Protein 3PNX (pdb70)

B-factor: mean 51.77, std 10.05, range [32.14, 90.23]

Radius of gyration: 28.46 Å; Cα contacts (8 Å, |Δi|>4): 1707; chains: 6; bounding box: 60×74×82 Å

Solvent-accessible surface area: 33252 Å² total

Foldseek 3Di:
DQAAEEEEEADLAQVVLLVVLVVLLVCLCRYAAEYEYAANSCQQFFDLVQDDPPPDPPVLNCCCVPDNRHSQRHAHPVAVVNVVVCCPPCVVVSDGSVVSVVSSVVSPRAYEYEPRCVVPDDCRRGPPRYYYDVVVNVVRQVVGDDYYYD/DAEEEEEADQAQVVLLVVLVVLLVCLCPYAAEYEYAANSVQQFFDLVQDDDPPDDPVRNVVQVPDRRHSQPGAHPVAVVPVVVCCVPCPVVDDGSVVSVVSSVVSPRQYEYEPRCVVPPDCSRGDVRYYYDPVVNVVRQVVHPDYYYD/DAEEEEEADLAQVVLVVVLVVLLVCLCPYAAEYEYAANSVQQFFDLVFDDQPPFDPVLSVCCVPDRRHSQRGAHPVAVVNVVVCCPPCPVVDDGSVVSSVSSVVSPHQYEYEPRCVVPPDCRRGDVRYHYDVVVNVVRQVPHPDYYYD/DQAAEEEEEADLAQVVLVVVLVVLLVCLCRYAAEYEYAANSCQQFFDLVQDDQPPDDPVRSVVCVPDRRHSQRGAHPVAVVPVVVCCVPCVVVDDGSVVSVVSSVVSPRQYEYEPRCVVDPDCRRGDVRYYYDVVVNVVRQVVHDDYYYD/DAEEEEEADQAQVVLLVVLVVLLVCLCPYAAEYEYAANRCQQFFDLVFDDCPPDDPVLSVVCVPDRRHSQRGAHPVQVVHVVVCCPPCVVVPDGSVVSVVSSVVSPRAYEYEPRCVVPPDQRRGDVRYYYDVVVNVVRQVPHPDYYYD/DAEEEEEADLAQVVLVVVLVVLLVCLVPYAAEYEYAANSCQQFFDLVQDDQPPDDPVRSCCCVPDRRHSQRHAHPVHPVPPVVVVVPCPVVDDGSVVSVVSSVVSPRAAEYEVNCVVPPDCSRGPVRYYYDVVVNVVRQVPGDDYYYD

InterPro domains:
  IPR027396 DsrEFH-like [G3DSA:3.40.1260.10] (1-159)
  IPR027396 DsrEFH-like [SSF75169] (4-158)
  IPR032836 DsrE2-like family [PF13686] (2-158)

Organism: Syntrophomonas wolfei subsp. wolfei (strain DSM 2245B / Goettingen) (NCBI:txid335541)

CATH classification: 3.40.1260.10

Sequence (892 aa):
GENKKNLLLFSGDYDKALLASLIIANAAREEIEEVTIFCAFWGLLLLRDPEKASQEDKSLYEQAFSSSLTPREAEELPLSKNLGGIGKKLLEKEEKAPKLSDLLSGARKKEVKFYAQLSVEIGFKKEELFFPEVQIDVKEEYLKNALESSDLQLFINKKNLLLFSGDYDKALLASSLIIANAAREEIEEVTIFCAFWGLLLLRDPEKASQEDKSLYEQAFSSSLTPRREAEELPLSKNNLGGIGKKLLEKEEKAPKLSDLLSGARKKEVKFYAQLSVEIGFKKEELFPEVQIDVKEYLKNALESDLQLFINKKNLLLFSGDYDKALLASSLIIANAAREEIEEVTIFCAFWGLLLLRDPEEKASQEDKSLYEQAFSSLTPREAEELPLSKNLGGIGKKLLEKEEKAPKLSSDLLSGARKKKEVKFYAQLSVEIGFKKEELFPEVQIDVKEEYLKKNALESDLQLFIGENKKNLLLFSGDYDKALASSLIIANAAREEIEVTIFCAFWGLLLLRDPEKASQEDKSLYEQAFSSLTPREAEELPLSKNLGGIGKKLLEKEEEKAPKLSDLLSGARKKEVKFYAQLSVEIGFKKEELFPEVQIDDVKEEYLKNALESSDLQLFINKKNLLLFSGDYDKALASSLIIANAAREEIEEVTIFCAFWGLLLLRDPEKASQEDKSLYEQAFSSLTPREAEELPLSKNNLGGIGKKLLEEKEEKAPKLSDLLSGARKKEVKFYAQLSVEIGFKKKEELFPEVQIDDVKEYLKNALESDLQLFINKKNLLLFSGDYDKALASLIIANAAREEIEVTIFCAFWGLLLLRDPEKASQEDKSLYEQAFSSLTPRREAEELPLSKNLGGIGKKLLEKEEKAPKLSDLLSGARKKEVKFYAQLSVEIGFKKEELFFPEVQIDVKEEYLKNALESDLQLFI

Nearest PDB structures (foldseek):
  3pnx-assembly2_E  TM=9.936E-01  e=6.613E-26  Syntrophomonas wolfei subsp. wolfei str. Goettingen G311
  4rhf-assembly1_A  TM=5.522E-01  e=1.723E-01  Colwellia psychrerythraea 34H
  4lu6-assembly1_B  TM=5.503E-01  e=1.963E-01  Lentzea aerocolonigenes
  3pnx-assembly2_E  TM=9.858E-01  e=3.154E-25  Syntrophomonas wolfei subsp. wolfei str. Goettingen G311
  4z44-assembly1_A-2  TM=5.152E-01  e=1.142E-01  Pseudomonas fluorescens

Secondary structure (DSSP, 8-state):
------EEE----HHHHHHHHHHHHHHH-----EEEE-GGGGGGGB-GGG---TT--HHHHHHHHHS-SSGGGPPP---GGGTTT-----TT-PPPHHHHHHHHHHTT-EEE--HHHH----GGGB-TT-B--HHHHHHHHHH-S--EE-/----EEE----HHHHHHHHHHHHHHH-----EEEE-GGGGGGGB-GGG---TT--HHHHHHHHTS-SSGGGPPP---GGGTTT-----TT-PPPHHHHHHHHHHTTPEEE--HHHH----GGGB-TT-B--HHHHHHHHHT-S--EE-/----EEE----HHHHHHHHHHHHHHH-----EEEE-GGGGGGGB-TTT---TT--HHHHHHHHHS-SSGGGPPP---GGGTTT-----TT-PPPHHHHHHHHHHTT-EEE--HHHH----GGGB-TT-B--HHHHHHHHHT-S--EE-/------EEE----HHHHHHHHHHHHHHH-----EEEE-GGGGGGGB-GGG---TT--HHHHHHHHHS-SSGGGPPP---GGGTTT-----TT-PPPHHHHHHHHHHTT-EEE--HHHH----GGGB-TT-B--HHHHHHHHHH-S--EE-/----EEE----HHHHHHHHHHHHHHH-----EEEE-GGGGGGGB-TTS---TT--HHHHHHHHHS-SSGGGPPP---GGGTTT-----TT-PPPHHHHHHHHHHTT-EEE--HHHH----GGGB-TT-B--HHHHHHHHHT-S--EE-/----EEE----HHHHHHHHHHHHHHH-----EEEE-GGGGGGGB-GGG---SS--HHHHHHHHHS-SSGGGPPP---GGGTTT-----TT-PPPHHHHHHHHHHTT-EEE--HHHH----GGGB-TT-B--HHHHHHHHHH-S--EE-

Structure (mmCIF, N/CA/C/O backbone):
data_3PNX
#
_entry.id   3PNX
#
_cell.length_a   100.416
_cell.length_b   76.504
_cell.length_c   127.652
_cell.angle_alpha   90.000
_cell.angle_beta   93.080
_cell.angle_gamma   90.000
#
_symmetry.space_group_name_H-M   'C 1 2 1'
#
loop_
_entity.id
_entity.type
_entity.pdbx_description
1 polymer 'Putative sulfurtransferase dsrE'
2 non-polymer 'CHLORIDE ION'
3 non-polymer 'SODIUM ION'
4 non-polymer GLYCEROL
5 water water
#
loop_
_atom_site.group_PDB
_atom_site.id
_atom_site.type_symbol
_atom_site.label_atom_id
_atom_site.label_alt_id
_atom_site.label_comp_id
_atom_site.label_asym_id
_atom_site.label_entity_id
_atom_site.label_seq_id
_atom_site.pdbx_PDB_ins_code
_atom_site.Cartn_x
_atom_site.Cartn_y
_atom_site.Cartn_z
_atom_site.occupancy
_atom_site.B_iso_or_equiv
_atom_site.auth_seq_id
_atom_site.auth_comp_id
_atom_site.auth_asym_id
_atom_site.auth_atom_id
_atom_site.pdbx_PDB_model_num
ATOM 1 N N . GLY A 1 1 ? 32.003 -11.615 6.035 1.00 64.22 0 GLY A N 1
ATOM 2 C CA . GLY A 1 1 ? 32.617 -10.695 7.043 1.00 62.61 0 GLY A CA 1
ATOM 3 C C . GLY A 1 1 ? 32.419 -9.237 6.675 1.00 61.01 0 GLY A C 1
ATOM 4 O O . GLY A 1 1 ? 31.832 -8.918 5.640 1.00 61.20 0 GLY A O 1
ATOM 13 N N . GLU A 1 3 ? 34.866 -6.904 6.284 1.00 56.30 2 GLU A N 1
ATOM 14 C CA . GLU A 1 3 ? 36.077 -6.261 5.748 1.00 56.00 2 GLU A CA 1
ATOM 15 C C . GLU A 1 3 ? 35.934 -5.414 4.469 1.00 55.31 2 GLU A C 1
ATOM 16 O O . GLU A 1 3 ? 36.843 -4.640 4.150 1.00 56.40 2 GLU A O 1
ATOM 22 N N . ASN A 1 4 ? 34.862 -5.587 3.701 1.00 53.93 3 ASN A N 1
ATOM 23 C CA . ASN A 1 4 ? 34.629 -4.721 2.536 1.00 53.41 3 ASN A CA 1
ATOM 24 C C . ASN A 1 4 ? 33.551 -3.662 2.759 1.00 51.63 3 ASN A C 1
ATOM 25 O O . ASN A 1 4 ? 33.181 -2.983 1.816 1.00 50.50 3 ASN A O 1
ATOM 27 N N . LYS A 1 5 ? 33.043 -3.546 3.989 1.00 50.25 4 LYS A N 1
ATOM 28 C CA . LYS A 1 5 ? 31.973 -2.607 4.283 1.00 48.98 4 LYS A CA 1
ATOM 29 C C . LYS A 1 5 ? 32.494 -1.190 4.427 1.00 47.60 4 LYS A C 1
ATOM 30 O O . LYS A 1 5 ? 33.683 -0.963 4.652 1.00 47.45 4 LYS A O 1
ATOM 36 N N . LYS A 1 6 ? 31.571 -0.245 4.317 1.00 46.44 5 LYS A N 1
ATOM 37 C CA . LYS A 1 6 ? 31.867 1.165 4.408 1.00 45.74 5 LYS A CA 1
ATOM 38 C C . LYS A 1 6 ? 30.898 1.791 5.404 1.00 44.47 5 LYS A C 1
ATOM 39 O O . LYS A 1 6 ? 29.701 1.474 5.397 1.00 43.73 5 LYS A O 1
ATOM 53 N N . ASN A 1 8 ? 29.680 5.644 7.179 1.00 39.62 7 ASN A N 1
ATOM 54 C CA . ASN A 1 8 ? 29.720 7.091 7.076 1.00 38.57 7 ASN A CA 1
ATOM 55 C C . ASN A 1 8 ? 29.048 7.684 8.322 1.00 37.65 7 ASN A C 1
ATOM 56 O O . ASN A 1 8 ? 27.889 7.394 8.590 1.00 35.85 7 ASN A O 1
ATOM 61 N N . LEU A 1 9 ? 29.784 8.506 9.061 1.00 37.30 8 LEU A N 1
ATOM 62 C CA . LEU A 1 9 ? 29.235 9.238 10.197 1.00 36.87 8 LEU A CA 1
ATOM 63 C C . LEU A 1 9 ? 29.197 10.708 9.862 1.00 36.45 8 LEU A C 1
ATOM 64 O O . LEU A 1 9 ? 30.193 11.263 9.415 1.00 37.04 8 LEU A O 1
ATOM 69 N N . LEU A 1 10 ? 28.048 11.343 10.075 1.00 36.00 9 LEU A N 1
ATOM 70 C CA . LEU A 1 10 ? 27.984 12.810 10.002 1.00 35.84 9 LEU A CA 1
ATOM 71 C C . LEU A 1 10 ? 28.043 13.273 11.445 1.00 34.72 9 LEU A C 1
ATOM 72 O O . LEU A 1 10 ? 27.109 13.073 12.201 1.00 33.89 9 LEU A O 1
ATOM 77 N N . LEU A 1 11 ? 29.173 13.834 11.839 1.00 35.17 10 LEU A N 1
ATOM 78 C CA . LEU A 1 11 ? 29.316 14.363 13.175 1.00 35.38 10 LEU A CA 1
ATOM 79 C C . LEU A 1 11 ? 28.920 15.829 13.156 1.00 35.50 10 LEU A C 1
ATOM 80 O O . LEU A 1 11 ? 29.692 16.674 12.728 1.00 35.89 10 LEU A O 1
ATOM 85 N N . PHE A 1 12 ? 27.713 16.105 13.636 1.00 36.41 11 PHE A N 1
ATOM 86 C CA . PHE A 1 12 ? 27.183 17.457 13.754 1.00 36.36 11 PHE A CA 1
ATOM 87 C C . PHE A 1 12 ? 27.474 18.020 15.137 1.00 37.59 11 PHE A C 1
ATOM 88 O O . PHE A 1 12 ? 27.730 19.218 15.296 1.00 36.51 11 PHE A O 1
ATOM 96 N N . SER A 1 13 ? 27.392 17.151 16.147 1.00 38.31 12 SER A N 1
ATOM 97 C CA . SER A 1 13 ? 27.530 17.571 17.529 1.00 39.58 12 SER A CA 1
ATOM 98 C C . SER A 1 13 ? 28.986 17.904 17.864 1.00 39.56 12 SER A C 1
ATOM 99 O O . SER A 1 13 ? 29.912 17.292 17.333 1.00 39.74 12 SER A O 1
ATOM 102 N N . GLY A 1 14 ? 29.178 18.877 18.730 1.00 39.88 13 GLY A N 1
ATOM 103 C CA . GLY A 1 14 ? 30.513 19.224 19.220 1.00 40.90 13 GLY A CA 1
ATOM 104 C C . GLY A 1 14 ? 30.602 18.905 20.690 1.00 40.69 13 GLY A C 1
ATOM 105 O O . GLY A 1 14 ? 31.247 19.613 21.433 1.00 43.25 13 GLY A O 1
ATOM 106 N N . ASP A 1 15 ? 29.924 17.849 21.114 1.00 39.74 14 ASP A N 1
ATOM 107 C CA . ASP A 1 15 ? 29.923 17.425 22.506 1.00 39.38 14 ASP A CA 1
ATOM 108 C C . ASP A 1 15 ? 30.966 16.334 22.723 1.00 37.49 14 ASP A C 1
ATOM 109 O O . ASP A 1 15 ? 31.089 15.411 21.923 1.00 35.59 14 ASP A O 1
ATOM 114 N N . TYR A 1 16 ? 31.704 16.438 23.824 1.00 37.22 15 TYR A N 1
ATOM 115 C CA . TYR A 1 16 ? 32.777 15.494 24.133 1.00 37.13 15 TYR A CA 1
ATOM 116 C C . TYR A 1 16 ? 32.293 14.052 24.095 1.00 36.23 15 TYR A C 1
ATOM 117 O O . TYR A 1 16 ? 32.935 13.215 23.499 1.00 35.88 15 TYR A O 1
ATOM 126 N N . ASP A 1 17 ? 31.156 13.778 24.736 1.00 35.97 16 ASP A N 1
ATOM 127 C CA . ASP A 1 17 ? 30.633 12.409 24.839 1.00 36.69 16 ASP A CA 1
ATOM 128 C C . ASP A 1 17 ? 30.126 11.837 23.485 1.00 36.37 16 ASP A C 1
ATOM 129 O O . ASP A 1 17 ? 30.311 10.670 23.207 1.00 36.10 16 ASP A O 1
ATOM 134 N N . LYS A 1 18 ? 29.522 12.670 22.647 1.00 36.34 17 LYS A N 1
ATOM 135 C CA . LYS A 1 18 ? 29.096 12.225 21.309 1.00 36.35 17 LYS A CA 1
ATOM 136 C C . LYS A 1 18 ? 30.288 11.996 20.398 1.00 36.12 17 LYS A C 1
ATOM 137 O O . LYS A 1 18 ? 30.314 11.036 19.612 1.00 35.98 17 LYS A O 1
ATOM 143 N N . ALA A 1 19 ? 31.270 12.888 20.489 1.00 35.99 18 ALA A N 1
ATOM 144 C CA . ALA A 1 19 ? 32.522 12.722 19.775 1.00 35.72 18 ALA A CA 1
ATOM 145 C C . ALA A 1 19 ? 33.203 11.437 20.226 1.00 36.33 18 ALA A C 1
ATOM 146 O O . ALA A 1 19 ? 33.693 10.667 19.382 1.00 36.75 18 ALA A O 1
ATOM 148 N N . LEU A 1 20 ? 33.197 11.160 21.534 1.00 36.60 19 LEU A N 1
ATOM 149 C CA A LEU A 1 20 ? 33.795 9.927 22.038 0.50 37.16 19 LEU A CA 1
ATOM 150 C CA B LEU A 1 20 ? 33.762 9.912 22.073 0.50 37.35 19 LEU A CA 1
ATOM 151 C C . LEU A 1 20 ? 33.122 8.682 21.435 1.00 37.20 19 LEU A C 1
ATOM 152 O O . LEU A 1 20 ? 33.804 7.769 20.980 1.00 36.52 19 LEU A O 1
ATOM 161 N N . ALA A 1 21 ? 31.798 8.653 21.444 1.00 37.34 20 ALA A N 1
ATOM 162 C CA . ALA A 1 21 ? 31.054 7.537 20.868 1.00 37.67 20 ALA A CA 1
ATOM 163 C C . ALA A 1 21 ? 31.422 7.356 19.385 1.00 38.12 20 ALA A C 1
ATOM 164 O O . ALA A 1 21 ? 31.684 6.236 18.919 1.00 38.89 20 ALA A O 1
ATOM 166 N N . SER A 1 22 ? 31.482 8.460 18.658 1.00 37.91 21 SER A N 1
ATOM 167 C CA . SER A 1 22 ? 31.758 8.422 17.231 1.00 38.72 21 SER A CA 1
ATOM 168 C C . SER A 1 22 ? 33.164 7.818 16.975 1.00 38.71 21 SER A C 1
ATOM 169 O O . SER A 1 22 ? 33.343 6.995 16.060 1.00 38.09 21 SER A O 1
ATOM 172 N N . LEU A 1 23 ? 34.138 8.168 17.813 1.00 38.11 22 LEU A N 1
ATOM 173 C CA . LEU A 1 23 ? 35.489 7.627 17.636 1.00 38.49 22 LEU A CA 1
ATOM 174 C C . LEU A 1 23 ? 35.675 6.223 18.212 1.00 39.31 22 LEU A C 1
ATOM 175 O O . LEU A 1 23 ? 36.529 5.480 17.720 1.00 39.52 22 LEU A O 1
ATOM 180 N N . ILE A 1 24 ? 34.896 5.852 19.236 1.00 38.99 23 ILE A N 1
ATOM 181 C CA . ILE A 1 24 ? 34.886 4.458 19.698 1.00 39.73 23 ILE A CA 1
ATOM 182 C C . ILE A 1 24 ? 34.395 3.544 18.570 1.00 39.95 23 ILE A C 1
ATOM 183 O O . ILE A 1 24 ? 35.005 2.517 18.274 1.00 39.36 23 ILE A O 1
ATOM 188 N N . ILE A 1 25 ? 33.273 3.928 17.961 1.00 39.47 24 ILE A N 1
ATOM 189 C CA . ILE A 1 25 ? 32.706 3.210 16.823 1.00 39.79 24 ILE A CA 1
ATOM 190 C C . ILE A 1 25 ? 33.680 3.225 15.624 1.00 39.86 24 ILE A C 1
ATOM 191 O O . ILE A 1 25 ? 33.938 2.173 15.036 1.00 40.66 24 ILE A O 1
ATOM 196 N N . ALA A 1 26 ? 34.254 4.373 15.287 1.00 39.41 25 ALA A N 1
ATOM 197 C CA . ALA A 1 26 ? 35.127 4.461 14.098 1.00 40.67 25 ALA A CA 1
ATOM 198 C C . ALA A 1 26 ? 36.411 3.625 14.286 1.00 41.54 25 ALA A C 1
ATOM 199 O O . ALA A 1 26 ? 36.863 2.945 13.358 1.00 42.29 25 ALA A O 1
ATOM 201 N N . ASN A 1 27 ? 36.993 3.672 15.477 1.00 41.38 26 ASN A N 1
ATOM 202 C CA . ASN A 1 27 ? 38.213 2.900 15.733 1.00 43.54 26 ASN A CA 1
ATOM 203 C C . ASN A 1 27 ? 37.936 1.396 15.671 1.00 43.40 26 ASN A C 1
ATOM 204 O O . ASN A 1 27 ? 38.700 0.650 15.055 1.00 44.93 26 ASN A O 1
ATOM 209 N N . ALA A 1 28 ? 36.840 0.959 16.279 1.00 42.82 27 ALA A N 1
ATOM 210 C CA . ALA A 1 28 ? 36.453 -0.448 16.226 1.00 43.20 27 ALA A CA 1
ATOM 211 C C . ALA A 1 28 ? 36.204 -0.889 14.778 1.00 43.44 27 ALA A C 1
ATOM 212 O O . ALA A 1 28 ? 36.675 -1.952 14.362 1.00 44.67 27 ALA A O 1
ATOM 214 N N . ALA A 1 29 ? 35.526 -0.050 14.007 1.00 42.52 28 ALA A N 1
ATOM 215 C CA . ALA A 1 29 ? 35.285 -0.305 12.586 1.00 42.98 28 ALA A CA 1
ATOM 216 C C . ALA A 1 29 ? 36.587 -0.513 11.824 1.00 43.91 28 ALA A C 1
ATOM 217 O O . ALA A 1 29 ? 36.746 -1.515 11.111 1.00 43.79 28 ALA A O 1
ATOM 219 N N . ARG A 1 30 ? 37.525 0.421 11.983 1.00 44.17 29 ARG A N 1
ATOM 220 C CA . ARG A 1 30 ? 38.834 0.317 11.337 1.00 45.29 29 ARG A CA 1
ATOM 221 C C . ARG A 1 30 ? 39.584 -0.981 11.688 1.00 46.68 29 ARG A C 1
ATOM 222 O O . ARG A 1 30 ? 40.184 -1.598 10.814 1.00 46.80 29 ARG A O 1
ATOM 230 N N . GLU A 1 31 ? 39.531 -1.404 12.948 1.00 46.74 30 GLU A N 1
ATOM 231 C CA . GLU A 1 31 ? 40.115 -2.691 13.339 1.00 48.63 30 GLU A CA 1
ATOM 232 C C . GLU A 1 31 ? 39.436 -3.884 12.635 1.00 48.84 30 GLU A C 1
ATOM 233 O O . GLU A 1 31 ? 40.071 -4.899 12.429 1.00 48.91 30 GLU A O 1
ATOM 247 N N . GLU A 1 33 ? 38.476 -3.592 9.539 1.00 49.30 32 GLU A N 1
ATOM 248 C CA . GLU A 1 33 ? 38.822 -3.280 8.147 1.00 49.76 32 GLU A CA 1
ATOM 249 C C . GLU A 1 33 ? 37.697 -2.591 7.388 1.00 48.96 32 GLU A C 1
ATOM 250 O O . GLU A 1 33 ? 37.721 -2.520 6.158 1.00 50.04 32 GLU A O 1
ATOM 256 N N . ILE A 1 34 ? 36.730 -2.033 8.121 1.00 46.96 33 ILE A N 1
ATOM 257 C CA . ILE A 1 34 ? 35.676 -1.222 7.515 1.00 45.63 33 ILE A CA 1
ATOM 258 C C . ILE A 1 34 ? 36.269 0.126 7.149 1.00 45.21 33 ILE A C 1
ATOM 259 O O . ILE A 1 34 ? 37.007 0.709 7.941 1.00 45.56 33 ILE A O 1
ATOM 264 N N . GLU A 1 35 ? 36.004 0.598 5.936 1.00 45.20 34 GLU A N 1
ATOM 265 C CA A GLU A 1 35 ? 36.379 1.951 5.550 0.50 45.26 34 GLU A CA 1
ATOM 266 C CA B GLU A 1 35 ? 36.379 1.956 5.553 0.50 45.05 34 GLU A CA 1
ATOM 267 C C . GLU A 1 35 ? 35.445 2.923 6.284 1.00 43.82 34 GLU A C 1
ATOM 268 O O . GLU A 1 35 ? 34.220 2.748 6.268 1.00 43.21 34 GLU A O 1
ATOM 279 N N . VAL A 1 36 ? 36.015 3.929 6.944 1.00 43.07 35 VAL A N 1
ATOM 280 C CA . VAL A 1 36 ? 35.209 4.872 7.725 1.00 41.86 35 VAL A CA 1
ATOM 281 C C . VAL A 1 36 ? 35.425 6.296 7.236 1.00 41.90 35 VAL A C 1
ATOM 282 O O . VAL A 1 36 ? 36.563 6.756 7.101 1.00 42.11 35 VAL A O 1
ATOM 286 N N . THR A 1 37 ? 34.313 6.990 6.980 1.00 41.18 36 THR A N 1
ATOM 287 C CA . THR A 1 37 ? 34.333 8.397 6.645 1.00 41.48 36 THR A CA 1
ATOM 288 C C . THR A 1 37 ? 33.597 9.134 7.744 1.00 40.55 36 THR A C 1
ATOM 289 O O . THR A 1 37 ? 32.457 8.783 8.091 1.00 38.67 36 THR A O 1
ATOM 293 N N . ILE A 1 38 ? 34.246 10.156 8.304 1.00 39.96 37 ILE A N 1
ATOM 294 C CA . ILE A 1 38 ? 33.568 11.046 9.227 1.00 39.04 37 ILE A CA 1
ATOM 295 C C . ILE A 1 38 ? 33.498 12.436 8.605 1.00 39.39 37 ILE A C 1
ATOM 296 O O . ILE A 1 38 ? 34.533 13.080 8.402 1.00 40.46 37 ILE A O 1
ATOM 301 N N . PHE A 1 39 ? 32.279 12.867 8.296 1.00 38.99 38 PHE A N 1
ATOM 302 C CA . PHE A 1 39 ? 31.987 14.196 7.747 1.00 39.99 38 PHE A CA 1
ATOM 303 C C . PHE A 1 39 ? 31.605 15.125 8.890 1.00 39.21 38 PHE A C 1
ATOM 304 O O . PHE A 1 39 ? 30.547 14.980 9.472 1.00 38.16 38 PHE A O 1
ATOM 312 N N . CYS A 1 40 ? 32.480 16.061 9.225 1.00 39.81 39 CYS A N 1
ATOM 313 C CA . CYS A 1 40 ? 32.203 16.990 10.328 1.00 39.91 39 CYS A CA 1
ATOM 314 C C . CYS A 1 40 ? 31.536 18.255 9.828 1.00 39.97 39 CYS A C 1
ATOM 315 O O . CYS A 1 40 ? 31.981 18.864 8.856 1.00 40.84 39 CYS A O 1
ATOM 318 N N . ALA A 1 41 ? 30.450 18.628 10.491 1.00 39.42 40 ALA A N 1
ATOM 319 C CA . ALA A 1 41 ? 29.634 19.768 10.101 1.00 39.63 40 ALA A CA 1
ATOM 320 C C . ALA A 1 41 ? 29.264 20.558 11.329 1.00 39.91 40 ALA A C 1
ATOM 321 O O . ALA A 1 41 ? 29.123 19.996 12.428 1.00 39.01 40 ALA A O 1
ATOM 323 N N . PHE A 1 42 ? 29.103 21.865 11.145 1.00 40.11 41 PHE A N 1
ATOM 324 C CA . PHE A 1 42 ? 28.792 22.760 12.240 1.00 41.19 41 PHE A CA 1
ATOM 325 C C . PHE A 1 42 ? 29.715 22.521 13.458 1.00 40.58 41 PHE A C 1
ATOM 326 O O . PHE A 1 42 ? 30.941 22.609 13.312 1.00 39.51 41 PHE A O 1
ATOM 334 N N . TRP A 1 43 ? 29.156 22.146 14.616 1.00 39.21 42 TRP A N 1
ATOM 335 C CA . TRP A 1 43 ? 29.939 22.065 15.855 1.00 39.38 42 TRP A CA 1
ATOM 336 C C . TRP A 1 43 ? 30.957 20.927 15.793 1.00 38.15 42 TRP A C 1
ATOM 337 O O . TRP A 1 43 ? 31.968 20.955 16.482 1.00 36.67 42 TRP A O 1
ATOM 348 N N . GLY A 1 44 ? 30.670 19.916 14.978 1.00 37.43 43 GLY A N 1
ATOM 349 C CA . GLY A 1 44 ? 31.568 18.791 14.815 1.00 37.23 43 GLY A CA 1
ATOM 350 C C . GLY A 1 44 ? 32.925 19.193 14.242 1.00 38.18 43 GLY A C 1
ATOM 351 O O . GLY A 1 44 ? 33.901 18.490 14.444 1.00 37.64 43 GLY A O 1
ATOM 352 N N . LEU A 1 45 ? 32.979 20.323 13.528 1.00 39.34 44 LEU A N 1
ATOM 353 C CA . LEU A 1 45 ? 34.247 20.879 13.027 1.00 40.84 44 LEU A CA 1
ATOM 354 C C . LEU A 1 45 ? 35.285 21.130 14.115 1.00 40.88 44 LEU A C 1
ATOM 355 O O . LEU A 1 45 ? 36.497 21.089 13.825 1.00 41.82 44 LEU A O 1
ATOM 360 N N . LEU A 1 46 ? 34.817 21.402 15.341 1.00 40.29 45 LEU A N 1
ATOM 361 C CA . LEU A 1 46 ? 35.695 21.676 16.480 1.00 41.23 45 LEU A CA 1
ATOM 362 C C . LEU A 1 46 ? 36.598 20.476 16.784 1.00 41.40 45 LEU A C 1
ATOM 363 O O . LEU A 1 46 ? 37.706 20.649 17.281 1.00 42.07 45 LEU A O 1
ATOM 368 N N . LEU A 1 47 ? 36.124 19.268 16.461 1.00 40.49 46 LEU A N 1
ATOM 369 C CA . LEU A 1 47 ? 36.920 18.054 16.618 1.00 41.09 46 LEU A CA 1
ATOM 370 C C . LEU A 1 47 ? 38.246 18.133 15.834 1.00 41.93 46 LEU A C 1
ATOM 371 O O . LEU A 1 47 ? 39.263 17.572 16.260 1.00 42.24 46 LEU A O 1
ATOM 376 N N . LEU A 1 48 ? 38.211 18.830 14.700 1.00 42.73 47 LEU A N 1
ATOM 377 C CA . LEU A 1 48 ? 39.297 18.820 13.738 1.00 44.37 47 LEU A CA 1
ATOM 378 C C . LEU A 1 48 ? 40.331 19.922 13.913 1.00 46.65 47 LEU A C 1
ATOM 379 O O . LEU A 1 48 ? 41.273 20.000 13.112 1.00 46.58 47 LEU A O 1
ATOM 384 N N . ARG A 1 49 ? 40.167 20.776 14.917 1.00 47.84 48 ARG A N 1
ATOM 385 C CA . ARG A 1 49 ? 41.096 21.887 15.085 1.00 50.93 48 ARG A CA 1
ATOM 386 C C . ARG A 1 49 ? 42.433 21.372 15.610 1.00 52.99 48 ARG A C 1
ATOM 387 O O . ARG A 1 49 ? 42.470 20.557 16.512 1.00 52.09 48 ARG A O 1
ATOM 395 N N . ASP A 1 50 ? 43.519 21.851 15.013 1.00 56.44 49 ASP A N 1
ATOM 396 C CA . ASP A 1 50 ? 44.867 21.548 15.481 1.00 59.53 49 ASP A CA 1
ATOM 397 C C . ASP A 1 50 ? 45.343 22.752 16.285 1.00 62.50 49 ASP A C 1
ATOM 398 O O . ASP A 1 50 ? 45.572 23.814 15.715 1.00 63.71 49 ASP A O 1
ATOM 403 N N . PRO A 1 51 ? 45.490 22.594 17.610 1.00 65.07 50 PRO A N 1
ATOM 404 C CA . PRO A 1 51 ? 45.789 23.746 18.462 1.00 67.63 50 PRO A CA 1
ATOM 405 C C . PRO A 1 51 ? 47.133 24.393 18.142 1.00 71.02 50 PRO A C 1
ATOM 406 O O . PRO A 1 51 ? 47.226 25.619 18.157 1.00 72.63 50 PRO A O 1
ATOM 410 N N . GLU A 1 52 ? 48.137 23.585 17.800 1.00 73.14 51 GLU A N 1
ATOM 411 C CA . GLU A 1 52 ? 49.481 24.098 17.451 1.00 76.33 51 GLU A CA 1
ATOM 412 C C . GLU A 1 52 ? 49.552 24.979 16.197 1.00 77.75 51 GLU A C 1
ATOM 413 O O . GLU A 1 52 ? 50.534 25.703 16.006 1.00 79.47 51 GLU A O 1
ATOM 419 N N . LYS A 1 53 ? 48.533 24.915 15.342 1.00 77.40 52 LYS A N 1
ATOM 420 C CA . LYS A 1 53 ? 48.537 25.680 14.097 1.00 78.56 52 LYS A CA 1
ATOM 421 C C . LYS A 1 53 ? 47.284 26.547 13.944 1.00 78.28 52 LYS A C 1
ATOM 422 O O . LYS A 1 53 ? 46.723 26.667 12.852 1.00 77.99 52 LYS A O 1
ATOM 425 N N . ALA A 1 54 ? 46.858 27.162 15.045 1.00 78.80 53 ALA A N 1
ATOM 426 C CA . ALA A 1 54 ? 45.733 28.097 15.015 1.00 78.68 53 ALA A CA 1
ATOM 427 C C . ALA A 1 54 ? 46.197 29.440 14.461 1.00 80.67 53 ALA A C 1
ATOM 428 O O . ALA A 1 54 ? 47.394 29.737 14.460 1.00 82.47 53 ALA A O 1
ATOM 430 N N . SER A 1 55 ? 45.245 30.242 13.986 1.00 80.66 54 SER A N 1
ATOM 431 C CA . SER A 1 55 ? 45.546 31.539 13.379 1.00 82.29 54 SER A CA 1
ATOM 432 C C . SER A 1 55 ? 44.356 32.490 13.501 1.00 81.93 54 SER A C 1
ATOM 433 O O . SER A 1 55 ? 43.208 32.051 13.666 1.00 80.53 54 SER A O 1
ATOM 436 N N . GLN A 1 56 ? 44.642 33.789 13.437 1.00 83.28 55 GLN A N 1
ATOM 437 C CA . GLN A 1 56 ? 43.607 34.827 13.368 1.00 83.12 55 GLN A CA 1
ATOM 438 C C . GLN A 1 56 ? 43.773 35.664 12.098 1.00 83.89 55 GLN A C 1
ATOM 439 O O . GLN A 1 56 ? 43.118 36.706 11.940 1.00 84.58 55 GLN A O 1
ATOM 445 N N . GLU A 1 57 ? 44.635 35.198 11.190 1.00 83.40 56 GLU A N 1
ATOM 446 C CA . GLU A 1 57 ? 45.070 35.990 10.037 1.00 84.16 56 GLU A CA 1
ATOM 447 C C . GLU A 1 57 ? 43.975 36.103 8.978 1.00 82.44 56 GLU A C 1
ATOM 448 O O . GLU A 1 57 ? 43.529 35.103 8.416 1.00 81.01 56 GLU A O 1
ATOM 450 N N . ASP A 1 58 ? 43.561 37.341 8.724 1.00 82.39 57 ASP A N 1
ATOM 451 C CA . ASP A 1 58 ? 42.544 37.666 7.732 1.00 81.05 57 ASP A CA 1
ATOM 452 C C . ASP A 1 58 ? 41.289 36.820 7.925 1.00 77.22 57 ASP A C 1
ATOM 453 O O . ASP A 1 58 ? 40.970 35.924 7.134 1.00 75.83 57 ASP A O 1
ATOM 458 N N . LYS A 1 59 ? 40.624 37.112 9.040 1.00 74.52 58 LYS A N 1
ATOM 459 C CA . LYS A 1 59 ? 39.279 36.648 9.331 1.00 71.30 58 LYS A CA 1
ATOM 460 C C . LYS A 1 59 ? 38.482 37.876 9.699 1.00 70.69 58 LYS A C 1
ATOM 461 O O . LYS A 1 59 ? 39.046 38.855 10.173 1.00 71.90 58 LYS A O 1
ATOM 467 N N . SER A 1 60 ? 37.171 37.823 9.495 1.00 68.38 59 SER A N 1
ATOM 468 C CA . SER A 1 60 ? 36.295 38.887 9.965 1.00 68.11 59 SER A CA 1
ATOM 469 C C . SER A 1 60 ? 36.352 38.889 11.472 1.00 67.20 59 SER A C 1
ATOM 470 O O . SER A 1 60 ? 36.874 37.947 12.068 1.00 66.15 59 SER A O 1
ATOM 473 N N . LEU A 1 61 ? 35.797 39.928 12.090 1.00 67.43 60 LEU A N 1
ATOM 474 C CA . LEU A 1 61 ? 35.803 40.041 13.543 1.00 67.10 60 LEU A CA 1
ATOM 475 C C . LEU A 1 61 ? 34.959 38.929 14.195 1.00 64.79 60 LEU A C 1
ATOM 476 O O . LEU A 1 61 ? 35.398 38.302 15.158 1.00 63.56 60 LEU A O 1
ATOM 481 N N . TYR A 1 62 ? 33.762 38.677 13.665 1.00 63.57 61 TYR A N 1
ATOM 482 C CA . TYR A 1 62 ? 32.928 37.549 14.139 1.00 61.53 61 TYR A CA 1
ATOM 483 C C . TYR A 1 62 ? 33.675 36.218 14.092 1.00 58.92 61 TYR A C 1
ATOM 484 O O . TYR A 1 62 ? 33.607 35.427 15.033 1.00 57.38 61 TYR A O 1
ATOM 493 N N . GLU A 1 63 ? 34.376 35.977 12.989 1.00 57.86 62 GLU A N 1
ATOM 494 C CA . GLU A 1 63 ? 35.167 34.759 12.831 1.00 56.34 62 GLU A CA 1
ATOM 495 C C . GLU A 1 63 ? 36.293 34.672 13.873 1.00 56.12 62 GLU A C 1
ATOM 496 O O . GLU A 1 63 ? 36.499 33.618 14.471 1.00 54.62 62 GLU A O 1
ATOM 502 N N . GLN A 1 64 ? 36.993 35.785 14.094 1.00 57.05 63 GLN A N 1
ATOM 503 C CA . GLN A 1 64 ? 38.037 35.857 15.123 1.00 57.45 63 GLN A CA 1
ATOM 504 C C . GLN A 1 64 ? 37.483 35.547 16.506 1.00 56.43 63 GLN A C 1
ATOM 505 O O . GLN A 1 64 ? 38.062 34.748 17.241 1.00 56.09 63 GLN A O 1
ATOM 511 N N . ALA A 1 65 ? 36.359 36.167 16.850 1.00 56.13 64 ALA A N 1
ATOM 512 C CA . ALA A 1 65 ? 35.735 35.961 18.162 1.00 55.46 64 ALA A CA 1
ATOM 513 C C . ALA A 1 65 ? 35.334 34.506 18.357 1.00 53.99 64 ALA A C 1
ATOM 514 O O . ALA A 1 65 ? 35.599 33.915 19.404 1.00 52.49 64 ALA A O 1
ATOM 516 N N . PHE A 1 66 ? 34.681 33.945 17.344 1.00 53.26 65 PHE A N 1
ATOM 517 C CA . PHE A 1 66 ? 34.258 32.554 17.371 1.00 52.36 65 PHE A CA 1
ATOM 518 C C . PHE A 1 66 ? 35.454 31.620 17.561 1.00 52.13 65 PHE A C 1
ATOM 519 O O . PHE A 1 66 ? 35.411 30.731 18.380 1.00 52.25 65 PHE A O 1
ATOM 527 N N . SER A 1 67 ? 36.513 31.831 16.794 1.00 53.76 66 SER A N 1
ATOM 528 C CA . SER A 1 67 ? 37.707 30.985 16.852 1.00 54.15 66 SER A CA 1
ATOM 529 C C . SER A 1 67 ? 38.421 31.046 18.196 1.00 54.79 66 SER A C 1
ATOM 530 O O . SER A 1 67 ? 38.862 30.015 18.702 1.00 53.41 66 SER A O 1
ATOM 533 N N . SER A 1 68 ? 38.554 32.246 18.767 1.00 56.56 67 SER A N 1
ATOM 534 C CA A SER A 1 68 ? 39.226 32.425 20.058 0.50 57.75 67 SER A CA 1
ATOM 535 C CA B SER A 1 68 ? 39.242 32.386 20.052 0.50 57.76 67 SER A CA 1
ATOM 536 C C . SER A 1 68 ? 38.383 31.890 21.215 1.00 57.13 67 SER A C 1
ATOM 537 O O . SER A 1 68 ? 38.919 31.409 22.201 1.00 57.28 67 SER A O 1
ATOM 542 N N . LEU A 1 69 ? 37.056 31.992 21.087 1.00 57.22 68 LEU A N 1
ATOM 543 C CA . LEU A 1 69 ? 36.130 31.656 22.192 1.00 57.31 68 LEU A CA 1
ATOM 544 C C . LEU A 1 69 ? 35.595 30.232 22.264 1.00 55.83 68 LEU A C 1
ATOM 545 O O . LEU A 1 69 ? 35.031 29.849 23.290 1.00 57.14 68 LEU A O 1
ATOM 550 N N . THR A 1 70 ? 35.743 29.448 21.202 1.00 53.35 69 THR A N 1
ATOM 551 C CA . THR A 1 70 ? 35.199 28.101 21.191 1.00 50.52 69 THR A CA 1
ATOM 552 C C . THR A 1 70 ? 36.288 27.130 21.605 1.00 49.74 69 THR A C 1
ATOM 553 O O . THR A 1 70 ? 37.463 27.495 21.627 1.00 50.05 69 THR A O 1
ATOM 557 N N . PRO A 1 71 ? 35.915 25.883 21.946 1.00 48.17 70 PRO A N 1
ATOM 558 C CA . PRO A 1 71 ? 36.947 24.891 22.241 1.00 47.79 70 PRO A CA 1
ATOM 559 C C . PRO A 1 71 ? 38.016 24.834 21.148 1.00 47.89 70 PRO A C 1
ATOM 560 O O . PRO A 1 71 ? 37.682 24.782 19.966 1.00 47.70 70 PRO A O 1
ATOM 564 N N . ARG A 1 72 ? 39.285 24.857 21.541 1.00 48.88 71 ARG A N 1
ATOM 565 C CA . ARG A 1 72 ? 40.403 24.996 20.599 1.00 50.05 71 ARG A CA 1
ATOM 566 C C . ARG A 1 72 ? 40.935 23.647 20.106 1.00 48.82 71 ARG A C 1
ATOM 567 O O . ARG A 1 72 ? 41.781 23.578 19.228 1.00 49.14 71 ARG A O 1
ATOM 575 N N . GLU A 1 73 ? 40.443 22.573 20.696 1.00 47.46 72 GLU A N 1
ATOM 576 C CA . GLU A 1 73 ? 40.816 21.226 20.294 1.00 46.54 72 GLU A CA 1
ATOM 577 C C . GLU A 1 73 ? 39.804 20.276 20.897 1.00 44.79 72 GLU A C 1
ATOM 578 O O . GLU A 1 73 ? 39.048 20.643 21.798 1.00 44.22 72 GLU A O 1
ATOM 584 N N . ALA A 1 74 ? 39.829 19.052 20.398 1.00 43.82 73 ALA A N 1
ATOM 585 C CA . ALA A 1 74 ? 38.877 18.017 20.767 1.00 43.31 73 ALA A CA 1
ATOM 586 C C . ALA A 1 74 ? 38.763 17.845 22.286 1.00 43.54 73 ALA A C 1
ATOM 587 O O . ALA A 1 74 ? 37.660 17.729 22.831 1.00 42.37 73 ALA A O 1
ATOM 589 N N . GLU A 1 75 ? 39.893 17.869 22.989 1.00 44.78 74 GLU A N 1
ATOM 590 C CA . GLU A 1 75 ? 39.868 17.607 24.437 1.00 45.22 74 GLU A CA 1
ATOM 591 C C . GLU A 1 75 ? 39.091 18.669 25.246 1.00 45.09 74 GLU A C 1
ATOM 592 O O . GLU A 1 75 ? 38.662 18.399 26.365 1.00 44.87 74 GLU A O 1
ATOM 598 N N . GLU A 1 76 ? 38.917 19.864 24.682 1.00 44.68 75 GLU A N 1
ATOM 599 C CA . GLU A 1 76 ? 38.220 20.962 25.345 1.00 45.18 75 GLU A CA 1
ATOM 600 C C . GLU A 1 76 ? 36.705 20.945 25.092 1.00 43.52 75 GLU A C 1
ATOM 601 O O . GLU A 1 76 ? 35.994 21.795 25.604 1.00 43.29 75 GLU A O 1
ATOM 607 N N . LEU A 1 77 ? 36.210 19.998 24.305 1.00 41.84 76 LEU A N 1
ATOM 608 C CA . LEU A 1 77 ? 34.772 19.951 24.015 1.00 41.27 76 LEU A CA 1
ATOM 609 C C . LEU A 1 77 ? 33.949 19.738 25.302 1.00 41.26 76 LEU A C 1
ATOM 610 O O . LEU A 1 77 ? 34.349 18.947 26.158 1.00 40.63 76 LEU A O 1
ATOM 615 N N . PRO A 1 78 ? 32.801 20.442 25.440 1.00 41.39 77 PRO A N 1
ATOM 616 C CA . PRO A 1 78 ? 31.933 20.279 26.609 1.00 42.30 77 PRO A CA 1
ATOM 617 C C . PRO A 1 78 ? 31.122 18.971 26.552 1.00 41.89 77 PRO A C 1
ATOM 618 O O . PRO A 1 78 ? 30.944 18.401 25.478 1.00 39.64 77 PRO A O 1
ATOM 622 N N . LEU A 1 79 ? 30.670 18.485 27.702 1.00 43.80 78 LEU A N 1
ATOM 623 C CA . LEU A 1 79 ? 29.731 17.346 27.736 1.00 45.19 78 LEU A CA 1
ATOM 624 C C . LEU A 1 79 ? 28.373 17.766 27.180 1.00 45.81 78 LEU A C 1
ATOM 625 O O . LEU A 1 79 ? 27.999 18.933 27.278 1.00 46.11 78 LEU A O 1
ATOM 630 N N . SER A 1 80 ? 27.653 16.826 26.574 1.00 46.40 79 SER A N 1
ATOM 631 C CA . SER A 1 80 ? 26.299 17.097 26.079 1.00 48.41 79 SER A CA 1
ATOM 632 C C . SER A 1 80 ? 25.331 17.409 27.224 1.00 52.28 79 SER A C 1
ATOM 633 O O . SER A 1 80 ? 24.349 18.114 27.018 1.00 53.58 79 SER A O 1
ATOM 636 N N . LYS A 1 81 ? 25.607 16.873 28.413 1.00 56.01 80 LYS A N 1
ATOM 637 C CA . LYS A 1 81 ? 24.816 17.152 29.616 1.00 60.13 80 LYS A CA 1
ATOM 638 C C . LYS A 1 81 ? 25.646 16.949 30.886 1.00 62.40 80 LYS A C 1
ATOM 639 O O . LYS A 1 81 ? 26.670 16.260 30.863 1.00 62.83 80 LYS A O 1
ATOM 653 N N . ASN A 1 83 ? 27.679 18.824 32.281 1.00 68.02 82 ASN A N 1
ATOM 654 C CA . ASN A 1 83 ? 29.021 19.429 32.167 1.00 68.19 82 ASN A CA 1
ATOM 655 C C . ASN A 1 83 ? 29.316 20.161 33.478 1.00 70.59 82 ASN A C 1
ATOM 656 O O . ASN A 1 83 ? 30.440 20.107 33.980 1.00 71.44 82 ASN A O 1
ATOM 661 N N . LEU A 1 84 ? 28.283 20.825 34.013 1.00 72.00 83 LEU A N 1
ATOM 662 C CA . LEU A 1 84 ? 28.284 21.466 35.348 1.00 74.14 83 LEU A CA 1
ATOM 663 C C . LEU A 1 84 ? 29.466 22.404 35.563 1.00 74.99 83 LEU A C 1
ATOM 664 O O . LEU A 1 84 ? 30.179 22.303 36.559 1.00 75.91 83 LEU A O 1
ATOM 666 N N . GLY A 1 85 ? 29.674 23.305 34.607 1.00 74.73 84 GLY A N 1
ATOM 667 C CA . GLY A 1 85 ? 30.815 24.220 34.640 1.00 75.40 84 GLY A CA 1
ATOM 668 C C . GLY A 1 85 ? 32.122 23.595 34.168 1.00 74.43 84 GLY A C 1
ATOM 669 O O . GLY A 1 85 ? 33.157 24.272 34.118 1.00 74.89 84 GLY A O 1
ATOM 670 N N . GLY A 1 86 ? 32.068 22.315 33.788 1.00 72.70 85 GLY A N 1
ATOM 671 C CA . GLY A 1 86 ? 33.259 21.535 33.450 1.00 71.62 85 GLY A CA 1
ATOM 672 C C . GLY A 1 86 ? 33.566 20.463 34.487 1.00 71.66 85 GLY A C 1
ATOM 673 O O . GLY A 1 86 ? 34.513 19.684 34.315 1.00 71.03 85 GLY A O 1
ATOM 674 N N . ILE A 1 87 ? 32.761 20.422 35.552 1.00 71.96 86 ILE A N 1
ATOM 675 C CA . ILE A 1 87 ? 32.976 19.507 36.680 1.00 72.08 86 ILE A CA 1
ATOM 676 C C . ILE A 1 87 ? 32.442 18.101 36.384 1.00 69.89 86 ILE A C 1
ATOM 677 O O . ILE A 1 87 ? 33.105 17.111 36.712 1.00 70.05 86 ILE A O 1
ATOM 682 N N . GLY A 1 88 ? 31.263 18.011 35.769 1.00 67.52 87 GLY A N 1
ATOM 683 C CA . GLY A 1 88 ? 30.703 16.709 35.358 1.00 65.19 87 GLY A CA 1
ATOM 684 C C . GLY A 1 88 ? 31.472 16.038 34.218 1.00 62.26 87 GLY A C 1
ATOM 685 O O . GLY A 1 88 ? 31.468 14.804 34.071 1.00 61.39 87 GLY A O 1
ATOM 686 N N . LYS A 1 89 ? 32.130 16.850 33.402 1.00 59.69 88 LYS A N 1
ATOM 687 C CA . LYS A 1 89 ? 33.119 16.340 32.480 1.00 56.74 88 LYS A CA 1
ATOM 688 C C . LYS A 1 89 ? 34.283 15.806 33.301 1.00 56.49 88 LYS A C 1
ATOM 689 O O . LYS A 1 89 ? 34.799 14.728 33.022 1.00 54.41 88 LYS A O 1
ATOM 695 N N . LYS A 1 90 ? 34.691 16.571 34.318 1.00 56.94 89 LYS A N 1
ATOM 696 C CA . LYS A 1 90 ? 35.760 16.140 35.211 1.00 57.60 89 LYS A CA 1
ATOM 697 C C . LYS A 1 90 ? 35.395 14.778 35.818 1.00 57.17 89 LYS A C 1
ATOM 698 O O . LYS A 1 90 ? 36.250 13.919 35.960 1.00 56.99 89 LYS A O 1
ATOM 708 N N . LEU A 1 92 ? 33.218 12.338 34.450 1.00 53.13 91 LEU A N 1
ATOM 709 C CA . LEU A 1 92 ? 33.309 11.328 33.402 1.00 51.53 91 LEU A CA 1
ATOM 710 C C . LEU A 1 92 ? 34.769 10.950 33.138 1.00 50.95 91 LEU A C 1
ATOM 711 O O . LEU A 1 92 ? 35.091 9.768 33.009 1.00 50.84 91 LEU A O 1
ATOM 716 N N . LEU A 1 93 ? 35.643 11.950 33.080 1.00 50.68 92 LEU A N 1
ATOM 717 C CA . LEU A 1 93 ? 37.059 11.731 32.790 1.00 50.64 92 LEU A CA 1
ATOM 718 C C . LEU A 1 93 ? 37.726 10.852 33.833 1.00 51.33 92 LEU A C 1
ATOM 719 O O . LEU A 1 93 ? 38.606 10.047 33.523 1.00 50.58 92 LEU A O 1
ATOM 724 N N . GLU A 1 94 ? 37.297 11.018 35.078 1.00 51.68 93 GLU A N 1
ATOM 725 C CA . GLU A 1 94 ? 37.863 10.281 36.187 1.00 52.63 93 GLU A CA 1
ATOM 726 C C . GLU A 1 94 ? 37.416 8.818 36.121 1.00 50.97 93 GLU A C 1
ATOM 727 O O . GLU A 1 94 ? 38.210 7.895 36.307 1.00 50.40 93 GLU A O 1
ATOM 749 N N . LYS A 1 97 ? 39.260 7.128 33.430 1.00 50.20 96 LYS A N 1
ATOM 750 C CA . LYS A 1 97 ? 40.620 6.834 33.878 1.00 52.21 96 LYS A CA 1
ATOM 751 C C . LYS A 1 97 ? 40.676 5.527 34.681 1.00 53.27 96 LYS A C 1
ATOM 752 O O . LYS A 1 97 ? 41.565 4.705 34.463 1.00 53.23 96 LYS A O 1
ATOM 757 N N . GLU A 1 98 ? 39.699 5.328 35.573 1.00 53.54 97 GLU A N 1
ATOM 758 C CA . GLU A 1 98 ? 39.567 4.090 36.344 1.00 54.86 97 GLU A CA 1
ATOM 759 C C . GLU A 1 98 ? 39.479 2.839 35.471 1.00 53.32 97 GLU A C 1
ATOM 760 O O . GLU A 1 98 ? 39.954 1.786 35.876 1.00 53.58 97 GLU A O 1
ATOM 766 N N . GLU A 1 99 ? 38.837 2.945 34.307 1.00 51.34 98 GLU A N 1
ATOM 767 C CA . GLU A 1 99 ? 38.679 1.809 33.395 1.00 50.65 98 GLU A CA 1
ATOM 768 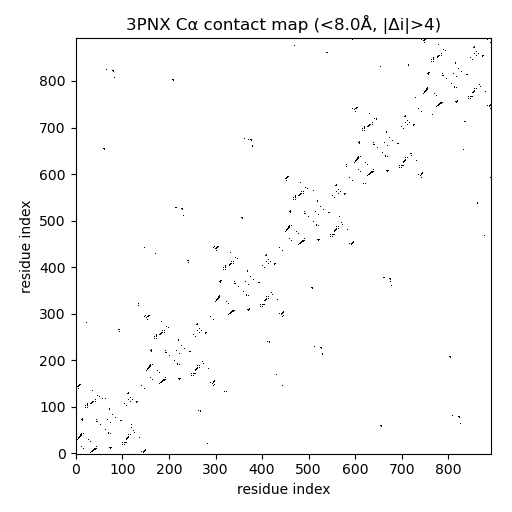C C . GLU A 1 99 ? 39.749 1.767 32.324 1.00 49.73 98 GLU A C 1
ATOM 769 O O . GLU A 1 99 ? 39.746 0.864 31.489 1.00 48.05 98 GLU A O 1
ATOM 775 N N . LYS A 1 100 ? 40.638 2.756 32.326 1.00 50.02 99 LYS A N 1
ATOM 776 C CA . LYS A 1 100 ? 41.621 2.919 31.260 1.00 50.06 99 LYS A CA 1
ATOM 777 C C . LYS A 1 100 ? 40.939 3.058 29.893 1.00 48.98 99 LYS A C 1
ATOM 778 O O . LYS A 1 100 ? 41.411 2.529 28.890 1.00 48.61 99 LYS A O 1
ATOM 784 N N . ALA A 1 101 ? 39.810 3.769 29.878 1.00 47.57 100 ALA A N 1
ATOM 785 C CA . ALA A 1 101 ? 39.112 4.084 28.648 1.00 46.75 100 ALA A CA 1
ATOM 786 C C . ALA A 1 101 ? 39.821 5.332 28.110 1.00 47.22 100 ALA A C 1
ATOM 787 O O . ALA A 1 101 ? 39.967 6.311 28.827 1.00 48.04 100 ALA A O 1
ATOM 789 N N . PRO A 1 102 ? 40.320 5.287 26.870 1.00 47.15 101 PRO A N 1
ATOM 790 C CA . PRO A 1 102 ? 41.124 6.425 26.440 1.00 47.69 101 PRO A CA 1
ATOM 791 C C . PRO A 1 102 ? 40.331 7.714 26.236 1.00 46.36 101 PRO A C 1
ATOM 792 O O . PRO A 1 102 ? 39.157 7.673 25.858 1.00 45.37 101 PRO A O 1
ATOM 796 N N . LYS A 1 103 ? 40.987 8.835 26.529 1.00 46.95 102 LYS A N 1
ATOM 797 C CA . LYS A 1 103 ? 40.433 10.168 26.334 1.00 46.77 102 LYS A CA 1
ATOM 798 C C . LYS A 1 103 ? 40.125 10.424 24.869 1.00 44.83 102 LYS A C 1
ATOM 799 O O . LYS A 1 103 ? 40.683 9.790 23.986 1.00 44.89 102 LYS A O 1
ATOM 805 N N . LEU A 1 104 ? 39.228 11.369 24.619 1.00 43.18 103 LEU A N 1
ATOM 806 C CA . LEU A 1 104 ? 38.888 11.746 23.249 1.00 42.34 103 LEU A CA 1
ATOM 807 C C . LEU A 1 104 ? 40.126 12.057 22.380 1.00 42.69 103 LEU A C 1
ATOM 808 O O . LEU A 1 104 ? 40.201 11.627 21.243 1.00 42.12 103 LEU A O 1
ATOM 813 N N . SER A 1 105 ? 41.093 12.794 22.910 1.00 44.63 104 SER A N 1
ATOM 814 C CA . SER A 1 105 ? 42.258 13.186 22.108 1.00 46.80 104 SER A CA 1
ATOM 815 C C . SER A 1 105 ? 43.109 11.968 21.694 1.00 47.17 104 SER A C 1
ATOM 816 O O . SER A 1 105 ? 43.667 11.947 20.592 1.00 47.62 104 SER A O 1
ATOM 819 N N . ASP A 1 106 ? 43.163 10.955 22.554 1.00 47.55 105 ASP A N 1
ATOM 820 C CA . ASP A 1 106 ? 43.817 9.685 22.227 1.00 48.75 105 ASP A CA 1
ATOM 821 C C . ASP A 1 106 ? 43.011 8.843 21.237 1.00 47.25 105 ASP A C 1
ATOM 822 O O . ASP A 1 106 ? 43.581 8.244 20.345 1.00 46.65 105 ASP A O 1
ATOM 827 N N . LEU A 1 107 ? 41.681 8.832 21.352 1.00 46.37 106 LEU A N 1
ATOM 828 C CA . LEU A 1 107 ? 40.865 8.169 20.336 1.00 45.13 106 LEU A CA 1
ATOM 829 C C . LEU A 1 107 ? 41.017 8.836 18.971 1.00 44.64 106 LEU A C 1
ATOM 830 O O . LEU A 1 107 ? 40.976 8.164 17.938 1.00 44.05 106 LEU A O 1
ATOM 835 N N . LEU A 1 108 ? 41.178 10.157 18.961 1.00 44.27 107 LEU A N 1
ATOM 836 C CA . LEU A 1 108 ? 41.339 10.889 17.715 1.00 43.99 107 LEU A CA 1
ATOM 837 C C . LEU A 1 108 ? 42.730 10.614 17.081 1.00 45.54 107 LEU A C 1
ATOM 838 O O . LEU A 1 108 ? 42.828 10.456 15.872 1.00 44.12 107 LEU A O 1
ATOM 843 N N . SER A 1 109 ? 43.788 10.574 17.893 1.00 46.81 108 SER A N 1
ATOM 844 C CA . SER A 1 109 ? 45.097 10.167 17.385 1.00 48.86 108 SER A CA 1
ATOM 845 C C . SER A 1 109 ? 45.015 8.780 16.784 1.00 48.21 108 SER A C 1
ATOM 846 O O . SER A 1 109 ? 45.519 8.551 15.699 1.00 49.74 108 SER A O 1
ATOM 849 N N . GLY A 1 110 ? 44.379 7.863 17.504 1.00 47.77 109 GLY A N 1
ATOM 850 C CA . GLY A 1 110 ? 44.147 6.513 17.032 1.00 47.01 109 GLY A CA 1
ATOM 851 C C . GLY A 1 110 ? 43.431 6.466 15.701 1.00 46.45 109 GLY A C 1
ATOM 852 O O . GLY A 1 110 ? 43.855 5.758 14.803 1.00 47.48 109 GLY A O 1
ATOM 853 N N . ALA A 1 111 ? 42.340 7.221 15.568 1.00 44.71 110 ALA A N 1
ATOM 854 C CA . ALA A 1 111 ? 41.575 7.271 14.328 1.00 44.32 110 ALA A CA 1
ATOM 855 C C . ALA A 1 111 ? 42.376 7.823 13.155 1.00 45.04 110 ALA A C 1
ATOM 856 O O . ALA A 1 111 ? 42.224 7.350 12.025 1.00 45.01 110 ALA A O 1
ATOM 858 N N . ARG A 1 112 ? 43.229 8.817 13.404 1.00 46.04 111 ARG A N 1
ATOM 859 C CA . ARG A 1 112 ? 44.070 9.363 12.341 1.00 47.63 111 ARG A CA 1
ATOM 860 C C . ARG A 1 112 ? 45.103 8.339 11.876 1.00 49.58 111 ARG A C 1
ATOM 861 O O . ARG A 1 112 ? 45.375 8.205 10.661 1.00 50.44 111 ARG A O 1
ATOM 869 N N . LYS A 1 113 ? 45.683 7.635 12.843 1.00 50.43 112 LYS A N 1
ATOM 870 C CA . LYS A 1 113 ? 46.689 6.608 12.569 1.00 52.42 112 LYS A CA 1
ATOM 871 C C . LYS A 1 113 ? 46.087 5.422 11.817 1.00 52.08 112 LYS A C 1
ATOM 872 O O . LYS A 1 113 ? 46.733 4.846 10.959 1.00 52.61 112 LYS A O 1
ATOM 878 N N . LYS A 1 114 ? 44.833 5.086 12.123 1.00 50.91 113 LYS A N 1
ATOM 879 C CA . LYS A 1 114 ? 44.138 3.994 11.448 1.00 50.84 113 LYS A CA 1
ATOM 880 C C . LYS A 1 114 ? 43.519 4.446 10.125 1.00 50.41 113 LYS A C 1
ATOM 881 O O . LYS A 1 114 ? 42.852 3.662 9.452 1.00 49.75 113 LYS A O 1
ATOM 887 N N . GLU A 1 115 ? 43.754 5.702 9.753 1.00 50.75 114 GLU A N 1
ATOM 888 C CA . GLU A 1 115 ? 43.288 6.265 8.485 1.00 51.11 114 GLU A CA 1
ATOM 889 C C . GLU A 1 115 ? 41.758 6.253 8.303 1.00 49.85 114 GLU A C 1
ATOM 890 O O . GLU A 1 115 ? 41.221 5.965 7.219 1.00 49.86 114 GLU A O 1
ATOM 896 N N . VAL A 1 116 ? 41.074 6.602 9.389 1.00 48.21 115 VAL A N 1
ATOM 897 C CA . VAL A 1 116 ? 39.729 7.131 9.299 1.00 46.34 115 VAL A CA 1
ATOM 898 C C . VAL A 1 116 ? 39.841 8.381 8.427 1.00 46.75 115 VAL A C 1
ATOM 899 O O . VAL A 1 116 ? 40.755 9.186 8.599 1.00 46.82 115 VAL A O 1
ATOM 903 N N . LYS A 1 117 ? 38.936 8.518 7.469 1.00 46.27 116 LYS A N 1
ATOM 904 C CA . LYS A 1 117 ? 38.945 9.646 6.564 1.00 46.77 116 LYS A CA 1
ATOM 905 C C . LYS A 1 117 ? 38.094 10.758 7.155 1.00 46.01 116 LYS A C 1
ATOM 906 O O . LYS A 1 117 ? 36.895 10.568 7.372 1.00 44.29 116 LYS A O 1
ATOM 911 N N . PHE A 1 118 ? 38.714 11.905 7.430 1.00 46.18 117 PHE A N 1
ATOM 912 C CA . PHE A 1 118 ? 38.016 13.036 8.057 1.00 45.08 117 PHE A CA 1
ATOM 913 C C . PHE A 1 118 ? 37.771 14.128 7.030 1.00 45.77 117 PHE A C 1
ATOM 914 O O . PHE A 1 118 ? 38.702 14.552 6.339 1.00 46.28 117 PHE A O 1
ATOM 922 N N . TYR A 1 119 ? 36.518 14.585 6.933 1.00 44.90 118 TYR A N 1
ATOM 923 C CA . TYR A 1 119 ? 36.130 15.647 6.018 1.00 46.09 118 TYR A CA 1
ATOM 924 C C . TYR A 1 119 ? 35.449 16.770 6.780 1.00 45.50 118 TYR A C 1
ATOM 925 O O . TYR A 1 119 ? 34.751 16.518 7.764 1.00 44.34 118 TYR A O 1
ATOM 934 N N . ALA A 1 120 ? 35.694 18.000 6.342 1.00 45.98 119 ALA A N 1
ATOM 935 C CA . ALA A 1 120 ? 35.112 19.181 6.954 1.00 45.65 119 ALA A CA 1
ATOM 936 C C . ALA A 1 120 ? 34.113 19.752 5.961 1.00 46.16 119 ALA A C 1
ATOM 937 O O . ALA A 1 120 ? 34.458 20.013 4.801 1.00 46.04 119 ALA A O 1
ATOM 948 N N . GLN A 1 122 ? 32.227 22.084 3.791 1.00 47.08 121 GLN A N 1
ATOM 949 C CA . GLN A 1 122 ? 32.686 23.343 3.214 1.00 48.40 121 GLN A CA 1
ATOM 950 C C . GLN A 1 122 ? 31.896 24.562 3.675 1.00 47.98 121 GLN A C 1
ATOM 951 O O . GLN A 1 122 ? 32.487 25.579 3.991 1.00 48.90 121 GLN A O 1
ATOM 957 N N . LEU A 1 123 ? 30.572 24.471 3.670 1.00 47.27 122 LEU A N 1
ATOM 958 C CA . LEU A 1 123 ? 29.727 25.588 4.100 1.00 48.32 122 LEU A CA 1
ATOM 959 C C . LEU A 1 123 ? 29.961 25.964 5.578 1.00 48.15 122 LEU A C 1
ATOM 960 O O . LEU A 1 123 ? 29.995 27.161 5.918 1.00 48.95 122 LEU A O 1
ATOM 965 N N . SER A 1 124 ? 30.126 24.953 6.433 1.00 47.00 123 SER A N 1
ATOM 966 C CA . SER A 1 124 ? 30.400 25.160 7.870 1.00 47.57 123 SER A CA 1
ATOM 967 C C . SER A 1 124 ? 31.743 25.820 8.077 1.00 48.29 123 SER A C 1
ATOM 968 O O . SER A 1 124 ? 31.874 26.701 8.906 1.00 49.38 123 SER A O 1
ATOM 971 N N . VAL A 1 125 ? 32.749 25.346 7.345 1.00 48.94 124 VAL A N 1
ATOM 972 C CA . VAL A 1 125 ? 34.068 25.975 7.313 1.00 49.99 124 VAL A CA 1
ATOM 973 C C . VAL A 1 125 ? 33.995 27.453 6.903 1.00 51.04 124 VAL A C 1
ATOM 974 O O . VAL A 1 125 ? 34.602 28.311 7.543 1.00 51.67 124 VAL A O 1
ATOM 978 N N . GLU A 1 126 ? 33.242 27.744 5.846 1.00 50.79 125 GLU A N 1
ATOM 979 C CA . GLU A 1 126 ? 33.100 29.106 5.361 1.00 52.14 125 GLU A CA 1
ATOM 980 C C . GLU A 1 126 ? 32.378 29.995 6.384 1.00 51.50 125 GLU A C 1
ATOM 981 O O . GLU A 1 126 ? 32.838 31.104 6.679 1.00 52.00 125 GLU A O 1
ATOM 987 N N . ILE A 1 127 ? 31.261 29.510 6.927 1.00 49.77 126 ILE A N 1
ATOM 988 C CA . ILE A 1 127 ? 30.494 30.262 7.918 1.00 49.53 126 ILE A CA 1
ATOM 989 C C . ILE A 1 127 ? 31.333 30.523 9.180 1.00 49.90 126 ILE A C 1
ATOM 990 O O . ILE A 1 127 ? 31.434 31.658 9.651 1.00 50.61 126 ILE A O 1
ATOM 1003 N N . GLY A 1 129 ? 34.572 30.358 9.579 1.00 54.08 128 GLY A N 1
ATOM 1004 C CA . GLY A 1 129 ? 35.799 31.086 9.275 1.00 56.27 128 GLY A CA 1
ATOM 1005 C C . GLY A 1 129 ? 37.106 30.324 9.439 1.00 57.02 128 GLY A C 1
ATOM 1006 O O . GLY A 1 129 ? 38.176 30.934 9.358 1.00 58.41 128 GLY A O 1
ATOM 1007 N N . PHE A 1 130 ? 37.053 29.009 9.650 1.00 56.44 129 PHE A N 1
ATOM 1008 C CA . PHE A 1 130 ? 38.287 28.243 9.814 1.00 57.53 129 PHE A CA 1
ATOM 1009 C C . PHE A 1 130 ? 39.035 28.108 8.480 1.00 59.02 129 PHE A C 1
ATOM 1010 O O . PHE A 1 130 ? 38.420 27.890 7.433 1.00 59.39 129 PHE A O 1
ATOM 1018 N N . LYS A 1 131 ? 40.355 28.265 8.530 1.00 60.17 130 LYS A N 1
ATOM 1019 C CA . LYS A 1 131 ? 41.221 27.981 7.398 1.00 61.08 130 LYS A CA 1
ATOM 1020 C C . LYS A 1 131 ? 41.665 26.516 7.431 1.00 60.48 130 LYS A C 1
ATOM 1021 O O . LYS A 1 131 ? 41.716 25.892 8.493 1.00 59.07 130 LYS A O 1
ATOM 1024 N N . LYS A 1 132 ? 41.979 25.992 6.249 1.00 61.24 131 LYS A N 1
ATOM 1025 C CA . LYS A 1 132 ? 42.558 24.654 6.051 1.00 61.25 131 LYS A CA 1
ATOM 1026 C C . LYS A 1 132 ? 43.706 24.368 7.038 1.00 60.95 131 LYS A C 1
ATOM 1027 O O . LYS A 1 132 ? 43.706 23.355 7.734 1.00 59.79 131 LYS A O 1
ATOM 1033 N N . GLU A 1 133 ? 44.650 25.300 7.119 1.00 61.81 132 GLU A N 1
ATOM 1034 C CA . GLU A 1 133 ? 45.811 25.190 8.001 1.00 62.35 132 GLU A CA 1
ATOM 1035 C C . GLU A 1 133 ? 45.502 25.106 9.507 1.00 61.05 132 GLU A C 1
ATOM 1036 O O . GLU A 1 133 ? 46.364 24.682 10.275 1.00 61.42 132 GLU A O 1
ATOM 1038 N N . GLU A 1 134 ? 44.305 25.522 9.924 1.00 59.47 133 GLU A N 1
ATOM 1039 C CA . GLU A 1 134 ? 43.872 25.414 11.327 1.00 58.41 133 GLU A CA 1
ATOM 1040 C C . GLU A 1 134 ? 43.365 24.029 11.727 1.00 56.06 133 GLU A C 1
ATOM 1041 O O . GLU A 1 134 ? 43.139 23.783 12.905 1.00 54.82 133 GLU A O 1
ATOM 1047 N N . LEU A 1 135 ? 43.133 23.162 10.748 1.00 55.04 134 LEU A N 1
ATOM 1048 C CA . LEU A 1 135 ? 42.664 21.801 11.003 1.00 53.50 134 LEU A CA 1
ATOM 1049 C C . LEU A 1 135 ? 43.833 20.858 10.777 1.00 54.25 134 LEU A C 1
ATOM 1050 O O . LEU A 1 135 ? 44.841 21.268 10.215 1.00 55.79 134 LEU A O 1
ATOM 1055 N N A PHE A 1 136 ? 43.674 19.600 11.172 0.50 53.21 135 PHE A N 1
ATOM 1056 N N B PHE A 1 136 ? 43.743 19.614 11.243 0.50 53.56 135 PHE A N 1
ATOM 1057 C CA A PHE A 1 136 ? 44.696 18.590 10.937 0.50 53.55 135 PHE A CA 1
ATOM 1058 C CA B PHE A 1 136 ? 44.885 18.710 11.090 0.50 54.30 135 PHE A CA 1
ATOM 1059 C C A PHE A 1 136 ? 45.022 18.490 9.446 0.50 54.53 135 PHE A C 1
ATOM 1060 C C B PHE A 1 136 ? 45.040 18.281 9.611 0.50 54.80 135 PHE A C 1
ATOM 1061 O O A PHE A 1 136 ? 44.144 18.671 8.601 0.50 53.59 135 PHE A O 1
ATOM 1062 O O B PHE A 1 136 ? 44.049 18.043 8.929 0.50 53.84 135 PHE A O 1
ATOM 1077 N N . PRO A 1 137 ? 46.297 18.221 9.116 1.00 55.87 136 PRO A N 1
ATOM 1078 C CA . PRO A 1 137 ? 46.659 18.292 7.688 1.00 57.14 136 PRO A CA 1
ATOM 1079 C C . PRO A 1 137 ? 45.976 17.314 6.734 1.00 56.54 136 PRO A C 1
ATOM 1080 O O . PRO A 1 137 ? 45.743 17.671 5.583 1.00 57.12 136 PRO A O 1
ATOM 1084 N N . GLU A 1 138 ? 45.623 16.122 7.206 1.00 56.07 137 GLU A N 1
ATOM 1085 C CA . GLU A 1 138 ? 44.943 15.138 6.353 1.00 55.76 137 GLU A CA 1
ATOM 1086 C C . GLU A 1 138 ? 43.433 15.350 6.176 1.00 54.63 137 GLU A C 1
ATOM 1087 O O . GLU A 1 138 ? 42.799 14.585 5.454 1.00 53.70 137 GLU A O 1
ATOM 1093 N N . VAL A 1 139 ? 42.852 16.363 6.827 1.00 54.41 138 VAL A N 1
ATOM 1094 C CA . VAL A 1 139 ? 41.452 16.711 6.592 1.00 53.56 138 VAL A CA 1
ATOM 1095 C C . VAL A 1 139 ? 41.251 17.271 5.176 1.00 54.50 138 VAL A C 1
ATOM 1096 O O . VAL A 1 139 ? 42.047 18.074 4.708 1.00 55.73 138 VAL A O 1
ATOM 1100 N N . GLN A 1 140 ? 40.162 16.869 4.528 1.00 54.23 139 GLN A N 1
ATOM 1101 C CA . GLN A 1 140 ? 39.792 17.398 3.218 1.00 55.37 139 GLN A CA 1
ATOM 1102 C C . GLN A 1 140 ? 38.463 18.123 3.315 1.00 54.24 139 GLN A C 1
ATOM 1103 O O . GLN A 1 140 ? 37.526 17.641 3.951 1.00 52.71 139 GLN A O 1
ATOM 1109 N N . ILE A 1 141 ? 38.388 19.288 2.685 1.00 54.70 140 ILE A N 1
ATOM 1110 C CA . ILE A 1 141 ? 37.170 20.085 2.701 1.00 54.48 140 ILE A CA 1
ATOM 1111 C C . ILE A 1 141 ? 36.225 19.497 1.639 1.00 54.27 140 ILE A C 1
ATOM 1112 O O . ILE A 1 141 ? 36.614 19.362 0.486 1.00 56.28 140 ILE A O 1
ATOM 1130 N N . ASP A 1 143 ? 32.009 19.288 0.182 1.00 50.95 142 ASP A N 1
ATOM 1131 C CA . ASP A 1 143 ? 30.683 19.894 0.220 1.00 49.85 142 ASP A CA 1
ATOM 1132 C C . ASP A 1 143 ? 29.614 18.835 0.466 1.00 47.63 142 ASP A C 1
ATOM 1133 O O . ASP A 1 143 ? 29.893 17.647 0.480 1.00 46.09 142 ASP A O 1
ATOM 1138 N N . VAL A 1 144 ? 28.387 19.273 0.686 1.00 47.01 143 VAL A N 1
ATOM 1139 C CA . VAL A 1 144 ? 27.333 18.348 1.097 1.00 46.16 143 VAL A CA 1
ATOM 1140 C C . VAL A 1 144 ? 26.985 17.328 0.008 1.00 46.48 143 VAL A C 1
ATOM 1141 O O . VAL A 1 144 ? 26.549 16.221 0.314 1.00 46.32 143 VAL A O 1
ATOM 1145 N N . LYS A 1 145 ? 27.195 17.673 -1.257 1.00 46.88 144 LYS A N 1
ATOM 1146 C CA . LYS A 1 145 ? 26.946 16.709 -2.324 1.00 47.78 144 LYS A CA 1
ATOM 1147 C C . LYS A 1 145 ? 27.961 15.558 -2.293 1.00 47.33 144 LYS A C 1
ATOM 1148 O O . LYS A 1 145 ? 27.610 14.418 -2.600 1.00 46.20 144 LYS A O 1
ATOM 1154 N N . GLU A 1 146 ? 29.201 15.867 -1.899 1.00 47.53 145 GLU A N 1
ATOM 1155 C CA A GLU A 1 146 ? 30.204 14.835 -1.709 0.50 47.57 145 GLU A CA 1
ATOM 1156 C CA B GLU A 1 146 ? 30.227 14.842 -1.664 0.50 47.57 145 GLU A CA 1
ATOM 1157 C C . GLU A 1 146 ? 29.852 13.971 -0.481 1.00 46.32 145 GLU A C 1
ATOM 1158 O O . GLU A 1 146 ? 30.009 12.758 -0.524 1.00 46.75 145 GLU A O 1
ATOM 1169 N N . TYR A 1 147 ? 29.352 14.592 0.596 1.00 45.29 146 TYR A N 1
ATOM 1170 C CA . TYR A 1 147 ? 28.781 13.826 1.719 1.00 43.40 146 TYR A CA 1
ATOM 1171 C C . TYR A 1 147 ? 27.718 12.841 1.229 1.00 42.83 146 TYR A C 1
ATOM 1172 O O . TYR A 1 147 ? 27.750 11.646 1.585 1.00 42.13 146 TYR A O 1
ATOM 1181 N N . LEU A 1 148 ? 26.779 13.331 0.419 1.00 43.32 147 LEU A N 1
ATOM 1182 C CA . LEU A 1 148 ? 25.646 12.486 -0.033 1.00 43.94 147 LEU A CA 1
ATOM 1183 C C . LEU A 1 148 ? 26.083 11.324 -0.924 1.00 44.91 147 LEU A C 1
ATOM 1184 O O . LEU A 1 148 ? 25.575 10.210 -0.784 1.00 45.02 147 LEU A O 1
ATOM 1189 N N . LYS A 1 149 ? 27.020 11.588 -1.829 1.00 46.04 148 LYS A N 1
ATOM 1190 C CA . LYS A 1 149 ? 27.576 10.530 -2.701 1.00 47.30 148 LYS A CA 1
ATOM 1191 C C . LYS A 1 149 ? 28.240 9.469 -1.822 1.00 46.39 148 LYS A C 1
ATOM 1192 O O . LYS A 1 149 ? 28.008 8.274 -1.993 1.00 45.95 148 LYS A O 1
ATOM 1198 N N . ASN A 1 150 ? 29.045 9.910 -0.861 1.00 45.19 149 ASN A N 1
ATOM 1199 C CA . ASN A 1 150 ? 29.711 8.974 0.031 1.00 44.94 149 ASN A CA 1
ATOM 1200 C C . ASN A 1 150 ? 28.698 8.188 0.898 1.00 43.81 149 ASN A C 1
ATOM 1201 O O . ASN A 1 150 ? 28.770 6.962 0.997 1.00 43.37 149 ASN A O 1
ATOM 1206 N N . ALA A 1 151 ? 27.738 8.896 1.488 1.00 43.18 150 ALA A N 1
ATOM 1207 C CA . ALA A 1 151 ? 26.733 8.279 2.347 1.00 43.18 150 ALA A CA 1
ATOM 1208 C C . ALA A 1 151 ? 25.896 7.261 1.586 1.00 44.30 150 ALA A C 1
ATOM 1209 O O . ALA A 1 151 ? 25.655 6.171 2.083 1.00 44.71 150 ALA A O 1
ATOM 1211 N N . LEU A 1 152 ? 25.482 7.601 0.371 1.00 46.08 151 LEU A N 1
ATOM 1212 C CA . LEU A 1 152 ? 24.736 6.662 -0.476 1.00 47.71 151 LEU A CA 1
ATOM 1213 C C . LEU A 1 152 ? 25.545 5.442 -0.898 1.00 48.85 151 LEU A C 1
ATOM 1214 O O . LEU A 1 152 ? 24.976 4.382 -1.096 1.00 50.35 151 LEU A O 1
ATOM 1219 N N . GLU A 1 153 ? 26.865 5.578 -1.008 1.00 49.75 152 GLU A N 1
ATOM 1220 C CA . GLU A 1 153 ? 27.731 4.430 -1.294 1.00 50.89 152 GLU A CA 1
ATOM 1221 C C . GLU A 1 153 ? 28.042 3.577 -0.056 1.00 49.71 152 GLU A C 1
ATOM 1222 O O . GLU A 1 153 ? 28.632 2.503 -0.189 1.00 50.66 152 GLU A O 1
ATOM 1228 N N . SER A 1 154 ? 27.647 4.046 1.134 1.00 47.55 153 SER A N 1
ATOM 1229 C CA A SER A 1 154 ? 28.027 3.394 2.381 0.50 46.38 153 SER A CA 1
ATOM 1230 C CA B SER A 1 154 ? 28.016 3.405 2.389 0.50 46.51 153 SER A CA 1
ATOM 1231 C C . SER A 1 154 ? 26.999 2.356 2.810 1.00 46.37 153 SER A C 1
ATOM 1232 O O . SER A 1 154 ? 25.869 2.376 2.352 1.00 48.07 153 SER A O 1
ATOM 1237 N N . ASP A 1 155 ? 27.416 1.460 3.702 1.00 45.72 154 ASP A N 1
ATOM 1238 C CA . ASP A 1 155 ? 26.574 0.389 4.231 1.00 45.37 154 ASP A CA 1
ATOM 1239 C C . ASP A 1 155 ? 25.897 0.776 5.560 1.00 44.40 154 ASP A C 1
ATOM 1240 O O . ASP A 1 155 ? 24.840 0.251 5.905 1.00 44.26 154 ASP A O 1
ATOM 1245 N N . LEU A 1 156 ? 26.533 1.677 6.302 1.00 42.33 155 LEU A N 1
ATOM 1246 C CA . LEU A 1 156 ? 26.011 2.150 7.573 1.00 41.33 155 LEU A CA 1
ATOM 1247 C C . LEU A 1 156 ? 26.181 3.663 7.593 1.00 39.87 155 LEU A C 1
ATOM 1248 O O . LEU A 1 156 ? 27.290 4.169 7.334 1.00 40.13 155 LEU A O 1
ATOM 1253 N N . GLN A 1 157 ? 25.075 4.374 7.853 1.00 38.57 156 GLN A N 1
ATOM 1254 C CA . GLN A 1 157 ? 25.071 5.834 7.878 1.00 37.94 156 GLN A CA 1
ATOM 1255 C C . GLN A 1 157 ? 24.360 6.341 9.134 1.00 36.75 156 GLN A C 1
ATOM 1256 O O . GLN A 1 157 ? 23.239 5.954 9.411 1.00 36.75 156 GLN A O 1
ATOM 1262 N N . LEU A 1 158 ? 25.023 7.216 9.880 1.00 36.20 157 LEU A N 1
ATOM 1263 C CA . LEU A 1 158 ? 24.476 7.737 11.134 1.00 34.80 157 LEU A CA 1
ATOM 1264 C C . LEU A 1 158 ? 24.733 9.241 11.199 1.00 34.48 157 LEU A C 1
ATOM 1265 O O . LEU A 1 158 ? 25.667 9.749 10.566 1.00 35.09 157 LEU A O 1
ATOM 1270 N N . PHE A 1 159 ? 23.860 9.928 11.933 1.00 34.29 158 PHE A N 1
ATOM 1271 C CA . PHE A 1 159 ? 23.972 11.347 12.187 1.00 34.47 158 PHE A CA 1
ATOM 1272 C C . PHE A 1 159 ? 24.124 11.465 13.700 1.00 34.93 158 PHE A C 1
ATOM 1273 O O . PHE A 1 159 ? 23.255 10.996 14.461 1.00 33.68 158 PHE A O 1
ATOM 1281 N N . ILE A 1 160 ? 25.221 12.082 14.123 1.00 35.50 159 ILE A N 1
ATOM 1282 C CA . ILE A 1 160 ? 25.584 12.169 15.541 1.00 35.95 159 ILE A CA 1
ATOM 1283 C C . ILE A 1 160 ? 25.664 13.629 15.978 1.00 36.23 159 ILE A C 1
ATOM 1284 O O . ILE A 1 160 ? 26.402 14.408 15.410 1.00 35.37 159 ILE A O 1
ATOM 1290 N N . ASN B 1 4 ? 11.063 -10.142 6.825 1.00 59.08 3 ASN B N 1
ATOM 1291 C CA . ASN B 1 4 ? 12.413 -10.597 7.298 1.00 58.81 3 ASN B CA 1
ATOM 1292 C C . ASN B 1 4 ? 13.316 -9.403 7.645 1.00 56.39 3 ASN B C 1
ATOM 1293 O O . ASN B 1 4 ? 14.527 -9.551 7.796 1.00 56.83 3 ASN B O 1
ATOM 1295 N N . LYS B 1 5 ? 12.725 -8.221 7.750 1.00 54.63 4 LYS B N 1
ATOM 1296 C CA . LYS B 1 5 ? 13.498 -7.000 7.907 1.00 52.77 4 LYS B CA 1
ATOM 1297 C C . LYS B 1 5 ? 14.030 -6.846 9.325 1.00 50.96 4 LYS B C 1
ATOM 1298 O O . LYS B 1 5 ? 13.521 -7.456 10.248 1.00 50.48 4 LYS B O 1
ATOM 1304 N N . LYS B 1 6 ? 15.051 -6.001 9.472 1.00 49.31 5 LYS B N 1
ATOM 1305 C CA . LYS B 1 6 ? 15.755 -5.794 10.738 1.00 47.84 5 LYS B CA 1
ATOM 1306 C C . LYS B 1 6 ? 16.089 -4.316 10.931 1.00 45.39 5 LYS B C 1
ATOM 1307 O O . LYS B 1 6 ? 16.530 -3.646 9.992 1.00 44.61 5 LYS B O 1
ATOM 1320 N N . ASN B 1 8 ? 18.090 -1.573 13.758 1.00 39.73 7 ASN B N 1
ATOM 1321 C CA . ASN B 1 8 ? 19.077 -1.393 14.820 1.00 39.00 7 ASN B CA 1
ATOM 1322 C C . ASN B 1 8 ? 19.006 0.077 15.221 1.00 37.82 7 ASN B C 1
ATOM 1323 O O . ASN B 1 8 ? 19.218 0.964 14.391 1.00 37.06 7 ASN B O 1
ATOM 1328 N N . LEU B 1 9 ? 18.713 0.322 16.490 1.00 37.23 8 LEU B N 1
ATOM 1329 C CA . LEU B 1 9 ? 18.778 1.669 17.052 1.00 36.61 8 LEU B CA 1
ATOM 1330 C C . LEU B 1 9 ? 19.895 1.711 18.064 1.00 36.18 8 LEU B C 1
ATOM 1331 O O . LEU B 1 9 ? 19.964 0.838 18.942 1.00 38.24 8 LEU B O 1
ATOM 1336 N N . LEU B 1 10 ? 20.807 2.664 17.913 1.00 35.98 9 LEU B N 1
ATOM 1337 C CA . LEU B 1 10 ? 21.771 2.973 18.958 1.00 35.47 9 LEU B CA 1
ATOM 1338 C C . LEU B 1 10 ? 21.206 4.131 19.804 1.00 35.05 9 LEU B C 1
ATOM 1339 O O . LEU B 1 10 ? 21.164 5.278 19.357 1.00 34.46 9 LEU B O 1
ATOM 1344 N N . LEU B 1 11 ? 20.772 3.797 21.023 1.00 34.56 10 LEU B N 1
ATOM 1345 C CA . LEU B 1 11 ? 20.249 4.772 21.950 1.00 33.96 10 LEU B CA 1
ATOM 1346 C C . LEU B 1 11 ? 21.387 5.283 22.826 1.00 33.70 10 LEU B C 1
ATOM 1347 O O . LEU B 1 11 ? 21.787 4.653 23.806 1.00 33.94 10 LEU B O 1
ATOM 1352 N N . PHE B 1 12 ? 21.903 6.430 22.436 1.00 33.54 11 PHE B N 1
ATOM 1353 C CA . PHE B 1 12 ? 22.941 7.131 23.159 1.00 34.26 11 PHE B CA 1
ATOM 1354 C C . PHE B 1 12 ? 22.315 8.066 24.164 1.00 35.62 11 PHE B C 1
ATOM 1355 O O . PHE B 1 12 ? 22.820 8.229 25.270 1.00 35.48 11 PHE B O 1
ATOM 1363 N N . SER B 1 13 ? 21.240 8.734 23.751 1.00 36.38 12 SER B N 1
ATOM 1364 C CA . SER B 1 13 ? 20.563 9.717 24.608 1.00 37.95 12 SER B CA 1
ATOM 1365 C C . SER B 1 13 ? 19.829 9.102 25.792 1.00 38.16 12 SER B C 1
ATOM 1366 O O . SER B 1 13 ? 19.215 8.041 25.673 1.00 39.51 12 SER B O 1
ATOM 1369 N N . GLY B 1 14 ? 19.882 9.786 26.927 1.00 38.65 13 GLY B N 1
ATOM 1370 C CA . GLY B 1 14 ? 19.115 9.407 28.117 1.00 38.99 13 GLY B CA 1
ATOM 1371 C C . GLY B 1 14 ? 17.991 10.375 28.392 1.00 39.10 13 GLY B C 1
ATOM 1372 O O . GLY B 1 14 ? 17.715 10.710 29.543 1.00 41.36 13 GLY B O 1
ATOM 1373 N N . ASP B 1 15 ? 17.360 10.875 27.333 1.00 37.45 14 ASP B N 1
ATOM 1374 C CA . ASP B 1 15 ? 16.288 11.819 27.472 1.00 37.30 14 ASP B CA 1
ATOM 1375 C C . ASP B 1 15 ? 14.956 11.098 27.342 1.00 35.69 14 ASP B C 1
ATOM 1376 O O . ASP B 1 15 ? 14.789 10.220 26.500 1.00 34.91 14 ASP B O 1
ATOM 1381 N N . TYR B 1 16 ? 14.007 11.484 28.173 1.00 35.48 15 TYR B N 1
ATOM 1382 C CA . TYR B 1 16 ? 12.690 10.861 28.185 1.00 35.40 15 TYR B CA 1
ATOM 1383 C C . TYR B 1 16 ? 12.031 10.852 26.793 1.00 34.86 15 TYR B C 1
ATOM 1384 O O . TYR B 1 16 ? 11.493 9.851 26.351 1.00 34.61 15 TYR B O 1
ATOM 1393 N N . ASP B 1 17 ? 12.053 12.005 26.136 1.00 35.94 16 ASP B N 1
ATOM 1394 C CA . ASP B 1 17 ? 11.390 12.163 24.841 1.00 36.33 16 ASP B CA 1
ATOM 1395 C C . ASP B 1 17 ? 12.079 11.384 23.711 1.00 36.12 16 ASP B C 1
ATOM 1396 O O . ASP B 1 17 ? 11.416 10.830 22.855 1.00 36.43 16 ASP B O 1
ATOM 1401 N N . LYS B 1 18 ? 13.400 11.306 23.736 1.00 35.68 17 LYS B N 1
ATOM 1402 C CA . LYS B 1 18 ? 14.106 10.491 22.748 1.00 36.14 17 LYS B CA 1
ATOM 1403 C C . LYS B 1 18 ? 13.904 9.020 22.969 1.00 35.70 17 LYS B C 1
ATOM 1404 O O . LYS B 1 18 ? 13.755 8.268 22.010 1.00 35.82 17 LYS B O 1
ATOM 1410 N N . ALA B 1 19 ? 13.871 8.605 24.229 1.00 35.02 18 ALA B N 1
ATOM 1411 C CA . ALA B 1 19 ? 13.546 7.230 24.550 1.00 35.44 18 ALA B CA 1
ATOM 1412 C C . ALA B 1 19 ? 12.118 6.902 24.111 1.00 35.73 18 ALA B C 1
ATOM 1413 O O . ALA B 1 19 ? 11.862 5.799 23.604 1.00 36.08 18 ALA B O 1
ATOM 1415 N N . LEU B 1 20 ? 11.188 7.849 24.302 1.00 36.55 19 LEU B N 1
ATOM 1416 C CA A LEU B 1 20 ? 9.813 7.644 23.879 0.50 36.69 19 LEU B CA 1
ATOM 1417 C CA B LEU B 1 20 ? 9.798 7.669 23.860 0.50 36.70 19 LEU B CA 1
ATOM 1418 C C . LEU B 1 20 ? 9.765 7.378 22.366 1.00 36.85 19 LEU B C 1
ATOM 1419 O O . LEU B 1 20 ? 9.149 6.402 21.922 1.00 36.45 19 LEU B O 1
ATOM 1428 N N . ALA B 1 21 ? 10.429 8.237 21.589 1.00 36.99 20 ALA B N 1
ATOM 1429 C CA . ALA B 1 21 ? 10.518 8.074 20.141 1.00 37.46 20 ALA B CA 1
ATOM 1430 C C . ALA B 1 21 ? 11.079 6.705 19.756 1.00 37.79 20 ALA B C 1
ATOM 1431 O O . ALA B 1 21 ? 10.521 6.016 18.882 1.00 39.17 20 ALA B O 1
ATOM 1433 N N . SER B 1 22 ? 12.145 6.289 20.421 1.00 37.77 21 SER B N 1
ATOM 1434 C CA A SER B 1 22 ? 12.779 5.011 20.103 0.50 37.81 21 SER B CA 1
ATOM 1435 C CA B SER B 1 22 ? 12.785 5.007 20.143 0.50 38.07 21 SER B CA 1
ATOM 1436 C C . SER B 1 22 ? 11.835 3.834 20.368 1.00 38.80 21 SER B C 1
ATOM 1437 O O . SER B 1 22 ? 11.834 2.864 19.611 1.00 38.68 21 SER B O 1
ATOM 1442 N N . LEU B 1 23 ? 11.038 3.914 21.427 1.00 39.11 22 LEU B N 1
ATOM 1443 C CA . LEU B 1 23 ? 10.167 2.789 21.766 1.00 40.47 22 LEU B CA 1
ATOM 1444 C C . LEU B 1 23 ? 8.851 2.821 20.993 1.00 41.21 22 LEU B C 1
ATOM 1445 O O . LEU B 1 23 ? 8.258 1.780 20.741 1.00 42.41 22 LEU B O 1
ATOM 1450 N N . ILE B 1 24 ? 8.392 4.008 20.627 1.00 41.59 23 ILE B N 1
ATOM 1451 C CA . ILE B 1 24 ? 7.270 4.139 19.715 1.00 41.68 23 ILE B CA 1
ATOM 1452 C C . ILE B 1 24 ? 7.617 3.441 18.399 1.00 41.47 23 ILE B C 1
ATOM 1453 O O . ILE B 1 24 ? 6.849 2.595 17.927 1.00 41.54 23 ILE B O 1
ATOM 1458 N N . ILE B 1 25 ? 8.791 3.763 17.849 1.00 40.18 24 ILE B N 1
ATOM 1459 C CA . ILE B 1 25 ? 9.297 3.149 16.630 1.00 41.44 24 ILE B CA 1
ATOM 1460 C C . ILE B 1 25 ? 9.556 1.638 16.775 1.00 41.89 24 ILE B C 1
ATOM 1461 O O . ILE B 1 25 ? 9.161 0.851 15.902 1.00 42.06 24 ILE B O 1
ATOM 1466 N N . ALA B 1 26 ? 10.198 1.232 17.870 1.00 41.40 25 ALA B N 1
ATOM 1467 C CA . ALA B 1 26 ? 10.492 -0.185 18.112 1.00 42.02 25 ALA B CA 1
ATOM 1468 C C . ALA B 1 26 ? 9.230 -1.026 18.268 1.00 43.22 25 ALA B C 1
ATOM 1469 O O . ALA B 1 26 ? 9.146 -2.123 17.713 1.00 43.82 25 ALA B O 1
ATOM 1471 N N . ASN B 1 27 ? 8.253 -0.521 19.020 1.00 43.61 26 ASN B N 1
ATOM 1472 C CA . ASN B 1 27 ? 7.007 -1.269 19.238 1.00 44.74 26 ASN B CA 1
ATOM 1473 C C . ASN B 1 27 ? 6.235 -1.468 17.923 1.00 45.01 26 ASN B C 1
ATOM 1474 O O . ASN B 1 27 ? 5.774 -2.588 17.620 1.00 46.11 26 ASN B O 1
ATOM 1479 N N . ALA B 1 28 ? 6.105 -0.387 17.151 1.00 43.32 27 ALA B N 1
ATOM 1480 C CA . ALA B 1 28 ? 5.460 -0.437 15.846 1.00 43.70 27 ALA B CA 1
ATOM 1481 C C . ALA B 1 28 ? 6.185 -1.390 14.893 1.00 44.05 27 ALA B C 1
ATOM 1482 O O . ALA B 1 28 ? 5.534 -2.137 14.167 1.00 45.08 27 ALA B O 1
ATOM 1484 N N . ALA B 1 29 ? 7.518 -1.378 14.906 1.00 43.38 28 ALA B N 1
ATOM 1485 C CA . ALA B 1 29 ? 8.308 -2.263 14.051 1.00 44.38 28 ALA B CA 1
ATOM 1486 C C . ALA B 1 29 ? 8.080 -3.731 14.405 1.00 45.56 28 ALA B C 1
ATOM 1487 O O . ALA B 1 29 ? 7.979 -4.577 13.505 1.00 46.50 28 ALA B O 1
ATOM 1489 N N . ARG B 1 30 ? 7.971 -4.032 15.703 1.00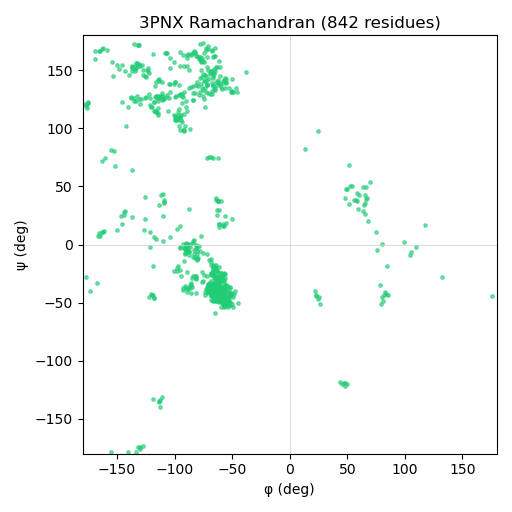 46.19 29 ARG B N 1
ATOM 1490 C CA . ARG B 1 30 ? 7.658 -5.398 16.143 1.00 47.53 29 ARG B CA 1
ATOM 1491 C C . ARG B 1 30 ? 6.268 -5.823 15.688 1.00 48.97 29 ARG B C 1
ATOM 1492 O O . ARG B 1 30 ? 6.089 -6.954 15.305 1.00 49.48 29 ARG B O 1
ATOM 1500 N N . GLU B 1 31 ? 5.299 -4.914 15.708 1.00 49.24 30 GLU B N 1
ATOM 1501 C CA . GLU B 1 31 ? 3.972 -5.204 15.167 1.00 51.12 30 GLU B CA 1
ATOM 1502 C C . GLU B 1 31 ? 3.981 -5.518 13.657 1.00 51.72 30 GLU B C 1
ATOM 1503 O O . GLU B 1 31 ? 3.134 -6.250 13.171 1.00 52.13 30 GLU B O 1
ATOM 1517 N N . GLU B 1 33 ? 6.427 -7.221 12.362 1.00 51.96 32 GLU B N 1
ATOM 1518 C CA . GLU B 1 33 ? 7.337 -8.390 12.310 1.00 53.13 32 GLU B CA 1
ATOM 1519 C C . GLU B 1 33 ? 8.778 -8.062 11.867 1.00 51.60 32 GLU B C 1
ATOM 1520 O O . GLU B 1 33 ? 9.494 -8.919 11.359 1.00 52.12 32 GLU B O 1
ATOM 1526 N N . ILE B 1 34 ? 9.204 -6.821 12.082 1.00 49.80 33 ILE B N 1
ATOM 1527 C CA . ILE B 1 34 ? 10.605 -6.437 11.921 1.00 48.56 33 ILE B CA 1
ATOM 1528 C C . ILE B 1 34 ? 11.326 -6.853 13.193 1.00 48.00 33 ILE B C 1
ATOM 1529 O O . ILE B 1 34 ? 10.789 -6.672 14.290 1.00 48.07 33 ILE B O 1
ATOM 1534 N N . GLU B 1 35 ? 12.523 -7.420 13.058 1.00 47.36 34 GLU B N 1
ATOM 1535 C CA A GLU B 1 35 ? 13.336 -7.738 14.225 0.50 47.18 34 GLU B CA 1
ATOM 1536 C CA B GLU B 1 35 ? 13.366 -7.735 14.218 0.50 46.95 34 GLU B CA 1
ATOM 1537 C C . GLU B 1 35 ? 14.030 -6.461 14.708 1.00 45.37 34 GLU B C 1
ATOM 1538 O O . GLU B 1 35 ? 14.693 -5.771 13.925 1.00 45.17 34 GLU B O 1
ATOM 1549 N N . VAL B 1 36 ? 13.875 -6.149 15.997 1.00 43.97 35 VAL B N 1
ATOM 1550 C CA . VAL B 1 36 ? 14.423 -4.896 16.560 1.00 41.68 35 VAL B CA 1
ATOM 1551 C C . VAL B 1 36 ? 15.524 -5.123 17.588 1.00 41.51 35 VAL B C 1
ATOM 1552 O O . VAL B 1 36 ? 15.335 -5.830 18.583 1.00 42.15 35 VAL B O 1
ATOM 1556 N N . THR B 1 37 ? 16.685 -4.526 17.316 1.00 41.35 36 THR B N 1
ATOM 1557 C CA . THR B 1 37 ? 17.804 -4.454 18.256 1.00 41.02 36 THR B CA 1
ATOM 1558 C C . THR B 1 37 ? 18.021 -3.027 18.752 1.00 39.57 36 THR B C 1
ATOM 1559 O O . THR B 1 37 ? 18.226 -2.092 17.953 1.00 39.09 36 THR B O 1
ATOM 1563 N N . ILE B 1 38 ? 17.993 -2.859 20.070 1.00 38.67 37 ILE B N 1
ATOM 1564 C CA . ILE B 1 38 ? 18.339 -1.577 20.685 1.00 36.93 37 ILE B CA 1
ATOM 1565 C C . ILE B 1 38 ? 19.622 -1.735 21.507 1.00 37.23 37 ILE B C 1
ATOM 1566 O O . ILE B 1 38 ? 19.641 -2.418 22.547 1.00 37.70 37 ILE B O 1
ATOM 1571 N N . PHE B 1 39 ? 20.684 -1.104 21.011 1.00 36.99 38 PHE B N 1
ATOM 1572 C CA . PHE B 1 39 ? 21.984 -1.052 21.645 1.00 37.99 38 PHE B CA 1
ATOM 1573 C C . PHE B 1 39 ? 22.041 0.230 22.446 1.00 37.43 38 PHE B C 1
ATOM 1574 O O . PHE B 1 39 ? 22.104 1.295 21.865 1.00 38.02 38 PHE B O 1
ATOM 1582 N N . CYS B 1 40 ? 22.051 0.115 23.768 1.00 37.90 39 CYS B N 1
ATOM 1583 C CA . CYS B 1 40 ? 22.079 1.267 24.655 1.00 38.08 39 CYS B CA 1
ATOM 1584 C C . CYS B 1 40 ? 23.507 1.565 25.068 1.00 38.41 39 CYS B C 1
ATOM 1585 O O . CYS B 1 40 ? 24.253 0.672 25.489 1.00 38.61 39 CYS B O 1
ATOM 1588 N N . ALA B 1 41 ? 23.896 2.822 24.915 1.00 37.73 40 ALA B N 1
ATOM 1589 C CA . ALA B 1 41 ? 25.250 3.243 25.204 1.00 38.12 40 ALA B CA 1
ATOM 1590 C C . ALA B 1 41 ? 25.188 4.565 25.951 1.00 38.35 40 ALA B C 1
ATOM 1591 O O . ALA B 1 41 ? 24.246 5.350 25.778 1.00 37.90 40 ALA B O 1
ATOM 1593 N N . PHE B 1 42 ? 26.219 4.814 26.741 1.00 38.74 41 PHE B N 1
ATOM 1594 C CA . PHE B 1 42 ? 26.325 6.002 27.567 1.00 39.58 41 PHE B CA 1
ATOM 1595 C C . PHE B 1 42 ? 25.017 6.289 28.317 1.00 38.94 41 PHE B C 1
ATOM 1596 O O . PHE B 1 42 ? 24.577 5.451 29.107 1.00 37.46 41 PHE B O 1
ATOM 1604 N N . TRP B 1 43 ? 24.407 7.450 28.090 1.00 38.10 42 TRP B N 1
ATOM 1605 C CA . TRP B 1 43 ? 23.216 7.851 28.856 1.00 38.41 42 TRP B CA 1
ATOM 1606 C C . TRP B 1 43 ? 22.036 6.908 28.587 1.00 37.77 42 TRP B C 1
ATOM 1607 O O . TRP B 1 43 ? 21.173 6.728 29.445 1.00 38.17 42 TRP B O 1
ATOM 1618 N N . GLY B 1 44 ? 22.009 6.300 27.402 1.00 36.94 43 GLY B N 1
ATOM 1619 C CA . GLY B 1 44 ? 20.966 5.341 27.039 1.00 37.14 43 GLY B CA 1
ATOM 1620 C C . GLY B 1 44 ? 20.837 4.148 27.968 1.00 37.45 43 GLY B C 1
ATOM 1621 O O . GLY B 1 44 ? 19.784 3.526 28.043 1.00 36.97 43 GLY B O 1
ATOM 1622 N N . LEU B 1 45 ? 21.921 3.827 28.666 1.00 38.29 44 LEU B N 1
ATOM 1623 C CA . LEU B 1 45 ? 21.929 2.714 29.616 1.00 39.46 44 LEU B CA 1
ATOM 1624 C C . LEU B 1 45 ? 20.910 2.901 30.717 1.00 39.94 44 LEU B C 1
ATOM 1625 O O . LEU B 1 45 ? 20.430 1.925 31.278 1.00 40.34 44 LEU B O 1
ATOM 1630 N N . LEU B 1 46 ? 20.605 4.156 31.042 1.00 39.59 45 LEU B N 1
ATOM 1631 C CA . LEU B 1 46 ? 19.675 4.475 32.113 1.00 40.79 45 LEU B CA 1
ATOM 1632 C C . LEU B 1 46 ? 18.266 3.926 31.827 1.00 40.79 45 LEU B C 1
ATOM 1633 O O . LEU B 1 46 ? 17.515 3.636 32.756 1.00 41.80 45 LEU B O 1
ATOM 1638 N N . LEU B 1 47 ? 17.913 3.789 30.554 1.00 39.65 46 LEU B N 1
ATOM 1639 C CA . LEU B 1 47 ? 16.662 3.156 30.166 1.00 39.71 46 LEU B CA 1
ATOM 1640 C C . LEU B 1 47 ? 16.493 1.739 30.764 1.00 40.90 46 LEU B C 1
ATOM 1641 O O . LEU B 1 47 ? 15.384 1.351 31.123 1.00 40.92 46 LEU B O 1
ATOM 1646 N N . LEU B 1 48 ? 17.601 1.007 30.873 1.00 40.86 47 LEU B N 1
ATOM 1647 C CA . LEU B 1 48 ? 17.610 -0.417 31.235 1.00 42.79 47 LEU B CA 1
ATOM 1648 C C . LEU B 1 48 ? 17.700 -0.704 32.730 1.00 44.62 47 LEU B C 1
ATOM 1649 O O . LEU B 1 48 ? 17.732 -1.881 33.134 1.00 46.12 47 LEU B O 1
ATOM 1654 N N . ARG B 1 49 ? 17.749 0.339 33.551 1.00 45.88 48 ARG B N 1
ATOM 1655 C CA . ARG B 1 49 ? 17.874 0.157 35.000 1.00 48.24 48 ARG B CA 1
ATOM 1656 C C . ARG B 1 49 ? 16.591 -0.386 35.591 1.00 49.88 48 ARG B C 1
ATOM 1657 O O . ARG B 1 49 ? 15.506 0.125 35.318 1.00 48.52 48 ARG B O 1
ATOM 1665 N N . ASP B 1 50 ? 16.736 -1.443 36.385 1.00 52.80 49 ASP B N 1
ATOM 1666 C CA . ASP B 1 50 ? 15.644 -1.987 37.168 1.00 55.80 49 ASP B CA 1
ATOM 1667 C C . ASP B 1 50 ? 15.751 -1.397 38.577 1.00 58.03 49 ASP B C 1
ATOM 1668 O O . ASP B 1 50 ? 16.651 -1.748 39.328 1.00 58.55 49 ASP B O 1
ATOM 1673 N N . PRO B 1 51 ? 14.828 -0.502 38.945 1.00 60.41 50 PRO B N 1
ATOM 1674 C CA . PRO B 1 51 ? 14.983 0.214 40.215 1.00 63.01 50 PRO B CA 1
ATOM 1675 C C . PRO B 1 51 ? 14.915 -0.700 41.437 1.00 66.48 50 PRO B C 1
ATOM 1676 O O . PRO B 1 51 ? 15.605 -0.455 42.427 1.00 68.10 50 PRO B O 1
ATOM 1680 N N . GLU B 1 52 ? 14.132 -1.772 41.348 1.00 68.66 51 GLU B N 1
ATOM 1681 C CA . GLU B 1 52 ? 14.033 -2.743 42.447 1.00 71.69 51 GLU B CA 1
ATOM 1682 C C . GLU B 1 52 ? 15.230 -3.700 42.535 1.00 72.93 51 GLU B C 1
ATOM 1683 O O . GLU B 1 52 ? 15.199 -4.636 43.326 1.00 74.81 51 GLU B O 1
ATOM 1685 N N . LYS B 1 53 ? 16.273 -3.476 41.732 1.00 72.55 52 LYS B N 1
ATOM 1686 C CA . LYS B 1 53 ? 17.482 -4.303 41.773 1.00 73.69 52 LYS B CA 1
ATOM 1687 C C . LYS B 1 53 ? 18.782 -3.494 41.948 1.00 73.84 52 LYS B C 1
ATOM 1688 O O . LYS B 1 53 ? 19.885 -4.042 41.799 1.00 74.11 52 LYS B O 1
ATOM 1694 N N . ALA B 1 54 ? 18.668 -2.210 42.288 1.00 73.94 53 ALA B N 1
ATOM 1695 C CA . ALA B 1 54 ? 19.851 -1.349 42.402 1.00 74.00 53 ALA B CA 1
ATOM 1696 C C . ALA B 1 54 ? 20.830 -1.845 43.471 1.00 75.70 53 ALA B C 1
ATOM 1697 O O . ALA B 1 54 ? 20.435 -2.509 44.436 1.00 76.94 53 ALA B O 1
ATOM 1699 N N . SER B 1 55 ? 22.107 -1.521 43.272 1.00 75.65 54 SER B N 1
ATOM 1700 C CA . SER B 1 55 ? 23.186 -2.002 44.134 1.00 77.27 54 SER B CA 1
ATOM 1701 C C . SER B 1 55 ? 24.321 -0.986 44.234 1.00 77.05 54 SER B C 1
ATOM 1702 O O . SER B 1 55 ? 24.565 -0.212 43.301 1.00 76.19 54 SER B O 1
ATOM 1705 N N . GLN B 1 56 ? 25.010 -1.008 45.371 1.00 78.39 55 GLN B N 1
ATOM 1706 C CA . GLN B 1 56 ? 26.173 -0.157 45.610 1.00 78.34 55 GLN B CA 1
ATOM 1707 C C . GLN B 1 56 ? 27.450 -0.948 45.923 1.00 78.56 55 GLN B C 1
ATOM 1708 O O . GLN B 1 56 ? 28.523 -0.359 46.084 1.00 79.00 55 GLN B O 1
ATOM 1714 N N . GLU B 1 57 ? 27.347 -2.276 45.982 1.00 78.23 56 GLU B N 1
ATOM 1715 C CA . GLU B 1 57 ? 28.469 -3.116 46.410 1.00 78.63 56 GLU B CA 1
ATOM 1716 C C . GLU B 1 57 ? 29.572 -3.173 45.352 1.00 76.54 56 GLU B C 1
ATOM 1717 O O . GLU B 1 57 ? 29.292 -3.285 44.166 1.00 74.80 56 GLU B O 1
ATOM 1719 N N . ASP B 1 58 ? 30.821 -3.083 45.801 1.00 76.07 57 ASP B N 1
ATOM 1720 C CA . ASP B 1 58 ? 31.986 -3.148 44.920 1.00 74.55 57 ASP B CA 1
ATOM 1721 C C . ASP B 1 58 ? 31.932 -2.120 43.777 1.00 70.89 57 ASP B C 1
ATOM 1722 O O . ASP B 1 58 ? 32.117 -2.463 42.607 1.00 69.89 57 ASP B O 1
ATOM 1727 N N . LYS B 1 59 ? 31.668 -0.865 44.135 1.00 68.35 58 LYS B N 1
ATOM 1728 C CA . LYS B 1 59 ? 31.776 0.253 43.213 1.00 65.27 58 LYS B CA 1
ATOM 1729 C C . LYS B 1 59 ? 32.714 1.296 43.794 1.00 64.45 58 LYS B C 1
ATOM 1730 O O . LYS B 1 59 ? 32.815 1.435 45.005 1.00 65.64 58 LYS B O 1
ATOM 1736 N N . SER B 1 60 ? 33.395 2.037 42.926 1.00 61.71 59 SER B N 1
ATOM 1737 C CA . SER B 1 60 ? 34.216 3.159 43.366 1.00 60.64 59 SER B CA 1
ATOM 1738 C C . SER B 1 60 ? 33.317 4.306 43.837 1.00 59.55 59 SER B C 1
ATOM 1739 O O . SER B 1 60 ? 32.100 4.267 43.645 1.00 57.73 59 SER B O 1
ATOM 1742 N N . LEU B 1 61 ? 33.924 5.326 44.436 1.00 59.50 60 LEU B N 1
ATOM 1743 C CA . LEU B 1 61 ? 33.200 6.510 44.897 1.00 59.33 60 LEU B CA 1
ATOM 1744 C C . LEU B 1 61 ? 32.357 7.156 43.783 1.00 57.46 60 LEU B C 1
ATOM 1745 O O . LEU B 1 61 ? 31.163 7.406 43.975 1.00 55.98 60 LEU B O 1
ATOM 1750 N N . TYR B 1 62 ? 32.988 7.437 42.639 1.00 56.19 61 TYR B N 1
ATOM 1751 C CA . TYR B 1 62 ? 32.311 8.167 41.550 1.00 54.77 61 TYR B CA 1
ATOM 1752 C C . TYR B 1 62 ? 31.228 7.300 40.924 1.00 52.67 61 TYR B C 1
ATOM 1753 O O . TYR B 1 62 ? 30.186 7.806 40.521 1.00 52.01 61 TYR B O 1
ATOM 1762 N N . GLU B 1 63 ? 31.470 5.998 40.857 1.00 52.16 62 GLU B N 1
ATOM 1763 C CA . GLU B 1 63 ? 30.456 5.042 40.418 1.00 51.45 62 GLU B CA 1
ATOM 1764 C C . GLU B 1 63 ? 29.245 5.003 41.330 1.00 51.76 62 GLU B C 1
ATOM 1765 O O . GLU B 1 63 ? 28.126 4.934 40.851 1.00 50.47 62 GLU B O 1
ATOM 1771 N N . GLN B 1 64 ? 29.482 5.003 42.638 1.00 53.73 63 GLN B N 1
ATOM 1772 C CA . GLN B 1 64 ? 28.391 5.036 43.623 1.00 55.16 63 GLN B CA 1
ATOM 1773 C C . GLN B 1 64 ? 27.623 6.339 43.500 1.00 54.85 63 GLN B C 1
ATOM 1774 O O . GLN B 1 64 ? 26.398 6.339 43.500 1.00 55.39 63 GLN B O 1
ATOM 1780 N N . ALA B 1 65 ? 28.349 7.446 43.411 1.00 55.46 64 ALA B N 1
ATOM 1781 C CA . ALA B 1 65 ? 27.738 8.759 43.251 1.00 55.96 64 ALA B CA 1
ATOM 1782 C C . ALA B 1 65 ? 26.984 8.864 41.927 1.00 54.68 64 ALA B C 1
ATOM 1783 O O . ALA B 1 65 ? 25.874 9.389 41.889 1.00 54.98 64 ALA B O 1
ATOM 1785 N N . PHE B 1 66 ? 27.579 8.369 40.840 1.00 54.61 65 PHE B N 1
ATOM 1786 C CA . PHE B 1 66 ? 26.912 8.413 39.526 1.00 53.51 65 PHE B CA 1
ATOM 1787 C C . PHE B 1 66 ? 25.601 7.623 39.587 1.00 54.13 65 PHE B C 1
ATOM 1788 O O . PHE B 1 66 ? 24.566 8.119 39.171 1.00 54.73 65 PHE B O 1
ATOM 1796 N N . SER B 1 67 ? 25.652 6.406 40.111 1.00 55.66 66 SER B N 1
ATOM 1797 C CA . SER B 1 67 ? 24.466 5.561 40.296 1.00 56.52 66 SER B CA 1
ATOM 1798 C C . SER B 1 67 ? 23.367 6.208 41.148 1.00 58.01 66 SER B C 1
ATOM 1799 O O . SER B 1 67 ? 22.193 6.302 40.741 1.00 57.07 66 SER B O 1
ATOM 1802 N N . SER B 1 68 ? 23.763 6.653 42.339 1.00 59.70 67 SER B N 1
ATOM 1803 C CA A SER B 1 68 ? 22.814 7.217 43.295 0.50 60.93 67 SER B CA 1
ATOM 1804 C CA B SER B 1 68 ? 22.828 7.213 43.307 0.50 60.92 67 SER B CA 1
ATOM 1805 C C . SER B 1 68 ? 22.132 8.465 42.761 1.00 60.22 67 SER B C 1
ATOM 1806 O O . SER B 1 68 ? 20.968 8.693 43.051 1.00 60.95 67 SER B O 1
ATOM 1811 N N . LEU B 1 69 ? 22.858 9.248 41.964 1.00 59.89 68 LEU B N 1
ATOM 1812 C CA . LEU B 1 69 ? 22.404 10.555 41.465 1.00 59.53 68 LEU B CA 1
ATOM 1813 C C . LEU B 1 69 ? 22.080 10.664 39.954 1.00 58.06 68 LEU B C 1
ATOM 1814 O O . LEU B 1 69 ? 22.163 11.758 39.364 1.00 59.15 68 LEU B O 1
ATOM 1819 N N . THR B 1 70 ? 21.750 9.552 39.306 1.00 55.37 69 THR B N 1
ATOM 1820 C CA . THR B 1 70 ? 21.203 9.607 37.958 1.00 51.91 69 THR B CA 1
ATOM 1821 C C . THR B 1 70 ? 19.821 9.007 38.028 1.00 50.49 69 THR B C 1
ATOM 1822 O O . THR B 1 70 ? 19.491 8.365 39.013 1.00 50.28 69 THR B O 1
ATOM 1826 N N . PRO B 1 71 ? 18.985 9.233 36.999 1.00 48.67 70 PRO B N 1
ATOM 1827 C CA . PRO B 1 71 ? 17.671 8.567 36.972 1.00 48.47 70 PRO B CA 1
ATOM 1828 C C . PRO B 1 71 ? 17.765 7.075 37.290 1.00 48.29 70 PRO B C 1
ATOM 1829 O O . PRO B 1 71 ? 18.629 6.395 36.755 1.00 48.09 70 PRO B O 1
ATOM 1833 N N . ARG B 1 72 ? 16.872 6.592 38.152 1.00 49.19 71 ARG B N 1
ATOM 1834 C CA A ARG B 1 72 ? 16.939 5.228 38.686 0.50 49.43 71 ARG B CA 1
ATOM 1835 C CA B ARG B 1 72 ? 16.956 5.221 38.658 0.50 49.62 71 ARG B CA 1
ATOM 1836 C C . ARG B 1 72 ? 16.184 4.246 37.794 1.00 48.31 71 ARG B C 1
ATOM 1837 O O . ARG B 1 72 ? 16.326 3.036 37.928 1.00 47.93 71 ARG B O 1
ATOM 1852 N N . GLU B 1 73 ? 15.355 4.787 36.911 1.00 46.92 72 GLU B N 1
ATOM 1853 C CA . GLU B 1 73 ? 14.567 3.997 35.992 1.00 45.89 72 GLU B CA 1
ATOM 1854 C C . GLU B 1 73 ? 14.094 4.919 34.858 1.00 44.22 72 GLU B C 1
ATOM 1855 O O . GLU B 1 73 ? 14.198 6.148 34.946 1.00 43.25 72 GLU B O 1
ATOM 1861 N N . ALA B 1 74 ? 13.549 4.309 33.820 1.00 43.29 73 ALA B N 1
ATOM 1862 C CA . ALA B 1 74 ? 13.138 5.031 32.628 1.00 42.38 73 ALA B CA 1
ATOM 1863 C C . ALA B 1 74 ? 12.166 6.180 32.896 1.00 42.67 73 ALA B C 1
ATOM 1864 O O . ALA B 1 74 ? 12.297 7.243 32.288 1.00 42.39 73 ALA B O 1
ATOM 1866 N N . GLU B 1 75 ? 11.192 5.994 33.797 1.00 43.15 74 GLU B N 1
ATOM 1867 C CA . GLU B 1 75 ? 10.197 7.033 34.016 1.00 43.68 74 GLU B CA 1
ATOM 1868 C C . GLU B 1 75 ? 10.803 8.327 34.590 1.00 44.07 74 GLU B C 1
ATOM 1869 O O . GLU B 1 75 ? 10.211 9.404 34.475 1.00 43.96 74 GLU B O 1
ATOM 1875 N N . GLU B 1 76 ? 11.975 8.225 35.207 1.00 43.84 75 GLU B N 1
ATOM 1876 C CA . GLU B 1 76 ? 12.663 9.387 35.776 1.00 44.62 75 GLU B CA 1
ATOM 1877 C C . GLU B 1 76 ? 13.602 10.125 34.799 1.00 42.80 75 GLU B C 1
ATOM 1878 O O . GLU B 1 76 ? 14.249 11.085 35.195 1.00 43.18 75 GLU B O 1
ATOM 1884 N N . LEU B 1 77 ? 13.720 9.678 33.552 1.00 41.22 76 LEU B N 1
ATOM 1885 C CA . LEU B 1 77 ? 14.596 10.395 32.607 1.00 40.55 76 LEU B CA 1
ATOM 1886 C C . LEU B 1 77 ? 14.099 11.834 32.383 1.00 40.62 76 LEU B C 1
ATOM 1887 O O . LEU B 1 77 ? 12.897 12.073 32.340 1.00 39.50 76 LEU B O 1
ATOM 1892 N N . PRO B 1 78 ? 15.024 12.791 32.263 1.00 41.35 77 PRO B N 1
ATOM 1893 C CA . PRO B 1 78 ? 14.640 14.178 32.010 1.00 42.41 77 PRO B CA 1
ATOM 1894 C C . PRO B 1 78 ? 14.234 14.432 30.560 1.00 42.03 77 PRO B C 1
ATOM 1895 O O . PRO B 1 78 ? 14.618 13.673 29.682 1.00 39.93 77 PRO B O 1
ATOM 1899 N N . LEU B 1 79 ? 13.452 15.477 30.304 1.00 43.93 78 LEU B N 1
ATOM 1900 C CA . LEU B 1 79 ? 13.205 15.871 28.909 1.00 45.19 78 LEU B CA 1
ATOM 1901 C C . LEU B 1 79 ? 14.487 16.436 28.298 1.00 45.93 78 LEU B C 1
ATOM 1902 O O . LEU B 1 79 ? 15.295 17.070 29.003 1.00 46.09 78 LEU B O 1
ATOM 1907 N N . SER B 1 80 ? 14.660 16.232 26.990 1.00 46.25 79 SER B N 1
ATOM 1908 C CA . SER B 1 80 ? 15.746 16.870 26.265 1.00 48.22 79 SER B CA 1
ATOM 1909 C C . SER B 1 80 ? 15.596 18.410 26.274 1.00 51.86 79 SER B C 1
ATOM 1910 O O . SER B 1 80 ? 16.563 19.101 26.097 1.00 53.26 79 SER B O 1
ATOM 1913 N N . LYS B 1 81 ? 14.378 18.918 26.475 1.00 55.94 80 LYS B N 1
ATOM 1914 C CA . LYS B 1 81 ? 14.062 20.359 26.422 1.00 59.69 80 LYS B CA 1
ATOM 1915 C C . LYS B 1 81 ? 12.876 20.725 27.320 1.00 62.25 80 LYS B C 1
ATOM 1916 O O . LYS B 1 81 ? 11.935 19.930 27.464 1.00 62.26 80 LYS B O 1
ATOM 1928 N N . ASN B 1 83 ? 12.424 20.779 30.449 1.00 66.55 82 ASN B N 1
ATOM 1929 C CA A ASN B 1 83 ? 12.225 19.854 31.566 0.50 66.27 82 ASN B CA 1
ATOM 1930 C CA B ASN B 1 83 ? 12.235 19.855 31.568 0.50 66.23 82 ASN B CA 1
ATOM 1931 C C . ASN B 1 83 ? 11.783 20.643 32.795 1.00 68.12 82 ASN B C 1
ATOM 1932 O O . ASN B 1 83 ? 10.948 20.175 33.569 1.00 68.64 82 ASN B O 1
ATOM 1941 N N . LEU B 1 84 ? 12.348 21.845 32.960 1.00 69.91 83 LEU B N 1
ATOM 1942 C CA . LEU B 1 84 ? 12.039 22.760 34.083 1.00 72.18 83 LEU B CA 1
ATOM 1943 C C . LEU B 1 84 ? 12.090 22.067 35.448 1.00 72.95 83 LEU B C 1
ATOM 1944 O O . LEU B 1 84 ? 11.166 22.189 36.255 1.00 73.97 83 LEU B O 1
ATOM 1949 N N . GLY B 1 85 ? 13.161 21.316 35.689 1.00 72.58 84 GLY B N 1
ATOM 1950 C CA . GLY B 1 85 ? 13.314 20.597 36.955 1.00 73.14 84 GLY B CA 1
ATOM 1951 C C . GLY B 1 85 ? 12.261 19.515 37.147 1.00 72.42 84 GLY B C 1
ATOM 1952 O O . GLY B 1 85 ? 11.938 19.152 38.285 1.00 73.05 84 GLY B O 1
ATOM 1953 N N . GLY B 1 86 ? 11.734 19.002 36.028 1.00 70.53 85 GLY B N 1
ATOM 1954 C CA . GLY B 1 86 ? 10.701 17.976 36.040 1.00 69.51 85 GLY B CA 1
ATOM 1955 C C . GLY B 1 86 ? 9.322 18.501 35.690 1.00 69.81 85 GLY B C 1
ATOM 1956 O O . GLY B 1 86 ? 8.389 17.712 35.539 1.00 68.56 85 GLY B O 1
ATOM 1957 N N . ILE B 1 87 ? 9.195 19.825 35.547 1.00 70.64 86 ILE B N 1
ATOM 1958 C CA . ILE B 1 87 ? 7.879 20.467 35.436 1.00 71.36 86 ILE B CA 1
ATOM 1959 C C . ILE B 1 87 ? 7.358 20.485 33.995 1.00 70.03 86 ILE B C 1
ATOM 1960 O O . ILE B 1 87 ? 6.169 20.225 33.771 1.00 70.15 86 ILE B O 1
ATOM 1962 N N . GLY B 1 88 ? 8.236 20.778 33.033 1.00 68.14 87 GLY B N 1
ATOM 1963 C CA . GLY B 1 88 ? 7.879 20.753 31.610 1.00 66.17 87 GLY B CA 1
ATOM 1964 C C . GLY B 1 88 ? 7.929 19.340 31.023 1.00 63.62 87 GLY B C 1
ATOM 1965 O O . GLY B 1 88 ? 7.476 19.090 29.897 1.00 62.76 87 GLY B O 1
ATOM 1966 N N . LYS B 1 89 ? 8.505 18.419 31.786 1.00 61.50 88 LYS B N 1
ATOM 1967 C CA . LYS B 1 89 ? 8.218 17.011 31.623 1.00 58.99 88 LYS B CA 1
ATOM 1968 C C . LYS B 1 89 ? 6.816 16.775 32.139 1.00 59.19 88 LYS B C 1
ATOM 1969 O O . LYS B 1 89 ? 6.059 15.996 31.578 1.00 57.42 88 LYS B O 1
ATOM 1975 N N . LYS B 1 90 ? 6.480 17.449 33.232 1.00 60.20 89 LYS B N 1
ATOM 1976 C CA . LYS B 1 90 ? 5.147 17.331 33.804 1.00 61.14 89 LYS B CA 1
ATOM 1977 C C . LYS B 1 90 ? 4.090 17.851 32.817 1.00 60.52 89 LYS B C 1
ATOM 1978 O O . LYS B 1 90 ? 2.995 17.311 32.769 1.00 60.83 89 LYS B O 1
ATOM 1989 N N . LEU B 1 92 ? 4.461 17.736 29.333 1.00 54.70 91 LEU B N 1
ATOM 1990 C CA . LEU B 1 92 ? 4.373 16.674 28.347 1.00 52.79 91 LEU B CA 1
ATOM 1991 C C . LEU B 1 92 ? 3.502 15.524 28.847 1.00 52.00 91 LEU B C 1
ATOM 1992 O O . LEU B 1 92 ? 2.649 15.024 28.109 1.00 50.39 91 LEU B O 1
ATOM 1997 N N . LEU B 1 93 ? 3.715 15.088 30.086 1.00 51.72 92 LEU B N 1
ATOM 1998 C CA . LEU B 1 93 ? 2.982 13.926 30.603 1.00 51.88 92 LEU B CA 1
ATOM 1999 C C . LEU B 1 93 ? 1.481 14.207 30.669 1.00 52.30 92 LEU B C 1
ATOM 2000 O O . LEU B 1 93 ? 0.655 13.337 30.400 1.00 51.70 92 LEU B O 1
ATOM 2005 N N . GLU B 1 94 ? 1.123 15.438 30.989 1.00 52.82 93 GLU B N 1
ATOM 2006 C CA . GLU B 1 94 ? -0.289 15.792 31.078 1.00 53.98 93 GLU B CA 1
ATOM 2007 C C . GLU B 1 94 ? -0.914 15.803 29.684 1.00 51.97 93 GLU B C 1
ATOM 2008 O O . GLU B 1 94 ? -2.018 15.330 29.490 1.00 50.99 93 GLU B O 1
ATOM 2030 N N . LYS B 1 97 ? -1.331 12.260 28.723 1.00 49.41 96 LYS B N 1
ATOM 2031 C CA . LYS B 1 97 ? -2.501 11.730 29.419 1.00 52.06 96 LYS B CA 1
ATOM 2032 C C . LYS B 1 97 ? -3.814 12.104 28.721 1.00 53.36 96 LYS B C 1
ATOM 2033 O O . LYS B 1 97 ? -4.649 11.237 28.486 1.00 54.29 96 LYS B O 1
ATOM 2039 N N . GLU B 1 98 ? -3.992 13.380 28.368 1.00 53.93 97 GLU B N 1
ATOM 2040 C CA . GLU B 1 98 ? -5.184 13.817 27.631 1.00 55.54 97 GLU B CA 1
ATOM 2041 C C . GLU B 1 98 ? -5.415 13.046 26.338 1.00 54.11 97 GLU B C 1
ATOM 2042 O O . GLU B 1 98 ? -6.548 12.806 25.951 1.00 53.92 97 GLU B O 1
ATOM 2048 N N . GLU B 1 99 ? -4.330 12.695 25.666 1.00 52.35 98 GLU B N 1
ATOM 2049 C CA . GLU B 1 99 ? -4.380 11.995 24.390 1.00 51.91 98 GLU B CA 1
ATOM 2050 C C . GLU B 1 99 ? -4.363 10.466 24.564 1.00 51.25 98 GLU B C 1
ATOM 2051 O O . GLU B 1 99 ? -4.473 9.711 23.589 1.00 50.15 98 GLU B O 1
ATOM 2057 N N . LYS B 1 100 ? -4.224 10.017 25.813 1.00 51.30 99 LYS B N 1
ATOM 2058 C CA . LYS B 1 100 ? -4.086 8.597 26.141 1.00 51.29 99 LYS B CA 1
ATOM 2059 C C . LYS B 1 100 ? -2.869 7.957 25.446 1.00 49.93 99 LYS B C 1
ATOM 2060 O O . LYS B 1 100 ? -2.917 6.798 25.015 1.00 50.09 99 LYS B O 1
ATOM 2066 N N . ALA B 1 101 ? -1.787 8.725 25.345 1.00 48.27 100 ALA B N 1
ATOM 2067 C CA . ALA B 1 101 ? -0.508 8.232 24.833 1.00 47.47 100 ALA B CA 1
ATOM 2068 C C . ALA B 1 101 ? 0.214 7.569 25.993 1.00 47.54 100 ALA B C 1
ATOM 2069 O O . ALA B 1 101 ? 0.381 8.194 27.022 1.00 47.57 100 ALA B O 1
ATOM 2071 N N . PRO B 1 102 ? 0.610 6.290 25.854 1.00 48.40 101 PRO B N 1
ATOM 2072 C CA . PRO B 1 102 ? 1.289 5.599 26.953 1.00 48.97 101 PRO B CA 1
ATOM 2073 C C . PRO B 1 102 ? 2.621 6.246 27.380 1.00 47.51 101 PRO B C 1
ATOM 2074 O O . PRO B 1 102 ? 3.340 6.780 26.552 1.00 46.15 101 PRO B O 1
ATOM 2078 N N . LYS B 1 103 ? 2.899 6.188 28.680 1.00 48.11 102 LYS B N 1
ATOM 2079 C CA . LYS B 1 103 ? 4.138 6.692 29.280 1.00 47.42 102 LYS B CA 1
ATOM 2080 C C . LYS B 1 103 ? 5.308 5.835 28.815 1.00 45.51 102 LYS B C 1
ATOM 2081 O O . LYS B 1 103 ? 5.126 4.725 28.313 1.00 44.56 102 LYS B O 1
ATOM 2085 N N . LEU B 1 104 ? 6.512 6.336 29.052 1.00 44.08 103 LEU B N 1
ATOM 2086 C CA . LEU B 1 104 ? 7.720 5.625 28.668 1.00 42.25 103 LEU B CA 1
ATOM 2087 C C . LEU B 1 104 ? 7.804 4.222 29.274 1.00 43.33 103 LEU B C 1
ATOM 2088 O O . LEU B 1 104 ? 8.099 3.251 28.570 1.00 41.66 103 LEU B O 1
ATOM 2093 N N . SER B 1 105 ? 7.534 4.112 30.571 1.00 44.82 104 SER B N 1
ATOM 2094 C CA . SER B 1 105 ? 7.633 2.818 31.242 1.00 46.70 104 SER B CA 1
ATOM 2095 C C . SER B 1 105 ? 6.657 1.796 30.661 1.00 46.96 104 SER B C 1
ATOM 2096 O O . SER B 1 105 ? 6.988 0.612 30.576 1.00 47.15 104 SER B O 1
ATOM 2099 N N . ASP B 1 106 ? 5.485 2.249 30.226 1.00 47.79 105 ASP B N 1
ATOM 2100 C CA . ASP B 1 106 ? 4.523 1.361 29.548 1.00 48.67 105 ASP B CA 1
ATOM 2101 C C . ASP B 1 106 ? 4.972 0.968 28.133 1.00 47.28 105 ASP B C 1
ATOM 2102 O O . ASP B 1 106 ? 4.784 -0.192 27.714 1.00 46.95 105 ASP B O 1
ATOM 2107 N N . LEU B 1 107 ? 5.609 1.890 27.407 1.00 45.21 106 LEU B N 1
ATOM 2108 C CA . LEU B 1 107 ? 6.187 1.529 26.114 1.00 44.82 106 LEU B CA 1
ATOM 2109 C C . LEU B 1 107 ? 7.314 0.506 26.301 1.00 44.34 106 LEU B C 1
ATOM 2110 O O . LEU B 1 107 ? 7.477 -0.407 25.483 1.00 44.65 106 LEU B O 1
ATOM 2115 N N . LEU B 1 108 ? 8.080 0.664 27.380 1.00 44.04 107 LEU B N 1
ATOM 2116 C CA . LEU B 1 108 ? 9.214 -0.218 27.671 1.00 43.85 107 LEU B CA 1
ATOM 2117 C C . LEU B 1 108 ? 8.728 -1.626 28.040 1.00 45.05 107 LEU B C 1
ATOM 2118 O O . LEU B 1 108 ? 9.284 -2.614 27.574 1.00 45.05 107 LEU B O 1
ATOM 2123 N N . SER B 1 109 ? 7.695 -1.713 28.878 1.00 46.98 108 SER B N 1
ATOM 2124 C CA . SER B 1 109 ? 7.052 -2.986 29.163 1.00 48.68 108 SER B CA 1
ATOM 2125 C C . SER B 1 109 ? 6.558 -3.646 27.894 1.00 48.30 108 SER B C 1
ATOM 2126 O O . SER B 1 109 ? 6.762 -4.832 27.706 1.00 48.47 108 SER B O 1
ATOM 2129 N N . GLY B 1 110 ? 5.916 -2.870 27.026 1.00 47.47 109 GLY B N 1
ATOM 2130 C CA . GLY B 1 110 ? 5.469 -3.372 25.728 1.00 47.34 109 GLY B CA 1
ATOM 2131 C C . GLY B 1 110 ? 6.615 -3.876 24.860 1.00 46.69 109 GLY B C 1
ATOM 2132 O O . GLY B 1 110 ? 6.527 -4.960 24.274 1.00 47.18 109 GLY B O 1
ATOM 2133 N N . ALA B 1 111 ? 7.696 -3.104 24.779 1.00 45.42 110 ALA B N 1
ATOM 2134 C CA . ALA B 1 111 ? 8.889 -3.528 24.040 1.00 44.80 110 ALA B CA 1
ATOM 2135 C C . ALA B 1 111 ? 9.451 -4.850 24.560 1.00 45.86 110 ALA B C 1
ATOM 2136 O O . ALA B 1 111 ? 9.823 -5.714 23.765 1.00 45.68 110 ALA B O 1
ATOM 2138 N N . ARG B 1 112 ? 9.523 -4.991 25.882 1.00 46.16 111 ARG B N 1
ATOM 2139 C CA . ARG B 1 112 ? 10.049 -6.212 26.489 1.00 47.73 111 ARG B CA 1
ATOM 2140 C C . ARG B 1 112 ? 9.135 -7.397 26.195 1.00 49.33 111 ARG B C 1
ATOM 2141 O O . ARG B 1 112 ? 9.614 -8.473 25.846 1.00 49.98 111 ARG B O 1
ATOM 2149 N N . LYS B 1 113 ? 7.826 -7.191 26.322 1.00 50.52 112 LYS B N 1
ATOM 2150 C CA . LYS B 1 113 ? 6.862 -8.226 25.980 1.00 52.82 112 LYS B CA 1
ATOM 2151 C C . LYS B 1 113 ? 6.954 -8.654 24.518 1.00 52.28 112 LYS B C 1
ATOM 2152 O O . LYS B 1 113 ? 6.857 -9.842 24.215 1.00 52.77 112 LYS B O 1
ATOM 2158 N N . LYS B 1 114 ? 7.163 -7.698 23.619 1.00 50.66 113 LYS B N 1
ATOM 2159 C CA . LYS B 1 114 ? 7.226 -7.988 22.179 1.00 50.88 113 LYS B CA 1
ATOM 2160 C C . LYS B 1 114 ? 8.592 -8.514 21.732 1.00 50.17 113 LYS B C 1
ATOM 2161 O O . LYS B 1 114 ? 8.795 -8.802 20.544 1.00 49.86 113 LYS B O 1
ATOM 2167 N N . GLU B 1 115 ? 9.520 -8.618 22.682 1.00 49.41 114 GLU B N 1
ATOM 2168 C CA . GLU B 1 115 ? 10.840 -9.178 22.438 1.00 49.52 114 GLU B CA 1
ATOM 2169 C C . GLU B 1 115 ? 11.688 -8.335 21.487 1.00 47.41 114 GLU B C 1
ATOM 2170 O O . GLU B 1 115 ? 12.438 -8.850 20.668 1.00 46.81 114 GLU B O 1
ATOM 2176 N N . VAL B 1 116 ? 11.594 -7.014 21.640 1.00 45.65 115 VAL B N 1
ATOM 2177 C CA . VAL B 1 116 ? 12.688 -6.145 21.225 1.00 43.90 115 VAL B CA 1
ATOM 2178 C C . VAL B 1 116 ? 13.917 -6.671 21.960 1.00 44.27 115 VAL B C 1
ATOM 2179 O O . VAL B 1 116 ? 13.816 -7.079 23.121 1.00 45.14 115 VAL B O 1
ATOM 2183 N N . LYS B 1 117 ? 15.056 -6.698 21.288 1.00 43.80 116 LYS B N 1
ATOM 2184 C CA . LYS B 1 117 ? 16.278 -7.207 21.879 1.00 44.71 116 LYS B CA 1
ATOM 2185 C C . LYS B 1 117 ? 17.060 -6.020 22.424 1.00 43.38 116 LYS B C 1
ATOM 2186 O O . LYS B 1 117 ? 17.461 -5.147 21.653 1.00 42.16 116 LYS B O 1
ATOM 2191 N N . PHE B 1 118 ? 17.257 -5.981 23.741 1.00 43.31 117 PHE B N 1
ATOM 2192 C CA . PHE B 1 118 ? 17.981 -4.880 24.377 1.00 42.21 117 PHE B CA 1
ATOM 2193 C C . PHE B 1 118 ? 19.380 -5.321 24.746 1.00 42.56 117 PHE B C 1
ATOM 2194 O O . PHE B 1 118 ? 19.573 -6.383 25.360 1.00 43.32 117 PHE B O 1
ATOM 2202 N N . TYR B 1 119 ? 20.355 -4.504 24.370 1.00 41.49 118 TYR B N 1
ATOM 2203 C CA . TYR B 1 119 ? 21.755 -4.740 24.647 1.00 42.36 118 TYR B CA 1
ATOM 2204 C C . TYR B 1 119 ? 22.371 -3.509 25.325 1.00 41.59 118 TYR B C 1
ATOM 2205 O O . TYR B 1 119 ? 21.975 -2.378 25.038 1.00 41.12 118 TYR B O 1
ATOM 2214 N N . ALA B 1 120 ? 23.319 -3.746 26.228 1.00 42.15 119 ALA B N 1
ATOM 2215 C CA . ALA B 1 120 ? 24.045 -2.691 26.920 1.00 41.78 119 ALA B CA 1
ATOM 2216 C C . ALA B 1 120 ? 25.502 -2.723 26.449 1.00 42.55 119 ALA B C 1
ATOM 2217 O O . ALA B 1 120 ? 26.167 -3.774 26.503 1.00 42.92 119 ALA B O 1
ATOM 2228 N N . GLN B 1 122 ? 29.223 -2.607 26.406 1.00 43.03 121 GLN B N 1
ATOM 2229 C CA . GLN B 1 122 ? 30.113 -3.077 27.443 1.00 43.50 121 GLN B CA 1
ATOM 2230 C C . GLN B 1 122 ? 30.995 -1.980 28.008 1.00 43.27 121 GLN B C 1
ATOM 2231 O O . GLN B 1 122 ? 31.191 -1.910 29.227 1.00 44.58 121 GLN B O 1
ATOM 2237 N N . LEU B 1 123 ? 31.555 -1.146 27.144 1.00 42.60 122 LEU B N 1
ATOM 2238 C CA . LEU B 1 123 ? 32.452 -0.100 27.606 1.00 43.61 122 LEU B CA 1
ATOM 2239 C C . LEU B 1 123 ? 31.711 0.892 28.527 1.00 43.22 122 LEU B C 1
ATOM 2240 O O . LEU B 1 123 ? 32.196 1.183 29.613 1.00 42.92 122 LEU B O 1
ATOM 2245 N N . SER B 1 124 ? 30.531 1.359 28.104 1.00 43.11 123 SER B N 1
ATOM 2246 C CA . SER B 1 124 ? 29.658 2.213 28.954 1.00 43.46 123 SER B CA 1
ATOM 2247 C C . SER B 1 124 ? 29.323 1.606 30.270 1.00 44.24 123 SER B C 1
ATOM 2248 O O . SER B 1 124 ? 29.358 2.290 31.282 1.00 45.56 123 SER B O 1
ATOM 2251 N N . VAL B 1 125 ? 28.935 0.335 30.255 1.00 44.64 124 VAL B N 1
ATOM 2252 C CA . VAL B 1 125 ? 28.580 -0.377 31.484 1.00 45.71 124 VAL B CA 1
ATOM 2253 C C . VAL B 1 125 ? 29.758 -0.340 32.482 1.00 47.30 124 VAL B C 1
ATOM 2254 O O . VAL B 1 125 ? 29.573 -0.051 33.673 1.00 48.78 124 VAL B O 1
ATOM 2258 N N . GLU B 1 126 ? 30.957 -0.603 31.971 1.00 46.95 125 GLU B N 1
ATOM 2259 C CA . GLU B 1 126 ? 32.173 -0.615 32.773 1.00 47.56 125 GLU B CA 1
ATOM 2260 C C . GLU B 1 126 ? 32.531 0.783 33.294 1.00 46.74 125 GLU B C 1
ATOM 2261 O O . GLU B 1 126 ? 32.821 0.941 34.478 1.00 46.78 125 GLU B O 1
ATOM 2267 N N . ILE B 1 127 ? 32.532 1.782 32.415 1.00 45.35 126 ILE B N 1
ATOM 2268 C CA . ILE B 1 127 ? 32.818 3.162 32.798 1.00 45.91 126 ILE B CA 1
ATOM 2269 C C . ILE B 1 127 ? 31.831 3.626 33.874 1.00 46.86 126 ILE B C 1
ATOM 2270 O O . ILE B 1 127 ? 32.233 4.120 34.937 1.00 46.91 126 ILE B O 1
ATOM 2283 N N . GLY B 1 129 ? 29.932 1.854 35.774 1.00 52.12 128 GLY B N 1
ATOM 2284 C CA . GLY B 1 129 ? 29.927 0.991 36.947 1.00 54.17 128 GLY B CA 1
ATOM 2285 C C . GLY B 1 129 ? 28.665 0.173 37.184 1.00 54.79 128 GLY B C 1
ATOM 2286 O O . GLY B 1 129 ? 28.559 -0.501 38.215 1.00 55.51 128 GLY B O 1
ATOM 2287 N N . PHE B 1 130 ? 27.726 0.184 36.242 1.00 54.47 129 PHE B N 1
ATOM 2288 C CA . PHE B 1 130 ? 26.521 -0.649 36.380 1.00 55.56 129 PHE B CA 1
ATOM 2289 C C . PHE B 1 130 ? 26.845 -2.147 36.319 1.00 57.24 129 PHE B C 1
ATOM 2290 O O . PHE B 1 130 ? 27.655 -2.592 35.510 1.00 56.95 129 PHE B O 1
ATOM 2298 N N . LYS B 1 131 ? 26.216 -2.922 37.194 1.00 59.16 130 LYS B N 1
ATOM 2299 C CA . LYS B 1 131 ? 26.304 -4.370 37.121 1.00 60.55 130 LYS B CA 1
ATOM 2300 C C . LYS B 1 131 ? 25.093 -4.908 36.354 1.00 60.34 130 LYS B C 1
ATOM 2301 O O . LYS B 1 131 ? 24.033 -4.277 36.323 1.00 59.90 130 LYS B O 1
ATOM 2304 N N . LYS B 1 132 ? 25.270 -6.078 35.745 1.00 60.71 131 LYS B N 1
ATOM 2305 C CA . LYS B 1 132 ? 24.229 -6.766 34.970 1.00 60.68 131 LYS B CA 1
ATOM 2306 C C . LYS B 1 132 ? 22.957 -6.989 35.779 1.00 60.80 131 LYS B C 1
ATOM 2307 O O . LYS B 1 132 ? 21.847 -6.857 35.262 1.00 60.09 131 LYS B O 1
ATOM 2313 N N . GLU B 1 133 ? 23.125 -7.322 37.052 1.00 61.63 132 GLU B N 1
ATOM 2314 C CA . GLU B 1 133 ? 21.993 -7.555 37.944 1.00 62.27 132 GLU B CA 1
ATOM 2315 C C . GLU B 1 133 ? 21.180 -6.284 38.208 1.00 61.15 132 GLU B C 1
ATOM 2316 O O . GLU B 1 133 ? 20.018 -6.362 38.630 1.00 61.75 132 GLU B O 1
ATOM 2318 N N . GLU B 1 134 ? 21.779 -5.117 37.968 1.00 59.26 133 GLU B N 1
ATOM 2319 C CA . GLU B 1 134 ? 21.058 -3.851 38.126 1.00 58.41 133 GLU B CA 1
ATOM 2320 C C . GLU B 1 134 ? 20.158 -3.518 36.930 1.00 55.51 133 GLU B C 1
ATOM 2321 O O . GLU B 1 134 ? 19.333 -2.610 37.016 1.00 55.53 133 GLU B O 1
ATOM 2327 N N . LEU B 1 135 ? 20.319 -4.247 35.834 1.00 53.47 134 LEU B N 1
ATOM 2328 C CA . LEU B 1 135 ? 19.552 -4.027 34.613 1.00 51.64 134 LEU B CA 1
ATOM 2329 C C . LEU B 1 135 ? 18.535 -5.145 34.450 1.00 52.18 134 LEU B C 1
ATOM 2330 O O . LEU B 1 135 ? 18.647 -6.192 35.098 1.00 52.48 134 LEU B O 1
ATOM 2335 N N . PHE B 1 136 ? 17.561 -4.936 33.572 1.00 51.17 135 PHE B N 1
ATOM 2336 C CA . PHE B 1 136 ? 16.527 -5.931 33.336 1.00 52.37 135 PHE B CA 1
ATOM 2337 C C . PHE B 1 136 ? 17.138 -7.258 32.936 1.00 52.82 135 PHE B C 1
ATOM 2338 O O . PHE B 1 136 ? 18.137 -7.285 32.229 1.00 52.05 135 PHE B O 1
ATOM 2346 N N . PRO B 1 137 ? 16.540 -8.368 33.394 1.00 54.34 136 PRO B N 1
ATOM 2347 C CA . PRO B 1 137 ? 17.199 -9.673 33.264 1.00 55.24 136 PRO B CA 1
ATOM 2348 C C . PRO B 1 137 ? 17.570 -10.072 31.835 1.00 54.62 136 PRO B C 1
ATOM 2349 O O . PRO B 1 137 ? 18.627 -10.663 31.635 1.00 55.06 136 PRO B O 1
ATOM 2353 N N . GLU B 1 138 ? 16.715 -9.754 30.864 1.00 53.39 137 GLU B N 1
ATOM 2354 C CA . GLU B 1 138 ? 16.934 -10.168 29.466 1.00 52.95 137 GLU B CA 1
ATOM 2355 C C . GLU B 1 138 ? 17.902 -9.292 28.679 1.00 51.25 137 GLU B C 1
ATOM 2356 O O . GLU B 1 138 ? 18.168 -9.567 27.504 1.00 51.15 137 GLU B O 1
ATOM 2362 N N . VAL B 1 139 ? 18.394 -8.221 29.297 1.00 49.75 138 VAL B N 1
ATOM 2363 C CA . VAL B 1 139 ? 19.453 -7.414 28.702 1.00 47.92 138 VAL B CA 1
ATOM 2364 C C . VAL B 1 139 ? 20.721 -8.261 28.589 1.00 48.81 138 VAL B C 1
ATOM 2365 O O . VAL B 1 139 ? 21.083 -8.957 29.532 1.00 49.73 138 VAL B O 1
ATOM 2369 N N . GLN B 1 140 ? 21.384 -8.194 27.439 1.00 48.68 139 GLN B N 1
ATOM 2370 C CA . GLN B 1 140 ? 22.705 -8.791 27.257 1.00 50.05 139 GLN B CA 1
ATOM 2371 C C . GLN B 1 140 ? 23.748 -7.703 27.021 1.00 49.10 139 GLN B C 1
ATOM 2372 O O . GLN B 1 140 ? 23.473 -6.706 26.344 1.00 47.44 139 GLN B O 1
ATOM 2378 N N . ILE B 1 141 ? 24.931 -7.895 27.585 1.00 49.17 140 ILE B N 1
ATOM 2379 C CA . ILE B 1 141 ? 26.034 -6.983 27.368 1.00 49.34 140 ILE B CA 1
ATOM 2380 C C . ILE B 1 141 ? 26.620 -7.289 25.984 1.00 49.15 140 ILE B C 1
ATOM 2381 O O . ILE B 1 141 ? 26.774 -8.454 25.639 1.00 48.96 140 ILE B O 1
ATOM 2399 N N . ASP B 1 143 ? 29.629 -5.722 23.049 1.00 46.48 142 ASP B N 1
ATOM 2400 C CA . ASP B 1 143 ? 30.697 -4.745 22.778 1.00 46.29 142 ASP B CA 1
ATOM 2401 C C . ASP B 1 143 ? 30.465 -4.031 21.435 1.00 44.42 142 ASP B C 1
ATOM 2402 O O . ASP B 1 143 ? 29.572 -4.403 20.674 1.00 43.26 142 ASP B O 1
ATOM 2407 N N . VAL B 1 144 ? 31.265 -3.001 21.163 1.00 44.10 143 VAL B N 1
ATOM 2408 C CA . VAL B 1 144 ? 31.057 -2.159 19.979 1.00 43.28 143 VAL B CA 1
ATOM 2409 C C . VAL B 1 144 ? 31.199 -2.925 18.655 1.00 43.02 143 VAL B C 1
ATOM 2410 O O . VAL B 1 144 ? 30.531 -2.600 17.674 1.00 41.62 143 VAL B O 1
ATOM 2414 N N . LYS B 1 145 ? 32.035 -3.954 18.643 1.00 43.31 144 LYS B N 1
ATOM 2415 C CA . LYS B 1 145 ? 32.224 -4.741 17.434 1.00 43.99 144 LYS B CA 1
ATOM 2416 C C . LYS B 1 145 ? 30.983 -5.562 17.130 1.00 43.78 144 LYS B C 1
ATOM 2417 O O . LYS B 1 145 ? 30.605 -5.701 15.975 1.00 43.04 144 LYS B O 1
ATOM 2423 N N . GLU B 1 146 ? 30.312 -6.025 18.182 1.00 43.85 145 GLU B N 1
ATOM 2424 C CA . GLU B 1 146 ? 29.052 -6.752 18.033 1.00 44.77 145 GLU B CA 1
ATOM 2425 C C . GLU B 1 146 ? 27.951 -5.820 17.565 1.00 43.18 145 GLU B C 1
ATOM 2426 O O . GLU B 1 146 ? 27.145 -6.182 16.712 1.00 43.45 145 GLU B O 1
ATOM 2432 N N . TYR B 1 147 ? 27.924 -4.605 18.103 1.00 41.71 146 TYR B N 1
ATOM 2433 C CA . TYR B 1 147 ? 27.013 -3.585 17.583 1.00 40.45 146 TYR B CA 1
ATOM 2434 C C . TYR B 1 147 ? 27.226 -3.383 16.075 1.00 40.19 146 TYR B C 1
ATOM 2435 O O . TYR B 1 147 ? 26.275 -3.400 15.304 1.00 39.25 146 TYR B O 1
ATOM 2444 N N . LEU B 1 148 ? 28.474 -3.206 15.651 1.00 41.13 147 LEU B N 1
ATOM 2445 C CA . LEU B 1 148 ? 28.754 -2.945 14.240 1.00 40.98 147 LEU B CA 1
ATOM 2446 C C . LEU B 1 148 ? 28.324 -4.085 13.332 1.00 42.53 147 LEU B C 1
ATOM 2447 O O . LEU B 1 148 ? 27.712 -3.854 12.283 1.00 41.76 147 LEU B O 1
ATOM 2452 N N . LYS B 1 149 ? 28.636 -5.318 13.730 1.00 43.30 148 LYS B N 1
ATOM 2453 C CA . LYS B 1 149 ? 28.168 -6.475 12.969 1.00 45.71 148 LYS B CA 1
ATOM 2454 C C . LYS B 1 149 ? 26.649 -6.468 12.812 1.00 45.35 148 LYS B C 1
ATOM 2455 O O . LYS B 1 149 ? 26.131 -6.603 11.702 1.00 46.27 148 LYS B O 1
ATOM 2458 N N . ASN B 1 150 ? 25.940 -6.292 13.921 1.00 44.90 149 ASN B N 1
ATOM 2459 C CA . ASN B 1 150 ? 24.494 -6.275 13.903 1.00 44.50 149 ASN B CA 1
ATOM 2460 C C . ASN B 1 150 ? 23.990 -5.086 13.057 1.00 43.80 149 ASN B C 1
ATOM 2461 O O . ASN B 1 150 ? 23.125 -5.265 12.201 1.00 44.25 149 ASN B O 1
ATOM 2466 N N . ALA B 1 151 ? 24.575 -3.897 13.226 1.00 42.90 150 ALA B N 1
ATOM 2467 C CA . ALA B 1 151 ? 24.118 -2.730 12.450 1.00 42.30 150 ALA B CA 1
ATOM 2468 C C . ALA B 1 151 ? 24.340 -2.924 10.946 1.00 43.57 150 ALA B C 1
ATOM 2469 O O . ALA B 1 151 ? 23.462 -2.624 10.126 1.00 42.63 150 ALA B O 1
ATOM 2471 N N . LEU B 1 152 ? 25.505 -3.435 10.571 1.00 45.42 151 LEU B N 1
ATOM 2472 C CA . LEU B 1 152 ? 25.784 -3.689 9.153 1.00 47.28 151 LEU B CA 1
ATOM 2473 C C . LEU B 1 152 ? 24.871 -4.744 8.534 1.00 48.56 151 LEU B C 1
ATOM 2474 O O . LEU B 1 152 ? 24.686 -4.746 7.333 1.00 50.30 151 LEU B O 1
ATOM 2479 N N . GLU B 1 153 ? 24.301 -5.633 9.343 1.00 49.25 152 GLU B N 1
ATOM 2480 C CA . GLU B 1 153 ? 23.374 -6.650 8.854 1.00 50.40 152 GLU B CA 1
ATOM 2481 C C . GLU B 1 153 ? 21.924 -6.159 8.871 1.00 49.89 152 GLU B C 1
ATOM 2482 O O . GLU B 1 153 ? 21.008 -6.910 8.512 1.00 49.69 152 GLU B O 1
ATOM 2485 N N . SER B 1 154 ? 21.708 -4.908 9.286 1.00 47.91 153 SER B N 1
ATOM 2486 C CA . SER B 1 154 ? 20.362 -4.374 9.438 1.00 47.92 153 SER B CA 1
ATOM 2487 C C . SER B 1 154 ? 19.904 -3.679 8.186 1.00 47.21 153 SER B C 1
ATOM 2488 O O . SER B 1 154 ? 20.708 -3.351 7.331 1.00 49.04 153 SER B O 1
ATOM 2491 N N . ASP B 1 155 ? 18.600 -3.466 8.093 1.00 46.04 154 ASP B N 1
ATOM 2492 C CA . ASP B 1 155 ? 17.997 -2.741 6.982 1.00 45.85 154 ASP B CA 1
ATOM 2493 C C . ASP B 1 155 ? 17.750 -1.250 7.311 1.00 44.30 154 ASP B C 1
ATOM 2494 O O . ASP B 1 155 ? 17.550 -0.439 6.419 1.00 45.29 154 ASP B O 1
ATOM 2499 N N . LEU B 1 156 ? 17.737 -0.908 8.595 1.00 42.75 155 LEU B N 1
ATOM 2500 C CA . LEU B 1 156 ? 17.483 0.460 9.059 1.00 41.19 155 LEU B CA 1
ATOM 2501 C C . LEU B 1 156 ? 18.329 0.661 10.306 1.00 39.60 155 LEU B C 1
ATOM 2502 O O . LEU B 1 156 ? 18.199 -0.104 11.250 1.00 40.19 155 LEU B O 1
ATOM 2507 N N . GLN B 1 157 ? 19.195 1.670 10.285 1.00 38.46 156 GLN B N 1
ATOM 2508 C CA . GLN B 1 157 ? 20.135 1.950 11.366 1.00 38.34 156 GLN B CA 1
ATOM 2509 C C . GLN B 1 157 ? 20.064 3.434 11.728 1.00 37.03 156 GLN B C 1
ATOM 2510 O O . GLN B 1 157 ? 20.251 4.299 10.866 1.00 36.12 156 GLN B O 1
ATOM 2516 N N . LEU B 1 158 ? 19.829 3.702 13.006 1.00 36.70 157 LEU B N 1
ATOM 2517 C CA . LEU B 1 158 ? 19.730 5.066 13.518 1.00 35.48 157 LEU B CA 1
ATOM 2518 C C . LEU B 1 158 ? 20.543 5.212 14.796 1.00 35.44 157 LEU B C 1
ATOM 2519 O O . LEU B 1 158 ? 20.756 4.235 15.535 1.00 35.32 157 LEU B O 1
ATOM 2524 N N . PHE B 1 159 ? 21.018 6.437 15.022 1.00 34.51 158 PHE B N 1
ATOM 2525 C CA . PHE B 1 159 ? 21.662 6.849 16.251 1.00 34.19 158 PHE B CA 1
ATOM 2526 C C . PHE B 1 159 ? 20.740 7.903 16.872 1.00 34.50 158 PHE B C 1
ATOM 2527 O O . PHE B 1 159 ? 20.549 8.984 16.304 1.00 33.91 158 PHE B O 1
ATOM 2535 N N . ILE B 1 160 ? 20.226 7.585 18.057 1.00 35.03 159 ILE B N 1
ATOM 2536 C CA . ILE B 1 160 ? 19.333 8.469 18.800 1.00 36.30 159 ILE B CA 1
ATOM 2537 C C . ILE B 1 160 ? 19.995 8.982 20.078 1.00 37.31 159 ILE B C 1
ATOM 2538 O O . ILE B 1 160 ? 20.451 8.224 20.960 1.00 38.00 159 ILE B O 1
ATOM 2544 N N . ASN C 1 4 ? 16.281 7.733 -8.687 1.00 62.67 3 ASN C N 1
ATOM 2545 C CA . ASN C 1 4 ? 16.562 6.312 -8.313 1.00 62.49 3 ASN C CA 1
ATOM 2546 C C . ASN C 1 4 ? 16.763 6.187 -6.798 1.00 60.36 3 ASN C C 1
ATOM 2547 O O . ASN C 1 4 ? 16.182 5.301 -6.152 1.00 61.08 3 ASN C O 1
ATOM 2549 N N . LYS C 1 5 ? 17.573 7.078 -6.236 1.00 57.85 4 LYS C N 1
ATOM 2550 C CA . LYS C 1 5 ? 17.913 7.009 -4.814 1.00 55.36 4 LYS C CA 1
ATOM 2551 C C . LYS C 1 5 ? 16.882 7.753 -3.959 1.00 52.56 4 LYS C C 1
ATOM 2552 O O . LYS C 1 5 ? 16.255 8.714 -4.420 1.00 50.47 4 LYS C O 1
ATOM 2558 N N . LYS C 1 6 ? 16.713 7.275 -2.719 1.00 50.40 5 LYS C N 1
ATOM 2559 C CA . LYS C 1 6 ? 15.742 7.816 -1.775 1.00 48.59 5 LYS C CA 1
ATOM 2560 C C . LYS C 1 6 ? 16.399 8.018 -0.408 1.00 46.31 5 LYS C C 1
ATOM 2561 O O . LYS C 1 6 ? 17.143 7.149 0.063 1.00 46.23 5 LYS C O 1
ATOM 2575 N N . ASN C 1 8 ? 15.523 9.335 3.700 1.00 39.94 7 ASN C N 1
ATOM 2576 C CA . ASN C 1 8 ? 14.526 9.554 4.726 1.00 38.83 7 ASN C CA 1
ATOM 2577 C C . ASN C 1 8 ? 15.222 10.178 5.933 1.00 38.30 7 ASN C C 1
ATOM 2578 O O . ASN C 1 8 ? 16.173 9.602 6.483 1.00 36.33 7 ASN C O 1
ATOM 2583 N N . LEU C 1 9 ? 14.764 11.369 6.311 1.00 37.15 8 LEU C N 1
ATOM 2584 C CA . LEU C 1 9 ? 15.249 12.045 7.516 1.00 36.81 8 LEU C CA 1
ATOM 2585 C C . LEU C 1 9 ? 14.122 12.062 8.531 1.00 36.03 8 LEU C C 1
ATOM 2586 O O . LEU C 1 9 ? 13.013 12.482 8.209 1.00 36.58 8 LEU C O 1
ATOM 2591 N N . LEU C 1 10 ? 14.399 11.602 9.745 1.00 35.27 9 LEU C N 1
ATOM 2592 C CA . LEU C 1 10 ? 13.458 11.754 10.835 1.00 34.54 9 LEU C CA 1
ATOM 2593 C C . LEU C 1 10 ? 13.937 12.974 11.623 1.00 34.38 9 LEU C C 1
ATOM 2594 O O . LEU C 1 10 ? 14.971 12.919 12.301 1.00 33.39 9 LEU C O 1
ATOM 2599 N N . LEU C 1 11 ? 13.206 14.081 11.501 1.00 33.63 10 LEU C N 1
ATOM 2600 C CA . LEU C 1 11 ? 13.551 15.290 12.233 1.00 33.60 10 LEU C CA 1
ATOM 2601 C C . LEU C 1 11 ? 12.809 15.320 13.545 1.00 33.66 10 LEU C C 1
ATOM 2602 O O . LEU C 1 11 ? 11.620 15.692 13.601 1.00 32.54 10 LEU C O 1
ATOM 2607 N N . PHE C 1 12 ? 13.512 14.911 14.593 1.00 33.75 11 PHE C N 1
ATOM 2608 C CA . PHE C 1 12 ? 12.996 14.939 15.948 1.00 33.90 11 PHE C CA 1
ATOM 2609 C C . PHE C 1 12 ? 13.277 16.289 16.614 1.00 34.54 11 PHE C C 1
ATOM 2610 O O . PHE C 1 12 ? 12.462 16.821 17.367 1.00 32.66 11 PHE C O 1
ATOM 2618 N N . SER C 1 13 ? 14.460 16.818 16.328 1.00 35.99 12 SER C N 1
ATOM 2619 C CA . SER C 1 13 ? 14.955 18.032 16.958 1.00 37.44 12 SER C CA 1
ATOM 2620 C C . SER C 1 13 ? 14.238 19.273 16.427 1.00 37.43 12 SER C C 1
ATOM 2621 O O . SER C 1 13 ? 13.956 19.364 15.247 1.00 38.10 12 SER C O 1
ATOM 2624 N N . GLY C 1 14 ? 13.941 20.213 17.312 1.00 38.05 13 GLY C N 1
ATOM 2625 C CA . GLY C 1 14 ? 13.361 21.497 16.912 1.00 38.56 13 GLY C CA 1
ATOM 2626 C C . GLY C 1 14 ? 14.372 22.605 17.078 1.00 39.27 13 GLY C C 1
ATOM 2627 O O . GLY C 1 14 ? 14.033 23.690 17.532 1.00 41.82 13 GLY C O 1
ATOM 2628 N N . ASP C 1 15 ? 15.632 22.321 16.773 1.00 38.21 14 ASP C N 1
ATOM 2629 C CA . ASP C 1 15 ? 16.685 23.298 16.922 1.00 38.61 14 ASP C CA 1
ATOM 2630 C C . ASP C 1 15 ? 16.990 23.921 15.573 1.00 36.81 14 ASP C C 1
ATOM 2631 O O . ASP C 1 15 ? 17.031 23.238 14.552 1.00 36.54 14 ASP C O 1
ATOM 2636 N N . TYR C 1 16 ? 17.226 25.221 15.571 1.00 36.91 15 TYR C N 1
ATOM 2637 C CA . TYR C 1 16 ? 17.472 25.965 14.337 1.00 36.10 15 TYR C CA 1
ATOM 2638 C C . TYR C 1 16 ? 18.620 25.342 13.547 1.00 35.84 15 TYR C C 1
ATOM 2639 O O . TYR C 1 16 ? 18.500 25.093 12.348 1.00 34.33 15 TYR C O 1
ATOM 2648 N N . ASP C 1 17 ? 19.719 25.055 14.247 1.00 36.00 16 ASP C N 1
ATOM 2649 C CA . ASP C 1 17 ? 20.937 24.566 13.598 1.00 36.89 16 ASP C CA 1
ATOM 2650 C C . ASP C 1 17 ? 20.808 23.121 13.077 1.00 36.02 16 ASP C C 1
ATOM 2651 O O . ASP C 1 17 ? 21.326 22.806 12.014 1.00 36.39 16 ASP C O 1
ATOM 2656 N N . LYS C 1 18 ? 20.092 22.271 13.807 1.00 36.15 17 LYS C N 1
ATOM 2657 C CA . LYS C 1 18 ? 19.790 20.923 13.322 1.00 35.83 17 LYS C CA 1
ATOM 2658 C C . LYS C 1 18 ? 18.839 20.950 12.150 1.00 35.47 17 LYS C C 1
ATOM 2659 O O . LYS C 1 18 ? 19.029 20.197 11.200 1.00 35.14 17 LYS C O 1
ATOM 2665 N N . ALA C 1 19 ? 17.810 21.801 12.199 1.00 34.82 18 ALA C N 1
ATOM 2666 C CA . ALA C 1 19 ? 16.901 21.945 11.048 1.00 34.50 18 ALA C CA 1
ATOM 2667 C C . ALA C 1 19 ? 17.663 22.465 9.824 1.00 34.66 18 ALA C C 1
ATOM 2668 O O . ALA C 1 19 ? 17.430 22.023 8.705 1.00 34.56 18 ALA C O 1
ATOM 2670 N N . LEU C 1 20 ? 18.576 23.403 10.054 1.00 36.21 19 LEU C N 1
ATOM 2671 C CA A LEU C 1 20 ? 19.401 23.936 8.976 0.50 36.50 19 LEU C CA 1
ATOM 2672 C CA B LEU C 1 20 ? 19.442 23.943 8.991 0.50 36.47 19 LEU C CA 1
ATOM 2673 C C . LEU C 1 20 ? 20.229 22.823 8.306 1.00 36.99 19 LEU C C 1
ATOM 2674 O O . LEU C 1 20 ? 20.225 22.705 7.092 1.00 36.05 19 LEU C O 1
ATOM 2683 N N . ALA C 1 21 ? 20.914 22.007 9.107 1.00 37.00 20 ALA C N 1
ATOM 2684 C CA . ALA C 1 21 ? 21.671 20.857 8.581 1.00 38.13 20 ALA C CA 1
ATOM 2685 C C . ALA C 1 21 ? 20.758 19.968 7.743 1.00 36.97 20 ALA C C 1
ATOM 2686 O O . ALA C 1 21 ? 21.108 19.608 6.624 1.00 37.39 20 ALA C O 1
ATOM 2688 N N . SER C 1 22 ? 19.574 19.662 8.262 1.00 36.24 21 SER C N 1
ATOM 2689 C CA A SER C 1 22 ? 18.658 18.765 7.576 0.50 35.99 21 SER C CA 1
ATOM 2690 C CA B SER C 1 22 ? 18.641 18.781 7.576 0.50 36.22 21 SER C CA 1
ATOM 2691 C C . SER C 1 22 ? 18.237 19.331 6.218 1.00 36.61 21 SER C C 1
ATOM 2692 O O . SER C 1 22 ? 18.143 18.590 5.243 1.00 36.01 21 SER C O 1
ATOM 2697 N N . LEU C 1 23 ? 18.010 20.642 6.144 1.00 36.38 22 LEU C N 1
ATOM 2698 C CA . LEU C 1 23 ? 17.533 21.237 4.879 1.00 36.73 22 LEU C CA 1
ATOM 2699 C C . LEU C 1 23 ? 18.646 21.561 3.880 1.00 37.35 22 LEU C C 1
ATOM 2700 O O . LEU C 1 23 ? 18.391 21.583 2.674 1.00 37.59 22 LEU C O 1
ATOM 2705 N N . ILE C 1 24 ? 19.852 21.826 4.365 1.00 37.74 23 ILE C N 1
ATOM 2706 C CA . ILE C 1 24 ? 21.027 21.889 3.494 1.00 38.84 23 ILE C CA 1
ATOM 2707 C C . ILE C 1 24 ? 21.167 20.531 2.769 1.00 39.01 23 ILE C C 1
ATOM 2708 O O . ILE C 1 24 ? 21.283 20.501 1.547 1.00 39.00 23 ILE C O 1
ATOM 2713 N N . ILE C 1 25 ? 21.119 19.433 3.523 1.00 38.10 24 ILE C N 1
ATOM 2714 C CA . ILE C 1 25 ? 21.248 18.076 2.977 1.00 39.61 24 ILE C CA 1
ATOM 2715 C C . ILE C 1 25 ? 20.084 17.772 2.009 1.00 39.36 24 ILE C C 1
ATOM 2716 O O . ILE C 1 25 ? 20.298 17.297 0.893 1.00 39.33 24 ILE C O 1
ATOM 2721 N N . ALA C 1 26 ? 18.864 18.080 2.440 1.00 38.35 25 ALA C N 1
ATOM 2722 C CA . ALA C 1 26 ? 17.665 17.813 1.673 1.00 38.55 25 ALA C CA 1
ATOM 2723 C C . ALA C 1 26 ? 17.634 18.556 0.334 1.00 39.57 25 ALA C C 1
ATOM 2724 O O . ALA C 1 26 ? 17.315 17.955 -0.696 1.00 38.61 25 ALA C O 1
ATOM 2726 N N . ASN C 1 27 ? 17.994 19.836 0.353 1.00 40.06 26 ASN C N 1
ATOM 2727 C CA . ASN C 1 27 ? 17.996 20.657 -0.862 1.00 41.92 26 ASN C CA 1
ATOM 2728 C C . ASN C 1 27 ? 19.031 20.166 -1.865 1.00 42.50 26 ASN C C 1
ATOM 2729 O O . ASN C 1 27 ? 18.757 20.075 -3.063 1.00 43.27 26 ASN C O 1
ATOM 2734 N N . ALA C 1 28 ? 20.217 19.862 -1.364 1.00 42.13 27 ALA C N 1
ATOM 2735 C CA . ALA C 1 28 ? 21.287 19.309 -2.190 1.00 42.96 27 ALA C CA 1
ATOM 2736 C C . ALA C 1 28 ? 20.910 17.946 -2.764 1.00 43.09 27 ALA C C 1
ATOM 2737 O O . ALA C 1 28 ? 21.220 17.645 -3.921 1.00 43.31 27 ALA C O 1
ATOM 2739 N N . ALA C 1 29 ? 20.259 17.117 -1.954 1.00 42.33 28 ALA C N 1
ATOM 2740 C CA . ALA C 1 29 ? 19.826 15.810 -2.417 1.00 43.23 28 ALA C CA 1
ATOM 2741 C C . ALA C 1 29 ? 18.830 15.952 -3.571 1.00 44.17 28 ALA C C 1
ATOM 2742 O O . ALA C 1 29 ? 18.932 15.223 -4.576 1.00 45.23 28 ALA C O 1
ATOM 2744 N N . ARG C 1 30 ? 17.902 16.899 -3.443 1.00 44.03 29 ARG C N 1
ATOM 2745 C CA . ARG C 1 30 ? 16.925 17.154 -4.490 1.00 45.36 29 ARG C CA 1
ATOM 2746 C C . ARG C 1 30 ? 17.585 17.580 -5.802 1.00 47.02 29 ARG C C 1
ATOM 2747 O O . ARG C 1 30 ? 17.160 17.140 -6.863 1.00 47.57 29 ARG C O 1
ATOM 2755 N N . GLU C 1 31 ? 18.612 18.420 -5.718 1.00 47.57 30 GLU C N 1
ATOM 2756 C CA . GLU C 1 31 ? 19.376 18.832 -6.900 1.00 49.98 30 GLU C CA 1
ATOM 2757 C C . GLU C 1 31 ? 20.072 17.638 -7.587 1.00 50.89 30 GLU C C 1
ATOM 2758 O O . GLU C 1 31 ? 20.221 17.611 -8.795 1.00 52.62 30 GLU C O 1
ATOM 2772 N N . GLU C 1 33 ? 18.689 14.800 -7.776 1.00 50.44 32 GLU C N 1
ATOM 2773 C CA . GLU C 1 33 ? 17.543 13.940 -8.139 1.00 50.94 32 GLU C CA 1
ATOM 2774 C C . GLU C 1 33 ? 17.301 12.784 -7.165 1.00 50.05 32 GLU C C 1
ATOM 2775 O O . GLU C 1 33 ? 16.765 11.758 -7.536 1.00 51.23 32 GLU C O 1
ATOM 2781 N N . ILE C 1 34 ? 17.663 12.968 -5.905 1.00 48.06 33 ILE C N 1
ATOM 2782 C CA . ILE C 1 34 ? 17.300 12.009 -4.875 1.00 47.00 33 ILE C CA 1
ATOM 2783 C C . ILE C 1 34 ? 15.927 12.400 -4.333 1.00 45.30 33 ILE C C 1
ATOM 2784 O O . ILE C 1 34 ? 15.684 13.567 -4.095 1.00 45.36 33 ILE C O 1
ATOM 2789 N N . GLU C 1 35 ? 15.037 11.430 -4.176 1.00 44.95 34 GLU C N 1
ATOM 2790 C CA A GLU C 1 35 ? 13.752 11.628 -3.503 0.50 44.50 34 GLU C CA 1
ATOM 2791 C CA B GLU C 1 35 ? 13.765 11.666 -3.503 0.50 44.68 34 GLU C CA 1
ATOM 2792 C C . GLU C 1 35 ? 14.000 11.795 -2.007 1.00 43.29 34 GLU C C 1
ATOM 2793 O O . GLU C 1 35 ? 14.747 11.015 -1.416 1.00 43.49 34 GLU C O 1
ATOM 2804 N N . VAL C 1 36 ? 13.383 12.804 -1.400 1.00 42.20 35 VAL C N 1
ATOM 2805 C CA . VAL C 1 36 ? 13.632 13.095 0.003 1.00 40.91 35 VAL C CA 1
ATOM 2806 C C . VAL C 1 36 ? 12.331 13.128 0.756 1.00 40.03 35 VAL C C 1
ATOM 2807 O O . VAL C 1 36 ? 11.414 13.850 0.374 1.00 40.32 35 VAL C O 1
ATOM 2811 N N . THR C 1 37 ? 12.265 12.339 1.818 1.00 39.15 36 THR C N 1
ATOM 2812 C CA . THR C 1 37 ? 11.160 12.348 2.752 1.00 39.23 36 THR C CA 1
ATOM 2813 C C . THR C 1 37 ? 11.691 12.857 4.094 1.00 37.84 36 THR C C 1
ATOM 2814 O O . THR C 1 37 ? 12.691 12.351 4.595 1.00 36.57 36 THR C O 1
ATOM 2818 N N . ILE C 1 38 ? 11.042 13.867 4.662 1.00 36.64 37 ILE C N 1
ATOM 2819 C CA . ILE C 1 38 ? 11.376 14.304 6.005 1.00 35.66 37 ILE C CA 1
ATOM 2820 C C . ILE C 1 38 ? 10.157 14.083 6.895 1.00 35.43 37 ILE C C 1
ATOM 2821 O O . ILE C 1 38 ? 9.119 14.692 6.690 1.00 36.60 37 ILE C O 1
ATOM 2826 N N . PHE C 1 39 ? 10.301 13.195 7.864 1.00 35.65 38 PHE C N 1
ATOM 2827 C CA . PHE C 1 39 ? 9.259 12.862 8.832 1.00 36.78 38 PHE C CA 1
ATOM 2828 C C . PHE C 1 39 ? 9.553 13.682 10.075 1.00 35.96 38 PHE C C 1
ATOM 2829 O O . PHE C 1 39 ? 10.545 13.434 10.744 1.00 36.06 38 PHE C O 1
ATOM 2837 N N . CYS C 1 40 ? 8.697 14.651 10.378 1.00 36.12 39 CYS C N 1
ATOM 2838 C CA . CYS C 1 40 ? 8.870 15.523 11.538 1.00 35.13 39 CYS C CA 1
ATOM 2839 C C . CYS C 1 40 ? 8.104 14.961 12.709 1.00 36.08 39 CYS C C 1
ATOM 2840 O O . CYS C 1 40 ? 6.922 14.610 12.597 1.00 35.44 39 CYS C O 1
ATOM 2843 N N . ALA C 1 41 ? 8.786 14.846 13.838 1.00 35.91 40 ALA C N 1
ATOM 2844 C CA . ALA C 1 41 ? 8.198 14.278 15.020 1.00 35.95 40 ALA C CA 1
ATOM 2845 C C . ALA C 1 41 ? 8.595 15.119 16.218 1.00 35.63 40 ALA C C 1
ATOM 2846 O O . ALA C 1 41 ? 9.652 15.763 16.223 1.00 35.16 40 ALA C O 1
ATOM 2848 N N . PHE C 1 42 ? 7.733 15.109 17.227 1.00 35.94 41 PHE C N 1
ATOM 2849 C CA . PHE C 1 42 ? 7.935 15.863 18.446 1.00 37.26 41 PHE C CA 1
ATOM 2850 C C . PHE C 1 42 ? 8.350 17.306 18.133 1.00 36.47 41 PHE C C 1
ATOM 2851 O O . PHE C 1 42 ? 7.592 18.011 17.463 1.00 34.95 41 PHE C O 1
ATOM 2859 N N . TRP C 1 43 ? 9.536 17.735 18.584 1.00 36.10 42 TRP C N 1
ATOM 2860 C CA . TRP C 1 43 ? 9.965 19.144 18.426 1.00 36.30 42 TRP C CA 1
ATOM 2861 C C . TRP C 1 43 ? 10.121 19.551 16.958 1.00 35.10 42 TRP C C 1
ATOM 2862 O O . TRP C 1 43 ? 9.889 20.725 16.593 1.00 34.49 42 TRP C O 1
ATOM 2873 N N . GLY C 1 44 ? 10.473 18.579 16.125 1.00 33.44 43 GLY C N 1
ATOM 2874 C CA . GLY C 1 44 ? 10.570 18.763 14.680 1.00 33.33 43 GLY C CA 1
ATOM 2875 C C . GLY C 1 44 ? 9.293 19.264 13.993 1.00 33.57 43 GLY C C 1
ATOM 2876 O O . GLY C 1 44 ? 9.343 19.880 12.940 1.00 32.64 43 GLY C O 1
ATOM 2877 N N . LEU C 1 45 ? 8.143 19.004 14.595 1.00 34.25 44 LEU C N 1
ATOM 2878 C CA . LEU C 1 45 ? 6.886 19.514 14.062 1.00 35.15 44 LEU C CA 1
ATOM 2879 C C . LEU C 1 45 ? 6.838 21.037 13.986 1.00 35.49 44 LEU C C 1
ATOM 2880 O O . LEU C 1 45 ? 6.116 21.591 13.151 1.00 35.32 44 LEU C O 1
ATOM 2885 N N . LEU C 1 46 ? 7.575 21.705 14.866 1.00 34.80 45 LEU C N 1
ATOM 2886 C CA . LEU C 1 46 ? 7.601 23.165 14.877 1.00 36.58 45 LEU C CA 1
ATOM 2887 C C . LEU C 1 46 ? 8.115 23.735 13.542 1.00 36.09 45 LEU C C 1
ATOM 2888 O O . LEU C 1 46 ? 7.732 24.830 13.164 1.00 37.03 45 LEU C O 1
ATOM 2893 N N . LEU C 1 47 ? 8.948 22.980 12.824 1.00 35.52 46 LEU C N 1
ATOM 2894 C CA . LEU C 1 47 ? 9.447 23.405 11.515 1.00 36.24 46 LEU C CA 1
ATOM 2895 C C . LEU C 1 47 ? 8.290 23.623 10.527 1.00 36.34 46 LEU C C 1
ATOM 2896 O O . LEU C 1 47 ? 8.379 24.476 9.644 1.00 36.35 46 LEU C O 1
ATOM 2901 N N . LEU C 1 48 ? 7.207 22.865 10.690 1.00 36.15 47 LEU C N 1
ATOM 2902 C CA . LEU C 1 48 ? 6.126 22.854 9.704 1.00 36.93 47 LEU C CA 1
ATOM 2903 C C . LEU C 1 48 ? 5.009 23.886 9.938 1.00 38.78 47 LEU C C 1
ATOM 2904 O O . LEU C 1 48 ? 4.050 23.957 9.139 1.00 37.10 47 LEU C O 1
ATOM 2909 N N . ARG C 1 49 ? 5.115 24.661 11.025 1.00 39.39 48 ARG C N 1
ATOM 2910 C CA . ARG C 1 49 ? 4.084 25.641 11.368 1.00 41.60 48 ARG C CA 1
ATOM 2911 C C . ARG C 1 49 ? 4.070 26.802 10.383 1.00 42.54 48 ARG C C 1
ATOM 2912 O O . ARG C 1 49 ? 5.099 27.400 10.104 1.00 42.16 48 ARG C O 1
ATOM 2920 N N . ASP C 1 50 ? 2.886 27.101 9.863 1.00 45.04 49 ASP C N 1
ATOM 2921 C CA . ASP C 1 50 ? 2.695 28.174 8.904 1.00 47.31 49 ASP C CA 1
ATOM 2922 C C . ASP C 1 50 ? 2.259 29.401 9.711 1.00 49.38 49 ASP C C 1
ATOM 2923 O O . ASP C 1 50 ? 1.161 29.431 10.268 1.00 48.87 49 ASP C O 1
ATOM 2928 N N . PRO C 1 51 ? 3.123 30.414 9.800 1.00 52.26 50 PRO C N 1
ATOM 2929 C CA . PRO C 1 51 ? 2.787 31.553 10.634 1.00 55.70 50 PRO C CA 1
ATOM 2930 C C . PRO C 1 51 ? 1.603 32.398 10.089 1.00 59.82 50 PRO C C 1
ATOM 2931 O O . PRO C 1 51 ? 1.091 33.232 10.818 1.00 60.85 50 PRO C O 1
ATOM 2935 N N . GLU C 1 52 ? 1.188 32.172 8.837 1.00 62.47 51 GLU C N 1
ATOM 2936 C CA A GLU C 1 52 ? 0.026 32.883 8.295 0.50 65.31 51 GLU C CA 1
ATOM 2937 C CA B GLU C 1 52 ? 0.025 32.847 8.245 0.50 65.32 51 GLU C CA 1
ATOM 2938 C C . GLU C 1 52 ? -1.296 32.195 8.662 1.00 66.61 51 GLU C C 1
ATOM 2939 O O . GLU C 1 52 ? -2.365 32.695 8.316 1.00 68.13 51 GLU C O 1
ATOM 2950 N N . LYS C 1 53 ? -1.234 31.068 9.391 1.00 66.83 52 LYS C N 1
ATOM 2951 C CA . LYS C 1 53 ? -2.439 30.253 9.645 1.00 68.71 52 LYS C CA 1
ATOM 2952 C C . LYS C 1 53 ? -2.899 30.054 11.104 1.00 70.27 52 LYS C C 1
ATOM 2953 O O . LYS C 1 53 ? -4.060 29.700 11.324 1.00 71.57 52 LYS C O 1
ATOM 2959 N N . ALA C 1 54 ? -2.028 30.289 12.085 1.00 71.10 53 ALA C N 1
ATOM 2960 C CA . ALA C 1 54 ? -2.265 29.855 13.489 1.00 72.07 53 ALA C CA 1
ATOM 2961 C C . ALA C 1 54 ? -3.707 29.951 14.029 1.00 74.06 53 ALA C C 1
ATOM 2962 O O . ALA C 1 54 ? -4.481 30.842 13.647 1.00 75.52 53 ALA C O 1
ATOM 2964 N N . SER C 1 55 ? -4.045 29.025 14.933 1.00 74.38 54 SER C N 1
ATOM 2965 C CA . SER C 1 55 ? -5.349 29.027 15.609 1.00 75.90 54 SER C CA 1
ATOM 2966 C C . SER C 1 55 ? -5.254 28.519 17.052 1.00 75.96 54 SER C C 1
ATOM 2967 O O . SER C 1 55 ? -4.342 27.767 17.400 1.00 75.31 54 SER C O 1
ATOM 2970 N N . GLN C 1 56 ? -6.203 28.958 17.878 1.00 77.06 55 GLN C N 1
ATOM 2971 C CA . GLN C 1 56 ? -6.350 28.491 19.265 1.00 77.00 55 GLN C CA 1
ATOM 2972 C C . GLN C 1 56 ? -7.684 27.752 19.468 1.00 76.83 55 GLN C C 1
ATOM 2973 O O . GLN C 1 56 ? -8.026 27.346 20.590 1.00 77.39 55 GLN C O 1
ATOM 2979 N N . GLU C 1 57 ? -8.422 27.570 18.374 1.00 75.73 56 GLU C N 1
ATOM 2980 C CA . GLU C 1 57 ? -9.807 27.105 18.433 1.00 75.64 56 GLU C CA 1
ATOM 2981 C C . GLU C 1 57 ? -9.883 25.593 18.650 1.00 73.50 56 GLU C C 1
ATOM 2982 O O . GLU C 1 57 ? -9.262 24.821 17.919 1.00 71.81 56 GLU C O 1
ATOM 2984 N N . ASP C 1 58 ? -10.659 25.183 19.654 1.00 72.76 57 ASP C N 1
ATOM 2985 C CA . ASP C 1 58 ? -10.890 23.765 19.921 1.00 70.94 57 ASP C CA 1
ATOM 2986 C C . ASP C 1 58 ? -9.604 23.074 20.377 1.00 67.65 57 ASP C C 1
ATOM 2987 O O . ASP C 1 58 ? -9.223 22.029 19.845 1.00 66.70 57 ASP C O 1
ATOM 2989 N N . LYS C 1 59 ? -8.937 23.681 21.354 1.00 65.40 58 LYS C N 1
ATOM 2990 C CA . LYS C 1 59 ? -7.742 23.108 21.965 1.00 62.54 58 LYS C CA 1
ATOM 2991 C C . LYS C 1 59 ? -7.888 23.129 23.469 1.00 62.19 58 LYS C C 1
ATOM 2992 O O . LYS C 1 59 ? -8.588 23.974 24.013 1.00 63.23 58 LYS C O 1
ATOM 2998 N N . SER C 1 60 ? -7.206 22.212 24.140 1.00 59.83 59 SER C N 1
ATOM 2999 C CA . SER C 1 60 ? -7.171 22.211 25.599 1.00 59.76 59 SER C CA 1
ATOM 3000 C C . SER C 1 60 ? -6.241 23.317 26.095 1.00 58.98 59 SER C C 1
ATOM 3001 O O . SER C 1 60 ? -5.523 23.934 25.303 1.00 57.66 59 SER C O 1
ATOM 3004 N N . LEU C 1 61 ? -6.220 23.525 27.411 1.00 59.12 60 LEU C N 1
ATOM 3005 C CA . LEU C 1 61 ? -5.394 24.567 28.020 1.00 58.79 60 LEU C CA 1
ATOM 3006 C C . LEU C 1 61 ? -3.909 24.375 27.733 1.00 56.64 60 LEU C C 1
ATOM 3007 O O . LEU C 1 61 ? -3.244 25.293 27.260 1.00 55.22 60 LEU C O 1
ATOM 3009 N N . TYR C 1 62 ? -3.379 23.192 28.033 1.00 55.74 61 TYR C N 1
ATOM 3010 C CA . TYR C 1 62 ? -1.963 22.940 27.783 1.00 54.53 61 TYR C CA 1
ATOM 3011 C C . TYR C 1 62 ? -1.636 23.021 26.280 1.00 51.78 61 TYR C C 1
ATOM 3012 O O . TYR C 1 62 ? -0.589 23.532 25.918 1.00 51.51 61 TYR C O 1
ATOM 3021 N N . GLU C 1 63 ? -2.533 22.559 25.416 1.00 50.97 62 GLU C N 1
ATOM 3022 C CA . GLU C 1 63 ? -2.339 22.689 23.958 1.00 49.11 62 GLU C CA 1
ATOM 3023 C C . GLU C 1 63 ? -2.314 24.155 23.493 1.00 48.99 62 GLU C C 1
ATOM 3024 O O . GLU C 1 63 ? -1.469 24.545 22.695 1.00 47.17 62 GLU C O 1
ATOM 3030 N N . GLN C 1 64 ? -3.270 24.940 23.984 1.00 50.01 63 GLN C N 1
ATOM 3031 C CA . GLN C 1 64 ? -3.326 26.375 23.734 1.00 50.55 63 GLN C CA 1
ATOM 3032 C C . GLN C 1 64 ? -2.043 27.041 24.226 1.00 49.75 63 GLN C C 1
ATOM 3033 O O . GLN C 1 64 ? -1.421 27.834 23.511 1.00 48.41 63 GLN C O 1
ATOM 3039 N N . ALA C 1 65 ? -1.633 26.697 25.445 1.00 49.73 64 ALA C N 1
ATOM 3040 C CA . ALA C 1 65 ? -0.446 27.282 26.040 1.00 49.70 64 ALA C CA 1
ATOM 3041 C C . ALA C 1 65 ? 0.795 26.898 25.247 1.00 48.03 64 ALA C C 1
ATOM 3042 O O . ALA C 1 65 ? 1.606 27.743 24.906 1.00 47.24 64 ALA C O 1
ATOM 3044 N N . PHE C 1 66 ? 0.916 25.617 24.927 1.00 47.84 65 PHE C N 1
ATOM 3045 C CA . PHE C 1 66 ? 2.048 25.107 24.136 1.00 46.66 65 PHE C CA 1
ATOM 3046 C C . PHE C 1 66 ? 2.147 25.813 22.775 1.00 45.83 65 PHE C C 1
ATOM 3047 O O . PHE C 1 66 ? 3.211 26.277 22.373 1.00 44.77 65 PHE C O 1
ATOM 3055 N N . SER C 1 67 ? 1.021 25.912 22.086 1.00 46.52 66 SER C N 1
ATOM 3056 C CA . SER C 1 67 ? 0.947 26.596 20.802 1.00 47.41 66 SER C CA 1
ATOM 3057 C C . SER C 1 67 ? 1.357 28.067 20.870 1.00 48.07 66 SER C C 1
ATOM 3058 O O . SER C 1 67 ? 2.097 28.550 20.017 1.00 47.00 66 SER C O 1
ATOM 3061 N N . SER C 1 68 ? 0.863 28.779 21.873 1.00 49.87 67 SER C N 1
ATOM 3062 C CA . SER C 1 68 ? 1.173 30.202 22.019 1.00 51.69 67 SER C CA 1
ATOM 3063 C C . SER C 1 68 ? 2.605 30.477 22.428 1.00 51.47 67 SER C C 1
ATOM 3064 O O . SER C 1 68 ? 3.167 31.481 22.028 1.00 52.58 67 SER C O 1
ATOM 3067 N N . LEU C 1 69 ? 3.172 29.614 23.254 1.00 51.65 68 LEU C N 1
ATOM 3068 C CA . LEU C 1 69 ? 4.479 29.870 23.866 1.00 52.47 68 LEU C CA 1
ATOM 3069 C C . LEU C 1 69 ? 5.673 29.382 23.037 1.00 51.69 68 LEU C C 1
ATOM 3070 O O . LEU C 1 69 ? 6.778 29.902 23.182 1.00 52.15 68 LEU C O 1
ATOM 3075 N N . THR C 1 70 ? 5.453 28.403 22.163 1.00 49.88 69 THR C N 1
ATOM 3076 C CA . THR C 1 70 ? 6.540 27.819 21.378 1.00 48.31 69 THR C CA 1
ATOM 3077 C C . THR C 1 70 ? 6.833 28.638 20.126 1.00 47.64 69 THR C C 1
ATOM 3078 O O . THR C 1 70 ? 6.025 29.474 19.733 1.00 48.18 69 THR C O 1
ATOM 3082 N N . PRO C 1 71 ? 7.999 28.407 19.491 1.00 46.73 70 PRO C N 1
ATOM 3083 C CA . PRO C 1 71 ? 8.300 29.055 18.200 1.00 46.35 70 PRO C CA 1
ATOM 3084 C C . PRO C 1 71 ? 7.150 28.889 17.180 1.00 46.35 70 PRO C C 1
ATOM 3085 O O . PRO C 1 71 ? 6.620 27.776 17.018 1.00 44.60 70 PRO C O 1
ATOM 3089 N N . ARG C 1 72 ? 6.744 29.995 16.553 1.00 47.37 71 ARG C N 1
ATOM 3090 C CA . ARG C 1 72 ? 5.550 30.026 15.686 1.00 48.22 71 ARG C CA 1
ATOM 3091 C C . ARG C 1 72 ? 5.874 29.730 14.227 1.00 46.40 71 ARG C C 1
ATOM 3092 O O . ARG C 1 72 ? 4.975 29.604 13.397 1.00 46.06 71 ARG C O 1
ATOM 3100 N N . GLU C 1 73 ? 7.165 29.665 13.907 1.00 44.86 72 GLU C N 1
ATOM 3101 C CA . GLU C 1 73 ? 7.644 29.305 12.571 1.00 43.41 72 GLU C CA 1
ATOM 3102 C C . GLU C 1 73 ? 9.106 28.928 12.673 1.00 42.22 72 GLU C C 1
ATOM 3103 O O . GLU C 1 73 ? 9.763 29.190 13.693 1.00 42.52 72 GLU C O 1
ATOM 3109 N N . ALA C 1 74 ? 9.609 28.343 11.603 1.00 40.80 73 ALA C N 1
ATOM 3110 C CA . ALA C 1 74 ? 10.961 27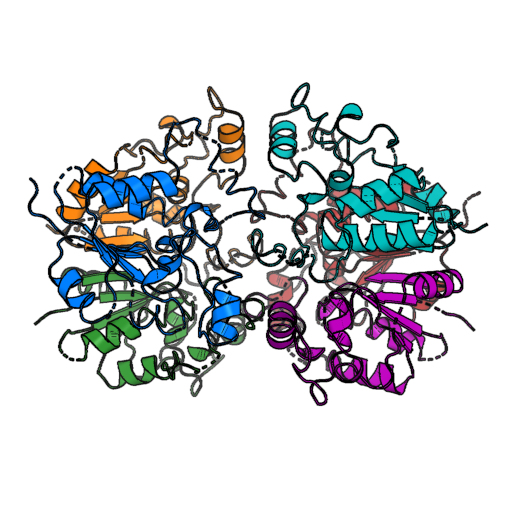.820 11.568 1.00 40.58 73 ALA C CA 1
ATOM 3111 C C . ALA C 1 74 ? 12.013 28.855 11.994 1.00 40.50 73 ALA C C 1
ATOM 3112 O O . ALA C 1 74 ? 12.897 28.541 12.776 1.00 39.32 73 ALA C O 1
ATOM 3114 N N . GLU C 1 75 ? 11.876 30.104 11.568 1.00 41.85 74 GLU C N 1
ATOM 3115 C CA . GLU C 1 75 ? 12.922 31.108 11.841 1.00 42.81 74 GLU C CA 1
ATOM 3116 C C . GLU C 1 75 ? 13.070 31.413 13.328 1.00 42.84 74 GLU C C 1
ATOM 3117 O O . GLU C 1 75 ? 14.092 31.938 13.748 1.00 43.50 74 GLU C O 1
ATOM 3123 N N . GLU C 1 76 ? 12.053 31.076 14.117 1.00 42.21 75 GLU C N 1
ATOM 3124 C CA . GLU C 1 76 ? 12.058 31.352 15.546 1.00 43.37 75 GLU C CA 1
ATOM 3125 C C . GLU C 1 76 ? 12.654 30.228 16.385 1.00 41.79 75 GLU C C 1
ATOM 3126 O O . GLU C 1 76 ? 12.747 30.364 17.607 1.00 42.25 75 GLU C O 1
ATOM 3132 N N . LEU C 1 77 ? 13.011 29.126 15.745 1.00 40.13 76 LEU C N 1
ATOM 3133 C CA . LEU C 1 77 ? 13.606 27.977 16.461 1.00 39.45 76 LEU C CA 1
ATOM 3134 C C . LEU C 1 77 ? 14.906 28.368 17.217 1.00 39.76 76 LEU C C 1
ATOM 3135 O O . LEU C 1 77 ? 15.724 29.122 16.698 1.00 38.71 76 LEU C O 1
ATOM 3140 N N . PRO C 1 78 ? 15.085 27.862 18.449 1.00 40.62 77 PRO C N 1
ATOM 3141 C CA . PRO C 1 78 ? 16.295 28.140 19.217 1.00 41.74 77 PRO C CA 1
ATOM 3142 C C . PRO C 1 78 ? 17.525 27.364 18.712 1.00 41.77 77 PRO C C 1
ATOM 3143 O O . PRO C 1 78 ? 17.376 26.349 18.078 1.00 39.55 77 PRO C O 1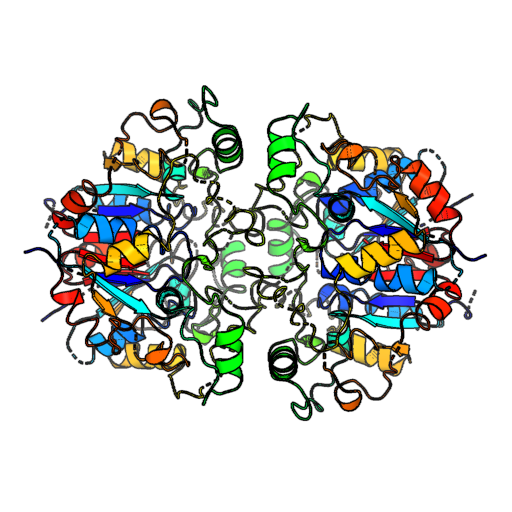
ATOM 3147 N N . LEU C 1 79 ? 18.730 27.854 19.000 1.00 44.08 78 LEU C N 1
ATOM 3148 C CA . LEU C 1 79 ? 19.940 27.051 18.752 1.00 45.65 78 LEU C CA 1
ATOM 3149 C C . LEU C 1 79 ? 19.972 25.858 19.680 1.00 45.83 78 LEU C C 1
ATOM 3150 O O . LEU C 1 79 ? 19.488 25.944 20.810 1.00 46.03 78 LEU C O 1
ATOM 3155 N N . SER C 1 80 ? 20.576 24.764 19.218 1.00 46.09 79 SER C N 1
ATOM 3156 C CA . SER C 1 80 ? 20.749 23.575 20.048 1.00 47.98 79 SER C CA 1
ATOM 3157 C C . SER C 1 80 ? 21.631 23.870 21.267 1.00 51.71 79 SER C C 1
ATOM 3158 O O . SER C 1 80 ? 21.477 23.246 22.297 1.00 52.75 79 SER C O 1
ATOM 3161 N N . LYS C 1 81 ? 22.555 24.810 21.119 1.00 55.72 80 LYS C N 1
ATOM 3162 C CA . LYS C 1 81 ? 23.454 25.232 22.197 1.00 60.01 80 LYS C CA 1
ATOM 3163 C C . LYS C 1 81 ? 23.885 26.678 21.961 1.00 62.89 80 LYS C C 1
ATOM 3164 O O . LYS C 1 81 ? 23.852 27.155 20.827 1.00 62.82 80 LYS C O 1
ATOM 3181 N N . ASN C 1 83 ? 22.518 29.421 22.509 1.00 68.49 82 ASN C N 1
ATOM 3182 C CA . ASN C 1 83 ? 21.380 30.244 22.049 1.00 68.13 82 ASN C CA 1
ATOM 3183 C C . ASN C 1 83 ? 21.394 31.588 22.785 1.00 71.27 82 ASN C C 1
ATOM 3184 O O . ASN C 1 83 ? 20.962 32.595 22.233 1.00 72.01 82 ASN C O 1
ATOM 3189 N N . LEU C 1 84 ? 21.943 31.581 24.012 1.00 73.74 83 LEU C N 1
ATOM 3190 C CA . LEU C 1 84 ? 21.908 32.700 25.002 1.00 76.44 83 LEU C CA 1
ATOM 3191 C C . LEU C 1 84 ? 20.924 33.845 24.721 1.00 77.14 83 LEU C C 1
ATOM 3192 O O . LEU C 1 84 ? 21.288 34.887 24.173 1.00 78.22 83 LEU C O 1
ATOM 3197 N N . GLY C 1 85 ? 19.665 33.623 25.095 1.00 76.75 84 GLY C N 1
ATOM 3198 C CA . GLY C 1 85 ? 18.616 34.631 24.941 1.00 77.07 84 GLY C CA 1
ATOM 3199 C C . GLY C 1 85 ? 18.143 34.777 23.504 1.00 75.53 84 GLY C C 1
ATOM 3200 O O . GLY C 1 85 ? 17.184 35.510 23.223 1.00 76.05 84 GLY C O 1
ATOM 3201 N N . GLY C 1 86 ? 18.801 34.060 22.596 1.00 73.24 85 GLY C N 1
ATOM 3202 C CA . GLY C 1 86 ? 18.616 34.250 21.166 1.00 71.75 85 GLY C CA 1
ATOM 3203 C C . GLY C 1 86 ? 19.720 35.100 20.575 1.00 71.92 85 GLY C C 1
ATOM 3204 O O . GLY C 1 86 ? 19.696 35.392 19.382 1.00 71.04 85 GLY C O 1
ATOM 3205 N N . ILE C 1 87 ? 20.686 35.491 21.412 1.00 72.69 86 ILE C N 1
ATOM 3206 C CA . ILE C 1 87 ? 21.769 36.393 21.000 1.00 73.20 86 ILE C CA 1
ATOM 3207 C C . ILE C 1 87 ? 22.926 35.636 20.331 1.00 71.44 86 ILE C C 1
ATOM 3208 O O . ILE C 1 87 ? 23.524 36.153 19.385 1.00 71.68 86 ILE C O 1
ATOM 3210 N N . GLY C 1 88 ? 23.234 34.431 20.820 1.00 69.23 87 GLY C N 1
ATOM 3211 C CA . GLY C 1 88 ? 24.192 33.530 20.152 1.00 67.07 87 GLY C CA 1
ATOM 3212 C C . GLY C 1 88 ? 23.623 32.865 18.891 1.00 64.12 87 GLY C C 1
ATOM 3213 O O . GLY C 1 88 ? 24.365 32.451 17.983 1.00 63.81 87 GLY C O 1
ATOM 3214 N N . LYS C 1 89 ? 22.304 32.725 18.841 1.00 61.01 88 LYS C N 1
ATOM 3215 C CA . LYS C 1 89 ? 21.622 32.510 17.574 1.00 58.08 88 LYS C CA 1
ATOM 3216 C C . LYS C 1 89 ? 21.853 33.751 16.701 1.00 57.80 88 LYS C C 1
ATOM 3217 O O . LYS C 1 89 ? 22.162 33.645 15.516 1.00 55.31 88 LYS C O 1
ATOM 3223 N N . LYS C 1 90 ? 21.674 34.921 17.305 1.00 58.54 89 LYS C N 1
ATOM 3224 C CA . LYS C 1 90 ? 22.004 36.190 16.649 1.00 60.05 89 LYS C CA 1
ATOM 3225 C C . LYS C 1 90 ? 23.426 36.159 16.066 1.00 60.01 89 LYS C C 1
ATOM 3226 O O . LYS C 1 90 ? 23.634 36.606 14.939 1.00 60.37 89 LYS C O 1
ATOM 3236 N N . LEU C 1 92 ? 25.359 33.335 15.191 1.00 55.54 91 LEU C N 1
ATOM 3237 C CA . LEU C 1 92 ? 25.335 32.422 14.048 1.00 53.50 91 LEU C CA 1
ATOM 3238 C C . LEU C 1 92 ? 24.668 33.083 12.837 1.00 52.53 91 LEU C C 1
ATOM 3239 O O . LEU C 1 92 ? 25.185 33.000 11.727 1.00 51.98 91 LEU C O 1
ATOM 3244 N N . LEU C 1 93 ? 23.544 33.758 13.062 1.00 51.78 92 LEU C N 1
ATOM 3245 C CA . LEU C 1 93 ? 22.822 34.445 11.981 1.00 51.97 92 LEU C CA 1
ATOM 3246 C C . LEU C 1 93 ? 23.665 35.530 11.318 1.00 52.46 92 LEU C C 1
ATOM 3247 O O . LEU C 1 93 ? 23.678 35.650 10.100 1.00 52.17 92 LEU C O 1
ATOM 3252 N N . GLU C 1 94 ? 24.376 36.306 12.122 1.00 53.27 93 GLU C N 1
ATOM 3253 C CA . GLU C 1 94 ? 25.234 37.367 11.588 1.00 54.57 93 GLU C CA 1
ATOM 3254 C C . GLU C 1 94 ? 26.431 36.783 10.819 1.00 53.53 93 GLU C C 1
ATOM 3255 O O . GLU C 1 94 ? 26.827 37.330 9.787 1.00 54.06 93 GLU C O 1
ATOM 3277 N N . LYS C 1 97 ? 25.036 35.580 7.573 1.00 53.41 96 LYS C N 1
ATOM 3278 C CA . LYS C 1 97 ? 24.718 36.747 6.767 1.00 56.06 96 LYS C CA 1
ATOM 3279 C C . LYS C 1 97 ? 25.967 37.267 6.044 1.00 57.51 96 LYS C C 1
ATOM 3280 O O . LYS C 1 97 ? 25.875 37.608 4.869 1.00 58.24 96 LYS C O 1
ATOM 3286 N N . GLU C 1 98 ? 27.124 37.275 6.725 1.00 58.03 97 GLU C N 1
ATOM 3287 C CA . GLU C 1 98 ? 28.415 37.678 6.129 1.00 59.42 97 GLU C CA 1
ATOM 3288 C C . GLU C 1 98 ? 28.821 36.805 4.961 1.00 58.49 97 GLU C C 1
ATOM 3289 O O . GLU C 1 98 ? 29.561 37.233 4.086 1.00 59.60 97 GLU C O 1
ATOM 3295 N N . GLU C 1 99 ? 28.389 35.554 5.004 1.00 56.27 98 GLU C N 1
ATOM 3296 C CA . GLU C 1 99 ? 28.728 34.558 4.006 1.00 55.63 98 GLU C CA 1
ATOM 3297 C C . GLU C 1 99 ? 27.621 34.492 2.947 1.00 54.54 98 GLU C C 1
ATOM 3298 O O . GLU C 1 99 ? 27.712 33.727 1.989 1.00 53.56 98 GLU C O 1
ATOM 3304 N N . LYS C 1 100 ? 26.564 35.279 3.149 1.00 54.55 99 LYS C N 1
ATOM 3305 C CA . LYS C 1 100 ? 25.316 35.160 2.385 1.00 54.52 99 LYS C CA 1
ATOM 3306 C C . LYS C 1 100 ? 24.815 33.713 2.302 1.00 53.07 99 LYS C C 1
ATOM 3307 O O . LYS C 1 100 ? 24.322 33.259 1.271 1.00 53.25 99 LYS C O 1
ATOM 3313 N N . ALA C 1 101 ? 24.941 33.001 3.414 1.00 51.70 100 ALA C N 1
ATOM 3314 C CA . ALA C 1 101 ? 24.367 31.673 3.548 1.00 50.50 100 ALA C CA 1
ATOM 3315 C C . ALA C 1 101 ? 22.856 31.850 3.760 1.00 49.82 100 ALA C C 1
ATOM 3316 O O . ALA C 1 101 ? 22.446 32.701 4.540 1.00 49.85 100 ALA C O 1
ATOM 3318 N N . PRO C 1 102 ? 22.023 31.064 3.057 1.00 49.38 101 PRO C N 1
ATOM 3319 C CA . PRO C 1 102 ? 20.583 31.223 3.237 1.00 48.89 101 PRO C CA 1
ATOM 3320 C C . PRO C 1 102 ? 20.082 30.852 4.644 1.00 47.31 101 PRO C C 1
ATOM 3321 O O . PRO C 1 102 ? 20.608 29.944 5.283 1.00 46.13 101 PRO C O 1
ATOM 3325 N N . LYS C 1 103 ? 19.059 31.564 5.093 1.00 46.89 102 LYS C N 1
ATOM 3326 C CA . LYS C 1 103 ? 18.450 31.352 6.394 1.00 46.39 102 LYS C CA 1
ATOM 3327 C C . LYS C 1 103 ? 17.603 30.093 6.370 1.00 43.64 102 LYS C C 1
ATOM 3328 O O . LYS C 1 103 ? 17.248 29.603 5.302 1.00 42.50 102 LYS C O 1
ATOM 3334 N N . LEU C 1 104 ? 17.235 29.605 7.549 1.00 41.57 103 LEU C N 1
ATOM 3335 C CA . LEU C 1 104 ? 16.426 28.405 7.651 1.00 39.70 103 LEU C CA 1
ATOM 3336 C C . LEU C 1 104 ? 15.127 28.534 6.833 1.00 40.02 103 LEU C C 1
ATOM 3337 O O . LEU C 1 104 ? 14.807 27.631 6.056 1.00 39.21 103 LEU C O 1
ATOM 3342 N N . SER C 1 105 ? 14.415 29.650 6.981 1.00 41.07 104 SER C N 1
ATOM 3343 C CA A SER C 1 105 ? 13.179 29.894 6.221 0.50 41.79 104 SER C CA 1
ATOM 3344 C CA B SER C 1 105 ? 13.185 29.934 6.215 0.50 42.15 104 SER C CA 1
ATOM 3345 C C . SER C 1 105 ? 13.377 29.844 4.698 1.00 42.73 104 SER C C 1
ATOM 3346 O O . SER C 1 105 ? 12.511 29.349 3.980 1.00 43.10 104 SER C O 1
ATOM 3351 N N . ASP C 1 106 ? 14.506 30.356 4.205 1.00 43.67 105 ASP C N 1
ATOM 3352 C CA . ASP C 1 106 ? 14.836 30.250 2.782 1.00 44.30 105 ASP C CA 1
ATOM 3353 C C . ASP C 1 106 ? 15.144 28.805 2.331 1.00 43.07 105 ASP C C 1
ATOM 3354 O O . ASP C 1 106 ? 14.735 28.384 1.254 1.00 41.59 105 ASP C O 1
ATOM 3359 N N . LEU C 1 107 ? 15.843 28.046 3.165 1.00 41.53 106 LEU C N 1
ATOM 3360 C CA . LEU C 1 107 ? 16.056 26.630 2.892 1.00 41.05 106 LEU C CA 1
ATOM 3361 C C . LEU C 1 107 ? 14.741 25.845 2.927 1.00 40.22 106 LEU C C 1
ATOM 3362 O O . LEU C 1 107 ? 14.583 24.883 2.173 1.00 40.18 106 LEU C O 1
ATOM 3367 N N . LEU C 1 108 ? 13.823 26.239 3.813 1.00 39.87 107 LEU C N 1
ATOM 3368 C CA . LEU C 1 108 ? 12.535 25.559 3.933 1.00 39.79 107 LEU C CA 1
ATOM 3369 C C . LEU C 1 108 ? 11.698 25.812 2.688 1.00 41.02 107 LEU C C 1
ATOM 3370 O O . LEU C 1 108 ? 11.082 24.901 2.147 1.00 41.05 107 LEU C O 1
ATOM 3375 N N . SER C 1 109 ? 11.704 27.059 2.231 1.00 42.19 108 SER C N 1
ATOM 3376 C CA . SER C 1 109 ? 11.016 27.441 0.986 1.00 43.93 108 SER C CA 1
ATOM 3377 C C . SER C 1 109 ? 11.603 26.721 -0.203 1.00 43.75 108 SER C C 1
ATOM 3378 O O . SER C 1 109 ? 10.866 26.287 -1.072 1.00 44.09 108 SER C O 1
ATOM 3381 N N . GLY C 1 110 ? 12.927 26.584 -0.229 1.00 43.47 109 GLY C N 1
ATOM 3382 C CA . GLY C 1 110 ? 13.605 25.866 -1.296 1.00 43.61 109 GLY C CA 1
ATOM 3383 C C . GLY C 1 110 ? 13.230 24.397 -1.304 1.00 42.84 109 GLY C C 1
ATOM 3384 O O . GLY C 1 110 ? 12.981 23.827 -2.361 1.00 43.20 109 GLY C O 1
ATOM 3385 N N . ALA C 1 111 ? 13.197 23.798 -0.118 1.00 40.67 110 ALA C N 1
ATOM 3386 C CA . ALA C 1 111 ? 12.803 22.401 0.056 1.00 40.42 110 ALA C CA 1
ATOM 3387 C C . ALA C 1 111 ? 11.377 22.159 -0.429 1.00 40.58 110 ALA C C 1
ATOM 3388 O O . ALA C 1 111 ? 11.117 21.194 -1.149 1.00 40.28 110 ALA C O 1
ATOM 3390 N N . ARG C 1 112 ? 10.468 23.054 -0.059 1.00 41.60 111 ARG C N 1
ATOM 3391 C CA . ARG C 1 112 ? 9.079 22.987 -0.531 1.00 42.62 111 ARG C CA 1
ATOM 3392 C C . ARG C 1 112 ? 8.988 23.113 -2.048 1.00 44.29 111 ARG C C 1
ATOM 3393 O O . ARG C 1 112 ? 8.279 22.338 -2.688 1.00 45.12 111 ARG C O 1
ATOM 3401 N N . LYS C 1 113 ? 9.726 24.066 -2.613 1.00 45.33 112 LYS C N 1
ATOM 3402 C CA . LYS C 1 113 ? 9.766 24.261 -4.058 1.00 47.69 112 LYS C CA 1
ATOM 3403 C C . LYS C 1 113 ? 10.313 23.045 -4.809 1.00 47.38 112 LYS C C 1
ATOM 3404 O O . LYS C 1 113 ? 9.797 22.717 -5.875 1.00 47.61 112 LYS C O 1
ATOM 3410 N N . LYS C 1 114 ? 11.338 22.394 -4.243 1.00 45.79 113 LYS C N 1
ATOM 3411 C CA A LYS C 1 114 ? 11.980 21.238 -4.869 0.50 45.86 113 LYS C CA 1
ATOM 3412 C CA B LYS C 1 114 ? 11.981 21.239 -4.866 0.50 46.16 113 LYS C CA 1
ATOM 3413 C C . LYS C 1 114 ? 11.209 19.940 -4.620 1.00 45.48 113 LYS C C 1
ATOM 3414 O O . LYS C 1 114 ? 11.620 18.876 -5.063 1.00 46.17 113 LYS C O 1
ATOM 3425 N N . GLU C 1 115 ? 10.084 20.039 -3.922 1.00 44.77 114 GLU C N 1
ATOM 3426 C CA . GLU C 1 115 ? 9.204 18.900 -3.646 1.00 44.64 114 GLU C CA 1
ATOM 3427 C C . GLU C 1 115 ? 9.856 17.842 -2.754 1.00 42.73 114 GLU C C 1
ATOM 3428 O O . GLU C 1 115 ? 9.707 16.647 -2.961 1.00 42.65 114 GLU C O 1
ATOM 3434 N N . VAL C 1 116 ? 10.549 18.310 -1.727 1.00 40.90 115 VAL C N 1
ATOM 3435 C CA . VAL C 1 116 ? 10.825 17.481 -0.560 1.00 39.26 115 VAL C CA 1
ATOM 3436 C C . VAL C 1 116 ? 9.467 17.118 -0.011 1.00 38.96 115 VAL C C 1
ATOM 3437 O O . VAL C 1 116 ? 8.559 17.952 -0.026 1.00 38.45 115 VAL C O 1
ATOM 3441 N N . LYS C 1 117 ? 9.292 15.859 0.386 1.00 38.86 116 LYS C N 1
ATOM 3442 C CA . LYS C 1 117 ? 8.012 15.406 0.950 1.00 39.96 116 LYS C CA 1
ATOM 3443 C C . LYS C 1 117 ? 8.088 15.534 2.471 1.00 39.23 116 LYS C C 1
ATOM 3444 O O . LYS C 1 117 ? 8.979 14.942 3.104 1.00 39.15 116 LYS C O 1
ATOM 3450 N N . PHE C 1 118 ? 7.169 16.305 3.047 1.00 38.67 117 PHE C N 1
ATOM 3451 C CA . PHE C 1 118 ? 7.156 16.593 4.473 1.00 38.00 117 PHE C CA 1
ATOM 3452 C C . PHE C 1 118 ? 5.989 15.884 5.103 1.00 38.34 117 PHE C C 1
ATOM 3453 O O . PHE C 1 118 ? 4.833 16.035 4.673 1.00 38.70 117 PHE C O 1
ATOM 3461 N N . TYR C 1 119 ? 6.279 15.101 6.116 1.00 37.77 118 TYR C N 1
ATOM 3462 C CA . TYR C 1 119 ? 5.232 14.405 6.850 1.00 38.54 118 TYR C CA 1
ATOM 3463 C C . TYR C 1 119 ? 5.300 14.792 8.302 1.00 37.56 118 TYR C C 1
ATOM 3464 O O . TYR C 1 119 ? 6.380 15.064 8.818 1.00 36.56 118 TYR C O 1
ATOM 3473 N N . ALA C 1 120 ? 4.141 14.819 8.948 1.00 37.36 119 ALA C N 1
ATOM 3474 C CA . ALA C 1 120 ? 4.034 15.113 10.346 1.00 37.70 119 ALA C CA 1
ATOM 3475 C C . ALA C 1 120 ? 3.575 13.833 11.074 1.00 38.43 119 ALA C C 1
ATOM 3476 O O . ALA C 1 120 ? 2.566 13.204 10.698 1.00 37.59 119 ALA C O 1
ATOM 3487 N N . GLN C 1 122 ? 1.771 11.534 13.296 1.00 40.45 121 GLN C N 1
ATOM 3488 C CA . GLN C 1 122 ? 0.407 11.630 13.781 1.00 41.39 121 GLN C CA 1
ATOM 3489 C C . GLN C 1 122 ? 0.312 11.695 15.312 1.00 41.70 121 GLN C C 1
ATOM 3490 O O . GLN C 1 122 ? -0.488 12.460 15.849 1.00 41.58 121 GLN C O 1
ATOM 3496 N N . LEU C 1 123 ? 1.093 10.870 16.011 1.00 41.40 122 LEU C N 1
ATOM 3497 C CA . LEU C 1 123 ? 1.006 10.831 17.462 1.00 42.40 122 LEU C CA 1
ATOM 3498 C C . LEU C 1 123 ? 1.459 12.178 18.053 1.00 41.84 122 LEU C C 1
ATOM 3499 O O . LEU C 1 123 ? 0.792 12.729 18.914 1.00 41.78 122 LEU C O 1
ATOM 3504 N N . SER C 1 124 ? 2.588 12.696 17.576 1.00 41.07 123 SER C N 1
ATOM 3505 C CA . SER C 1 124 ? 3.099 14.032 18.018 1.00 41.30 123 SER C CA 1
ATOM 3506 C C . SER C 1 124 ? 2.127 15.150 17.785 1.00 41.49 123 SER C C 1
ATOM 3507 O O . SER C 1 124 ? 1.942 16.027 18.644 1.00 42.33 123 SER C O 1
ATOM 3510 N N . VAL C 1 125 ? 1.565 15.166 16.584 1.00 41.38 124 VAL C N 1
ATOM 3511 C CA . VAL C 1 125 ? 0.519 16.103 16.219 1.00 42.52 124 VAL C CA 1
ATOM 3512 C C . VAL C 1 125 ? -0.617 16.079 17.239 1.00 43.42 124 VAL C C 1
ATOM 3513 O O . VAL C 1 125 ? -1.040 17.117 17.725 1.00 43.83 124 VAL C O 1
ATOM 3517 N N . GLU C 1 126 ? -1.098 14.885 17.565 1.00 43.64 125 GLU C N 1
ATOM 3518 C CA . GLU C 1 126 ? -2.180 14.727 18.506 1.00 44.61 125 GLU C CA 1
ATOM 3519 C C . GLU C 1 126 ? -1.764 15.157 19.915 1.00 44.03 125 GLU C C 1
ATOM 3520 O O . GLU C 1 126 ? -2.531 15.834 20.596 1.00 43.91 125 GLU C O 1
ATOM 3526 N N . ILE C 1 127 ? -0.575 14.755 20.360 1.00 41.86 126 ILE C N 1
ATOM 3527 C CA . ILE C 1 127 ? -0.114 15.138 21.695 1.00 42.51 126 ILE C CA 1
ATOM 3528 C C . ILE C 1 127 ? 0.006 16.673 21.815 1.00 43.47 126 ILE C C 1
ATOM 3529 O O . ILE C 1 127 ? -0.541 17.280 22.734 1.00 43.58 126 ILE C O 1
ATOM 3542 N N . GLY C 1 129 ? -1.151 18.975 19.926 1.00 48.19 128 GLY C N 1
ATOM 3543 C CA . GLY C 1 129 ? -2.432 19.602 19.666 1.00 49.54 128 GLY C CA 1
ATOM 3544 C C . GLY C 1 129 ? -2.487 20.381 18.376 1.00 49.69 128 GLY C C 1
ATOM 3545 O O . GLY C 1 129 ? -3.438 21.098 18.166 1.00 50.56 128 GLY C O 1
ATOM 3546 N N . PHE C 1 130 ? -1.488 20.249 17.508 1.00 49.95 129 PHE C N 1
ATOM 3547 C CA . PHE C 1 130 ? -1.498 21.000 16.256 1.00 50.75 129 PHE C CA 1
ATOM 3548 C C . PHE C 1 130 ? -2.532 20.426 15.318 1.00 51.35 129 PHE C C 1
ATOM 3549 O O . PHE C 1 130 ? -2.769 19.228 15.306 1.00 52.28 129 PHE C O 1
ATOM 3557 N N . LYS C 1 131 ? -3.154 21.296 14.544 1.00 52.04 130 LYS C N 1
ATOM 3558 C CA . LYS C 1 131 ? -4.075 20.864 13.521 1.00 52.63 130 LYS C CA 1
ATOM 3559 C C . LYS C 1 131 ? -3.401 20.977 12.160 1.00 51.64 130 LYS C C 1
ATOM 3560 O O . LYS C 1 131 ? -2.510 21.809 11.958 1.00 49.60 130 LYS C O 1
ATOM 3563 N N . LYS C 1 132 ? -3.839 20.126 11.231 1.00 51.31 131 LYS C N 1
ATOM 3564 C CA . LYS C 1 132 ? -3.353 20.156 9.860 1.00 51.08 131 LYS C CA 1
ATOM 3565 C C . LYS C 1 132 ? -3.372 21.577 9.301 1.00 49.99 131 LYS C C 1
ATOM 3566 O O . LYS C 1 132 ? -2.435 21.995 8.637 1.00 48.23 131 LYS C O 1
ATOM 3572 N N . GLU C 1 133 ? -4.437 22.315 9.577 1.00 50.22 132 GLU C N 1
ATOM 3573 C CA . GLU C 1 133 ? -4.589 23.664 9.032 1.00 51.04 132 GLU C CA 1
ATOM 3574 C C . GLU C 1 133 ? -3.524 24.651 9.531 1.00 49.29 132 GLU C C 1
ATOM 3575 O O . GLU C 1 133 ? -3.283 25.672 8.893 1.00 49.13 132 GLU C O 1
ATOM 3581 N N . GLU C 1 134 ? -2.868 24.343 10.650 1.00 46.83 133 GLU C N 1
ATOM 3582 C CA . GLU C 1 134 ? -1.796 25.201 11.171 1.00 46.25 133 GLU C CA 1
ATOM 3583 C C . GLU C 1 134 ? -0.440 24.967 10.526 1.00 43.83 133 GLU C C 1
ATOM 3584 O O . GLU C 1 134 ? 0.488 25.720 10.793 1.00 42.62 133 GLU C O 1
ATOM 3590 N N . LEU C 1 135 ? -0.331 23.919 9.706 1.00 42.01 134 LEU C N 1
ATOM 3591 C CA . LEU C 1 135 ? 0.924 23.513 9.068 1.00 41.21 134 LEU C CA 1
ATOM 3592 C C . LEU C 1 135 ? 0.866 23.828 7.569 1.00 41.17 134 LEU C C 1
ATOM 3593 O O . LEU C 1 135 ? -0.208 24.082 7.040 1.00 40.92 134 LEU C O 1
ATOM 3598 N N . PHE C 1 136 ? 2.007 23.823 6.898 1.00 40.09 135 PHE C N 1
ATOM 3599 C CA . PHE C 1 136 ? 2.032 24.093 5.443 1.00 41.37 135 PHE C CA 1
ATOM 3600 C C . PHE C 1 136 ? 1.112 23.130 4.721 1.00 41.13 135 PHE C C 1
ATOM 3601 O O . PHE C 1 136 ? 0.993 21.987 5.119 1.00 39.40 135 PHE C O 1
ATOM 3609 N N . PRO C 1 137 ? 0.412 23.614 3.687 1.00 42.16 136 PRO C N 1
ATOM 3610 C CA . PRO C 1 137 ? -0.639 22.797 3.069 1.00 43.14 136 PRO C CA 1
ATOM 3611 C C . PRO C 1 137 ? -0.170 21.452 2.501 1.00 42.60 136 PRO C C 1
ATOM 3612 O O . PRO C 1 137 ? -0.930 20.497 2.540 1.00 43.63 136 PRO C O 1
ATOM 3616 N N . GLU C 1 138 ? 1.063 21.354 2.017 1.00 42.36 137 GLU C N 1
ATOM 3617 C CA . GLU C 1 138 ? 1.548 20.079 1.440 1.00 42.02 137 GLU C CA 1
ATOM 3618 C C . GLU C 1 138 ? 1.968 19.006 2.451 1.00 41.15 137 GLU C C 1
ATOM 3619 O O . GLU C 1 138 ? 2.250 17.875 2.067 1.00 40.13 137 GLU C O 1
ATOM 3625 N N . VAL C 1 139 ? 1.965 19.351 3.734 1.00 40.03 138 VAL C N 1
ATOM 3626 C CA . VAL C 1 139 ? 2.261 18.398 4.782 1.00 39.59 138 VAL C CA 1
ATOM 3627 C C . VAL C 1 139 ? 1.180 17.333 4.837 1.00 40.74 138 VAL C C 1
ATOM 3628 O O . VAL C 1 139 ? -0.001 17.651 4.791 1.00 40.80 138 VAL C O 1
ATOM 3632 N N . GLN C 1 140 ? 1.605 16.078 4.921 1.00 40.78 139 GLN C N 1
ATOM 3633 C CA . GLN C 1 140 ? 0.702 14.961 5.150 1.00 42.93 139 GLN C CA 1
ATOM 3634 C C . GLN C 1 140 ? 0.950 14.389 6.530 1.00 42.85 139 GLN C C 1
ATOM 3635 O O . GLN C 1 140 ? 2.084 14.296 6.964 1.00 41.29 139 GLN C O 1
ATOM 3641 N N . ILE C 1 141 ? -0.114 14.021 7.220 1.00 43.98 140 ILE C N 1
ATOM 3642 C CA . ILE C 1 141 ? -0.004 13.420 8.541 1.00 45.41 140 ILE C CA 1
ATOM 3643 C C . ILE C 1 141 ? 0.203 11.933 8.327 1.00 45.76 140 ILE C C 1
ATOM 3644 O O . ILE C 1 141 ? -0.569 11.331 7.605 1.00 47.23 140 ILE C O 1
ATOM 3662 N N . ASP C 1 143 ? 1.535 8.090 10.259 1.00 44.89 142 ASP C N 1
ATOM 3663 C CA . ASP C 1 143 ? 1.804 7.425 11.528 1.00 44.31 142 ASP C CA 1
ATOM 3664 C C . ASP C 1 143 ? 3.154 6.726 11.464 1.00 43.47 142 ASP C C 1
ATOM 3665 O O . ASP C 1 143 ? 3.771 6.651 10.402 1.00 42.25 142 ASP C O 1
ATOM 3670 N N . VAL C 1 144 ? 3.612 6.217 12.602 1.00 43.33 143 VAL C N 1
ATOM 3671 C CA . VAL C 1 144 ? 4.960 5.647 12.676 1.00 43.78 143 VAL C CA 1
ATOM 3672 C C . VAL C 1 144 ? 5.160 4.416 11.761 1.00 43.68 143 VAL C C 1
ATOM 3673 O O . VAL C 1 144 ? 6.281 4.145 11.319 1.00 42.56 143 VAL C O 1
ATOM 3677 N N . LYS C 1 145 ? 4.095 3.679 11.468 1.00 44.38 144 LYS C N 1
ATOM 3678 C CA . LYS C 1 145 ? 4.215 2.508 10.570 1.00 45.66 144 LYS C CA 1
ATOM 3679 C C . LYS C 1 145 ? 4.477 2.943 9.119 1.00 45.27 144 LYS C C 1
ATOM 3680 O O . LYS C 1 145 ? 5.227 2.282 8.396 1.00 45.13 144 LYS C O 1
ATOM 3686 N N . GLU C 1 146 ? 3.912 4.086 8.731 1.00 45.06 145 GLU C N 1
ATOM 3687 C CA A GLU C 1 146 ? 4.182 4.684 7.428 0.50 45.04 145 GLU C CA 1
ATOM 3688 C CA B GLU C 1 146 ? 4.199 4.690 7.415 0.50 45.22 145 GLU C CA 1
ATOM 3689 C C . GLU C 1 146 ? 5.622 5.208 7.394 1.00 43.96 145 GLU C C 1
ATOM 3690 O O . GLU C 1 146 ? 6.309 5.099 6.371 1.00 44.64 145 GLU C O 1
ATOM 3701 N N . TYR C 1 147 ? 6.087 5.748 8.522 1.00 42.31 146 TYR C N 1
ATOM 3702 C CA . TYR C 1 147 ? 7.487 6.152 8.627 1.00 40.94 146 TYR C CA 1
ATOM 3703 C C . TYR C 1 147 ? 8.389 4.923 8.347 1.00 40.75 146 TYR C C 1
ATOM 3704 O O . TYR C 1 147 ? 9.294 4.987 7.522 1.00 41.15 146 TYR C O 1
ATOM 3713 N N . LEU C 1 148 ? 8.123 3.814 9.025 1.00 41.52 147 LEU C N 1
ATOM 3714 C CA . LEU C 1 148 ? 8.952 2.597 8.897 1.00 41.80 147 LEU C CA 1
ATOM 3715 C C . LEU C 1 148 ? 8.984 2.023 7.469 1.00 43.26 147 LEU C C 1
ATOM 3716 O O . LEU C 1 148 ? 10.051 1.684 6.933 1.00 42.27 147 LEU C O 1
ATOM 3721 N N . LYS C 1 149 ? 7.811 1.912 6.863 1.00 44.51 148 LYS C N 1
ATOM 3722 C CA A LYS C 1 149 ? 7.690 1.490 5.462 0.50 46.12 148 LYS C CA 1
ATOM 3723 C CA B LYS C 1 149 ? 7.713 1.466 5.480 0.50 45.98 148 LYS C CA 1
ATOM 3724 C C . LYS C 1 149 ? 8.587 2.334 4.567 1.00 45.55 148 LYS C C 1
ATOM 3725 O O . LYS C 1 149 ? 9.356 1.821 3.764 1.00 45.91 148 LYS C O 1
ATOM 3731 N N . ASN C 1 150 ? 8.472 3.649 4.705 1.00 44.77 149 ASN C N 1
ATOM 3732 C CA . ASN C 1 150 ? 9.245 4.555 3.891 1.00 45.08 149 ASN C CA 1
ATOM 3733 C C . ASN C 1 150 ? 10.746 4.452 4.196 1.00 44.78 149 ASN C C 1
ATOM 3734 O O . ASN C 1 150 ? 11.559 4.386 3.271 1.00 44.96 149 ASN C O 1
ATOM 3739 N N . ALA C 1 151 ? 11.119 4.410 5.481 1.00 44.23 150 ALA C N 1
ATOM 3740 C CA . ALA C 1 151 ? 12.540 4.338 5.843 1.00 43.69 150 ALA C CA 1
ATOM 3741 C C . ALA C 1 151 ? 13.177 3.041 5.323 1.00 45.30 150 ALA C C 1
ATOM 3742 O O . ALA C 1 151 ? 14.338 3.028 4.875 1.00 45.18 150 ALA C O 1
ATOM 3744 N N . LEU C 1 152 ? 12.413 1.959 5.387 1.00 46.33 151 LEU C N 1
ATOM 3745 C CA . LEU C 1 152 ? 12.896 0.645 4.939 1.00 48.05 151 LEU C CA 1
ATOM 3746 C C . LEU C 1 152 ? 13.119 0.569 3.432 1.00 49.29 151 LEU C C 1
ATOM 3747 O O . LEU C 1 152 ? 13.924 -0.229 2.971 1.00 50.40 151 LEU C O 1
ATOM 3752 N N . GLU C 1 153 ? 12.424 1.405 2.668 1.00 49.61 152 GLU C N 1
ATOM 3753 C CA . GLU C 1 153 ? 12.595 1.454 1.215 1.00 50.45 152 GLU C CA 1
ATOM 3754 C C . GLU C 1 153 ? 13.648 2.485 0.799 1.00 49.67 152 GLU C C 1
ATOM 3755 O O . GLU C 1 153 ? 13.954 2.608 -0.380 1.00 49.91 152 GLU C O 1
ATOM 3758 N N . SER C 1 154 ? 14.210 3.218 1.760 1.00 47.66 153 SER C N 1
ATOM 3759 C CA . SER C 1 154 ? 15.171 4.290 1.466 1.00 47.22 153 SER C CA 1
ATOM 3760 C C . SER C 1 154 ? 16.586 3.776 1.427 1.00 46.71 153 SER C C 1
ATOM 3761 O O . SER C 1 154 ? 16.885 2.770 2.023 1.00 48.48 153 SER C O 1
ATOM 3764 N N . ASP C 1 155 ? 17.459 4.535 0.789 1.00 46.15 154 ASP C N 1
ATOM 3765 C CA . ASP C 1 155 ? 18.878 4.218 0.676 1.00 46.55 154 ASP C CA 1
ATOM 3766 C C . ASP C 1 155 ? 19.748 4.907 1.755 1.00 45.66 154 ASP C C 1
ATOM 3767 O O . ASP C 1 155 ? 20.849 4.459 2.046 1.00 46.97 154 ASP C O 1
ATOM 3772 N N . LEU C 1 156 ? 19.241 5.996 2.320 1.00 43.60 155 LEU C N 1
ATOM 3773 C CA . LEU C 1 156 ? 19.903 6.749 3.383 1.00 42.52 155 LEU C CA 1
ATOM 3774 C C . LEU C 1 156 ? 18.823 7.118 4.393 1.00 40.70 155 LEU C C 1
ATOM 3775 O O . LEU C 1 156 ? 17.797 7.669 4.022 1.00 40.20 155 LEU C O 1
ATOM 3780 N N . GLN C 1 157 ? 19.050 6.781 5.657 1.00 39.99 156 GLN C N 1
ATOM 3781 C CA . GLN C 1 157 ? 18.080 7.005 6.723 1.00 39.03 156 GLN C CA 1
ATOM 3782 C C . GLN C 1 157 ? 18.823 7.622 7.906 1.00 37.81 156 GLN C C 1
ATOM 3783 O O . GLN C 1 157 ? 19.775 7.045 8.409 1.00 37.04 156 GLN C O 1
ATOM 3789 N N . LEU C 1 158 ? 18.381 8.789 8.352 1.00 36.42 157 LEU C N 1
ATOM 3790 C CA . LEU C 1 158 ? 19.042 9.459 9.467 1.00 35.92 157 LEU C CA 1
ATOM 3791 C C . LEU C 1 158 ? 18.010 9.901 10.484 1.00 35.39 157 LEU C C 1
ATOM 3792 O O . LEU C 1 158 ? 16.851 10.138 10.137 1.00 35.41 157 LEU C O 1
ATOM 3797 N N . PHE C 1 159 ? 18.440 10.014 11.736 1.00 35.17 158 PHE C N 1
ATOM 3798 C CA . PHE C 1 159 ? 17.589 10.565 12.802 1.00 35.39 158 PHE C CA 1
ATOM 3799 C C . PHE C 1 159 ? 18.313 11.836 13.307 1.00 35.36 158 PHE C C 1
ATOM 3800 O O . PHE C 1 159 ? 19.458 11.774 13.748 1.00 33.74 158 PHE C O 1
ATOM 3808 N N . ILE C 1 160 ? 17.625 12.967 13.236 1.00 35.86 159 ILE C N 1
ATOM 3809 C CA . ILE C 1 160 ? 18.215 14.267 13.540 1.00 36.51 159 ILE C CA 1
ATOM 3810 C C . ILE C 1 160 ? 17.490 14.901 14.714 1.00 37.55 159 ILE C C 1
ATOM 3811 O O . ILE C 1 160 ? 16.257 15.081 14.731 1.00 36.59 159 ILE C O 1
ATOM 3817 N N . GLY D 1 1 ? 19.773 45.819 73.842 1.00 89.58 0 GLY D N 1
ATOM 3818 C CA . GLY D 1 1 ? 19.549 44.387 73.486 1.00 87.78 0 GLY D CA 1
ATOM 3819 C C . GLY D 1 1 ? 18.956 44.233 72.102 1.00 85.33 0 GLY D C 1
ATOM 3820 O O . GLY D 1 1 ? 18.996 45.165 71.297 1.00 85.32 0 GLY D O 1
ATOM 3829 N N . GLU D 1 3 ? 15.678 42.947 71.586 1.00 79.06 2 GLU D N 1
ATOM 3830 C CA . GLU D 1 3 ? 14.221 42.818 71.702 1.00 77.81 2 GLU D CA 1
ATOM 3831 C C . GLU D 1 3 ? 13.390 43.683 70.740 1.00 75.47 2 GLU D C 1
ATOM 3832 O O . GLU D 1 3 ? 12.419 43.187 70.164 1.00 75.15 2 GLU D O 1
ATOM 3838 N N . ASN D 1 4 ? 13.752 44.947 70.542 1.00 73.57 3 ASN D N 1
ATOM 3839 C CA . ASN D 1 4 ? 12.951 45.804 69.651 1.00 71.38 3 ASN D CA 1
ATOM 3840 C C . ASN D 1 4 ? 13.510 45.930 68.224 1.00 67.77 3 ASN D C 1
ATOM 3841 O O . ASN D 1 4 ? 13.075 46.799 67.456 1.00 66.36 3 ASN D O 1
ATOM 3846 N N . LYS D 1 5 ? 14.463 45.067 67.869 1.00 65.00 4 LYS D N 1
ATOM 3847 C CA . LYS D 1 5 ? 15.082 45.126 66.550 1.00 62.64 4 LYS D CA 1
ATOM 3848 C C . LYS D 1 5 ? 14.136 44.522 65.515 1.00 60.15 4 LYS D C 1
ATOM 3849 O O . LYS D 1 5 ? 13.346 43.632 65.830 1.00 59.58 4 LYS D O 1
ATOM 3855 N N . LYS D 1 6 ? 14.228 45.021 64.285 1.00 58.21 5 LYS D N 1
ATOM 3856 C CA . LYS D 1 6 ? 13.356 44.598 63.201 1.00 56.04 5 LYS D CA 1
ATOM 3857 C C . LYS D 1 6 ? 14.201 44.188 61.993 1.00 54.08 5 LYS D C 1
ATOM 3858 O O . LYS D 1 6 ? 15.237 44.801 61.707 1.00 53.81 5 LYS D O 1
ATOM 3871 N N . ASN D 1 8 ? 13.869 42.972 57.813 1.00 47.12 7 ASN D N 1
ATOM 3872 C CA . ASN D 1 8 ? 13.050 42.928 56.609 1.00 45.75 7 ASN D CA 1
ATOM 3873 C C . ASN D 1 8 ? 13.834 42.161 55.551 1.00 44.30 7 ASN D C 1
ATOM 3874 O O . ASN D 1 8 ? 14.927 42.566 55.166 1.00 42.81 7 ASN D O 1
ATOM 3879 N N . LEU D 1 9 ? 13.267 41.053 55.098 1.00 42.70 8 LEU D N 1
ATOM 3880 C CA . LEU D 1 9 ? 13.823 40.294 53.980 1.00 42.10 8 LEU D CA 1
ATOM 3881 C C . LEU D 1 9 ? 12.914 40.449 52.778 1.00 40.80 8 LEU D C 1
ATOM 3882 O O . LEU D 1 9 ? 11.704 40.223 52.886 1.00 42.12 8 LEU D O 1
ATOM 3887 N N . LEU D 1 10 ? 13.469 40.888 51.657 1.00 40.39 9 LEU D N 1
ATOM 3888 C CA . LEU D 1 10 ? 12.730 40.868 50.403 1.00 39.42 9 LEU D CA 1
ATOM 3889 C C . LEU D 1 10 ? 13.149 39.593 49.692 1.00 38.61 9 LEU D C 1
ATOM 3890 O O . LEU D 1 10 ? 14.261 39.503 49.141 1.00 37.94 9 LEU D O 1
ATOM 3895 N N . LEU D 1 11 ? 12.270 38.598 49.759 1.00 38.16 10 LEU D N 1
ATOM 3896 C CA . LEU D 1 11 ? 12.465 37.337 49.056 1.00 38.14 10 LEU D CA 1
ATOM 3897 C C . LEU D 1 11 ? 11.935 37.414 47.623 1.00 37.97 10 LEU D C 1
ATOM 3898 O O . LEU D 1 11 ? 10.728 37.275 47.365 1.00 37.02 10 LEU D O 1
ATOM 3903 N N . PHE D 1 12 ? 12.869 37.632 46.704 1.00 37.55 11 PHE D N 1
ATOM 3904 C CA . PHE D 1 12 ? 12.612 37.631 45.274 1.00 38.18 11 PHE D CA 1
ATOM 3905 C C . PHE D 1 12 ? 12.805 36.251 44.681 1.00 38.87 11 PHE D C 1
ATOM 3906 O O . PHE D 1 12 ? 12.109 35.868 43.740 1.00 38.49 11 PHE D O 1
ATOM 3914 N N . SER D 1 13 ? 13.778 35.514 45.202 1.00 39.85 12 SER D N 1
ATOM 3915 C CA . SER D 1 13 ? 14.160 34.253 44.604 1.00 41.17 12 SER D CA 1
ATOM 3916 C C . SER D 1 13 ? 13.169 33.151 44.961 1.00 40.92 12 SER D C 1
ATOM 3917 O O . SER D 1 13 ? 12.644 33.126 46.060 1.00 41.41 12 SER D O 1
ATOM 3920 N N . GLY D 1 14 ? 12.913 32.261 44.013 1.00 41.13 13 GLY D N 1
ATOM 3921 C CA . GLY D 1 14 ? 12.017 31.111 44.238 1.00 41.40 13 GLY D CA 1
ATOM 3922 C C . GLY D 1 14 ? 12.841 29.831 44.284 1.00 41.74 13 GLY D C 1
ATOM 3923 O O . GLY D 1 14 ? 12.414 28.768 43.820 1.00 42.16 13 GLY D O 1
ATOM 3924 N N . ASP D 1 15 ? 14.039 29.935 44.835 1.00 40.27 14 ASP D N 1
ATOM 3925 C CA . ASP D 1 15 ? 14.959 28.812 44.842 1.00 41.15 14 ASP D CA 1
ATOM 3926 C C . ASP D 1 15 ? 14.916 28.161 46.224 1.00 39.27 14 ASP D C 1
ATOM 3927 O O . ASP D 1 15 ? 14.899 28.848 47.226 1.00 38.26 14 ASP D O 1
ATOM 3932 N N . TYR D 1 16 ? 14.924 26.838 46.252 1.00 39.13 15 TYR D N 1
ATOM 3933 C CA . TYR D 1 16 ? 14.859 26.084 47.498 1.00 39.41 15 TYR D CA 1
ATOM 3934 C C . TYR D 1 16 ? 15.960 26.517 48.494 1.00 39.07 15 TYR D C 1
ATOM 3935 O O . TYR D 1 16 ? 15.705 26.740 49.677 1.00 38.29 15 TYR D O 1
ATOM 3944 N N . ASP D 1 17 ? 17.186 26.612 48.007 1.00 38.94 16 ASP D N 1
ATOM 3945 C CA . ASP D 1 17 ? 18.317 26.905 48.881 1.00 39.72 16 ASP D CA 1
ATOM 3946 C C . ASP D 1 17 ? 18.307 28.351 49.399 1.00 39.44 16 ASP D C 1
ATOM 3947 O O . ASP D 1 17 ? 18.683 28.637 50.550 1.00 39.72 16 ASP D O 1
ATOM 3952 N N . LYS D 1 18 ? 17.827 29.268 48.577 1.00 39.25 17 LYS D N 1
ATOM 3953 C CA . LYS D 1 18 ? 17.695 30.646 49.008 1.00 39.14 17 LYS D CA 1
ATOM 3954 C C . LYS D 1 18 ? 16.584 30.831 50.017 1.00 39.17 17 LYS D C 1
ATOM 3955 O O . LYS D 1 18 ? 16.746 31.585 50.978 1.00 39.07 17 LYS D O 1
ATOM 3961 N N . ALA D 1 19 ? 15.474 30.120 49.823 1.00 38.98 18 ALA D N 1
ATOM 3962 C CA . ALA D 1 19 ? 14.380 30.128 50.787 1.00 39.09 18 ALA D CA 1
ATOM 3963 C C . ALA D 1 19 ? 14.842 29.525 52.102 1.00 40.09 18 ALA D C 1
ATOM 3964 O O . ALA D 1 19 ? 14.521 30.037 53.178 1.00 39.01 18 ALA D O 1
ATOM 3966 N N . LEU D 1 20 ? 15.630 28.448 52.000 1.00 40.89 19 LEU D N 1
ATOM 3967 C CA . LEU D 1 20 ? 16.221 27.810 53.155 1.00 42.28 19 LEU D CA 1
ATOM 3968 C C . LEU D 1 20 ? 17.061 28.810 53.968 1.00 42.10 19 LEU D C 1
ATOM 3969 O O . LEU D 1 20 ? 16.872 28.940 55.171 1.00 42.45 19 LEU D O 1
ATOM 3974 N N . ALA D 1 21 ? 17.959 29.526 53.311 1.00 41.57 20 ALA D N 1
ATOM 3975 C CA . ALA D 1 21 ? 18.760 30.536 53.986 1.00 42.28 20 ALA D CA 1
ATOM 3976 C C . ALA D 1 21 ? 17.848 31.570 54.673 1.00 42.65 20 ALA D C 1
ATOM 3977 O O . ALA D 1 21 ? 18.024 31.869 55.865 1.00 42.83 20 ALA D O 1
ATOM 3979 N N . SER D 1 22 ? 16.841 32.043 53.938 1.00 42.17 21 SER D N 1
ATOM 3980 C CA A SER D 1 22 ? 15.966 33.087 54.441 0.50 41.86 21 SER D CA 1
ATOM 3981 C CA B SER D 1 22 ? 15.937 33.074 54.429 0.50 42.17 21 SER D CA 1
ATOM 3982 C C . SER D 1 22 ? 15.235 32.632 55.707 1.00 42.75 21 SER D C 1
ATOM 3983 O O . SER D 1 22 ? 15.129 33.397 56.645 1.00 42.87 21 SER D O 1
ATOM 3988 N N . LEU D 1 23 ? 14.748 31.388 55.731 1.00 42.81 22 LEU D N 1
ATOM 3989 C CA . LEU D 1 23 ? 13.989 30.919 56.882 1.00 43.88 22 LEU D CA 1
ATOM 3990 C C . LEU D 1 23 ? 14.867 30.471 58.049 1.00 44.75 22 LEU D C 1
ATOM 3991 O O . LEU D 1 23 ? 14.443 30.530 59.191 1.00 45.02 22 LEU D O 1
ATOM 3996 N N . ILE D 1 24 ? 16.074 29.994 57.760 1.00 45.25 23 ILE D N 1
ATOM 3997 C CA . ILE D 1 24 ? 17.048 29.732 58.809 1.00 46.29 23 ILE D CA 1
ATOM 3998 C C . ILE D 1 24 ? 17.372 31.035 59.535 1.00 46.67 23 ILE D C 1
ATOM 3999 O O . ILE D 1 24 ? 17.421 31.075 60.754 1.00 47.57 23 ILE D O 1
ATOM 4004 N N . ILE D 1 25 ? 17.589 32.098 58.778 1.00 46.29 24 ILE D N 1
ATOM 4005 C CA . ILE D 1 25 ? 17.861 33.413 59.359 1.00 47.14 24 ILE D CA 1
ATOM 4006 C C . ILE D 1 25 ? 16.634 33.919 60.125 1.00 47.76 24 ILE D C 1
ATOM 4007 O O . ILE D 1 25 ? 16.752 34.360 61.272 1.00 47.67 24 ILE D O 1
ATOM 4012 N N . ALA D 1 26 ? 15.459 33.808 59.498 1.00 46.99 25 ALA D N 1
ATOM 4013 C CA . ALA D 1 26 ? 14.211 34.310 60.088 1.00 47.54 25 ALA D CA 1
ATOM 4014 C C . ALA D 1 26 ? 13.859 33.619 61.408 1.00 48.33 25 ALA D C 1
ATOM 4015 O O . ALA D 1 26 ? 13.537 34.284 62.380 1.00 48.15 25 ALA D O 1
ATOM 4017 N N . ASN D 1 27 ? 13.933 32.290 61.437 1.00 49.09 26 ASN D N 1
ATOM 4018 C CA . ASN D 1 27 ? 13.646 31.507 62.663 1.00 50.39 26 ASN D CA 1
ATOM 4019 C C . ASN D 1 27 ? 14.620 31.807 63.820 1.00 51.14 26 ASN D C 1
ATOM 4020 O O . ASN D 1 27 ? 14.226 31.851 64.982 1.00 51.93 26 ASN D O 1
ATOM 4025 N N . ALA D 1 28 ? 15.898 31.984 63.505 1.00 50.82 27 ALA D N 1
ATOM 4026 C CA . ALA D 1 28 ? 16.886 32.364 64.518 1.00 51.63 27 ALA D CA 1
ATOM 4027 C C . ALA D 1 28 ? 16.585 33.770 65.044 1.00 52.37 27 ALA D C 1
ATOM 4028 O O . ALA D 1 28 ? 16.682 34.025 66.251 1.00 53.05 27 ALA D O 1
ATOM 4030 N N . ALA D 1 29 ? 16.224 34.678 64.136 1.00 51.25 28 ALA D N 1
ATOM 4031 C CA . ALA D 1 29 ? 15.892 36.045 64.521 1.00 52.22 28 ALA D CA 1
ATOM 4032 C C . ALA D 1 29 ? 14.725 36.058 65.505 1.00 53.79 28 ALA D C 1
ATOM 4033 O O . ALA D 1 29 ? 14.802 36.718 66.554 1.00 55.14 28 ALA D O 1
ATOM 4035 N N . ARG D 1 30 ? 13.662 35.313 65.195 1.00 53.93 29 ARG D N 1
ATOM 4036 C CA . ARG D 1 30 ? 12.501 35.243 66.076 1.00 55.67 29 ARG D CA 1
ATOM 4037 C C . ARG D 1 30 ? 12.900 34.743 67.460 1.00 57.96 29 ARG D C 1
ATOM 4038 O O . ARG D 1 30 ? 12.416 35.258 68.464 1.00 58.16 29 ARG D O 1
ATOM 4046 N N . GLU D 1 31 ? 13.798 33.761 67.507 1.00 58.81 30 GLU D N 1
ATOM 4047 C CA . GLU D 1 31 ? 14.285 33.230 68.787 1.00 61.08 30 GLU D CA 1
ATOM 4048 C C . GLU D 1 31 ? 15.050 34.275 69.594 1.00 62.25 30 GLU D C 1
ATOM 4049 O O . GLU D 1 31 ? 15.093 34.195 70.824 1.00 64.19 30 GLU D O 1
ATOM 4063 N N . GLU D 1 33 ? 13.975 37.241 69.648 1.00 62.01 32 GLU D N 1
ATOM 4064 C CA . GLU D 1 33 ? 12.879 38.209 69.783 1.00 62.72 32 GLU D CA 1
ATOM 4065 C C . GLU D 1 33 ? 12.930 39.363 68.763 1.00 61.66 32 GLU D C 1
ATOM 4066 O O . GLU D 1 33 ? 12.360 40.430 68.999 1.00 62.28 32 GLU D O 1
ATOM 4072 N N . ILE D 1 34 ? 13.587 39.141 67.620 1.00 59.26 33 ILE D N 1
ATOM 4073 C CA . ILE D 1 34 ? 13.588 40.123 66.546 1.00 58.17 33 ILE D CA 1
ATOM 4074 C C . ILE D 1 34 ? 12.278 40.010 65.769 1.00 56.87 33 ILE D C 1
ATOM 4075 O O . ILE D 1 34 ? 11.818 38.918 65.470 1.00 55.43 33 ILE D O 1
ATOM 4080 N N . GLU D 1 35 ? 11.679 41.148 65.450 1.00 56.93 34 GLU D N 1
ATOM 4081 C CA . GLU D 1 35 ? 10.523 41.178 64.586 1.00 56.62 34 GLU D CA 1
ATOM 4082 C C . GLU D 1 35 ? 11.015 40.955 63.153 1.00 54.17 34 GLU D C 1
ATOM 4083 O O . GLU D 1 35 ? 11.940 41.633 62.689 1.00 53.63 34 GLU D O 1
ATOM 4089 N N . VAL D 1 36 ? 10.407 39.991 62.467 1.00 52.17 35 VAL D N 1
ATOM 4090 C CA . VAL D 1 36 ? 10.821 39.619 61.124 1.00 49.74 35 VAL D CA 1
ATOM 4091 C C . VAL D 1 36 ? 9.670 39.780 60.143 1.00 48.77 35 VAL D C 1
ATOM 4092 O O . VAL D 1 36 ? 8.576 39.249 60.353 1.00 49.63 35 VAL D O 1
ATOM 4096 N N . THR D 1 37 ? 9.931 40.532 59.083 1.00 47.44 36 THR D N 1
ATOM 4097 C CA . THR D 1 37 ? 9.003 40.711 57.981 1.00 46.77 36 THR D CA 1
ATOM 4098 C C . THR D 1 37 ? 9.624 40.105 56.732 1.00 45.19 36 THR D C 1
ATOM 4099 O O . THR D 1 37 ? 10.753 40.419 56.400 1.00 43.48 36 THR D O 1
ATOM 4103 N N . ILE D 1 38 ? 8.892 39.227 56.048 1.00 44.51 37 ILE D N 1
ATOM 4104 C CA . ILE D 1 38 ? 9.353 38.710 54.755 1.00 42.93 37 ILE D CA 1
ATOM 4105 C C . ILE D 1 38 ? 8.373 39.150 53.675 1.00 42.76 37 ILE D C 1
ATOM 4106 O O . ILE D 1 38 ? 7.199 38.746 53.678 1.00 42.32 37 ILE D O 1
ATOM 4111 N N . PHE D 1 39 ? 8.869 39.991 52.771 1.00 41.51 38 PHE D N 1
ATOM 4112 C CA . PHE D 1 39 ? 8.100 40.513 51.649 1.00 42.51 38 PHE D CA 1
ATOM 4113 C C . PHE D 1 39 ? 8.454 39.677 50.435 1.00 41.07 38 PHE D C 1
ATOM 4114 O O . PHE D 1 39 ? 9.565 39.756 49.937 1.00 40.15 38 PHE D O 1
ATOM 4122 N N . CYS D 1 40 ? 7.515 38.852 49.988 1.00 40.71 39 CYS D N 1
ATOM 4123 C CA . CYS D 1 40 ? 7.739 37.952 48.851 1.00 40.30 39 CYS D CA 1
ATOM 4124 C C . CYS D 1 40 ? 7.274 38.614 47.576 1.00 40.34 39 CYS D C 1
ATOM 4125 O O . CYS D 1 40 ? 6.167 39.146 47.507 1.00 41.08 39 CYS D O 1
ATOM 4128 N N . ALA D 1 41 ? 8.155 38.634 46.589 1.00 39.70 40 ALA D N 1
ATOM 4129 C CA . ALA D 1 41 ? 7.883 39.283 45.326 1.00 39.91 40 ALA D CA 1
ATOM 4130 C C . ALA D 1 41 ? 8.319 38.348 44.210 1.00 39.32 40 ALA D C 1
ATOM 4131 O O . ALA D 1 41 ? 9.248 37.561 44.379 1.00 38.67 40 ALA D O 1
ATOM 4133 N N . PHE D 1 42 ? 7.661 38.448 43.072 1.00 39.99 41 PHE D N 1
ATOM 4134 C CA . PHE D 1 42 ? 7.967 37.602 41.918 1.00 40.77 41 PHE D CA 1
ATOM 4135 C C . PHE D 1 42 ? 8.076 36.115 42.320 1.00 39.41 41 PHE D C 1
ATOM 4136 O O . PHE D 1 42 ? 7.126 35.576 42.873 1.00 38.66 41 PHE D O 1
ATOM 4144 N N . TRP D 1 43 ? 9.214 35.464 42.072 1.00 37.87 42 TRP D N 1
ATOM 4145 C CA . TRP D 1 43 ? 9.352 34.016 42.287 1.00 37.63 42 TRP D CA 1
ATOM 4146 C C . TRP D 1 43 ? 9.228 33.618 43.765 1.00 37.75 42 TRP D C 1
ATOM 4147 O O . TRP D 1 43 ? 8.827 32.492 44.095 1.00 37.18 42 TRP D O 1
ATOM 4158 N N . GLY D 1 44 ? 9.592 34.539 44.648 1.00 37.79 43 GLY D N 1
ATOM 4159 C CA . GLY D 1 44 ? 9.451 34.351 46.076 1.00 38.30 43 GLY D CA 1
ATOM 4160 C C . GLY D 1 44 ? 8.044 34.037 46.566 1.00 39.27 43 GLY D C 1
ATOM 4161 O O . GLY D 1 44 ? 7.887 33.396 47.608 1.00 38.78 43 GLY D O 1
ATOM 4162 N N . LEU D 1 45 ? 7.034 34.468 45.804 1.00 40.12 44 LEU D N 1
ATOM 4163 C CA . LEU D 1 45 ? 5.607 34.188 46.111 1.00 41.03 44 LEU D CA 1
ATOM 4164 C C . LEU D 1 45 ? 5.288 32.695 46.175 1.00 41.16 44 LEU D C 1
ATOM 4165 O O . LEU D 1 45 ? 4.384 32.261 46.908 1.00 40.87 44 LEU D O 1
ATOM 4170 N N . LEU D 1 46 ? 6.043 31.913 45.407 1.00 40.89 45 LEU D N 1
ATOM 4171 C CA . LEU D 1 46 ? 5.866 30.462 45.341 1.00 41.04 45 LEU D CA 1
ATOM 4172 C C . LEU D 1 46 ? 6.059 29.804 46.710 1.00 41.34 45 LEU D C 1
ATOM 4173 O O . LEU D 1 46 ? 5.436 28.782 47.005 1.00 41.89 45 LEU D O 1
ATOM 4178 N N . LEU D 1 47 ? 6.916 30.403 47.538 1.00 40.41 46 LEU D N 1
ATOM 4179 C CA . LEU D 1 47 ? 7.065 30.009 48.941 1.00 41.58 46 LEU D CA 1
ATOM 4180 C C . LEU D 1 47 ? 5.718 29.965 49.693 1.00 42.62 46 LEU D C 1
ATOM 4181 O O . LEU D 1 47 ? 5.507 29.119 50.554 1.00 42.58 46 LEU D O 1
ATOM 4186 N N . LEU D 1 48 ? 4.832 30.895 49.353 1.00 43.08 47 LEU D N 1
ATOM 4187 C CA . LEU D 1 48 ? 3.595 31.112 50.083 1.00 44.43 47 LEU D CA 1
ATOM 4188 C C . LEU D 1 48 ? 2.424 30.245 49.613 1.00 46.22 47 LEU D C 1
ATOM 4189 O O . LEU D 1 48 ? 1.359 30.264 50.228 1.00 46.32 47 LEU D O 1
ATOM 4194 N N . ARG D 1 49 ? 2.606 29.473 48.541 1.00 46.90 48 ARG D N 1
ATOM 4195 C CA . ARG D 1 49 ? 1.492 28.693 48.010 1.00 48.77 48 ARG D CA 1
ATOM 4196 C C . ARG D 1 49 ? 1.051 27.572 48.955 1.00 51.03 48 ARG D C 1
ATOM 4197 O O . ARG D 1 49 ? 1.858 26.768 49.423 1.00 49.77 48 ARG D O 1
ATOM 4205 N N . ASP D 1 50 ? -0.252 27.527 49.219 1.00 54.47 49 ASP D N 1
ATOM 4206 C CA . ASP D 1 50 ? -0.832 26.473 50.032 1.00 57.58 49 ASP D CA 1
ATOM 4207 C C . ASP D 1 50 ? -1.275 25.370 49.089 1.00 59.72 49 ASP D C 1
ATOM 4208 O O . ASP D 1 50 ? -2.207 25.562 48.298 1.00 60.30 49 ASP D O 1
ATOM 4213 N N . PRO D 1 51 ? -0.607 24.206 49.158 1.00 62.17 50 PRO D N 1
ATOM 4214 C CA . PRO D 1 51 ? -0.885 23.139 48.206 1.00 64.46 50 PRO D CA 1
ATOM 4215 C C . PRO D 1 51 ? -2.323 22.638 48.292 1.00 67.74 50 PRO D C 1
ATOM 4216 O O . PRO D 1 51 ? -2.897 22.247 47.277 1.00 68.55 50 PRO D O 1
ATOM 4220 N N . GLU D 1 52 ? -2.905 22.673 49.490 1.00 70.44 51 GLU D N 1
ATOM 4221 C CA . GLU D 1 52 ? -4.287 22.212 49.682 1.00 73.63 51 GLU D CA 1
ATOM 4222 C C . GLU D 1 52 ? -5.335 23.310 49.441 1.00 74.80 51 GLU D C 1
ATOM 4223 O O . GLU D 1 52 ? -6.405 23.282 50.055 1.00 76.70 51 GLU D O 1
ATOM 4225 N N . LYS D 1 53 ? -5.042 24.260 48.550 1.00 74.27 52 LYS D N 1
ATOM 4226 C CA . LYS D 1 53 ? -5.993 25.337 48.230 1.00 75.30 52 LYS D CA 1
ATOM 4227 C C . LYS D 1 53 ? -5.896 25.887 46.793 1.00 75.00 52 LYS D C 1
ATOM 4228 O O . LYS D 1 53 ? -6.513 26.909 46.473 1.00 75.31 52 LYS D O 1
ATOM 4231 N N . ALA D 1 54 ? -5.165 25.200 45.915 1.00 75.06 53 ALA D N 1
ATOM 4232 C CA . ALA D 1 54 ? -4.981 25.682 44.546 1.00 74.54 53 ALA D CA 1
ATOM 4233 C C . ALA D 1 54 ? -6.317 25.737 43.805 1.00 75.80 53 ALA D C 1
ATOM 4234 O O . ALA D 1 54 ? -7.249 24.996 44.119 1.00 77.41 53 ALA D O 1
ATOM 4236 N N . SER D 1 55 ? -6.393 26.643 42.834 1.00 75.19 54 SER D N 1
ATOM 4237 C CA . SER D 1 55 ? -7.602 26.854 42.044 1.00 76.20 54 SER D CA 1
ATOM 4238 C C . SER D 1 55 ? -7.217 27.417 40.683 1.00 75.15 54 SER D C 1
ATOM 4239 O O . SER D 1 55 ? -6.262 28.185 40.571 1.00 74.19 54 SER D O 1
ATOM 4242 N N . GLN D 1 56 ? -7.951 27.021 39.650 1.00 75.52 55 GLN D N 1
ATOM 4243 C CA . GLN D 1 56 ? -7.711 27.521 38.301 1.00 74.61 55 GLN D CA 1
ATOM 4244 C C . GLN D 1 56 ? -8.843 28.442 37.840 1.00 74.15 55 GLN D C 1
ATOM 4245 O O . GLN D 1 56 ? -8.838 28.934 36.705 1.00 74.05 55 GLN D O 1
ATOM 4251 N N . GLU D 1 57 ? -9.804 28.679 38.728 1.00 73.56 56 GLU D N 1
ATOM 4252 C CA . GLU D 1 57 ? -10.961 29.507 38.410 1.00 73.36 56 GLU D CA 1
ATOM 4253 C C . GLU D 1 57 ? -10.560 30.977 38.400 1.00 70.80 56 GLU D C 1
ATOM 4254 O O . GLU D 1 57 ? -9.674 31.398 39.156 1.00 69.58 56 GLU D O 1
ATOM 4256 N N . ASP D 1 58 ? -11.205 31.745 37.526 1.00 69.49 57 ASP D N 1
ATOM 4257 C CA . ASP D 1 58 ? -11.025 33.194 37.480 1.00 67.22 57 ASP D CA 1
ATOM 4258 C C . ASP D 1 58 ? -9.601 33.598 37.101 1.00 63.53 57 ASP D C 1
ATOM 4259 O O . ASP D 1 58 ? -9.098 34.615 37.579 1.00 62.83 57 ASP D O 1
ATOM 4261 N N . LYS D 1 59 ? -8.962 32.803 36.243 1.00 60.94 58 LYS D N 1
ATOM 4262 C CA . LYS D 1 59 ? -7.625 33.110 35.729 1.00 57.35 58 LYS D CA 1
ATOM 4263 C C . LYS D 1 59 ? -7.610 33.056 34.209 1.00 55.99 58 LYS D C 1
ATOM 4264 O O . LYS D 1 59 ? -8.370 32.315 33.609 1.00 56.21 58 LYS D O 1
ATOM 4270 N N . SER D 1 60 ? -6.740 33.847 33.593 1.00 53.21 59 SER D N 1
ATOM 4271 C CA . SER D 1 60 ? -6.521 33.777 32.152 1.00 52.71 59 SER D CA 1
ATOM 4272 C C . SER D 1 60 ? -5.753 32.506 31.788 1.00 52.12 59 SER D C 1
ATOM 4273 O O . SER D 1 60 ? -5.207 31.845 32.669 1.00 50.23 59 SER D O 1
ATOM 4276 N N . LEU D 1 61 ? -5.675 32.201 30.491 1.00 52.72 60 LEU D N 1
ATOM 4277 C CA . LEU D 1 61 ? -4.917 31.044 30.002 1.00 53.09 60 LEU D CA 1
ATOM 4278 C C . LEU D 1 61 ? -3.499 31.035 30.583 1.00 51.48 60 LEU D C 1
ATOM 4279 O O . LEU D 1 61 ? -3.071 30.033 31.133 1.00 50.80 60 LEU D O 1
ATOM 4284 N N . TYR D 1 62 ? -2.784 32.151 30.467 1.00 50.66 61 TYR D N 1
ATOM 4285 C CA . TYR D 1 62 ? -1.395 32.196 30.917 1.00 50.29 61 TYR D CA 1
ATOM 4286 C C . TYR D 1 62 ? -1.272 32.093 32.414 1.00 48.61 61 TYR D C 1
ATOM 4287 O O . TYR D 1 62 ? -0.348 31.462 32.903 1.00 48.06 61 TYR D O 1
ATOM 4296 N N . GLU D 1 63 ? -2.206 32.704 33.141 1.00 48.04 62 GLU D N 1
ATOM 4297 C CA . GLU D 1 63 ? -2.248 32.559 34.586 1.00 47.08 62 GLU D CA 1
ATOM 4298 C C . GLU D 1 63 ? -2.488 31.116 35.015 1.00 47.71 62 GLU D C 1
ATOM 4299 O O . GLU D 1 63 ? -1.847 30.636 35.955 1.00 46.37 62 GLU D O 1
ATOM 4305 N N . GLN D 1 64 ? -3.396 30.429 34.334 1.00 49.33 63 GLN D N 1
ATOM 4306 C CA . GLN D 1 64 ? -3.695 29.034 34.645 1.00 51.08 63 GLN D CA 1
ATOM 4307 C C . GLN D 1 64 ? -2.479 28.166 34.363 1.00 51.52 63 GLN D C 1
ATOM 4308 O O . GLN D 1 64 ? -2.127 27.277 35.160 1.00 51.92 63 GLN D O 1
ATOM 4314 N N . ALA D 1 65 ? -1.838 28.432 33.227 1.00 52.01 64 ALA D N 1
ATOM 4315 C CA . ALA D 1 65 ? -0.651 27.688 32.808 1.00 52.45 64 ALA D CA 1
ATOM 4316 C C . ALA D 1 65 ? 0.508 27.930 33.776 1.00 51.32 64 ALA D C 1
ATOM 4317 O O . ALA D 1 65 ? 1.172 26.982 34.206 1.00 52.03 64 ALA D O 1
ATOM 4319 N N . PHE D 1 66 ? 0.763 29.192 34.110 1.00 50.49 65 PHE D N 1
ATOM 4320 C CA . PHE D 1 66 ? 1.793 29.536 35.101 1.00 49.52 65 PHE D CA 1
ATOM 4321 C C . PHE D 1 66 ? 1.591 28.785 36.415 1.00 49.98 65 PHE D C 1
ATOM 4322 O O . PHE D 1 66 ? 2.509 28.149 36.917 1.00 50.14 65 PHE D O 1
ATOM 4330 N N . SER D 1 67 ? 0.386 28.850 36.960 1.00 51.13 66 SER D N 1
ATOM 4331 C CA . SER D 1 67 ? 0.088 28.229 38.256 1.00 52.41 66 SER D CA 1
ATOM 4332 C C . SER D 1 67 ? 0.211 26.695 38.245 1.00 53.75 66 SER D C 1
ATOM 4333 O O . SER D 1 67 ? 0.653 26.074 39.219 1.00 53.52 66 SER D O 1
ATOM 4336 N N . SER D 1 68 ? -0.178 26.099 37.128 1.00 55.06 67 SER D N 1
ATOM 4337 C CA . SER D 1 68 ? -0.292 24.655 37.011 1.00 57.05 67 SER D CA 1
ATOM 4338 C C . SER D 1 68 ? 1.083 24.003 36.884 1.00 56.65 67 SER D C 1
ATOM 4339 O O . SER D 1 68 ? 1.290 22.866 37.327 1.00 58.10 67 SER D O 1
ATOM 4342 N N . LEU D 1 69 ? 2.005 24.745 36.276 1.00 55.88 68 LEU D N 1
ATOM 4343 C CA . LEU D 1 69 ? 3.334 24.275 35.935 1.00 55.76 68 LEU D CA 1
ATOM 4344 C C . LEU D 1 69 ? 4.419 24.549 37.006 1.00 54.85 68 LEU D C 1
ATOM 4345 O O . LEU D 1 69 ? 5.291 23.696 37.226 1.00 55.89 68 LEU D O 1
ATOM 4350 N N . THR D 1 70 ? 4.368 25.721 37.647 1.00 52.11 69 THR D N 1
ATOM 4351 C CA . THR D 1 70 ? 5.361 26.129 38.642 1.00 50.10 69 THR D CA 1
ATOM 4352 C C . THR D 1 70 ? 5.185 25.319 39.934 1.00 49.34 69 THR D C 1
ATOM 4353 O O . THR D 1 70 ? 4.123 24.733 40.154 1.00 50.16 69 THR D O 1
ATOM 4357 N N . PRO D 1 71 ? 6.224 25.284 40.792 1.00 47.86 70 PRO D N 1
ATOM 4358 C CA . PRO D 1 71 ? 6.164 24.616 42.086 1.00 48.20 70 PRO D CA 1
ATOM 4359 C 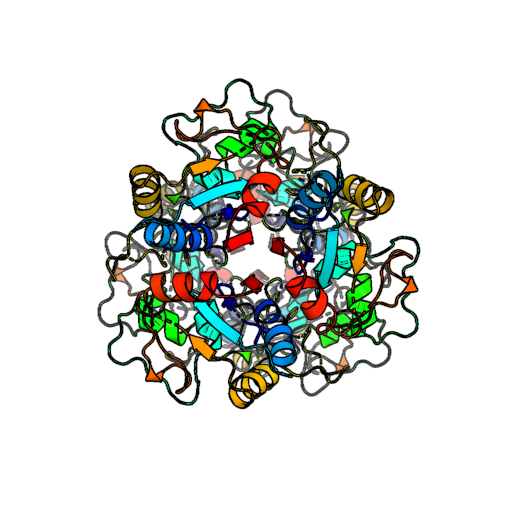C . PRO D 1 71 ? 4.885 24.958 42.850 1.00 48.37 70 PRO D C 1
ATOM 4360 O O . PRO D 1 71 ? 4.514 26.124 42.938 1.00 47.75 70 PRO D O 1
ATOM 4364 N N . ARG D 1 72 ? 4.201 23.943 43.362 1.00 50.05 71 ARG D N 1
ATOM 4365 C CA . ARG D 1 72 ? 2.886 24.126 43.983 1.00 51.14 71 ARG D CA 1
ATOM 4366 C C . ARG D 1 72 ? 2.991 24.397 45.476 1.00 49.82 71 ARG D C 1
ATOM 4367 O O . ARG D 1 72 ? 1.985 24.626 46.140 1.00 50.00 71 ARG D O 1
ATOM 4375 N N . GLU D 1 73 ? 4.206 24.314 46.010 1.00 48.51 72 GLU D N 1
ATOM 4376 C CA . GLU D 1 73 ? 4.466 24.550 47.422 1.00 47.24 72 GLU D CA 1
ATOM 4377 C C . GLU D 1 73 ? 5.975 24.646 47.642 1.00 46.01 72 GLU D C 1
ATOM 4378 O O . GLU D 1 73 ? 6.772 24.233 46.786 1.00 44.99 72 GLU D O 1
ATOM 4384 N N . ALA D 1 74 ? 6.348 25.135 48.815 1.00 44.83 73 ALA D N 1
ATOM 4385 C CA . ALA D 1 74 ? 7.736 25.415 49.126 1.00 44.06 73 ALA D CA 1
ATOM 4386 C C . ALA D 1 74 ? 8.649 24.215 48.865 1.00 44.47 73 ALA D C 1
ATOM 4387 O O . ALA D 1 74 ? 9.733 24.373 48.322 1.00 43.70 73 ALA D O 1
ATOM 4389 N N . GLU D 1 75 ? 8.207 23.010 49.207 1.00 45.66 74 GLU D N 1
ATOM 4390 C CA . GLU D 1 75 ? 9.083 21.846 49.094 1.00 46.65 74 GLU D CA 1
ATOM 4391 C C . GLU D 1 75 ? 9.452 21.501 47.653 1.00 46.29 74 GLU D C 1
ATOM 4392 O O . GLU D 1 75 ? 10.464 20.847 47.432 1.00 46.84 74 GLU D O 1
ATOM 4398 N N . GLU D 1 76 ? 8.634 21.951 46.689 1.00 45.69 75 GLU D N 1
ATOM 4399 C CA . GLU D 1 76 ? 8.863 21.725 45.275 1.00 45.46 75 GLU D CA 1
ATOM 4400 C C . GLU D 1 76 ? 9.767 22.776 44.605 1.00 43.51 75 GLU D C 1
ATOM 4401 O O . GLU D 1 76 ? 9.997 22.691 43.414 1.00 42.74 75 GLU D O 1
ATOM 4407 N N . LEU D 1 77 ? 10.265 23.768 45.338 1.00 42.17 76 LEU D N 1
ATOM 4408 C CA . LEU D 1 77 ? 11.164 24.769 44.722 1.00 41.21 76 LEU D CA 1
ATOM 4409 C C . LEU D 1 77 ? 12.469 24.110 44.233 1.00 41.23 76 LEU D C 1
ATOM 4410 O O . LEU D 1 77 ? 13.001 23.207 44.885 1.00 40.82 76 LEU D O 1
ATOM 4415 N N . PRO D 1 78 ? 12.967 24.530 43.060 1.00 41.72 77 PRO D N 1
ATOM 4416 C CA . PRO D 1 78 ? 14.221 23.978 42.539 1.00 42.79 77 PRO D CA 1
ATOM 4417 C C . PRO D 1 78 ? 15.427 24.572 43.244 1.00 42.35 77 PRO D C 1
ATOM 4418 O O . PRO D 1 78 ? 15.321 25.659 43.788 1.00 40.59 77 PRO D O 1
ATOM 4422 N N . LEU D 1 79 ? 16.563 23.877 43.219 1.00 44.19 78 LEU D N 1
ATOM 4423 C CA . LEU D 1 79 ? 17.843 24.481 43.633 1.00 45.64 78 LEU D CA 1
ATOM 4424 C C . LEU D 1 79 ? 18.262 25.614 42.689 1.00 46.75 78 LEU D C 1
ATOM 4425 O O . LEU D 1 79 ? 17.971 25.573 41.501 1.00 46.98 78 LEU D O 1
ATOM 4430 N N . SER D 1 80 ? 18.969 26.605 43.220 1.00 47.55 79 SER D N 1
ATOM 4431 C CA . SER D 1 80 ? 19.490 27.701 42.403 1.00 49.29 79 SER D CA 1
ATOM 4432 C C . SER D 1 80 ? 20.641 27.223 41.527 1.00 52.82 79 SER D C 1
ATOM 4433 O O . SER D 1 80 ? 20.876 27.786 40.473 1.00 53.73 79 SER D O 1
ATOM 4436 N N . LYS D 1 81 ? 21.341 26.189 41.989 1.00 56.15 80 LYS D N 1
ATOM 4437 C CA . LYS D 1 81 ? 22.509 25.599 41.326 1.00 59.71 80 LYS D CA 1
ATOM 4438 C C . LYS D 1 81 ? 22.383 24.079 41.396 1.00 61.93 80 LYS D C 1
ATOM 4439 O O . LYS D 1 81 ? 22.024 23.537 42.462 1.00 61.77 80 LYS D O 1
ATOM 4453 N N . ASN D 1 83 ? 20.550 21.675 40.396 1.00 65.76 82 ASN D N 1
ATOM 4454 C CA . ASN D 1 83 ? 19.245 21.039 40.651 1.00 65.33 82 ASN D CA 1
ATOM 4455 C C . ASN D 1 83 ? 19.165 19.686 39.938 1.00 67.51 82 ASN D C 1
ATOM 4456 O O . ASN D 1 83 ? 18.517 18.759 40.428 1.00 67.94 82 ASN D O 1
ATOM 4461 N N . LEU D 1 84 ? 19.824 19.598 38.778 1.00 69.07 83 LEU D N 1
ATOM 4462 C CA . LEU D 1 84 ? 19.930 18.366 37.973 1.00 71.36 83 LEU D CA 1
ATOM 4463 C C . LEU D 1 84 ? 18.576 17.690 37.743 1.00 72.05 83 LEU D C 1
ATOM 4464 O O . LEU D 1 84 ? 18.419 16.483 37.949 1.00 73.12 83 LEU D O 1
ATOM 4469 N N . GLY D 1 85 ? 17.591 18.488 37.339 1.00 71.58 84 GLY D N 1
ATOM 4470 C CA . GLY D 1 85 ? 16.242 17.971 37.104 1.00 72.00 84 GLY D CA 1
ATOM 4471 C C . GLY D 1 85 ? 15.539 17.516 38.377 1.00 71.41 84 GLY D C 1
ATOM 4472 O O . GLY D 1 85 ? 14.575 16.742 38.315 1.00 72.34 84 GLY D O 1
ATOM 4473 N N . GLY D 1 86 ? 16.014 18.005 39.525 1.00 69.54 85 GLY D N 1
ATOM 4474 C CA . GLY D 1 86 ? 15.490 17.612 40.824 1.00 68.89 85 GLY D CA 1
ATOM 4475 C C . GLY D 1 86 ? 16.369 16.650 41.609 1.00 69.30 85 GLY D C 1
ATOM 4476 O O . GLY D 1 86 ? 16.098 16.403 42.785 1.00 68.43 85 GLY D O 1
ATOM 4477 N N . ILE D 1 87 ? 17.416 16.114 40.975 1.00 70.02 86 ILE D N 1
ATOM 4478 C CA . ILE D 1 87 ? 18.225 15.057 41.599 1.00 71.03 86 ILE D CA 1
ATOM 4479 C C . ILE D 1 87 ? 19.330 15.636 42.486 1.00 69.78 86 ILE D C 1
ATOM 4480 O O . ILE D 1 87 ? 19.664 15.044 43.520 1.00 70.06 86 ILE D O 1
ATOM 4485 N N . GLY D 1 88 ? 19.894 16.777 42.078 1.00 68.08 87 GLY D N 1
ATOM 4486 C CA . GLY D 1 88 ? 20.942 17.462 42.852 1.00 66.32 87 GLY D CA 1
ATOM 4487 C C . GLY D 1 88 ? 20.339 18.193 44.046 1.00 63.99 87 GLY D C 1
ATOM 4488 O O . GLY D 1 88 ? 21.017 18.489 45.041 1.00 63.67 87 GLY D O 1
ATOM 4489 N N . LYS D 1 89 ? 19.056 18.506 43.930 1.00 61.61 88 LYS D N 1
ATOM 4490 C CA . LYS D 1 89 ? 18.243 18.851 45.073 1.00 59.25 88 LYS D CA 1
ATOM 4491 C C . LYS D 1 89 ? 18.085 17.606 45.942 1.00 59.75 88 LYS D C 1
ATOM 4492 O O . LYS D 1 89 ? 18.095 17.692 47.165 1.00 58.34 88 LYS D O 1
ATOM 4498 N N . LYS D 1 90 ? 17.914 16.451 45.302 1.00 60.54 89 LYS D N 1
ATOM 4499 C CA . LYS D 1 90 ? 17.909 15.173 46.025 1.00 61.52 89 LYS D CA 1
ATOM 4500 C C . LYS D 1 90 ? 19.258 14.899 46.733 1.00 61.41 89 LYS D C 1
ATOM 4501 O O . LYS D 1 90 ? 19.270 14.305 47.804 1.00 61.87 89 LYS D O 1
ATOM 4511 N N . LEU D 1 92 ? 21.369 17.424 47.939 1.00 56.26 91 LEU D N 1
ATOM 4512 C CA . LEU D 1 92 ? 21.246 18.339 49.075 1.00 54.25 91 LEU D CA 1
ATOM 4513 C C . LEU D 1 92 ? 20.359 17.752 50.180 1.00 53.85 91 LEU D C 1
ATOM 4514 O O . LEU D 1 92 ? 20.752 17.722 51.343 1.00 52.89 91 LEU D O 1
ATOM 4519 N N . LEU D 1 93 ? 19.168 17.303 49.810 1.00 52.97 92 LEU D N 1
ATOM 4520 C CA . LEU D 1 93 ? 18.206 16.788 50.782 1.00 53.54 92 LEU D CA 1
ATOM 4521 C C . LEU D 1 93 ? 18.754 15.587 51.534 1.00 54.72 92 LEU D C 1
ATOM 4522 O O . LEU D 1 93 ? 18.532 15.449 52.726 1.00 54.82 92 LEU D O 1
ATOM 4527 N N . GLU D 1 94 ? 19.487 14.726 50.838 1.00 55.56 93 GLU D N 1
ATOM 4528 C CA . GLU D 1 94 ? 20.068 13.555 51.481 1.00 57.15 93 GLU D CA 1
ATOM 4529 C C . GLU D 1 94 ? 21.138 13.969 52.494 1.00 56.26 93 GLU D C 1
ATOM 4530 O O . GLU D 1 94 ? 21.229 13.415 53.593 1.00 56.74 93 GLU D O 1
ATOM 4552 N N . LYS D 1 97 ? 19.403 15.364 55.534 1.00 55.77 96 LYS D N 1
ATOM 4553 C CA . LYS D 1 97 ? 18.830 14.266 56.313 1.00 58.22 96 LYS D CA 1
ATOM 4554 C C . LYS D 1 97 ? 19.889 13.620 57.208 1.00 59.71 96 LYS D C 1
ATOM 4555 O O . LYS D 1 97 ? 19.635 13.360 58.385 1.00 60.38 96 LYS D O 1
ATOM 4559 N N . GLU D 1 98 ? 21.082 13.403 56.655 1.00 60.29 97 GLU D N 1
ATOM 4560 C CA . GLU D 1 98 ? 22.233 12.908 57.420 1.00 61.83 97 GLU D CA 1
ATOM 4561 C C . GLU D 1 98 ? 22.588 13.760 58.648 1.00 60.97 97 GLU D C 1
ATOM 4562 O O . GLU D 1 98 ? 23.052 13.224 59.660 1.00 61.92 97 GLU D O 1
ATOM 4568 N N . GLU D 1 99 ? 22.404 15.078 58.537 1.00 58.87 98 GLU D N 1
ATOM 4569 C CA A GLU D 1 99 ? 22.690 16.015 59.626 0.50 58.47 98 GLU D CA 1
ATOM 4570 C CA B GLU D 1 99 ? 22.691 16.009 59.629 0.50 57.97 98 GLU D CA 1
ATOM 4571 C C . GLU D 1 99 ? 21.446 16.346 60.429 1.00 58.16 98 GLU D C 1
ATOM 4572 O O . GLU D 1 99 ? 21.510 17.130 61.381 1.00 58.05 98 GLU D O 1
ATOM 4583 N N . LYS D 1 100 ? 20.316 15.769 60.033 1.00 58.08 99 LYS D N 1
ATOM 4584 C CA . LYS D 1 100 ? 19.032 16.083 60.645 1.00 58.35 99 LYS D CA 1
ATOM 4585 C C . LYS D 1 100 ? 18.741 17.577 60.581 1.00 56.78 99 LYS D C 1
ATOM 4586 O O . LYS D 1 100 ? 18.197 18.150 61.518 1.00 56.46 99 LYS D O 1
ATOM 4592 N N . ALA D 1 101 ? 19.117 18.208 59.469 1.00 55.19 100 ALA D N 1
ATOM 4593 C CA . ALA D 1 101 ? 18.766 19.597 59.226 1.00 53.49 100 ALA D CA 1
ATOM 4594 C C . ALA D 1 101 ? 17.351 19.582 58.679 1.00 53.22 100 ALA D C 1
ATOM 4595 O O . ALA D 1 101 ? 17.063 18.826 57.759 1.00 52.91 100 ALA D O 1
ATOM 4597 N N . PRO D 1 102 ? 16.451 20.406 59.237 1.00 53.39 101 PRO D N 1
ATOM 4598 C CA . PRO D 1 102 ? 15.077 20.350 58.749 1.00 53.27 101 PRO D CA 1
ATOM 4599 C C . PRO D 1 102 ? 14.889 20.819 57.308 1.00 51.70 101 PRO D C 1
ATOM 4600 O O . PRO D 1 102 ? 15.586 21.727 56.846 1.00 50.91 101 PRO D O 1
ATOM 4604 N N . LYS D 1 103 ? 13.916 20.204 56.636 1.00 51.59 102 LYS D N 1
ATOM 4605 C CA . LYS D 1 103 ? 13.518 20.554 55.272 1.00 50.73 102 LYS D CA 1
ATOM 4606 C C . LYS D 1 103 ? 12.948 21.953 55.244 1.00 48.71 102 LYS D C 1
ATOM 4607 O O . LYS D 1 103 ? 12.530 22.488 56.286 1.00 48.09 102 LYS D O 1
ATOM 4612 N N . LEU D 1 104 ? 12.895 22.522 54.045 1.00 46.84 103 LEU D N 1
ATOM 4613 C CA . LEU D 1 104 ? 12.332 23.843 53.857 1.00 45.75 103 LEU D CA 1
ATOM 4614 C C . LEU D 1 104 ? 10.908 23.931 54.454 1.00 46.81 103 LEU D C 1
ATOM 4615 O O . LEU D 1 104 ? 10.590 24.886 55.162 1.00 45.46 103 LEU D O 1
ATOM 4620 N N . SER D 1 105 ? 10.063 22.941 54.182 1.00 48.53 104 SER D N 1
ATOM 4621 C CA . SER D 1 105 ? 8.657 23.031 54.643 1.00 50.12 104 SER D CA 1
ATOM 4622 C C . SER D 1 105 ? 8.531 23.000 56.180 1.00 51.00 104 SER D C 1
ATOM 4623 O O . SER D 1 105 ? 7.619 23.605 56.737 1.00 51.05 104 SER D O 1
ATOM 4626 N N . ASP D 1 106 ? 9.468 22.352 56.864 1.00 52.08 105 ASP D N 1
ATOM 4627 C CA . ASP D 1 106 ? 9.498 22.386 58.336 1.00 53.13 105 ASP D CA 1
ATOM 4628 C C . ASP D 1 106 ? 9.982 23.741 58.852 1.00 52.06 105 ASP D C 1
ATOM 4629 O O . ASP D 1 106 ? 9.427 24.271 59.825 1.00 52.36 105 ASP D O 1
ATOM 4634 N N . LEU D 1 107 ? 10.998 24.313 58.199 1.00 49.91 106 LEU D N 1
ATOM 4635 C CA . LEU D 1 107 ? 11.422 25.676 58.513 1.00 49.19 106 LEU D CA 1
ATOM 4636 C C . LEU D 1 107 ? 10.276 26.679 58.324 1.00 48.79 106 LEU D C 1
ATOM 4637 O O . LEU D 1 107 ? 10.100 27.580 59.136 1.00 48.34 106 LEU D O 1
ATOM 4642 N N . LEU D 1 108 ? 9.499 26.496 57.261 1.00 48.56 107 LEU D N 1
ATOM 4643 C CA . LEU D 1 108 ? 8.355 27.358 56.961 1.00 48.67 107 LEU D CA 1
ATOM 4644 C C . LEU D 1 108 ? 7.256 27.241 58.019 1.00 50.61 107 LEU D C 1
ATOM 4645 O O . LEU D 1 108 ? 6.696 28.253 58.436 1.00 51.36 107 LEU D O 1
ATOM 4650 N N . SER D 1 109 ? 6.953 26.019 58.455 1.00 52.10 108 SER D N 1
ATOM 4651 C CA . SER D 1 109 ? 5.998 25.820 59.549 1.00 54.22 108 SER D CA 1
ATOM 4652 C C . SER D 1 109 ? 6.429 26.505 60.837 1.00 54.07 108 SER D C 1
ATOM 4653 O O . SER D 1 109 ? 5.607 27.130 61.522 1.00 54.59 108 SER D O 1
ATOM 4656 N N . GLY D 1 110 ? 7.714 26.385 61.157 1.00 53.30 109 GLY D N 1
ATOM 4657 C CA . GLY D 1 110 ? 8.294 27.055 62.306 1.00 53.77 109 GLY D CA 1
ATOM 4658 C C . GLY D 1 110 ? 8.161 28.567 62.221 1.00 53.20 109 GLY D C 1
ATOM 4659 O O . GLY D 1 110 ? 7.734 29.212 63.181 1.00 54.09 109 GLY D O 1
ATOM 4660 N N . ALA D 1 111 ? 8.533 29.129 61.074 1.00 51.32 110 ALA D N 1
ATOM 4661 C CA . ALA D 1 111 ? 8.386 30.566 60.816 1.00 50.62 110 ALA D CA 1
ATOM 4662 C C . ALA D 1 111 ? 6.948 31.017 61.068 1.00 51.31 110 ALA D C 1
ATOM 4663 O O . ALA D 1 111 ? 6.710 32.026 61.742 1.00 52.03 110 ALA D O 1
ATOM 4665 N N . ARG D 1 112 ? 6.000 30.253 60.542 1.00 51.72 111 ARG D N 1
ATOM 4666 C CA . ARG D 1 112 ? 4.580 30.550 60.726 1.00 52.94 111 ARG D CA 1
ATOM 4667 C C . ARG D 1 112 ? 4.144 30.485 62.209 1.00 55.03 111 ARG D C 1
ATOM 4668 O O . ARG D 1 112 ? 3.420 31.361 62.685 1.00 55.55 111 ARG D O 1
ATOM 4676 N N . LYS D 1 113 ? 4.603 29.450 62.911 1.00 56.43 112 LYS D N 1
ATOM 4677 C CA . LYS D 1 113 ? 4.350 29.267 64.348 1.00 58.67 112 LYS D CA 1
ATOM 4678 C C . LYS D 1 113 ? 4.929 30.416 65.186 1.00 59.06 112 LYS D C 1
ATOM 4679 O O . LYS D 1 113 ? 4.267 30.921 66.089 1.00 60.05 112 LYS D O 1
ATOM 4684 N N . LYS D 1 114 ? 6.163 30.812 64.865 1.00 57.54 113 LYS D N 1
ATOM 4685 C CA . LYS D 1 114 ? 6.879 31.890 65.555 1.00 57.80 113 LYS D CA 1
ATOM 4686 C C . LYS D 1 114 ? 6.442 33.288 65.119 1.00 56.97 113 LYS D C 1
ATOM 4687 O O . LYS D 1 114 ? 6.972 34.288 65.606 1.00 57.18 113 LYS D O 1
ATOM 4693 N N . GLU D 1 115 ? 5.516 33.352 64.169 1.00 56.31 114 GLU D N 1
ATOM 4694 C CA . GLU D 1 115 ? 4.879 34.605 63.748 1.00 56.19 114 GLU D CA 1
ATOM 4695 C C . GLU D 1 115 ? 5.846 35.566 63.044 1.00 54.36 114 GLU D C 1
ATOM 4696 O O . GLU D 1 115 ? 5.812 36.784 63.233 1.00 54.11 114 GLU D O 1
ATOM 4702 N N . VAL D 1 116 ? 6.703 34.993 62.203 1.00 52.68 115 VAL D N 1
ATOM 4703 C CA . VAL D 1 116 ? 7.314 35.749 61.113 1.00 51.12 115 VAL D CA 1
ATOM 4704 C C . VAL D 1 116 ? 6.136 36.301 60.330 1.00 50.77 115 VAL D C 1
ATOM 4705 O O . VAL D 1 116 ? 5.176 35.592 60.091 1.00 51.32 115 VAL D O 1
ATOM 4709 N N . LYS D 1 117 ? 6.177 37.573 59.963 1.00 50.63 116 LYS D N 1
ATOM 4710 C CA . LYS D 1 117 ? 5.093 38.152 59.173 1.00 50.37 116 LYS D CA 1
ATOM 4711 C C . LYS D 1 117 ? 5.413 37.972 57.696 1.00 48.87 116 LYS D C 1
ATOM 4712 O O . LYS D 1 117 ? 6.452 38.436 57.237 1.00 46.69 116 LYS D O 1
ATOM 4716 N N . PHE D 1 118 ? 4.502 37.322 56.971 1.00 48.08 117 PHE D N 1
ATOM 4717 C CA . PHE D 1 118 ? 4.672 37.047 55.550 1.00 47.61 117 PHE D CA 1
ATOM 4718 C C . PHE D 1 118 ? 3.781 37.984 54.765 1.00 47.59 117 PHE D C 1
ATOM 4719 O O . PHE D 1 118 ? 2.591 38.088 55.032 1.00 48.65 117 PHE D O 1
ATOM 4727 N N . TYR D 1 119 ? 4.364 38.701 53.825 1.00 46.70 118 TYR D N 1
ATOM 4728 C CA . TYR D 1 119 ? 3.604 39.561 52.926 1.00 47.26 118 TYR D CA 1
ATOM 4729 C C . TYR D 1 119 ? 3.877 39.176 51.486 1.00 46.59 118 TYR D C 1
ATOM 4730 O O . TYR D 1 119 ? 4.948 38.644 51.168 1.00 46.07 118 TYR D O 1
ATOM 4739 N N . ALA D 1 120 ? 2.894 39.431 50.625 1.00 46.72 119 ALA D N 1
ATOM 4740 C CA . ALA D 1 120 ? 2.964 39.134 49.211 1.00 46.00 119 ALA D CA 1
ATOM 4741 C C . ALA D 1 120 ? 2.843 40.437 48.434 1.00 46.63 119 ALA D C 1
ATOM 4742 O O . ALA D 1 120 ? 1.884 41.189 48.604 1.00 47.32 119 ALA D O 1
ATOM 4753 N N . GLN D 1 122 ? 1.865 43.039 45.994 1.00 46.53 121 GLN D N 1
ATOM 4754 C CA . GLN D 1 122 ? 0.614 43.180 45.268 1.00 46.91 121 GLN D CA 1
ATOM 4755 C C . GLN D 1 122 ? 0.772 43.091 43.763 1.00 46.47 121 GLN D C 1
ATOM 4756 O O . GLN D 1 122 ? -0.007 42.415 43.093 1.00 46.89 121 GLN D O 1
ATOM 4762 N N . LEU D 1 123 ? 1.760 43.792 43.215 1.00 46.42 122 LEU D N 1
ATOM 4763 C CA . LEU D 1 123 ? 1.929 43.804 41.770 1.00 47.02 122 LEU D CA 1
ATOM 4764 C C . LEU D 1 123 ? 2.273 42.392 41.263 1.00 46.31 122 LEU D C 1
ATOM 4765 O O . LEU D 1 123 ? 1.669 41.926 40.293 1.00 46.14 122 LEU D O 1
ATOM 4770 N N . SER D 1 124 ? 3.206 41.720 41.947 1.00 45.97 123 SER D N 1
ATOM 4771 C CA . SER D 1 124 ? 3.606 40.322 41.618 1.00 46.18 123 SER D CA 1
ATOM 4772 C C . SER D 1 124 ? 2.430 39.364 41.667 1.00 45.86 123 SER D C 1
ATOM 4773 O O . SER D 1 124 ? 2.255 38.523 40.788 1.00 45.42 123 SER D O 1
ATOM 4776 N N . VAL D 1 125 ? 1.661 39.463 42.740 1.00 46.23 124 VAL D N 1
ATOM 4777 C CA . VAL D 1 125 ? 0.431 38.683 42.899 1.00 46.94 124 VAL D CA 1
ATOM 4778 C C . VAL D 1 125 ? -0.513 38.859 41.703 1.00 47.08 124 VAL D C 1
ATOM 4779 O O . VAL D 1 125 ? -1.066 37.879 41.179 1.00 46.83 124 VAL D O 1
ATOM 4783 N N . GLU D 1 126 ? -0.692 40.107 41.274 1.00 46.84 125 GLU D N 1
ATOM 4784 C CA . GLU D 1 126 ? -1.596 40.410 40.165 1.00 47.28 125 GLU D CA 1
ATOM 4785 C C . GLU D 1 126 ? -1.038 39.865 38.845 1.00 46.33 125 GLU D C 1
ATOM 4786 O O . GLU D 1 126 ? -1.751 39.217 38.077 1.00 45.97 125 GLU D O 1
ATOM 4792 N N . ILE D 1 127 ? 0.240 40.124 38.592 1.00 45.36 126 ILE D N 1
ATOM 4793 C CA . ILE D 1 127 ? 0.876 39.639 37.373 1.00 44.80 126 ILE D CA 1
ATOM 4794 C C . ILE D 1 127 ? 0.766 38.111 37.282 1.00 44.54 126 ILE D C 1
ATOM 4795 O O . ILE D 1 127 ? 0.292 37.568 36.280 1.00 43.97 126 ILE D O 1
ATOM 4808 N N . GLY D 1 129 ? -1.121 36.045 38.870 1.00 47.53 128 GLY D N 1
ATOM 4809 C CA . GLY D 1 129 ? -2.511 35.622 38.921 1.00 48.80 128 GLY D CA 1
ATOM 4810 C C . GLY D 1 129 ? -2.953 34.877 40.165 1.00 49.79 128 GLY D C 1
ATOM 4811 O O . GLY D 1 129 ? -4.050 34.324 40.180 1.00 50.34 128 GLY D O 1
ATOM 4812 N N . PHE D 1 130 ? -2.124 34.856 41.209 1.00 49.59 129 PHE D N 1
ATOM 4813 C CA . PHE D 1 130 ? -2.479 34.145 42.435 1.00 51.18 129 PHE D CA 1
ATOM 4814 C C . PHE D 1 130 ? -3.566 34.902 43.213 1.00 52.50 129 PHE D C 1
ATOM 4815 O O . PHE D 1 130 ? -3.573 36.122 43.263 1.00 52.09 129 PHE D O 1
ATOM 4823 N N . LYS D 1 131 ? -4.485 34.156 43.800 1.00 54.26 130 LYS D N 1
ATOM 4824 C CA . LYS D 1 131 ? -5.489 34.734 44.671 1.00 55.87 130 LYS D CA 1
ATOM 4825 C C . LYS D 1 131 ? -5.070 34.514 46.123 1.00 56.19 130 LYS D C 1
ATOM 4826 O O . LYS D 1 131 ? -4.287 33.615 46.433 1.00 55.14 130 LYS D O 1
ATOM 4829 N N . LYS D 1 132 ? -5.597 35.358 47.003 1.00 57.12 131 LYS D N 1
ATOM 4830 C CA . LYS D 1 132 ? -5.347 35.277 48.435 1.00 57.75 131 LYS D CA 1
ATOM 4831 C C . LYS D 1 132 ? -5.594 33.863 48.980 1.00 57.75 131 LYS D C 1
ATOM 4832 O O . LYS D 1 132 ? -4.818 33.352 49.784 1.00 57.79 131 LYS D O 1
ATOM 4838 N N . GLU D 1 133 ? -6.668 33.232 48.531 1.00 58.03 132 GLU D N 1
ATOM 4839 C CA . GLU D 1 133 ? -7.040 31.908 49.022 1.00 58.78 132 GLU D CA 1
ATOM 4840 C C . GLU D 1 133 ? -6.074 30.801 48.608 1.00 57.55 132 GLU D C 1
ATOM 4841 O O . GLU D 1 133 ? -6.123 29.720 49.184 1.00 58.56 132 GLU D O 1
ATOM 4844 N N . GLU D 1 134 ? -5.199 31.065 47.630 1.00 55.46 133 GLU D N 1
ATOM 4845 C CA . GLU D 1 134 ? -4.184 30.090 47.190 1.00 54.00 133 GLU D CA 1
ATOM 4846 C C . GLU D 1 134 ? -2.885 30.161 48.005 1.00 52.08 133 GLU D C 1
ATOM 4847 O O . GLU D 1 134 ? -1.976 29.340 47.821 1.00 51.23 133 GLU D O 1
ATOM 4853 N N . LEU D 1 135 ? -2.768 31.181 48.844 1.00 51.56 134 LEU D N 1
ATOM 4854 C CA . LEU D 1 135 ? -1.626 31.348 49.742 1.00 50.45 134 LEU D CA 1
ATOM 4855 C C . LEU D 1 135 ? -2.049 31.053 51.188 1.00 51.45 134 LEU D C 1
ATOM 4856 O O . LEU D 1 135 ? -3.242 30.981 51.483 1.00 52.07 134 LEU D O 1
ATOM 4861 N N . PHE D 1 136 ? -1.076 30.856 52.079 1.00 50.97 135 PHE D N 1
ATOM 4862 C CA . PHE D 1 136 ? -1.372 30.626 53.493 1.00 52.49 135 PHE D CA 1
ATOM 4863 C C . PHE D 1 136 ? -2.219 31.747 54.059 1.00 52.77 135 PHE D C 1
ATOM 4864 O O . PHE D 1 136 ? -1.965 32.907 53.752 1.00 51.53 135 PHE D O 1
ATOM 4872 N N . PRO D 1 137 ? -3.222 31.407 54.906 1.00 54.37 136 PRO D N 1
ATOM 4873 C CA . PRO D 1 137 ? -4.201 32.389 55.403 1.00 55.31 136 PRO D CA 1
ATOM 4874 C C . PRO D 1 137 ? -3.608 33.662 56.029 1.00 55.22 136 PRO D C 1
ATOM 4875 O O . PRO D 1 137 ? -4.160 34.743 55.848 1.00 55.25 136 PRO D O 1
ATOM 4879 N N . GLU D 1 138 ? -2.503 33.536 56.757 1.00 55.00 137 GLU D N 1
ATOM 4880 C CA . GLU D 1 138 ? -1.923 34.683 57.472 1.00 55.63 137 GLU D CA 1
ATOM 4881 C C . GLU D 1 138 ? -1.078 35.624 56.598 1.00 53.88 137 GLU D C 1
ATOM 4882 O O . GLU D 1 138 ? -0.615 36.659 57.068 1.00 52.96 137 GLU D O 1
ATOM 4888 N N . VAL D 1 139 ? -0.867 35.257 55.337 1.00 52.99 138 VAL D N 1
ATOM 4889 C CA . VAL D 1 139 ? -0.217 36.148 54.375 1.00 51.94 138 VAL D CA 1
ATOM 4890 C C . VAL D 1 139 ? -1.085 37.391 54.163 1.00 53.08 138 VAL D C 1
ATOM 4891 O O . VAL D 1 139 ? -2.304 37.286 54.076 1.00 54.30 138 VAL D O 1
ATOM 4895 N N . GLN D 1 140 ? -0.464 38.561 54.117 1.00 53.27 139 GLN D N 1
ATOM 4896 C CA . GLN D 1 140 ? -1.161 39.792 53.754 1.00 54.50 139 GLN D CA 1
ATOM 4897 C C . GLN D 1 140 ? -0.582 40.346 52.464 1.00 53.70 139 GLN D C 1
ATOM 4898 O O . GLN D 1 140 ? 0.631 40.298 52.245 1.00 52.37 139 GLN D O 1
ATOM 4904 N N . ILE D 1 141 ? -1.458 40.843 51.599 1.00 54.19 140 ILE D N 1
ATOM 4905 C CA . ILE D 1 141 ? -1.045 41.463 50.353 1.00 53.92 140 ILE D CA 1
ATOM 4906 C C . ILE D 1 141 ? -0.622 42.907 50.637 1.00 54.29 140 ILE D C 1
ATOM 4907 O O . ILE D 1 141 ? -1.417 43.689 51.161 1.00 55.82 140 ILE D O 1
ATOM 4925 N N . ASP D 1 143 ? 1.603 46.399 49.120 1.00 51.62 142 ASP D N 1
ATOM 4926 C CA A ASP D 1 143 ? 2.167 47.030 47.926 0.50 50.54 142 ASP D CA 1
ATOM 4927 C CA B ASP D 1 143 ? 2.144 47.052 47.928 0.50 50.96 142 ASP D CA 1
ATOM 4928 C C . ASP D 1 143 ? 3.584 47.509 48.205 1.00 49.97 142 ASP D C 1
ATOM 4929 O O . ASP D 1 143 ? 4.044 47.477 49.336 1.00 49.16 142 ASP D O 1
ATOM 4938 N N . VAL D 1 144 ? 4.283 47.928 47.158 1.00 49.79 143 VAL D N 1
ATOM 4939 C CA . VAL D 1 144 ? 5.695 48.288 47.274 1.00 49.23 143 VAL D CA 1
ATOM 4940 C C . VAL D 1 144 ? 5.978 49.490 48.198 1.00 50.08 143 VAL D C 1
ATOM 4941 O O . VAL D 1 144 ? 7.017 49.540 48.852 1.00 49.79 143 VAL D O 1
ATOM 4945 N N . LYS D 1 145 ? 5.062 50.452 48.259 1.00 50.78 144 LYS D N 1
ATOM 4946 C CA . LYS D 1 145 ? 5.203 51.562 49.211 1.00 51.94 144 LYS D CA 1
ATOM 4947 C C . LYS D 1 145 ? 5.106 51.079 50.667 1.00 51.50 144 LYS D C 1
ATOM 4948 O O . LYS D 1 145 ? 5.791 51.598 51.536 1.00 51.77 144 LYS D O 1
ATOM 4954 N N . GLU D 1 146 ? 4.303 50.048 50.913 1.00 51.33 145 GLU D N 1
ATOM 4955 C CA A GLU D 1 146 ? 4.203 49.456 52.241 0.50 51.32 145 GLU D CA 1
ATOM 4956 C CA B GLU D 1 146 ? 4.211 49.450 52.248 0.50 51.28 145 GLU D CA 1
ATOM 4957 C C . GLU D 1 146 ? 5.493 48.705 52.564 1.00 50.20 145 GLU D C 1
ATOM 4958 O O . GLU D 1 146 ? 5.960 48.731 53.695 1.00 50.25 145 GLU D O 1
ATOM 4969 N N . TYR D 1 147 ? 6.073 48.039 51.558 1.00 48.89 146 TYR D N 1
ATOM 4970 C CA . TYR D 1 147 ? 7.385 47.448 51.731 1.00 47.65 146 TYR D CA 1
ATOM 4971 C C . TYR D 1 147 ? 8.400 48.532 52.148 1.00 47.84 146 TYR D C 1
ATOM 4972 O O . TYR D 1 147 ? 9.109 48.381 53.138 1.00 47.91 146 TYR D O 1
ATOM 4981 N N . LEU D 1 148 ? 8.470 49.614 51.378 1.00 48.32 147 LEU D N 1
ATOM 4982 C CA . LEU D 1 148 ? 9.468 50.670 51.614 1.00 48.63 147 LEU D CA 1
ATOM 4983 C C . LEU D 1 148 ? 9.293 51.329 52.989 1.00 50.32 147 LEU D C 1
ATOM 4984 O O . LEU D 1 148 ? 10.266 51.570 53.693 1.00 49.75 147 LEU D O 1
ATOM 4989 N N . LYS D 1 149 ? 8.046 51.605 53.364 1.00 50.96 148 LYS D N 1
ATOM 4990 C CA . LYS D 1 149 ? 7.765 52.170 54.681 1.00 53.13 148 LYS D CA 1
ATOM 4991 C C . LYS D 1 149 ? 8.315 51.224 55.749 1.00 53.05 148 LYS D C 1
ATOM 4992 O O . LYS D 1 149 ? 9.007 51.659 56.670 1.00 54.38 148 LYS D O 1
ATOM 4994 N N . ASN D 1 150 ? 8.036 49.932 55.609 1.00 52.00 149 ASN D N 1
ATOM 4995 C CA . ASN D 1 150 ? 8.521 48.938 56.572 1.00 51.92 149 ASN D CA 1
ATOM 4996 C C . ASN D 1 150 ? 10.049 48.749 56.508 1.00 51.84 149 ASN D C 1
ATOM 4997 O O . ASN D 1 150 ? 10.703 48.640 57.545 1.00 52.94 149 ASN D O 1
ATOM 5002 N N . ALA D 1 151 ? 10.633 48.728 55.311 1.00 50.61 150 ALA D N 1
ATOM 5003 C CA . ALA D 1 151 ? 12.096 48.551 55.214 1.00 50.39 150 ALA D CA 1
ATOM 5004 C C . ALA D 1 151 ? 12.875 49.737 55.814 1.00 51.98 150 ALA D C 1
ATOM 5005 O O . ALA D 1 151 ? 13.921 49.546 56.448 1.00 51.57 150 ALA D O 1
ATOM 5007 N N . LEU D 1 152 ? 12.367 50.952 55.623 1.00 53.57 151 LEU D N 1
ATOM 5008 C CA . LEU D 1 152 ? 13.009 52.148 56.188 1.00 55.69 151 LEU D CA 1
ATOM 5009 C C . LEU D 1 152 ? 12.963 52.187 57.722 1.00 57.09 151 LEU D C 1
ATOM 5010 O O . LEU D 1 152 ? 13.813 52.802 58.353 1.00 58.56 151 LEU D O 1
ATOM 5015 N N . GLU D 1 153 ? 11.972 51.529 58.317 1.00 57.03 152 GLU D N 1
ATOM 5016 C CA . GLU D 1 153 ? 11.865 51.444 59.774 1.00 58.13 152 GLU D CA 1
ATOM 5017 C C . GLU D 1 153 ? 12.655 50.267 60.336 1.00 56.80 152 GLU D C 1
ATOM 5018 O O . GLU D 1 153 ? 12.772 50.124 61.550 1.00 57.59 152 GLU D O 1
ATOM 5021 N N . SER D 1 154 ? 13.206 49.430 59.466 1.00 54.24 153 SER D N 1
ATOM 5022 C CA A SER D 1 154 ? 13.891 48.212 59.891 0.50 53.12 153 SER D CA 1
ATOM 5023 C CA B SER D 1 154 ? 13.882 48.216 59.907 0.50 53.44 153 SER D CA 1
ATOM 5024 C C . SER D 1 154 ? 15.359 48.478 60.209 1.00 53.42 153 SER D C 1
ATOM 5025 O O . SER D 1 154 ? 15.908 49.502 59.822 1.00 54.34 153 SER D O 1
ATOM 5030 N N . ASP D 1 155 ? 15.980 47.542 60.910 1.00 52.40 154 ASP D N 1
ATOM 5031 C CA . ASP D 1 155 ? 17.382 47.631 61.305 1.00 52.89 154 ASP D CA 1
ATOM 5032 C C . ASP D 1 155 ? 18.327 46.814 60.415 1.00 51.48 154 ASP D C 1
ATOM 5033 O O . ASP D 1 155 ? 19.530 47.079 60.371 1.00 52.12 154 ASP D O 1
ATOM 5038 N N . LEU D 1 156 ? 17.769 45.803 59.751 1.00 49.57 155 LEU D N 1
ATOM 5039 C CA . LEU D 1 156 ? 18.506 44.914 58.862 1.00 48.23 155 LEU D CA 1
ATOM 5040 C C . LEU D 1 156 ? 17.583 44.656 57.666 1.00 46.85 155 LEU D C 1
ATOM 5041 O O . LEU D 1 156 ? 16.472 44.170 57.840 1.00 46.06 155 LEU D O 1
ATOM 5046 N N . GLN D 1 157 ? 18.025 45.056 56.472 1.00 46.00 156 GLN D N 1
ATOM 5047 C CA . GLN D 1 157 ? 17.245 44.894 55.257 1.00 45.01 156 GLN D CA 1
ATOM 5048 C C . GLN D 1 157 ? 18.088 44.130 54.233 1.00 43.75 156 GLN D C 1
ATOM 5049 O O . GLN D 1 157 ? 19.228 44.522 53.952 1.00 42.39 156 GLN D O 1
ATOM 5055 N N . LEU D 1 158 ? 17.531 43.043 53.690 1.00 42.46 157 LEU D N 1
ATOM 5056 C CA . LEU D 1 158 ? 18.218 42.257 52.665 1.00 41.54 157 LEU D CA 1
ATOM 5057 C C . LEU D 1 158 ? 17.283 41.965 51.497 1.00 41.00 157 LEU D C 1
ATOM 5058 O O . LEU D 1 158 ? 16.070 41.976 51.652 1.00 41.06 157 LEU D O 1
ATOM 5063 N N . PHE D 1 159 ? 17.887 41.710 50.339 1.00 40.63 158 PHE D N 1
ATOM 5064 C CA . PHE D 1 159 ? 17.213 41.292 49.129 1.00 39.61 158 PHE D CA 1
ATOM 5065 C C . PHE D 1 159 ? 17.804 39.938 48.758 1.00 39.57 158 PHE D C 1
ATOM 5066 O O . PHE D 1 159 ? 19.009 39.819 48.503 1.00 38.07 158 PHE D O 1
ATOM 5074 N N . ILE D 1 160 ? 16.946 38.920 48.732 1.00 39.60 159 ILE D N 1
ATOM 5075 C CA . ILE D 1 160 ? 17.381 37.542 48.515 1.00 40.14 159 ILE D CA 1
ATOM 5076 C C . ILE D 1 160 ? 16.774 36.974 47.227 1.00 40.18 159 ILE D C 1
ATOM 5077 O O . ILE D 1 160 ? 15.558 36.976 47.044 1.00 39.10 159 ILE D O 1
ATOM 5083 N N . ASN E 1 4 ? 13.444 63.120 53.854 1.00 67.96 3 ASN E N 1
ATOM 5084 C CA . ASN E 1 4 ? 14.925 63.202 53.639 1.00 67.26 3 ASN E CA 1
ATOM 5085 C C . ASN E 1 4 ? 15.598 61.813 53.599 1.00 65.14 3 ASN E C 1
ATOM 5086 O O . ASN E 1 4 ? 16.827 61.705 53.689 1.00 65.09 3 ASN E O 1
ATOM 5088 N N . LYS E 1 5 ? 14.797 60.756 53.463 1.00 62.97 4 LYS E N 1
ATOM 5089 C CA . LYS E 1 5 ? 15.352 59.396 53.408 1.00 61.12 4 LYS E CA 1
ATOM 5090 C C . LYS E 1 5 ? 16.072 59.146 52.100 1.00 58.77 4 LYS E C 1
ATOM 5091 O O . LYS E 1 5 ? 15.757 59.751 51.075 1.00 57.90 4 LYS E O 1
ATOM 5097 N N . LYS E 1 6 ? 17.043 58.242 52.161 1.00 57.32 5 LYS E N 1
ATOM 5098 C CA . LYS E 1 6 ? 17.864 57.882 51.018 1.00 55.46 5 LYS E CA 1
ATOM 5099 C C . LYS E 1 6 ? 17.930 56.358 50.849 1.00 53.34 5 LYS E C 1
ATOM 5100 O O . LYS E 1 6 ? 18.027 55.618 51.832 1.00 52.48 5 LYS E O 1
ATOM 5114 N N . ASN E 1 8 ? 19.875 53.216 48.475 1.00 47.70 7 ASN E N 1
ATOM 5115 C CA . ASN E 1 8 ? 20.949 52.834 47.584 1.00 46.36 7 ASN E CA 1
ATOM 5116 C C . ASN E 1 8 ? 20.770 51.381 47.147 1.00 45.39 7 ASN E C 1
ATOM 5117 O O . ASN E 1 8 ? 20.788 50.468 47.977 1.00 44.63 7 ASN E O 1
ATOM 5122 N N . LEU E 1 9 ? 20.588 51.179 45.846 1.00 44.31 8 LEU E N 1
ATOM 5123 C CA . LEU E 1 9 ? 20.539 49.850 45.270 1.00 43.47 8 LEU E CA 1
ATOM 5124 C C . LEU E 1 9 ? 21.818 49.614 44.503 1.00 43.09 8 LEU E C 1
ATOM 5125 O O . LEU E 1 9 ? 22.200 50.423 43.648 1.00 44.24 8 LEU E O 1
ATOM 5130 N N . LEU E 1 10 ? 22.492 48.517 44.812 1.00 42.77 9 LEU E N 1
ATOM 5131 C CA . LEU E 1 10 ? 23.587 48.010 43.969 1.00 42.09 9 LEU E CA 1
ATOM 5132 C C . LEU E 1 10 ? 23.026 46.970 42.996 1.00 40.97 9 LEU E C 1
ATOM 5133 O O . LEU E 1 10 ? 22.691 45.872 43.400 1.00 40.32 9 LEU E O 1
ATOM 5138 N N . LEU E 1 11 ? 22.888 47.338 41.725 1.00 40.97 10 LEU E N 1
ATOM 5139 C CA . LEU E 1 11 ? 22.356 46.417 40.718 1.00 40.58 10 LEU E CA 1
ATOM 5140 C C . LEU E 1 11 ? 23.515 45.730 40.013 1.00 40.59 10 LEU E C 1
ATOM 5141 O O . LEU E 1 11 ? 24.144 46.286 39.110 1.00 41.18 10 LEU E O 1
ATOM 5146 N N . PHE E 1 12 ? 23.782 44.517 40.467 1.00 40.21 11 PHE E N 1
ATOM 5147 C CA . PHE E 1 12 ? 24.760 43.617 39.904 1.00 40.73 11 PHE E CA 1
ATOM 5148 C C . PHE E 1 12 ? 24.181 42.744 38.783 1.00 40.97 11 PHE E C 1
ATOM 5149 O O . PHE E 1 12 ? 24.847 42.434 37.791 1.00 40.77 11 PHE E O 1
ATOM 5157 N N . SER E 1 13 ? 22.938 42.335 38.970 1.00 41.61 12 SER E N 1
ATOM 5158 C CA . SER E 1 13 ? 22.249 41.450 38.053 1.00 42.27 12 SER E CA 1
ATOM 5159 C C . SER E 1 13 ? 21.840 42.174 36.778 1.00 41.86 12 SER E C 1
ATOM 5160 O O . SER E 1 13 ? 21.440 43.341 36.812 1.00 43.53 12 SER E O 1
ATOM 5163 N N . GLY E 1 14 ? 21.969 41.493 35.660 1.00 41.81 13 GLY E N 1
ATOM 5164 C CA . GLY E 1 14 ? 21.515 42.016 34.380 1.00 42.11 13 GLY E CA 1
ATOM 5165 C C . GLY E 1 14 ? 20.331 41.220 33.882 1.00 42.08 13 GLY E C 1
ATOM 5166 O O . GLY E 1 14 ? 20.252 40.910 32.690 1.00 42.90 13 GLY E O 1
ATOM 5167 N N . ASP E 1 15 ? 19.405 40.909 34.798 1.00 40.78 14 ASP E N 1
ATOM 5168 C CA . ASP E 1 15 ? 18.240 40.096 34.509 1.00 40.95 14 ASP E CA 1
ATOM 5169 C C . ASP E 1 15 ? 17.010 41.003 34.432 1.00 39.15 14 ASP E C 1
ATOM 5170 O O . ASP E 1 15 ? 16.853 41.925 35.228 1.00 37.34 14 ASP E O 1
ATOM 5175 N N . TYR E 1 16 ? 16.159 40.744 33.453 1.00 39.01 15 TYR E N 1
ATOM 5176 C CA . TYR E 1 16 ? 14.969 41.561 33.211 1.00 38.54 15 TYR E CA 1
ATOM 5177 C C . TYR E 1 16 ? 14.103 41.675 34.465 1.00 38.57 15 TYR E C 1
ATOM 5178 O O . TYR E 1 16 ? 13.709 42.772 34.851 1.00 38.04 15 TYR E O 1
ATOM 5187 N N . ASP E 1 17 ? 13.827 40.536 35.084 1.00 38.55 16 ASP E N 1
ATOM 5188 C CA . ASP E 1 17 ? 12.951 40.472 36.253 1.00 39.35 16 ASP E CA 1
ATOM 5189 C C . ASP E 1 17 ? 13.574 41.138 37.479 1.00 39.74 16 ASP E C 1
ATOM 5190 O O . ASP E 1 17 ? 12.854 41.816 38.233 1.00 39.63 16 ASP E O 1
ATOM 5195 N N . LYS E 1 18 ? 14.893 40.999 37.669 1.00 39.68 17 LYS E N 1
ATOM 5196 C CA . LYS E 1 18 ? 15.563 41.704 38.786 1.00 40.40 17 LYS E CA 1
ATOM 5197 C C . LYS E 1 18 ? 15.626 43.213 38.583 1.00 40.18 17 LYS E C 1
ATOM 5198 O O . LYS E 1 18 ? 15.432 43.974 39.532 1.00 41.10 17 LYS E O 1
ATOM 5204 N N . ALA E 1 19 ? 15.873 43.654 37.355 1.00 39.81 18 ALA E N 1
ATOM 5205 C CA . ALA E 1 19 ? 15.815 45.085 37.024 1.00 40.23 18 ALA E CA 1
ATOM 5206 C C . ALA E 1 19 ? 14.402 45.653 37.211 1.00 40.47 18 ALA E C 1
ATOM 5207 O O . ALA E 1 19 ? 14.238 46.783 37.665 1.00 41.16 18 ALA E O 1
ATOM 5209 N N . LEU E 1 20 ? 13.400 44.874 36.815 1.00 40.98 19 LEU E N 1
ATOM 5210 C CA . LEU E 1 20 ? 11.999 45.239 36.982 1.00 42.50 19 LEU E CA 1
ATOM 5211 C C . LEU E 1 20 ? 11.706 45.513 38.469 1.00 42.13 19 LEU E C 1
ATOM 5212 O O . LEU E 1 20 ? 11.157 46.561 38.818 1.00 42.80 19 LEU E O 1
ATOM 5217 N N . ALA E 1 21 ? 12.096 44.579 39.334 1.00 41.75 20 ALA E N 1
ATOM 5218 C CA . ALA E 1 21 ? 11.950 44.754 40.780 1.00 41.91 20 ALA E CA 1
ATOM 5219 C C . ALA E 1 21 ? 12.662 46.003 41.304 1.00 42.58 20 ALA E C 1
ATOM 5220 O O . ALA E 1 21 ? 12.099 46.773 42.102 1.00 42.86 20 ALA E O 1
ATOM 5222 N N . SER E 1 22 ? 13.888 46.214 40.842 1.00 42.31 21 SER E N 1
ATOM 5223 C CA A SER E 1 22 ? 14.669 47.351 41.303 0.50 42.38 21 SER E CA 1
ATOM 5224 C CA B SER E 1 22 ? 14.686 47.353 41.264 0.50 42.50 21 SER E CA 1
ATOM 5225 C C . SER E 1 22 ? 14.013 48.683 40.908 1.00 43.04 21 SER E C 1
ATOM 5226 O O . SER E 1 22 ? 14.001 49.624 41.712 1.00 43.42 21 SER E O 1
ATOM 5231 N N . LEU E 1 23 ? 13.457 48.769 39.695 1.00 42.85 22 LEU E N 1
ATOM 5232 C CA . LEU E 1 23 ? 12.819 50.006 39.233 1.00 43.28 22 LEU E CA 1
ATOM 5233 C C . LEU E 1 23 ? 11.386 50.215 39.738 1.00 44.02 22 LEU E C 1
ATOM 5234 O O . LEU E 1 23 ? 10.947 51.361 39.882 1.00 44.02 22 LEU E O 1
ATOM 5239 N N . ILE E 1 24 ? 10.654 49.127 39.979 1.00 44.56 23 ILE E N 1
ATOM 5240 C CA . ILE E 1 24 ? 9.375 49.224 40.676 1.00 45.35 23 ILE E CA 1
ATOM 5241 C C . ILE E 1 24 ? 9.648 49.875 42.044 1.00 45.85 23 ILE E C 1
ATOM 5242 O O . ILE E 1 24 ? 8.978 50.837 42.441 1.00 46.79 23 ILE E O 1
ATOM 5247 N N . ILE E 1 25 ? 10.648 49.360 42.751 1.00 45.03 24 ILE E N 1
ATOM 5248 C CA . ILE E 1 25 ? 11.027 49.914 44.056 1.00 45.82 24 ILE E CA 1
ATOM 5249 C C . ILE E 1 25 ? 11.518 51.367 43.937 1.00 46.35 24 ILE E C 1
ATOM 5250 O O . ILE E 1 25 ? 11.052 52.260 44.667 1.00 47.78 24 ILE E O 1
ATOM 5255 N N . ALA E 1 26 ? 12.430 51.621 43.003 1.00 45.90 25 ALA E N 1
ATOM 5256 C CA . ALA E 1 26 ? 12.975 52.969 42.826 1.00 46.73 25 ALA E CA 1
ATOM 5257 C C . ALA E 1 26 ? 11.894 54.035 42.516 1.00 47.81 25 ALA E C 1
ATOM 5258 O O . ALA E 1 26 ? 11.879 55.114 43.129 1.00 48.06 25 ALA E O 1
ATOM 5260 N N . ASN E 1 27 ? 11.007 53.739 41.570 1.00 47.89 26 ASN E N 1
ATOM 5261 C CA . ASN E 1 27 ? 9.968 54.696 41.156 1.00 48.86 26 ASN E CA 1
ATOM 5262 C C . ASN E 1 27 ? 9.034 55.033 42.326 1.00 49.37 26 ASN E C 1
ATOM 5263 O O . ASN E 1 27 ? 8.710 56.207 42.574 1.00 49.29 26 ASN E O 1
ATOM 5268 N N . ALA E 1 28 ? 8.641 53.986 43.051 1.00 48.47 27 ALA E N 1
ATOM 5269 C CA . ALA E 1 28 ? 7.785 54.115 44.223 1.00 49.00 27 ALA E CA 1
ATOM 5270 C C . ALA E 1 28 ? 8.455 54.982 45.292 1.00 49.80 27 ALA E C 1
ATOM 5271 O O . ALA E 1 28 ? 7.798 55.831 45.924 1.00 50.93 27 ALA E O 1
ATOM 5273 N N . ALA E 1 29 ? 9.754 54.768 45.482 1.00 48.90 28 ALA E N 1
ATOM 5274 C CA . ALA E 1 29 ? 10.550 55.538 46.426 1.00 50.06 28 ALA E CA 1
ATOM 5275 C C . ALA E 1 29 ? 10.555 57.024 46.063 1.00 51.80 28 ALA E C 1
ATOM 5276 O O . ALA E 1 29 ? 10.320 57.878 46.924 1.00 53.09 28 ALA E O 1
ATOM 5278 N N . ARG E 1 30 ? 10.808 57.326 44.789 1.00 51.97 29 ARG E N 1
ATOM 5279 C CA . ARG E 1 30 ? 10.817 58.706 44.317 1.00 53.86 29 ARG E CA 1
ATOM 5280 C C . ARG E 1 30 ? 9.469 59.393 44.565 1.00 55.46 29 ARG E C 1
ATOM 5281 O O . ARG E 1 30 ? 9.444 60.560 44.923 1.00 57.05 29 ARG E O 1
ATOM 5289 N N . GLU E 1 31 ? 8.372 58.650 44.399 1.00 55.73 30 GLU E N 1
ATOM 5290 C CA . GLU E 1 31 ? 7.026 59.144 44.686 1.00 57.28 30 GLU E CA 1
ATOM 5291 C C . GLU E 1 31 ? 6.827 59.462 46.171 1.00 57.73 30 GLU E C 1
ATOM 5292 O O . GLU E 1 31 ? 6.030 60.327 46.516 1.00 58.59 30 GLU E O 1
ATOM 5306 N N . GLU E 1 33 ? 9.217 60.776 47.828 1.00 56.67 32 GLU E N 1
ATOM 5307 C CA . GLU E 1 33 ? 10.253 61.791 48.013 1.00 57.32 32 GLU E CA 1
ATOM 5308 C C . GLU E 1 33 ? 11.524 61.229 48.674 1.00 56.47 32 GLU E C 1
ATOM 5309 O O . GLU E 1 33 ? 12.271 61.952 49.331 1.00 57.54 32 GLU E O 1
ATOM 5311 N N . ILE E 1 34 ? 11.772 59.943 48.472 1.00 54.51 33 ILE E N 1
ATOM 5312 C CA . ILE E 1 34 ? 13.032 59.324 48.870 1.00 53.89 33 ILE E CA 1
ATOM 5313 C C . ILE E 1 34 ? 14.045 59.516 47.751 1.00 52.79 33 ILE E C 1
ATOM 5314 O O . ILE E 1 34 ? 13.704 59.368 46.586 1.00 51.64 33 ILE E O 1
ATOM 5319 N N . GLU E 1 35 ? 15.270 59.890 48.118 1.00 53.09 34 GLU E N 1
ATOM 5320 C CA A GLU E 1 35 ? 16.359 60.014 47.155 0.50 52.73 34 GLU E CA 1
ATOM 5321 C CA B GLU E 1 35 ? 16.380 60.023 47.174 0.50 52.81 34 GLU E CA 1
ATOM 5322 C C . GLU E 1 35 ? 16.873 58.625 46.803 1.00 51.26 34 GLU E C 1
ATOM 5323 O O . GLU E 1 35 ? 17.177 57.827 47.692 1.00 50.53 34 GLU E O 1
ATOM 5334 N N . VAL E 1 36 ? 16.940 58.325 45.503 1.00 50.18 35 VAL E N 1
ATOM 5335 C CA . VAL E 1 36 ? 17.371 56.998 45.061 1.00 48.07 35 VAL E CA 1
ATOM 5336 C C . VAL E 1 36 ? 18.653 57.062 44.245 1.00 48.05 35 VAL E C 1
ATOM 5337 O O . VAL E 1 36 ? 18.768 57.823 43.262 1.00 48.14 35 VAL E O 1
ATOM 5341 N N . THR E 1 37 ? 19.619 56.256 44.677 1.00 47.38 36 THR E N 1
ATOM 5342 C CA . THR E 1 37 ? 20.860 56.051 43.965 1.00 47.07 36 THR E CA 1
ATOM 5343 C C . THR E 1 37 ? 20.888 54.585 43.486 1.00 45.90 36 THR E C 1
ATOM 5344 O O . THR E 1 37 ? 20.713 53.651 44.282 1.00 43.92 36 THR E O 1
ATOM 5348 N N . ILE E 1 38 ? 21.095 54.381 42.189 1.00 45.55 37 ILE E N 1
ATOM 5349 C CA . ILE E 1 38 ? 21.306 53.028 41.684 1.00 44.20 37 ILE E CA 1
ATOM 5350 C C . ILE E 1 38 ? 22.703 52.925 41.102 1.00 44.59 37 ILE E C 1
ATOM 5351 O O . ILE E 1 38 ? 23.023 53.581 40.107 1.00 46.10 37 ILE E O 1
ATOM 5356 N N . PHE E 1 39 ? 23.526 52.113 41.754 1.00 44.23 38 PHE E N 1
ATOM 5357 C CA . PHE E 1 39 ? 24.893 51.832 41.361 1.00 44.67 38 PHE E CA 1
ATOM 5358 C C . PHE E 1 39 ? 24.913 50.533 40.557 1.00 43.89 38 PHE E C 1
ATOM 5359 O O . PHE E 1 39 ? 24.720 49.460 41.118 1.00 42.43 38 PHE E O 1
ATOM 5367 N N . CYS E 1 40 ? 25.142 50.626 39.252 1.00 43.98 39 CYS E N 1
ATOM 5368 C CA . CYS E 1 40 ? 25.098 49.448 38.381 1.00 43.18 39 CYS E CA 1
ATOM 5369 C C . CYS E 1 40 ? 26.506 48.910 38.190 1.00 43.82 39 CYS E C 1
ATOM 5370 O O . CYS E 1 40 ? 27.419 49.657 37.835 1.00 44.41 39 CYS E O 1
ATOM 5373 N N . ALA E 1 41 ? 26.675 47.611 38.420 1.00 43.32 40 ALA E N 1
ATOM 5374 C CA . ALA E 1 41 ? 27.992 46.964 38.362 1.00 43.39 40 ALA E CA 1
ATOM 5375 C C . ALA E 1 41 ? 27.887 45.668 37.588 1.00 42.85 40 ALA E C 1
ATOM 5376 O O . ALA E 1 41 ? 26.826 45.051 37.526 1.00 41.76 40 ALA E O 1
ATOM 5378 N N . PHE E 1 42 ? 28.997 45.258 36.982 1.00 43.44 41 PHE E N 1
ATOM 5379 C CA . PHE E 1 42 ? 29.026 44.075 36.144 1.00 43.63 41 PHE E CA 1
ATOM 5380 C C . PHE E 1 42 ? 27.803 44.030 35.213 1.00 42.36 41 PHE E C 1
ATOM 5381 O O . PHE E 1 42 ? 27.642 44.942 34.403 1.00 41.31 41 PHE E O 1
ATOM 5389 N N . TRP E 1 43 ? 26.939 43.007 35.335 1.00 40.98 42 TRP E N 1
ATOM 5390 C CA . TRP E 1 43 ? 25.843 42.798 34.364 1.00 40.86 42 TRP E CA 1
ATOM 5391 C C . TRP E 1 43 ? 24.786 43.910 34.457 1.00 40.26 42 TRP E C 1
ATOM 5392 O O . TRP E 1 43 ? 24.071 44.193 33.473 1.00 38.86 42 TRP E O 1
ATOM 5403 N N . GLY E 1 44 ? 24.702 44.540 35.629 1.00 39.44 43 GLY E N 1
ATOM 5404 C CA . GLY E 1 44 ? 23.792 45.651 35.853 1.00 39.87 43 GLY E CA 1
ATOM 5405 C C . GLY E 1 44 ? 23.984 46.859 34.934 1.00 41.11 43 GLY E C 1
ATOM 5406 O O . GLY E 1 44 ? 23.037 47.619 34.677 1.00 40.03 43 GLY E O 1
ATOM 5407 N N . LEU E 1 45 ? 25.212 47.033 34.441 1.00 41.66 44 LEU E N 1
ATOM 5408 C CA . LEU E 1 45 ? 25.539 48.088 33.499 1.00 42.62 44 LEU E CA 1
ATOM 5409 C C . LEU E 1 45 ? 24.731 48.004 32.212 1.00 42.75 44 LEU E C 1
ATOM 5410 O O . LEU E 1 45 ? 24.483 49.025 31.574 1.00 43.82 44 LEU E O 1
ATOM 5415 N N . LEU E 1 46 ? 24.325 46.792 31.836 1.00 41.69 45 LEU E N 1
ATOM 5416 C CA . LEU E 1 46 ? 23.509 46.571 30.649 1.00 42.11 45 LEU E CA 1
ATOM 5417 C C . LEU E 1 46 ? 22.174 47.344 30.679 1.00 41.95 45 LEU E C 1
ATOM 5418 O O . LEU E 1 46 ? 21.614 47.687 29.632 1.00 43.07 45 LEU E O 1
ATOM 5423 N N . LEU E 1 47 ? 21.682 47.632 31.878 1.00 41.73 46 LEU E N 1
ATOM 5424 C CA . LEU E 1 47 ? 20.468 48.404 32.061 1.00 42.07 46 LEU E CA 1
ATOM 5425 C C . LEU E 1 47 ? 20.644 49.839 31.529 1.00 43.30 46 LEU E C 1
ATOM 5426 O O . LEU E 1 47 ? 19.669 50.445 31.075 1.00 43.57 46 LEU E O 1
ATOM 5431 N N . LEU E 1 48 ? 21.873 50.352 31.603 1.00 43.35 47 LEU E N 1
ATOM 5432 C CA . LEU E 1 48 ? 22.176 51.744 31.255 1.00 45.30 47 LEU E CA 1
ATOM 5433 C C . LEU E 1 48 ? 22.543 52.002 29.788 1.00 46.71 47 LEU E C 1
ATOM 5434 O O . LEU E 1 48 ? 22.695 53.161 29.389 1.00 46.71 47 LEU E O 1
ATOM 5439 N N . ARG E 1 49 ? 22.647 50.942 28.988 1.00 47.57 48 ARG E N 1
ATOM 5440 C CA . ARG E 1 49 ? 22.995 51.067 27.579 1.00 49.90 48 ARG E CA 1
ATOM 5441 C C . ARG E 1 49 ? 21.937 51.818 26.765 1.00 52.07 48 ARG E C 1
ATOM 5442 O O . ARG E 1 49 ? 20.743 51.563 26.869 1.00 51.07 48 ARG E O 1
ATOM 5450 N N . ASP E 1 50 ? 22.401 52.761 25.960 1.00 55.34 49 ASP E N 1
ATOM 5451 C CA . ASP E 1 50 ? 21.523 53.537 25.111 1.00 58.77 49 ASP E CA 1
ATOM 5452 C C . ASP E 1 50 ? 21.717 53.035 23.682 1.00 61.66 49 ASP E C 1
ATOM 5453 O O . ASP E 1 50 ? 22.806 53.173 23.134 1.00 62.68 49 ASP E O 1
ATOM 5458 N N . PRO E 1 51 ? 20.673 52.435 23.080 1.00 64.27 50 PRO E N 1
ATOM 5459 C CA . PRO E 1 51 ? 20.806 51.896 21.717 1.00 67.40 50 PRO E CA 1
ATOM 5460 C C . PRO E 1 51 ? 20.976 52.981 20.651 1.00 70.72 50 PRO E C 1
ATOM 5461 O O . PRO E 1 51 ? 21.667 52.758 19.661 1.00 72.50 50 PRO E O 1
ATOM 5465 N N . GLU E 1 52 ? 20.375 54.154 20.870 1.00 72.84 51 GLU E N 1
ATOM 5466 C CA . GLU E 1 52 ? 20.464 55.270 19.912 1.00 75.75 51 GLU E CA 1
ATOM 5467 C C . GLU E 1 52 ? 21.845 55.934 19.880 1.00 77.47 51 GLU E C 1
ATOM 5468 O O . GLU E 1 52 ? 22.107 56.792 19.027 1.00 79.16 51 GLU E O 1
ATOM 5470 N N . LYS E 1 53 ? 22.714 55.543 20.814 1.00 77.44 52 LYS E N 1
ATOM 5471 C CA . LYS E 1 53 ? 24.053 56.119 20.931 1.00 78.76 52 LYS E CA 1
ATOM 5472 C C . LYS E 1 53 ? 25.031 55.021 21.308 1.00 78.22 52 LYS E C 1
ATOM 5473 O O . LYS E 1 53 ? 25.075 54.610 22.463 1.00 77.44 52 LYS E O 1
ATOM 5475 N N . ALA E 1 54 ? 25.795 54.531 20.337 1.00 79.50 53 ALA E N 1
ATOM 5476 C CA . ALA E 1 54 ? 26.788 53.484 20.605 1.00 78.95 53 ALA E CA 1
ATOM 5477 C C . ALA E 1 54 ? 27.725 53.254 19.426 1.00 80.36 53 ALA E C 1
ATOM 5478 O O . ALA E 1 54 ? 27.407 53.591 18.283 1.00 81.66 53 ALA E O 1
ATOM 5480 N N . SER E 1 55 ? 28.878 52.663 19.720 1.00 80.09 54 SER E N 1
ATOM 5481 C CA . SER E 1 55 ? 29.874 52.363 18.695 1.00 81.48 54 SER E CA 1
ATOM 5482 C C . SER E 1 55 ? 30.781 51.201 19.121 1.00 80.48 54 SER E C 1
ATOM 5483 O O . SER E 1 55 ? 30.595 50.605 20.194 1.00 79.01 54 SER E O 1
ATOM 5486 N N . GLN E 1 56 ? 31.738 50.868 18.257 1.00 80.97 55 GLN E N 1
ATOM 5487 C CA . GLN E 1 56 ? 32.736 49.835 18.549 1.00 80.01 55 GLN E CA 1
ATOM 5488 C C . GLN E 1 56 ? 34.140 50.400 18.362 1.00 80.44 55 GLN E C 1
ATOM 5489 O O . GLN E 1 56 ? 35.111 49.657 18.153 1.00 81.07 55 GLN E O 1
ATOM 5491 N N . GLU E 1 57 ? 34.244 51.723 18.440 1.00 79.93 56 GLU E N 1
ATOM 5492 C CA . GLU E 1 57 ? 35.492 52.415 18.142 1.00 80.23 56 GLU E CA 1
ATOM 5493 C C . GLU E 1 57 ? 36.376 52.406 19.379 1.00 78.03 56 GLU E C 1
ATOM 5494 O O . GLU E 1 57 ? 35.929 52.761 20.470 1.00 77.26 56 GLU E O 1
ATOM 5496 N N . ASP E 1 58 ? 37.630 52.001 19.201 1.00 77.22 57 ASP E N 1
ATOM 5497 C CA . ASP E 1 58 ? 38.598 51.979 20.292 1.00 75.00 57 ASP E CA 1
ATOM 5498 C C . ASP E 1 58 ? 38.239 50.882 21.285 1.00 71.23 57 ASP E C 1
ATOM 5499 O O . ASP E 1 58 ? 38.081 51.142 22.489 1.00 70.05 57 ASP E O 1
ATOM 5501 N N . LYS E 1 59 ? 38.091 49.661 20.769 1.00 68.49 58 LYS E N 1
ATOM 5502 C CA . LYS E 1 59 ? 37.830 48.498 21.606 1.00 64.70 58 LYS E CA 1
ATOM 5503 C C . LYS E 1 59 ? 38.606 47.276 21.128 1.00 63.54 58 LYS E C 1
ATOM 5504 O O . LYS E 1 59 ? 38.798 47.070 19.930 1.00 63.90 58 LYS E O 1
ATOM 5510 N N . SER E 1 60 ? 39.028 46.454 22.081 1.00 60.85 59 SER E N 1
ATOM 5511 C CA . SER E 1 60 ? 39.643 45.181 21.774 1.00 60.24 59 SER E CA 1
ATOM 5512 C C . SER E 1 60 ? 38.628 44.229 21.143 1.00 59.37 59 SER E C 1
ATOM 5513 O O . SER E 1 60 ? 37.409 44.472 21.170 1.00 57.40 59 SER E O 1
ATOM 5516 N N . LEU E 1 61 ? 39.141 43.139 20.593 1.00 59.61 60 LEU E N 1
ATOM 5517 C CA . LEU E 1 61 ? 38.307 42.099 20.001 1.00 59.45 60 LEU E CA 1
ATOM 5518 C C . LEU E 1 61 ? 37.242 41.626 20.979 1.00 57.39 60 LEU E C 1
ATOM 5519 O O . LEU E 1 61 ? 36.070 41.541 20.616 1.00 56.09 60 LEU E O 1
ATOM 5524 N N . TYR E 1 62 ? 37.658 41.316 22.206 1.00 56.38 61 TYR E N 1
ATOM 5525 C CA . TYR E 1 62 ? 36.723 40.809 23.227 1.00 55.79 61 TYR E CA 1
ATOM 5526 C C . TYR E 1 62 ? 35.734 41.864 23.708 1.00 53.66 61 TYR E C 1
ATOM 5527 O O . TYR E 1 62 ? 34.596 41.526 23.991 1.00 53.16 61 TYR E O 1
ATOM 5536 N N . GLU E 1 63 ? 36.150 43.125 23.821 1.00 53.12 62 GLU E N 1
ATOM 5537 C CA . GLU E 1 63 ? 35.200 44.209 24.135 1.00 52.11 62 GLU E CA 1
ATOM 5538 C C . GLU E 1 63 ? 34.153 44.418 23.028 1.00 52.79 62 GLU E C 1
ATOM 5539 O O . GLU E 1 63 ? 32.988 44.688 23.308 1.00 50.99 62 GLU E O 1
ATOM 5545 N N . GLN E 1 64 ? 34.585 44.318 21.775 1.00 54.86 63 GLN E N 1
ATOM 5546 C CA . GLN E 1 64 ? 33.688 44.484 20.632 1.00 56.19 63 GLN E CA 1
ATOM 5547 C C . GLN E 1 64 ? 32.679 43.347 20.612 1.00 55.66 63 GLN E C 1
ATOM 5548 O O . GLN E 1 64 ? 31.476 43.582 20.494 1.00 55.06 63 GLN E O 1
ATOM 5554 N N . ALA E 1 65 ? 33.197 42.129 20.743 1.00 56.26 64 ALA E N 1
ATOM 5555 C CA . ALA E 1 65 ? 32.402 40.916 20.843 1.00 56.41 64 ALA E CA 1
ATOM 5556 C C . ALA E 1 65 ? 31.398 41.035 21.975 1.00 55.10 64 ALA E C 1
ATOM 5557 O O . ALA E 1 65 ? 30.211 40.784 21.773 1.00 54.58 64 ALA E O 1
ATOM 5559 N N . PHE E 1 66 ? 31.879 41.415 23.157 1.00 54.86 65 PHE E N 1
ATOM 5560 C CA . PHE E 1 66 ? 31.016 41.554 24.332 1.00 53.93 65 PHE E CA 1
ATOM 5561 C C . PHE E 1 66 ? 29.909 42.582 24.091 1.00 54.09 65 PHE E C 1
ATOM 5562 O O . PHE E 1 66 ? 28.740 42.325 24.362 1.00 53.78 65 PHE E O 1
ATOM 5570 N N . SER E 1 67 ? 30.293 43.738 23.569 1.00 55.60 66 SER E N 1
ATOM 5571 C CA . SER E 1 67 ? 29.369 44.828 23.287 1.00 56.32 66 SER E CA 1
ATOM 5572 C C . SER E 1 67 ? 28.324 44.479 22.219 1.00 57.69 66 SER E C 1
ATOM 5573 O O . SER E 1 67 ? 27.154 44.855 22.339 1.00 57.56 66 SER E O 1
ATOM 5576 N N . SER E 1 68 ? 28.758 43.783 21.176 1.00 59.31 67 SER E N 1
ATOM 5577 C CA . SER E 1 68 ? 27.893 43.433 20.051 1.00 60.69 67 SER E CA 1
ATOM 5578 C C . SER E 1 68 ? 26.933 42.273 20.361 1.00 59.95 67 SER E C 1
ATOM 5579 O O . SER E 1 68 ? 25.821 42.239 19.828 1.00 60.62 67 SER E O 1
ATOM 5582 N N . LEU E 1 69 ? 27.371 41.345 21.215 1.00 59.05 68 LEU E N 1
ATOM 5583 C CA . LEU E 1 69 ? 26.632 40.118 21.526 1.00 58.64 68 LEU E CA 1
ATOM 5584 C C . LEU E 1 69 ? 25.576 40.246 22.646 1.00 56.89 68 LEU E C 1
ATOM 5585 O O . LEU E 1 69 ? 24.560 39.525 22.611 1.00 57.44 68 LEU E O 1
ATOM 5590 N N . THR E 1 70 ? 25.845 41.104 23.637 1.00 54.24 69 THR E N 1
ATOM 5591 C CA . THR E 1 70 ? 25.005 41.235 24.844 1.00 52.19 69 THR E CA 1
ATOM 5592 C C . THR E 1 70 ? 23.803 42.144 24.595 1.00 51.24 69 THR E C 1
ATOM 5593 O O . THR E 1 70 ? 23.781 42.883 23.619 1.00 51.39 69 THR E O 1
ATOM 5597 N N . PRO E 1 71 ? 22.793 42.104 25.489 1.00 49.62 70 PRO E N 1
ATOM 5598 C CA . PRO E 1 71 ? 21.644 42.980 25.313 1.00 49.83 70 PRO E CA 1
ATOM 5599 C C . PRO E 1 71 ? 22.054 44.431 25.052 1.00 50.04 70 PRO E C 1
ATOM 5600 O O . PRO E 1 71 ? 22.892 44.970 25.766 1.00 49.55 70 PRO E O 1
ATOM 5604 N N . ARG E 1 72 ? 21.474 45.043 24.029 1.00 51.32 71 ARG E N 1
ATOM 5605 C CA . ARG E 1 72 ? 21.858 46.404 23.622 1.00 52.54 71 ARG E CA 1
ATOM 5606 C C . ARG E 1 72 ? 21.049 47.481 24.342 1.00 51.12 71 ARG E C 1
ATOM 5607 O O . ARG E 1 72 ? 21.315 48.672 24.199 1.00 51.20 71 ARG E O 1
ATOM 5615 N N . GLU E 1 73 ? 20.066 47.055 25.129 1.00 49.40 72 GLU E N 1
ATOM 5616 C CA . GLU E 1 73 ? 19.250 47.951 25.928 1.00 48.55 72 GLU E CA 1
ATOM 5617 C C . GLU E 1 73 ? 18.474 47.136 26.954 1.00 46.98 72 GLU E C 1
ATOM 5618 O O . GLU E 1 73 ? 18.370 45.915 26.841 1.00 46.23 72 GLU E O 1
ATOM 5624 N N . ALA E 1 74 ? 17.916 47.835 27.927 1.00 45.85 73 ALA E N 1
ATOM 5625 C CA . ALA E 1 74 ? 17.173 47.224 29.043 1.00 45.33 73 ALA E CA 1
ATOM 5626 C C . ALA E 1 74 ? 16.094 46.196 28.630 1.00 45.49 73 ALA E C 1
ATOM 5627 O O . ALA E 1 74 ? 15.958 45.131 29.237 1.00 45.09 73 ALA E O 1
ATOM 5629 N N . GLU E 1 75 ? 15.339 46.495 27.585 1.00 46.10 74 GLU E N 1
ATOM 5630 C CA . GLU E 1 75 ? 14.255 45.610 27.184 1.00 47.07 74 GLU E CA 1
ATOM 5631 C C . GLU E 1 75 ? 14.744 44.248 26.674 1.00 46.51 74 GLU E C 1
ATOM 5632 O O . GLU E 1 75 ? 13.981 43.284 26.672 1.00 47.91 74 GLU E O 1
ATOM 5638 N N . GLU E 1 76 ? 16.019 44.148 26.279 1.00 45.87 75 GLU E N 1
ATOM 5639 C CA . GLU E 1 76 ? 16.576 42.891 25.785 1.00 45.68 75 GLU E CA 1
ATOM 5640 C C . GLU E 1 76 ? 17.174 41.986 26.868 1.00 43.59 75 GLU E C 1
ATOM 5641 O O . GLU E 1 76 ? 17.562 40.877 26.562 1.00 42.67 75 GLU E O 1
ATOM 5647 N N . LEU E 1 77 ? 17.197 42.439 28.124 1.00 41.95 76 LEU E N 1
ATOM 5648 C CA . LEU E 1 77 ? 17.761 41.653 29.210 1.00 41.11 76 LEU E CA 1
ATOM 5649 C C . LEU E 1 77 ? 17.053 40.298 29.335 1.00 41.77 76 LEU E C 1
ATOM 5650 O O . LEU E 1 77 ? 15.826 40.224 29.161 1.00 41.25 76 LEU E O 1
ATOM 5655 N N . PRO E 1 78 ? 17.814 39.220 29.616 1.00 42.33 77 PRO E N 1
ATOM 5656 C CA . PRO E 1 78 ? 17.183 37.903 29.772 1.00 43.23 77 PRO E CA 1
ATOM 5657 C C . PRO E 1 78 ? 16.518 37.744 31.138 1.00 43.07 77 PRO E C 1
ATOM 5658 O O . PRO E 1 78 ? 16.824 38.485 32.051 1.00 41.35 77 PRO E O 1
ATOM 5662 N N . LEU E 1 79 ? 15.610 36.780 31.267 1.00 45.39 78 LEU E N 1
ATOM 5663 C CA . LEU E 1 79 ? 15.016 36.438 32.582 1.00 46.13 78 LEU E CA 1
ATOM 5664 C C . LEU E 1 79 ? 16.073 35.742 33.429 1.00 46.86 78 LEU E C 1
ATOM 5665 O O . LEU E 1 79 ? 16.946 35.069 32.890 1.00 46.65 78 LEU E O 1
ATOM 5670 N N . SER E 1 80 ? 15.981 35.893 34.743 1.00 48.07 79 SER E N 1
ATOM 5671 C CA . SER E 1 80 ? 16.891 35.228 35.658 1.00 50.30 79 SER E CA 1
ATOM 5672 C C . SER E 1 80 ? 16.694 33.703 35.624 1.00 53.80 79 SER E C 1
ATOM 5673 O O . SER E 1 80 ? 17.595 32.972 36.005 1.00 54.10 79 SER E O 1
ATOM 5676 N N . LYS E 1 81 ? 15.510 33.263 35.185 1.00 57.86 80 LYS E N 1
ATOM 5677 C CA . LYS E 1 81 ? 15.132 31.846 35.077 1.00 62.06 80 LYS E CA 1
ATOM 5678 C C . LYS E 1 81 ? 13.902 31.651 34.161 1.00 64.78 80 LYS E C 1
ATOM 5679 O O . LYS E 1 81 ? 13.103 32.574 33.985 1.00 65.34 80 LYS E O 1
ATOM 5692 N N . ASN E 1 83 ? 13.438 31.843 31.016 1.00 71.17 82 ASN E N 1
ATOM 5693 C CA A ASN E 1 83 ? 13.906 32.427 29.736 0.67 71.34 82 ASN E CA 1
ATOM 5694 C CA B ASN E 1 83 ? 13.922 32.403 29.743 0.33 71.72 82 ASN E CA 1
ATOM 5695 C C . ASN E 1 83 ? 13.870 31.433 28.558 1.00 73.59 82 ASN E C 1
ATOM 5696 O O . ASN E 1 83 ? 13.096 31.633 27.634 1.00 74.99 82 ASN E O 1
ATOM 5705 N N . LEU E 1 84 ? 14.698 30.375 28.601 1.00 74.58 83 LEU E N 1
ATOM 5706 C CA . LEU E 1 84 ? 14.712 29.230 27.636 1.00 76.25 83 LEU E CA 1
ATOM 5707 C C . LEU E 1 84 ? 14.165 29.468 26.212 1.00 77.32 83 LEU E C 1
ATOM 5708 O O . LEU E 1 84 ? 12.958 29.376 25.968 1.00 77.84 83 LEU E O 1
ATOM 5710 N N . GLY E 1 85 ? 15.070 29.734 25.271 1.00 77.63 84 GLY E N 1
ATOM 5711 C CA . GLY E 1 85 ? 14.698 30.301 23.970 1.00 78.02 84 GLY E CA 1
ATOM 5712 C C . GLY E 1 85 ? 14.440 31.805 24.083 1.00 76.35 84 GLY E C 1
ATOM 5713 O O . GLY E 1 85 ? 14.801 32.583 23.189 1.00 77.02 84 GLY E O 1
ATOM 5714 N N . GLY E 1 86 ? 13.882 32.211 25.223 1.00 73.93 85 GLY E N 1
ATOM 5715 C CA . GLY E 1 86 ? 13.223 33.505 25.401 1.00 72.08 85 GLY E CA 1
ATOM 5716 C C . GLY E 1 86 ? 11.742 33.325 25.730 1.00 71.36 85 GLY E C 1
ATOM 5717 O O . GLY E 1 86 ? 10.978 34.273 25.611 1.00 71.22 85 GLY E O 1
ATOM 5718 N N . ILE E 1 87 ? 11.350 32.111 26.151 1.00 70.64 86 ILE E N 1
ATOM 5719 C CA . ILE E 1 87 ? 9.937 31.716 26.330 1.00 69.95 86 ILE E CA 1
ATOM 5720 C C . ILE E 1 87 ? 9.405 32.003 27.733 1.00 67.17 86 ILE E C 1
ATOM 5721 O O . ILE E 1 87 ? 8.234 32.355 27.902 1.00 67.05 86 ILE E O 1
ATOM 5723 N N . GLY E 1 88 ? 10.252 31.801 28.735 1.00 64.24 87 GLY E N 1
ATOM 5724 C CA . GLY E 1 88 ? 9.977 32.278 30.079 1.00 61.80 87 GLY E CA 1
ATOM 5725 C C . GLY E 1 88 ? 9.728 33.777 30.058 1.00 59.60 87 GLY E C 1
ATOM 5726 O O . GLY E 1 88 ? 8.737 34.268 30.618 1.00 59.15 87 GLY E O 1
ATOM 5727 N N . LYS E 1 89 ? 10.633 34.502 29.408 1.00 57.50 88 LYS E N 1
ATOM 5728 C CA . LYS E 1 89 ? 10.497 35.943 29.253 1.00 55.81 88 LYS E CA 1
ATOM 5729 C C . LYS E 1 89 ? 9.273 36.286 28.410 1.00 55.80 88 LYS E C 1
ATOM 5730 O O . LYS E 1 89 ? 8.542 37.204 28.728 1.00 54.43 88 LYS E O 1
ATOM 5736 N N . LYS E 1 90 ? 9.073 35.561 27.317 1.00 56.58 89 LYS E N 1
ATOM 5737 C CA . LYS E 1 90 ? 7.916 35.791 26.464 1.00 57.20 89 LYS E CA 1
ATOM 5738 C C . LYS E 1 90 ? 6.633 35.682 27.303 1.00 56.65 89 LYS E C 1
ATOM 5739 O O . LYS E 1 90 ? 5.739 36.516 27.201 1.00 56.24 89 LYS E O 1
ATOM 5750 N N . LEU E 1 92 ? 6.236 35.864 30.753 1.00 52.68 91 LEU E N 1
ATOM 5751 C CA . LEU E 1 92 ? 6.158 36.962 31.712 1.00 51.24 91 LEU E CA 1
ATOM 5752 C C . LEU E 1 92 ? 5.668 38.255 31.045 1.00 50.86 91 LEU E C 1
ATOM 5753 O O . LEU E 1 92 ? 4.789 38.938 31.568 1.00 50.86 91 LEU E O 1
ATOM 5758 N N . LEU E 1 93 ? 6.216 38.576 29.883 1.00 50.96 92 LEU E N 1
ATOM 5759 C CA . LEU E 1 93 ? 5.844 39.803 29.168 1.00 51.36 92 LEU E CA 1
ATOM 5760 C C . LEU E 1 93 ? 4.376 39.831 28.767 1.00 52.07 92 LEU E C 1
ATOM 5761 O O . LEU E 1 93 ? 3.731 40.882 28.821 1.00 51.99 92 LEU E O 1
ATOM 5766 N N . GLU E 1 94 ? 3.844 38.685 28.353 1.00 52.47 93 GLU E N 1
ATOM 5767 C CA A GLU E 1 94 ? 2.435 38.629 27.969 0.50 53.55 93 GLU E CA 1
ATOM 5768 C CA B GLU E 1 94 ? 2.441 38.599 27.961 0.50 53.62 93 GLU E CA 1
ATOM 5769 C C . GLU E 1 94 ? 1.555 38.710 29.207 1.00 52.69 93 GLU E C 1
ATOM 5770 O O . GLU E 1 94 ? 0.517 39.349 29.176 1.00 53.34 93 GLU E O 1
ATOM 5797 N N . LYS E 1 97 ? 1.554 42.312 30.039 1.00 52.40 96 LYS E N 1
ATOM 5798 C CA . LYS E 1 97 ? 0.741 43.023 29.055 1.00 54.36 96 LYS E CA 1
ATOM 5799 C C . LYS E 1 97 ? -0.746 42.890 29.391 1.00 55.85 96 LYS E C 1
ATOM 5800 O O . LYS E 1 97 ? -1.461 43.883 29.354 1.00 56.61 96 LYS E O 1
ATOM 5803 N N . GLU E 1 98 ? -1.189 41.674 29.734 1.00 56.40 97 GLU E N 1
ATOM 5804 C CA . GLU E 1 98 ? -2.562 41.426 30.239 1.00 57.60 97 GLU E CA 1
ATOM 5805 C C . GLU E 1 98 ? -2.954 42.255 31.459 1.00 57.50 97 GLU E C 1
ATOM 5806 O O . GLU E 1 98 ? -4.120 42.604 31.589 1.00 58.21 97 GLU E O 1
ATOM 5812 N N . GLU E 1 99 ? -2.019 42.485 32.388 1.00 56.47 98 GLU E N 1
ATOM 5813 C CA . GLU E 1 99 ? -2.298 43.324 33.570 1.00 56.91 98 GLU E CA 1
ATOM 5814 C C . GLU E 1 99 ? -2.068 44.794 33.320 1.00 56.98 98 GLU E C 1
ATOM 5815 O O . GLU E 1 99 ? -2.257 45.589 34.224 1.00 57.12 98 GLU E O 1
ATOM 5821 N N . LYS E 1 100 ? -1.610 45.144 32.122 1.00 58.07 99 LYS E N 1
ATOM 5822 C CA . LYS E 1 100 ? -1.081 46.478 31.834 1.00 58.48 99 LYS E CA 1
ATOM 5823 C C . LYS E 1 100 ? -0.009 46.905 32.846 1.00 57.06 99 LYS E C 1
ATOM 5824 O O . LYS E 1 100 ? 0.106 48.082 33.177 1.00 57.21 99 LYS E O 1
ATOM 5828 N N . ALA E 1 101 ? 0.779 45.938 33.314 1.00 55.20 100 ALA E N 1
ATOM 5829 C CA . ALA E 1 101 ? 1.958 46.242 34.110 1.00 53.94 100 ALA E CA 1
ATOM 5830 C C . ALA E 1 101 ? 2.997 46.823 33.146 1.00 53.28 100 ALA E C 1
ATOM 5831 O O . ALA E 1 101 ? 3.231 46.258 32.075 1.00 53.96 100 ALA E O 1
ATOM 5833 N N . PRO E 1 102 ? 3.599 47.963 33.497 1.00 52.55 101 PRO E N 1
ATOM 5834 C CA . PRO E 1 102 ? 4.527 48.577 32.558 1.00 52.71 101 PRO E CA 1
ATOM 5835 C C . PRO E 1 102 ? 5.801 47.752 32.316 1.00 51.27 101 PRO E C 1
ATOM 5836 O O . PRO E 1 102 ? 6.301 47.075 33.226 1.00 50.57 101 PRO E O 1
ATOM 5840 N N . LYS E 1 103 ? 6.292 47.806 31.082 1.00 50.59 102 LYS E N 1
ATOM 5841 C CA . LYS E 1 103 ? 7.536 47.133 30.698 1.00 49.74 102 LYS E CA 1
ATOM 5842 C C . LYS E 1 103 ? 8.743 47.740 31.386 1.00 47.61 102 LYS E C 1
ATOM 5843 O O . LYS E 1 103 ? 8.714 48.882 31.858 1.00 47.48 102 LYS E O 1
ATOM 5848 N N . LEU E 1 104 ? 9.831 46.985 31.416 1.00 46.46 103 LEU E N 1
ATOM 5849 C CA . LEU E 1 104 ? 11.072 47.483 31.987 1.00 44.95 103 LEU E CA 1
ATOM 5850 C C . LEU E 1 104 ? 11.486 48.838 31.399 1.00 45.78 103 LEU E C 1
ATOM 5851 O O . LEU E 1 104 ? 11.879 49.728 32.139 1.00 45.41 103 LEU E O 1
ATOM 5856 N N . SER E 1 105 ? 11.395 49.001 30.082 1.00 47.62 104 SER E N 1
ATOM 5857 C CA . SER E 1 105 ? 11.860 50.248 29.457 1.00 49.05 104 SER E CA 1
ATOM 5858 C C . SER E 1 105 ? 10.986 51.445 29.873 1.00 49.79 104 SER E C 1
ATOM 5859 O O . SER E 1 105 ? 11.502 52.544 30.010 1.00 50.15 104 SER E O 1
ATOM 5862 N N . ASP E 1 106 ? 9.688 51.213 30.093 1.00 50.58 105 ASP E N 1
ATOM 5863 C CA . ASP E 1 1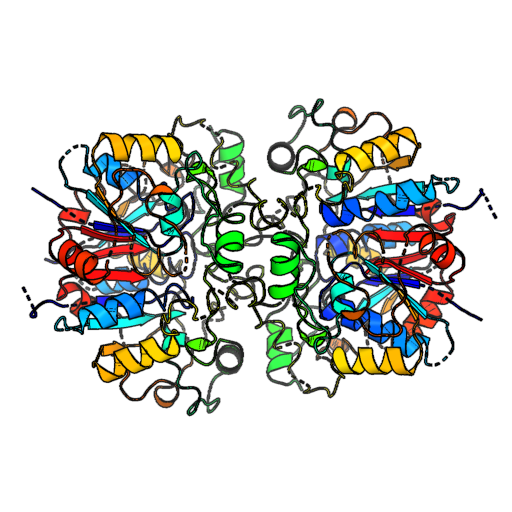06 ? 8.761 52.232 30.633 1.00 51.51 105 ASP E CA 1
ATOM 5864 C C . ASP E 1 106 ? 9.137 52.663 32.053 1.00 50.25 105 ASP E C 1
ATOM 5865 O O . ASP E 1 106 ? 9.197 53.864 32.355 1.00 50.19 105 ASP E O 1
ATOM 5870 N N . LEU E 1 107 ? 9.371 51.686 32.927 1.00 48.37 106 LEU E N 1
ATOM 5871 C CA . LEU E 1 107 ? 9.844 51.965 34.294 1.00 47.31 106 LEU E CA 1
ATOM 5872 C C . LEU E 1 107 ? 11.171 52.717 34.299 1.00 47.18 106 LEU E C 1
ATOM 5873 O O . LEU E 1 107 ? 11.406 53.566 35.164 1.00 47.03 106 LEU E O 1
ATOM 5878 N N . LEU E 1 108 ? 12.043 52.402 33.344 1.00 47.09 107 LEU E N 1
ATOM 5879 C CA . LEU E 1 108 ? 13.342 53.057 33.259 1.00 47.12 107 LEU E CA 1
ATOM 5880 C C . LEU E 1 108 ? 13.205 54.513 32.804 1.00 48.79 107 LEU E C 1
ATOM 5881 O O . LEU E 1 108 ? 13.914 55.391 33.316 1.00 48.46 107 LEU E O 1
ATOM 5886 N N . SER E 1 109 ? 12.315 54.757 31.843 1.00 49.92 108 SER E N 1
ATOM 5887 C CA . SER E 1 109 ? 11.995 56.119 31.432 1.00 52.07 108 SER E CA 1
ATOM 5888 C C . SER E 1 109 ? 11.425 56.884 32.615 1.00 51.70 108 SER E C 1
ATOM 5889 O O . SER E 1 109 ? 11.801 58.038 32.855 1.00 52.03 108 SER E O 1
ATOM 5892 N N . GLY E 1 110 ? 10.511 56.242 33.334 1.00 50.74 109 GLY E N 1
ATOM 5893 C CA . GLY E 1 110 ? 9.926 56.826 34.539 1.00 51.07 109 GLY E CA 1
ATOM 5894 C C . GLY E 1 110 ? 10.996 57.185 35.558 1.00 50.94 109 GLY E C 1
ATOM 5895 O O . GLY E 1 110 ? 11.011 58.302 36.076 1.00 51.32 109 GLY E O 1
ATOM 5896 N N . ALA E 1 111 ? 11.906 56.249 35.831 1.00 49.58 110 ALA E N 1
ATOM 5897 C CA . ALA E 1 111 ? 13.001 56.478 36.791 1.00 49.37 110 ALA E CA 1
ATOM 5898 C C . ALA E 1 111 ? 13.897 57.629 36.352 1.00 50.39 110 ALA E C 1
ATOM 5899 O O . ALA E 1 111 ? 14.326 58.426 37.186 1.00 51.49 110 ALA E O 1
ATOM 5901 N N . ARG E 1 112 ? 14.161 57.735 35.051 1.00 50.74 111 ARG E N 1
ATOM 5902 C CA . ARG E 1 112 ? 14.941 58.855 34.518 1.00 51.89 111 ARG E CA 1
ATOM 5903 C C . ARG E 1 112 ? 14.191 60.185 34.659 1.00 53.70 111 ARG E C 1
ATOM 5904 O O . ARG E 1 112 ? 14.806 61.195 34.990 1.00 54.62 111 ARG E O 1
ATOM 5912 N N . LYS E 1 113 ? 12.882 60.173 34.395 1.00 54.60 112 LYS E N 1
ATOM 5913 C CA . LYS E 1 113 ? 12.035 61.367 34.531 1.00 56.85 112 LYS E CA 1
ATOM 5914 C C . LYS E 1 113 ? 11.901 61.811 35.984 1.00 57.00 112 LYS E C 1
ATOM 5915 O O . LYS E 1 113 ? 11.835 63.009 36.263 1.00 57.26 112 LYS E O 1
ATOM 5921 N N . LYS E 1 114 ? 11.860 60.842 36.900 1.00 55.61 113 LYS E N 1
ATOM 5922 C CA . LYS E 1 114 ? 11.773 61.134 38.333 1.00 56.24 113 LYS E CA 1
ATOM 5923 C C . LYS E 1 114 ? 13.137 61.419 38.966 1.00 55.64 113 LYS E C 1
ATOM 5924 O O . LYS E 1 114 ? 13.233 61.618 40.177 1.00 55.85 113 LYS E O 1
ATOM 5930 N N . GLU E 1 115 ? 14.184 61.420 38.143 1.00 54.93 114 GLU E N 1
ATOM 5931 C CA . GLU E 1 115 ? 15.542 61.715 38.578 1.00 54.78 114 GLU E CA 1
ATOM 5932 C C . GLU E 1 115 ? 16.060 60.784 39.682 1.00 53.13 114 GLU E C 1
ATOM 5933 O O . GLU E 1 115 ? 16.681 61.215 40.654 1.00 53.36 114 GLU E O 1
ATOM 5939 N N . VAL E 1 116 ? 15.813 59.490 39.502 1.00 51.40 115 VAL E N 1
ATOM 5940 C CA . VAL E 1 116 ? 16.637 58.460 40.143 1.00 49.57 115 VAL E CA 1
ATOM 5941 C C . VAL E 1 116 ? 18.060 58.755 39.679 1.00 49.44 115 VAL E C 1
ATOM 5942 O O . VAL E 1 116 ? 18.263 59.153 38.536 1.00 49.77 115 VAL E O 1
ATOM 5946 N N . LYS E 1 117 ? 19.038 58.594 40.553 1.00 48.74 116 LYS E N 1
ATOM 5947 C CA . LYS E 1 117 ? 20.423 58.850 40.180 1.00 49.29 116 LYS E CA 1
ATOM 5948 C C . LYS E 1 117 ? 21.104 57.532 39.799 1.00 48.46 116 LYS E C 1
ATOM 5949 O O . LYS E 1 117 ? 21.271 56.647 40.637 1.00 47.06 116 LYS E O 1
ATOM 5953 N N . PHE E 1 118 ? 21.469 57.410 38.520 1.00 48.50 117 PHE E N 1
ATOM 5954 C CA . PHE E 1 118 ? 22.092 56.202 37.983 1.00 47.61 117 PHE E CA 1
ATOM 5955 C C . PHE E 1 118 ? 23.596 56.374 37.873 1.00 48.61 117 PHE E C 1
ATOM 5956 O O . PHE E 1 118 ? 24.089 57.357 37.274 1.00 49.38 117 PHE E O 1
ATOM 5964 N N . TYR E 1 119 ? 24.331 55.436 38.458 1.00 47.92 118 TYR E N 1
ATOM 5965 C CA . TYR E 1 119 ? 25.780 55.455 38.408 1.00 49.29 118 TYR E CA 1
ATOM 5966 C C . TYR E 1 119 ? 26.303 54.153 37.804 1.00 48.88 118 TYR E C 1
ATOM 5967 O O . TYR E 1 119 ? 25.689 53.092 37.964 1.00 47.28 118 TYR E O 1
ATOM 5976 N N . ALA E 1 120 ? 27.446 54.248 37.132 1.00 49.11 119 ALA E N 1
ATOM 5977 C CA . ALA E 1 120 ? 28.104 53.105 36.521 1.00 48.80 119 ALA E CA 1
ATOM 5978 C C . ALA E 1 120 ? 29.432 52.847 37.229 1.00 50.06 119 ALA E C 1
ATOM 5979 O O . ALA E 1 120 ? 30.308 53.727 37.281 1.00 51.06 119 ALA E O 1
ATOM 5990 N N . GLN E 1 122 ? 32.966 52.124 37.817 1.00 50.78 121 GLN E N 1
ATOM 5991 C CA . GLN E 1 122 ? 34.084 52.450 36.928 1.00 51.64 121 GLN E CA 1
ATOM 5992 C C . GLN E 1 122 ? 34.893 51.230 36.502 1.00 51.08 121 GLN E C 1
ATOM 5993 O O . GLN E 1 122 ? 35.220 51.096 35.331 1.00 51.57 121 GLN E O 1
ATOM 5999 N N . LEU E 1 123 ? 35.216 50.350 37.444 1.00 50.39 122 LEU E N 1
ATOM 6000 C CA . LEU E 1 123 ? 35.979 49.137 37.129 1.00 50.64 122 LEU E CA 1
ATOM 6001 C C . LEU E 1 123 ? 35.229 48.239 36.126 1.00 50.21 122 LEU E C 1
ATOM 6002 O O . LEU E 1 123 ? 35.811 47.775 35.150 1.00 49.91 122 LEU E O 1
ATOM 6007 N N . SER E 1 124 ? 33.939 48.002 36.375 1.00 49.35 123 SER E N 1
ATOM 6008 C CA . SER E 1 124 ? 33.102 47.218 35.461 1.00 49.51 123 SER E CA 1
ATOM 6009 C C . SER E 1 124 ? 33.105 47.819 34.073 1.00 49.39 123 SER E C 1
ATOM 6010 O O . SER E 1 124 ? 33.257 47.113 33.093 1.00 50.27 123 SER E O 1
ATOM 6013 N N . VAL E 1 125 ? 32.902 49.125 34.007 1.00 49.95 124 VAL E N 1
ATOM 6014 C CA . VAL E 1 125 ? 32.912 49.853 32.744 1.00 50.74 124 VAL E CA 1
ATOM 6015 C C . VAL E 1 125 ? 34.205 49.631 31.974 1.00 51.64 124 VAL E C 1
ATOM 6016 O O . VAL E 1 125 ? 34.179 49.410 30.757 1.00 52.20 124 VAL E O 1
ATOM 6020 N N . GLU E 1 126 ? 35.327 49.695 32.685 1.00 51.76 125 GLU E N 1
ATOM 6021 C CA . GLU E 1 126 ? 36.648 49.464 32.086 1.00 52.52 125 GLU E CA 1
ATOM 6022 C C . GLU E 1 126 ? 36.801 48.013 31.628 1.00 51.57 125 GLU E C 1
ATOM 6023 O O . GLU E 1 126 ? 37.247 47.747 30.498 1.00 51.95 125 GLU E O 1
ATOM 6029 N N . ILE E 1 127 ? 36.436 47.069 32.490 1.00 50.30 126 ILE E N 1
ATOM 6030 C CA . ILE E 1 127 ? 36.504 45.652 32.105 1.00 49.94 126 ILE E CA 1
ATOM 6031 C C . ILE E 1 127 ? 35.641 45.389 30.853 1.00 49.77 126 ILE E C 1
ATOM 6032 O O . ILE E 1 127 ? 36.130 44.874 29.865 1.00 49.52 126 ILE E O 1
ATOM 6045 N N . GLY E 1 129 ? 34.361 47.365 28.646 1.00 52.89 128 GLY E N 1
ATOM 6046 C CA . GLY E 1 129 ? 34.754 48.163 27.505 1.00 55.11 128 GLY E CA 1
ATOM 6047 C C . GLY E 1 129 ? 33.775 49.239 27.104 1.00 55.91 128 GLY E C 1
ATOM 6048 O O . GLY E 1 129 ? 33.927 49.839 26.043 1.00 57.08 128 GLY E O 1
ATOM 6049 N N . PHE E 1 130 ? 32.791 49.509 27.952 1.00 56.08 129 PHE E N 1
ATOM 6050 C CA . PHE E 1 130 ? 31.776 50.507 27.635 1.00 57.39 129 PHE E CA 1
ATOM 6051 C C . PHE E 1 130 ? 32.317 51.906 27.825 1.00 59.43 129 PHE E C 1
ATOM 6052 O O . PHE E 1 130 ? 33.008 52.182 28.798 1.00 60.30 129 PHE E O 1
ATOM 6060 N N . LYS E 1 131 ? 31.979 52.788 26.895 1.00 61.24 130 LYS E N 1
ATOM 6061 C CA A LYS E 1 131 ? 32.306 54.202 27.028 0.50 62.52 130 LYS E CA 1
ATOM 6062 C CA B LYS E 1 131 ? 32.304 54.202 27.016 0.50 62.53 130 LYS E CA 1
ATOM 6063 C C . LYS E 1 131 ? 31.055 54.987 27.401 1.00 62.18 130 LYS E C 1
ATOM 6064 O O . LYS E 1 131 ? 29.936 54.521 27.200 1.00 61.36 130 LYS E O 1
ATOM 6072 N N . LYS E 1 132 ? 31.272 56.182 27.942 1.00 63.21 131 LYS E N 1
ATOM 6073 C CA . LYS E 1 132 ? 30.219 57.076 28.433 1.00 63.32 131 LYS E CA 1
ATOM 6074 C C . LYS E 1 132 ? 29.088 57.276 27.439 1.00 62.90 131 LYS E C 1
ATOM 6075 O O . LYS E 1 132 ? 27.924 57.203 27.800 1.00 62.18 131 LYS E O 1
ATOM 6081 N N . GLU E 1 133 ? 29.439 57.513 26.181 1.00 63.87 132 GLU E N 1
ATOM 6082 C CA . GLU E 1 133 ? 28.445 57.814 25.148 1.00 64.36 132 GLU E CA 1
ATOM 6083 C C . GLU E 1 133 ? 27.559 56.614 24.808 1.00 62.35 132 GLU E C 1
ATOM 6084 O O . GLU E 1 133 ? 26.492 56.792 24.213 1.00 62.47 132 GLU E O 1
ATOM 6090 N N . GLU E 1 134 ? 27.997 55.406 25.185 1.00 59.85 133 GLU E N 1
ATOM 6091 C CA . GLU E 1 134 ? 27.206 54.192 25.002 1.00 57.91 133 GLU E CA 1
ATOM 6092 C C . GLU E 1 134 ? 26.144 54.014 26.100 1.00 55.33 133 GLU E C 1
ATOM 6093 O O . GLU E 1 134 ? 25.271 53.167 25.972 1.00 53.56 133 GLU E O 1
ATOM 6099 N N . LEU E 1 135 ? 26.246 54.790 27.177 1.00 53.75 134 LEU E N 1
ATOM 6100 C CA . LEU E 1 135 ? 25.265 54.778 28.251 1.00 52.57 134 LEU E CA 1
ATOM 6101 C C . LEU E 1 135 ? 24.382 56.028 28.150 1.00 53.41 134 LEU E C 1
ATOM 6102 O O . LEU E 1 135 ? 24.781 56.995 27.510 1.00 53.45 134 LEU E O 1
ATOM 6107 N N . PHE E 1 136 ? 23.199 56.001 28.779 1.00 52.96 135 PHE E N 1
ATOM 6108 C CA . PHE E 1 136 ? 22.305 57.186 28.846 1.00 54.56 135 PHE E CA 1
ATOM 6109 C C . PHE E 1 136 ? 23.064 58.406 29.314 1.00 54.88 135 PHE E C 1
ATOM 6110 O O . PHE E 1 136 ? 23.891 58.286 30.207 1.00 54.27 135 PHE E O 1
ATOM 6118 N N . PRO E 1 137 ? 22.759 59.593 28.748 1.00 56.31 136 PRO E N 1
ATOM 6119 C CA . PRO E 1 137 ? 23.588 60.761 29.062 1.00 57.51 136 PRO E CA 1
ATOM 6120 C C . PRO E 1 137 ? 23.703 61.122 30.553 1.00 57.26 136 PRO E C 1
ATOM 6121 O O . PRO E 1 137 ? 24.772 61.537 30.979 1.00 57.67 136 PRO E O 1
ATOM 6125 N N . GLU E 1 138 ? 22.634 60.963 31.337 1.00 56.88 137 GLU E N 1
ATOM 6126 C CA . GLU E 1 138 ? 22.659 61.371 32.759 1.00 57.03 137 GLU E CA 1
ATOM 6127 C C . GLU E 1 138 ? 23.441 60.439 33.682 1.00 56.06 137 GLU E C 1
ATOM 6128 O O . GLU E 1 138 ? 23.618 60.747 34.865 1.00 55.81 137 GLU E O 1
ATOM 6134 N N . VAL E 1 139 ? 23.894 59.295 33.161 1.00 55.04 138 VAL E N 1
ATOM 6135 C CA . VAL E 1 139 ? 24.695 58.370 33.953 1.00 53.83 138 VAL E CA 1
ATOM 6136 C C . VAL E 1 139 ? 26.045 59.002 34.290 1.00 55.07 138 VAL E C 1
ATOM 6137 O O . VAL E 1 139 ? 26.674 59.609 33.420 1.00 56.54 138 VAL E O 1
ATOM 6141 N N . GLN E 1 140 ? 26.480 58.855 35.538 1.00 54.78 139 GLN E N 1
ATOM 6142 C CA . GLN E 1 140 ? 27.829 59.240 35.942 1.00 56.44 139 GLN E CA 1
ATOM 6143 C C . GLN E 1 140 ? 28.644 58.008 36.338 1.00 55.77 139 GLN E C 1
ATOM 6144 O O . GLN E 1 140 ? 28.127 57.060 36.945 1.00 54.38 139 GLN E O 1
ATOM 6150 N N . ILE E 1 141 ? 29.922 58.022 35.997 1.00 56.50 140 ILE E N 1
ATOM 6151 C CA . ILE E 1 141 ? 30.824 56.947 36.383 1.00 56.42 140 ILE E CA 1
ATOM 6152 C C . ILE E 1 141 ? 31.301 57.209 37.812 1.00 56.62 140 ILE E C 1
ATOM 6153 O O . ILE E 1 141 ? 31.721 58.316 38.128 1.00 58.36 140 ILE E O 1
ATOM 6171 N N . ASP E 1 143 ? 33.375 55.193 41.267 1.00 54.81 142 ASP E N 1
ATOM 6172 C CA A ASP E 1 143 ? 34.165 54.046 41.730 0.50 54.56 142 ASP E CA 1
ATOM 6173 C CA B ASP E 1 143 ? 34.174 54.064 41.748 0.50 54.43 142 ASP E CA 1
ATOM 6174 C C . ASP E 1 143 ? 33.564 53.474 43.022 1.00 53.94 142 ASP E C 1
ATOM 6175 O O . ASP E 1 143 ? 32.646 54.065 43.624 1.00 53.81 142 ASP E O 1
ATOM 6184 N N . VAL E 1 144 ? 34.057 52.307 43.428 1.00 53.71 143 VAL E N 1
ATOM 6185 C CA . VAL E 1 144 ? 33.483 51.586 44.556 1.00 53.37 143 VAL E CA 1
ATOM 6186 C C . VAL E 1 144 ? 33.568 52.326 45.891 1.00 54.19 143 VAL E C 1
ATOM 6187 O O . VAL E 1 144 ? 32.744 52.107 46.768 1.00 53.82 143 VAL E O 1
ATOM 6191 N N . LYS E 1 145 ? 34.565 53.187 46.058 1.00 55.28 144 LYS E N 1
ATOM 6192 C CA . LYS E 1 145 ? 34.663 53.996 47.270 1.00 56.51 144 LYS E CA 1
ATOM 6193 C C . LYS E 1 145 ? 33.564 55.059 47.319 1.00 55.94 144 LYS E C 1
ATOM 6194 O O . LYS E 1 145 ? 33.015 55.343 48.378 1.00 55.93 144 LYS E O 1
ATOM 6200 N N . GLU E 1 146 ? 33.207 55.609 46.164 1.00 55.79 145 GLU E N 1
ATOM 6201 C CA . GLU E 1 146 ? 32.063 56.502 46.090 1.00 56.06 145 GLU E CA 1
ATOM 6202 C C . GLU E 1 146 ? 30.758 55.755 46.350 1.00 54.24 145 GLU E C 1
ATOM 6203 O O . GLU E 1 146 ? 29.891 56.278 47.034 1.00 55.19 145 GLU E O 1
ATOM 6209 N N . TYR E 1 147 ? 30.616 54.536 45.829 1.00 52.40 146 TYR E N 1
ATOM 6210 C CA . TYR E 1 147 ? 29.489 53.673 46.204 1.00 50.36 146 TYR E CA 1
ATOM 6211 C C . TYR E 1 147 ? 29.417 53.517 47.724 1.00 50.48 146 TYR E C 1
ATOM 6212 O O . TYR E 1 147 ? 28.378 53.759 48.332 1.00 49.97 146 TYR E O 1
ATOM 6221 N N . LEU E 1 148 ? 30.520 53.105 48.331 1.00 51.00 147 LEU E N 1
ATOM 6222 C CA . LEU E 1 148 ? 30.551 52.837 49.779 1.00 51.87 147 LEU E CA 1
ATOM 6223 C C . LEU E 1 148 ? 30.160 54.049 50.644 1.00 53.52 147 LEU E C 1
ATOM 6224 O O . LEU E 1 148 ? 29.386 53.931 51.619 1.00 53.32 147 LEU E O 1
ATOM 6229 N N . LYS E 1 149 ? 30.702 55.212 50.294 1.00 55.03 148 LYS E N 1
ATOM 6230 C CA . LYS E 1 149 ? 30.365 56.445 50.983 1.00 56.88 148 LYS E CA 1
ATOM 6231 C C . LYS E 1 149 ? 28.869 56.684 50.910 1.00 56.34 148 LYS E C 1
ATOM 6232 O O . LYS E 1 149 ? 28.236 56.928 51.937 1.00 56.55 148 LYS E O 1
ATOM 6235 N N . ASN E 1 150 ? 28.316 56.580 49.700 1.00 55.04 149 ASN E N 1
ATOM 6236 C CA . ASN E 1 150 ? 26.895 56.798 49.470 1.00 54.84 149 ASN E CA 1
ATOM 6237 C C . ASN E 1 150 ? 26.043 55.777 50.222 1.00 54.22 149 ASN E C 1
ATOM 6238 O O . ASN E 1 150 ? 25.078 56.143 50.905 1.00 54.12 149 ASN E O 1
ATOM 6243 N N . ALA E 1 151 ? 26.424 54.505 50.109 1.00 53.65 150 ALA E N 1
ATOM 6244 C CA . ALA E 1 151 ? 25.740 53.425 50.816 1.00 53.33 150 ALA E CA 1
ATOM 6245 C C . ALA E 1 151 ? 25.731 53.647 52.323 1.00 54.84 150 ALA E C 1
ATOM 6246 O O . ALA E 1 151 ? 24.720 53.405 52.977 1.00 54.98 150 ALA E O 1
ATOM 6248 N N . LEU E 1 152 ? 26.851 54.103 52.868 1.00 57.07 151 LEU E N 1
ATOM 6249 C CA . LEU E 1 152 ? 26.959 54.333 54.311 1.00 59.37 151 LEU E CA 1
ATOM 6250 C C . LEU E 1 152 ? 26.084 55.488 54.790 1.00 60.86 151 LEU E C 1
ATOM 6251 O O . LEU E 1 152 ? 25.694 55.515 55.941 1.00 62.27 151 LEU E O 1
ATOM 6256 N N . GLU E 1 153 ? 25.765 56.423 53.899 1.00 61.64 152 GLU E N 1
ATOM 6257 C CA . GLU E 1 153 ? 24.902 57.560 54.229 1.00 63.04 152 GLU E CA 1
ATOM 6258 C C . GLU E 1 153 ? 23.419 57.279 53.957 1.00 61.70 152 GLU E C 1
ATOM 6259 O O . GLU E 1 153 ? 22.580 58.136 54.241 1.00 62.59 152 GLU E O 1
ATOM 6265 N N . SER E 1 154 ? 23.089 56.101 53.412 1.00 59.25 153 SER E N 1
ATOM 6266 C CA . SER E 1 154 ? 21.697 55.768 53.078 1.00 58.00 153 SER E CA 1
ATOM 6267 C C . SER E 1 154 ? 20.946 55.136 54.239 1.00 57.52 153 SER E C 1
ATOM 6268 O O . SER E 1 154 ? 21.549 54.645 55.184 1.00 58.77 153 SER E O 1
ATOM 6271 N N . ASP E 1 155 ? 19.625 55.107 54.138 1.00 56.06 154 ASP E N 1
ATOM 6272 C CA . ASP E 1 155 ? 18.794 54.434 55.137 1.00 56.01 154 ASP E CA 1
ATOM 6273 C C . ASP E 1 155 ? 18.371 53.007 54.736 1.00 53.98 154 ASP E C 1
ATOM 6274 O O . ASP E 1 155 ? 18.027 52.189 55.590 1.00 54.82 154 ASP E O 1
ATOM 6279 N N . LEU E 1 156 ? 18.385 52.727 53.440 1.00 51.17 155 LEU E N 1
ATOM 6280 C CA . LEU E 1 156 ? 18.064 51.409 52.913 1.00 49.05 155 LEU E CA 1
ATOM 6281 C C . LEU E 1 156 ? 19.112 51.071 51.860 1.00 47.16 155 LEU E C 1
ATOM 6282 O O . LEU E 1 156 ? 19.317 51.842 50.924 1.00 46.31 155 LEU E O 1
ATOM 6287 N N . GLN E 1 157 ? 19.792 49.945 52.049 1.00 45.81 156 GLN E N 1
ATOM 6288 C CA . GLN E 1 157 ? 20.858 49.491 51.144 1.00 45.33 156 GLN E CA 1
ATOM 6289 C C . GLN E 1 157 ? 20.613 48.023 50.727 1.00 43.65 156 GLN E C 1
ATOM 6290 O O . GLN E 1 157 ? 20.483 47.139 51.571 1.00 42.81 156 GLN E O 1
ATOM 6296 N N . LEU E 1 158 ? 20.569 47.771 49.429 1.00 42.36 157 LEU E N 1
ATOM 6297 C CA . LEU E 1 158 ? 20.345 46.418 48.934 1.00 41.62 157 LEU E CA 1
ATOM 6298 C C . LEU E 1 158 ? 21.329 46.079 47.814 1.00 40.89 157 LEU E C 1
ATOM 6299 O O . LEU E 1 158 ? 21.857 46.971 47.114 1.00 40.96 157 LEU E O 1
ATOM 6304 N N . PHE E 1 159 ? 21.543 44.782 47.642 1.00 40.28 158 PHE E N 1
ATOM 6305 C CA . PHE E 1 159 ? 22.329 44.243 46.546 1.00 39.78 158 PHE E CA 1
ATOM 6306 C C . PHE E 1 159 ? 21.419 43.294 45.755 1.00 39.31 158 PHE E C 1
ATOM 6307 O O . PHE E 1 159 ? 20.923 42.307 46.279 1.00 38.97 158 PHE E O 1
ATOM 6315 N N . ILE E 1 160 ? 21.230 43.606 44.484 1.00 40.33 159 ILE E N 1
ATOM 6316 C CA . ILE E 1 160 ? 20.283 42.906 43.635 1.00 40.43 159 ILE E CA 1
ATOM 6317 C C . ILE E 1 160 ? 21.041 42.271 42.478 1.00 40.96 159 ILE E C 1
ATOM 6318 O O . ILE E 1 160 ? 21.721 42.951 41.689 1.00 40.60 159 ILE E O 1
ATOM 6324 N N . ASN F 1 4 ? 35.472 53.355 62.812 1.00 71.17 3 ASN F N 1
ATOM 6325 C CA . ASN F 1 4 ? 34.063 53.793 63.076 1.00 70.83 3 ASN F CA 1
ATOM 6326 C C . ASN F 1 4 ? 33.008 52.875 62.429 1.00 68.22 3 ASN F C 1
ATOM 6327 O O . ASN F 1 4 ? 32.163 52.307 63.121 1.00 68.46 3 ASN F O 1
ATOM 6329 N N . LYS F 1 5 ? 33.052 52.728 61.108 1.00 66.22 4 LYS F N 1
ATOM 6330 C CA . LYS F 1 5 ? 31.962 52.066 60.383 1.00 63.69 4 LYS F CA 1
ATOM 6331 C C . LYS F 1 5 ? 32.198 50.580 60.211 1.00 61.93 4 LYS F C 1
ATOM 6332 O O . LYS F 1 5 ? 33.339 50.123 60.174 1.00 61.63 4 LYS F O 1
ATOM 6338 N N . LYS F 1 6 ? 31.106 49.826 60.086 1.00 59.97 5 LYS F N 1
ATOM 6339 C CA . LYS F 1 6 ? 31.188 48.378 59.923 1.00 58.21 5 LYS F CA 1
ATOM 6340 C C . LYS F 1 6 ? 30.299 47.910 58.772 1.00 55.88 5 LYS F C 1
ATOM 6341 O O . LYS F 1 6 ? 29.169 48.391 58.606 1.00 55.03 5 LYS F O 1
ATOM 6355 N N . ASN F 1 8 ? 28.838 44.345 56.781 1.00 49.71 7 ASN F N 1
ATOM 6356 C CA . ASN F 1 8 ? 28.620 42.907 56.841 1.00 48.26 7 ASN F CA 1
ATOM 6357 C C . ASN F 1 8 ? 28.084 42.438 55.497 1.00 46.92 7 ASN F C 1
ATOM 6358 O O . ASN F 1 8 ? 27.056 42.934 55.029 1.00 45.55 7 ASN F O 1
ATOM 6363 N N . LEU F 1 9 ? 28.800 41.499 54.883 1.00 46.01 8 LEU F N 1
ATOM 6364 C CA . LEU F 1 9 ? 28.348 40.838 53.662 1.00 44.98 8 LEU F CA 1
ATOM 6365 C C . LEU F 1 9 ? 28.016 39.389 53.974 1.00 44.19 8 LEU F C 1
ATOM 6366 O O . LEU F 1 9 ? 28.827 38.676 54.565 1.00 45.49 8 LEU F O 1
ATOM 6371 N N . LEU F 1 10 ? 26.825 38.948 53.602 1.00 43.55 9 LEU F N 1
ATOM 6372 C CA . LEU F 1 10 ? 26.519 37.515 53.644 1.00 42.27 9 LEU F CA 1
ATOM 6373 C C . LEU F 1 10 ? 26.727 36.951 52.244 1.00 41.09 9 LEU F C 1
ATOM 6374 O O . LEU F 1 10 ? 25.969 37.244 51.332 1.00 39.74 9 LEU F O 1
ATOM 6379 N N . LEU F 1 11 ? 27.796 36.182 52.065 1.00 41.08 10 LEU F N 1
ATOM 6380 C CA . LEU F 1 11 ? 28.087 35.616 50.756 1.00 40.42 10 LEU F CA 1
ATOM 6381 C C . LEU F 1 11 ? 27.444 34.236 50.679 1.00 39.90 10 LEU F C 1
ATOM 6382 O O . LEU F 1 11 ? 27.978 33.243 51.207 1.00 39.74 10 LEU F O 1
ATOM 6387 N N . PHE F 1 12 ? 26.258 34.198 50.064 1.00 39.53 11 PHE F N 1
ATOM 6388 C CA . PHE F 1 12 ? 25.544 32.949 49.825 1.00 39.43 11 PHE F CA 1
ATOM 6389 C C . PHE F 1 12 ? 25.990 32.307 48.506 1.00 40.12 11 PHE F C 1
ATOM 6390 O O . PHE F 1 12 ? 26.031 31.069 48.361 1.00 39.36 11 PHE F O 1
ATOM 6398 N N . SER F 1 13 ? 26.297 33.155 47.526 1.00 41.88 12 SER F N 1
ATOM 6399 C CA . SER F 1 13 ? 26.570 32.707 46.167 1.00 43.11 12 SER F CA 1
ATOM 6400 C C . SER F 1 13 ? 28.011 32.187 46.044 1.00 43.94 12 SER F C 1
ATOM 6401 O O . SER F 1 13 ? 28.915 32.747 46.633 1.00 45.36 12 SER F O 1
ATOM 6404 N N . GLY F 1 14 ? 28.209 31.105 45.302 1.00 44.37 13 GLY F N 1
ATOM 6405 C CA . GLY F 1 14 ? 29.562 30.588 45.017 1.00 44.87 13 GLY F CA 1
ATOM 6406 C C . GLY F 1 14 ? 29.904 30.815 43.557 1.00 44.80 13 GLY F C 1
ATOM 6407 O O . GLY F 1 14 ? 30.422 29.930 42.891 1.00 46.95 13 GLY F O 1
ATOM 6408 N N . ASP F 1 15 ? 29.586 32.002 43.054 1.00 43.70 14 ASP F N 1
ATOM 6409 C CA . ASP F 1 15 ? 29.851 32.362 41.682 1.00 44.06 14 ASP F CA 1
ATOM 6410 C C . ASP F 1 15 ? 31.055 33.291 41.629 1.00 42.72 14 ASP F C 1
ATOM 6411 O O . ASP F 1 15 ? 31.178 34.214 42.425 1.00 41.37 14 ASP F O 1
ATOM 6416 N N . TYR F 1 16 ? 31.919 33.066 40.653 1.00 42.60 15 TYR F N 1
ATOM 6417 C CA . TYR F 1 16 ? 33.146 33.847 40.499 1.00 42.61 15 TYR F CA 1
ATOM 6418 C C . TYR F 1 16 ? 32.880 35.359 40.482 1.00 42.09 15 TYR F C 1
ATOM 6419 O O . TYR F 1 16 ? 33.512 36.114 41.212 1.00 42.54 15 TYR F O 1
ATOM 6428 N N . ASP F 1 17 ? 31.966 35.785 39.616 1.00 41.97 16 ASP F N 1
ATOM 6429 C CA . ASP F 1 17 ? 31.639 37.205 39.471 1.00 41.82 16 ASP F CA 1
ATOM 6430 C C . ASP F 1 17 ? 31.039 37.845 40.719 1.00 41.47 16 ASP F C 1
ATOM 6431 O O . ASP F 1 17 ? 31.337 38.991 41.022 1.00 41.67 16 ASP F O 1
ATOM 6436 N N . LYS F 1 18 ? 30.229 37.104 41.462 1.00 41.61 17 LYS F N 1
ATOM 6437 C CA . LYS F 1 18 ? 29.659 37.627 42.700 1.00 42.21 17 LYS F CA 1
ATOM 6438 C C . LYS F 1 18 ? 30.702 37.695 43.791 1.00 42.16 17 LYS F C 1
ATOM 6439 O O . LYS F 1 18 ? 30.797 38.690 44.518 1.00 42.24 17 LYS F O 1
ATOM 6445 N N . ALA F 1 19 ? 31.508 36.652 43.906 1.00 42.42 18 ALA F N 1
ATOM 6446 C CA . ALA F 1 19 ? 32.644 36.689 44.834 1.00 42.79 18 ALA F CA 1
ATOM 6447 C C . ALA F 1 19 ? 33.559 37.872 44.512 1.00 43.41 18 ALA F C 1
ATOM 6448 O O . ALA F 1 19 ? 34.071 38.544 45.415 1.00 43.59 18 ALA F O 1
ATOM 6450 N N . LEU F 1 20 ? 33.748 38.127 43.220 1.00 44.26 19 LEU F N 1
ATOM 6451 C CA . LEU F 1 20 ? 34.608 39.212 42.759 1.00 45.24 19 LEU F CA 1
ATOM 6452 C C . LEU F 1 20 ? 34.061 40.571 43.250 1.00 45.27 19 LEU F C 1
ATOM 6453 O O . LEU F 1 20 ? 34.786 41.360 43.839 1.00 44.85 19 LEU F O 1
ATOM 6458 N N . ALA F 1 21 ? 32.773 40.803 43.031 1.00 45.12 20 ALA F N 1
ATOM 6459 C CA . ALA F 1 21 ? 32.105 42.032 43.471 1.00 45.28 20 ALA F CA 1
ATOM 6460 C C . ALA F 1 21 ? 32.272 42.224 44.971 1.00 45.53 20 ALA F C 1
ATOM 6461 O O . ALA F 1 21 ? 32.651 43.299 45.427 1.00 46.19 20 ALA F O 1
ATOM 6463 N N . SER F 1 22 ? 32.044 41.156 45.722 1.00 45.57 21 SER F N 1
ATOM 6464 C CA . SER F 1 22 ? 32.115 41.209 47.171 1.00 46.49 21 SER F CA 1
ATOM 6465 C C . SER F 1 22 ? 33.526 41.539 47.665 1.00 46.99 21 SER F C 1
ATOM 6466 O O . SER F 1 22 ? 33.673 42.287 48.622 1.00 47.15 21 SER F O 1
ATOM 6469 N N . LEU F 1 23 ? 34.562 41.016 47.013 1.00 46.94 22 LEU F N 1
ATOM 6470 C CA . LEU F 1 23 ? 35.923 41.309 47.457 1.00 47.97 22 LEU F CA 1
ATOM 6471 C C . LEU F 1 23 ? 36.444 42.658 46.934 1.00 48.72 22 LEU F C 1
ATOM 6472 O O . LEU F 1 23 ? 37.297 43.256 47.574 1.00 50.04 22 LEU F O 1
ATOM 6477 N N . ILE F 1 24 ? 35.940 43.131 45.794 1.00 48.81 23 ILE F N 1
ATOM 6478 C CA . ILE F 1 24 ? 36.205 44.510 45.354 1.00 50.08 23 ILE F CA 1
ATOM 6479 C C . ILE F 1 24 ? 35.658 45.490 46.407 1.00 50.41 23 ILE F C 1
ATOM 6480 O O . ILE F 1 24 ? 36.372 46.391 46.867 1.00 51.65 23 ILE F O 1
ATOM 6485 N N . ILE F 1 25 ? 34.415 45.282 46.828 1.00 49.64 24 ILE F N 1
ATOM 6486 C CA . ILE F 1 25 ? 33.812 46.135 47.857 1.00 50.00 24 ILE F CA 1
ATOM 6487 C C . ILE F 1 25 ? 34.549 45.995 49.196 1.00 50.74 24 ILE F C 1
ATOM 6488 O O . ILE F 1 25 ? 34.886 46.999 49.826 1.00 51.04 24 ILE F O 1
ATOM 6493 N N . ALA F 1 26 ? 34.821 44.762 49.614 1.00 50.37 25 ALA F N 1
ATOM 6494 C CA . ALA F 1 26 ? 35.547 44.515 50.872 1.00 51.36 25 ALA F CA 1
ATOM 6495 C C . ALA F 1 26 ? 36.965 45.125 50.947 1.00 52.65 25 ALA F C 1
ATOM 6496 O O . ALA F 1 26 ? 37.338 45.683 51.979 1.00 53.68 25 ALA F O 1
ATOM 6498 N N . ASN F 1 27 ? 37.762 44.984 49.889 1.00 53.11 26 ASN F N 1
ATOM 6499 C CA . ASN F 1 27 ? 39.122 45.548 49.868 1.00 54.60 26 ASN F CA 1
ATOM 6500 C C . ASN F 1 27 ? 39.091 47.075 49.921 1.00 54.99 26 ASN F C 1
ATOM 6501 O O . ASN F 1 27 ? 39.911 47.705 50.596 1.00 56.28 26 ASN F O 1
ATOM 6506 N N . ALA F 1 28 ? 38.129 47.656 49.215 1.00 54.22 27 ALA F N 1
ATOM 6507 C CA . ALA F 1 28 ? 37.939 49.106 49.170 1.00 54.82 27 ALA F CA 1
ATOM 6508 C C . ALA F 1 28 ? 37.484 49.621 50.529 1.00 55.44 27 ALA F C 1
ATOM 6509 O O . ALA F 1 28 ? 37.974 50.653 51.008 1.00 56.48 27 ALA F O 1
ATOM 6511 N N . ALA F 1 29 ? 36.547 48.902 51.143 1.00 54.27 28 ALA F N 1
ATOM 6512 C CA . ALA F 1 29 ? 36.078 49.235 52.479 1.00 55.28 28 ALA F CA 1
ATOM 6513 C C . ALA F 1 29 ? 37.230 49.211 53.486 1.00 56.65 28 ALA F C 1
ATOM 6514 O O . ALA F 1 29 ? 37.372 50.127 54.305 1.00 57.58 28 ALA F O 1
ATOM 6516 N N . ARG F 1 30 ? 38.078 48.190 53.409 1.00 56.93 29 ARG F N 1
ATOM 6517 C CA . ARG F 1 30 ? 39.249 48.145 54.291 1.00 58.29 29 ARG F CA 1
ATOM 6518 C C . ARG F 1 30 ? 40.181 49.349 54.083 1.00 60.16 29 ARG F C 1
ATOM 6519 O O . ARG F 1 30 ? 40.639 49.955 55.052 1.00 61.45 29 ARG F O 1
ATOM 6527 N N . GLU F 1 31 ? 40.437 49.722 52.837 1.00 60.63 30 GLU F N 1
ATOM 6528 C CA . GLU F 1 31 ? 41.278 50.892 52.566 1.00 63.05 30 GLU F CA 1
ATOM 6529 C C . GLU F 1 31 ? 40.706 52.184 53.172 1.00 63.99 30 GLU F C 1
ATOM 6530 O O . GLU F 1 31 ? 41.456 53.088 53.529 1.00 65.75 30 GLU F O 1
ATOM 6544 N N . GLU F 1 33 ? 39.245 52.129 56.025 1.00 64.78 32 GLU F N 1
ATOM 6545 C CA . GLU F 1 33 ? 39.253 51.815 57.468 1.00 65.45 32 GLU F CA 1
ATOM 6546 C C . GLU F 1 33 ? 37.892 51.375 58.033 1.00 63.99 32 GLU F C 1
ATOM 6547 O O . GLU F 1 33 ? 37.640 51.501 59.233 1.00 64.63 32 GLU F O 1
ATOM 6553 N N . ILE F 1 34 ? 37.028 50.839 57.169 1.00 61.59 33 ILE F N 1
ATOM 6554 C CA . ILE F 1 34 ? 35.765 50.221 57.600 1.00 59.90 33 ILE F CA 1
ATOM 6555 C C . ILE F 1 34 ? 36.075 48.785 58.013 1.00 59.29 33 ILE F C 1
ATOM 6556 O O . ILE F 1 34 ? 36.843 48.111 57.329 1.00 58.35 33 ILE F O 1
ATOM 6561 N N . GLU F 1 35 ? 35.510 48.331 59.137 1.00 59.50 34 GLU F N 1
ATOM 6562 C CA . GLU F 1 35 ? 35.605 46.920 59.544 1.00 59.19 34 GLU F CA 1
ATOM 6563 C C . GLU F 1 35 ? 34.684 46.072 58.667 1.00 56.75 34 GLU F C 1
ATOM 6564 O O . GLU F 1 35 ? 33.488 46.357 58.562 1.00 56.23 34 GLU F O 1
ATOM 6570 N N . VAL F 1 36 ? 35.240 45.045 58.029 1.00 55.18 35 VAL F N 1
ATOM 6571 C CA . VAL F 1 36 ? 34.464 44.192 57.123 1.00 52.87 35 VAL F CA 1
ATOM 6572 C C . VAL F 1 36 ? 34.359 42.756 57.644 1.00 52.16 35 VAL F C 1
ATOM 6573 O O . VAL F 1 36 ? 35.369 42.114 57.938 1.00 52.82 35 VAL F O 1
ATOM 6577 N N . THR F 1 37 ? 33.126 42.270 57.749 1.00 51.09 36 THR F N 1
ATOM 6578 C CA . THR F 1 37 ? 32.843 40.893 58.097 1.00 50.72 36 THR F CA 1
ATOM 6579 C C . THR F 1 37 ? 32.177 40.222 56.887 1.00 49.04 36 THR F C 1
ATOM 6580 O O . THR F 1 37 ? 31.204 40.749 56.344 1.00 47.97 36 THR F O 1
ATOM 6584 N N . ILE F 1 38 ? 32.709 39.084 56.443 1.00 48.28 37 ILE F N 1
ATOM 6585 C CA . ILE F 1 38 ? 32.062 38.310 55.373 1.00 47.19 37 ILE F CA 1
ATOM 6586 C C . ILE F 1 38 ? 31.670 36.948 55.927 1.00 47.21 37 ILE F C 1
ATOM 6587 O O . ILE F 1 38 ? 32.532 36.150 56.303 1.00 48.30 37 ILE F O 1
ATOM 6592 N N . PHE F 1 39 ? 30.363 36.714 55.981 1.00 46.47 38 PHE F N 1
ATOM 6593 C CA . PHE F 1 39 ? 29.782 35.478 56.483 1.00 46.56 38 PHE F CA 1
ATOM 6594 C C . PHE F 1 39 ? 29.420 34.616 55.276 1.00 45.48 38 PHE F C 1
ATOM 6595 O O . PHE F 1 39 ? 28.496 34.949 54.534 1.00 43.96 38 PHE F O 1
ATOM 6603 N N . CYS F 1 40 ? 30.184 33.541 55.067 1.00 45.36 39 CYS F N 1
ATOM 6604 C CA . CYS F 1 40 ? 29.982 32.649 53.934 1.00 44.92 39 CYS F CA 1
ATOM 6605 C C . CYS F 1 40 ? 29.068 31.503 54.320 1.00 44.95 39 CYS F C 1
ATOM 6606 O O . CYS F 1 40 ? 29.320 30.815 55.316 1.00 46.02 39 CYS F O 1
ATOM 6609 N N . ALA F 1 41 ? 28.015 31.313 53.523 1.00 43.72 40 ALA F N 1
ATOM 6610 C CA . ALA F 1 41 ? 26.988 30.305 53.748 1.00 43.34 40 ALA F CA 1
ATOM 6611 C C . ALA F 1 41 ? 26.686 29.574 52.455 1.00 42.63 40 ALA F C 1
ATOM 6612 O O . ALA F 1 41 ? 26.782 30.148 51.365 1.00 42.44 40 ALA F O 1
ATOM 6614 N N . PHE F 1 42 ? 26.312 28.307 52.583 1.00 42.76 41 PHE F N 1
ATOM 6615 C CA . PHE F 1 42 ? 26.029 27.440 51.456 1.00 43.39 41 PHE F CA 1
ATOM 6616 C C . PHE F 1 42 ? 27.164 27.496 50.405 1.00 42.50 41 PHE F C 1
ATOM 6617 O O . PHE F 1 42 ? 28.314 27.190 50.728 1.00 42.03 41 PHE F O 1
ATOM 6625 N N . TRP F 1 43 ? 26.849 27.904 49.174 1.00 41.52 42 TRP F N 1
ATOM 6626 C CA . TRP F 1 43 ? 27.804 27.852 48.061 1.00 41.75 42 TRP F CA 1
ATOM 6627 C C . TRP F 1 43 ? 28.983 28.807 48.293 1.00 41.57 42 TRP F C 1
ATOM 6628 O O . TRP F 1 43 ? 30.077 28.568 47.808 1.00 41.99 42 TRP F O 1
ATOM 6639 N N . GLY F 1 44 ? 28.745 29.875 49.051 1.00 41.17 43 GLY F N 1
ATOM 6640 C CA . GLY F 1 44 ? 29.781 30.826 49.401 1.00 41.74 43 GLY F CA 1
ATOM 6641 C C . GLY F 1 44 ? 30.966 30.253 50.179 1.00 42.78 43 GLY F C 1
ATOM 6642 O O . GLY F 1 44 ? 32.058 30.819 50.135 1.00 43.18 43 GLY F O 1
ATOM 6643 N N . LEU F 1 45 ? 30.754 29.145 50.889 1.00 42.94 44 LEU F N 1
ATOM 6644 C CA . LEU F 1 45 ? 31.833 28.447 51.587 1.00 44.21 44 LEU F CA 1
ATOM 6645 C C . LEU F 1 45 ? 32.960 28.040 50.657 1.00 44.49 44 LEU F C 1
ATOM 6646 O O . LEU F 1 45 ? 34.121 27.943 51.070 1.00 45.38 44 LEU F O 1
ATOM 6651 N N . LEU F 1 46 ? 32.625 27.777 49.400 1.00 44.26 45 LEU F N 1
ATOM 6652 C CA . LEU F 1 46 ? 33.633 27.359 48.423 1.00 44.26 45 LEU F CA 1
ATOM 6653 C C . LEU F 1 46 ? 34.737 28.411 48.242 1.00 44.41 45 LEU F C 1
ATOM 6654 O O . LEU F 1 46 ? 35.860 28.078 47.851 1.00 45.06 45 LEU F O 1
ATOM 6659 N N . LEU F 1 47 ? 34.431 29.669 48.542 1.00 43.89 46 LEU F N 1
ATOM 6660 C CA . LEU F 1 47 ? 35.421 30.733 48.483 1.00 44.33 46 LEU F CA 1
ATOM 6661 C C . LEU F 1 47 ? 36.577 30.471 49.459 1.00 45.48 46 LEU F C 1
ATOM 6662 O O . LEU F 1 47 ? 37.740 30.825 49.189 1.00 44.85 46 LEU F O 1
ATOM 6667 N N . LEU F 1 48 ? 36.239 29.847 50.580 1.00 45.66 47 LEU F N 1
ATOM 6668 C CA . LEU F 1 48 ? 37.149 29.686 51.704 1.00 47.16 47 LEU F CA 1
ATOM 6669 C C . LEU F 1 48 ? 38.016 28.420 51.667 1.00 48.75 47 LEU F C 1
ATOM 6670 O O . LEU F 1 48 ? 38.892 28.251 52.525 1.00 49.87 47 LEU F O 1
ATOM 6675 N N . ARG F 1 49 ? 37.784 27.542 50.693 1.00 49.95 48 ARG F N 1
ATOM 6676 C CA . ARG F 1 49 ? 38.519 26.277 50.602 1.00 51.94 48 ARG F CA 1
ATOM 6677 C C . ARG F 1 49 ? 39.991 26.496 50.266 1.00 54.21 48 ARG F C 1
ATOM 6678 O O . ARG F 1 49 ? 40.338 27.257 49.351 1.00 53.46 48 ARG F O 1
ATOM 6686 N N . ASP F 1 50 ? 40.837 25.823 51.037 1.00 56.96 49 ASP F N 1
ATOM 6687 C CA . ASP F 1 50 ? 42.270 25.804 50.817 1.00 60.15 49 ASP F CA 1
ATOM 6688 C C . ASP F 1 50 ? 42.615 24.501 50.087 1.00 62.07 49 ASP F C 1
ATOM 6689 O O . ASP F 1 50 ? 42.519 23.419 50.668 1.00 62.04 49 ASP F O 1
ATOM 6694 N N . PRO F 1 51 ? 43.009 24.597 48.806 1.00 64.35 50 PRO F N 1
ATOM 6695 C CA . PRO F 1 51 ? 43.219 23.397 47.991 1.00 66.60 50 PRO F CA 1
ATOM 6696 C C . PRO F 1 51 ? 44.312 22.479 48.529 1.00 69.66 50 PRO F C 1
ATOM 6697 O O . PRO F 1 51 ? 44.195 21.253 48.430 1.00 70.82 50 PRO F O 1
ATOM 6701 N N . GLU F 1 52 ? 45.351 23.063 49.115 1.00 72.18 51 GLU F N 1
ATOM 6702 C CA . GLU F 1 52 ? 46.429 22.274 49.720 1.00 75.01 51 GLU F CA 1
ATOM 6703 C C . GLU F 1 52 ? 45.899 21.348 50.810 1.00 75.96 51 GLU F C 1
ATOM 6704 O O . GLU F 1 52 ? 46.313 20.190 50.905 1.00 77.81 51 GLU F O 1
ATOM 6706 N N . LYS F 1 53 ? 44.970 21.859 51.616 1.00 75.71 52 LYS F N 1
ATOM 6707 C CA . LYS F 1 53 ? 44.546 21.188 52.846 1.00 76.28 52 LYS F CA 1
ATOM 6708 C C . LYS F 1 53 ? 43.290 20.317 52.664 1.00 75.64 52 LYS F C 1
ATOM 6709 O O . LYS F 1 53 ? 42.654 19.915 53.646 1.00 75.67 52 LYS F O 1
ATOM 6711 N N . ALA F 1 54 ? 42.939 20.013 51.415 1.00 75.22 53 ALA F N 1
ATOM 6712 C CA . ALA F 1 54 ? 41.755 19.204 51.140 1.00 74.34 53 ALA F CA 1
ATOM 6713 C C . ALA F 1 54 ? 41.929 17.778 51.675 1.00 75.24 53 ALA F C 1
ATOM 6714 O O . ALA F 1 54 ? 43.051 17.267 51.769 1.00 76.70 53 ALA F O 1
ATOM 6716 N N . SER F 1 55 ? 40.805 17.160 52.033 1.00 74.36 54 SER F N 1
ATOM 6717 C CA . SER F 1 55 ? 40.776 15.798 52.565 1.00 75.03 54 SER F CA 1
ATOM 6718 C C . SER F 1 55 ? 39.465 15.111 52.191 1.00 73.71 54 SER F C 1
ATOM 6719 O O . SER F 1 55 ? 38.461 15.767 51.926 1.00 72.78 54 SER F O 1
ATOM 6722 N N . GLN F 1 56 ? 39.500 13.785 52.132 1.00 73.90 55 GLN F N 1
ATOM 6723 C CA . GLN F 1 56 ? 38.301 12.980 51.957 1.00 72.74 55 GLN F CA 1
ATOM 6724 C C . GLN F 1 56 ? 38.087 12.061 53.155 1.00 72.53 55 GLN F C 1
ATOM 6725 O O . GLN F 1 56 ? 37.185 11.218 53.140 1.00 72.36 55 GLN F O 1
ATOM 6731 N N . GLU F 1 57 ? 38.907 12.231 54.194 1.00 71.94 56 GLU F N 1
ATOM 6732 C CA . GLU F 1 57 ? 38.816 11.397 55.390 1.00 71.96 56 GLU F CA 1
ATOM 6733 C C . GLU F 1 57 ? 37.621 11.838 56.217 1.00 69.96 56 GLU F C 1
ATOM 6734 O O . GLU F 1 57 ? 37.287 13.032 56.256 1.00 68.74 56 GLU F O 1
ATOM 6736 N N . ASP F 1 58 ? 36.963 10.871 56.848 1.00 69.27 57 ASP F N 1
ATOM 6737 C CA . ASP F 1 58 ? 35.929 11.160 57.823 1.00 67.94 57 ASP F CA 1
ATOM 6738 C C . ASP F 1 58 ? 34.743 11.874 57.170 1.00 64.66 57 ASP F C 1
ATOM 6739 O O . ASP F 1 58 ? 34.298 12.920 57.641 1.00 63.94 57 ASP F O 1
ATOM 6744 N N . LYS F 1 59 ? 34.258 11.315 56.060 1.00 62.62 58 LYS F N 1
ATOM 6745 C CA . LYS F 1 59 ? 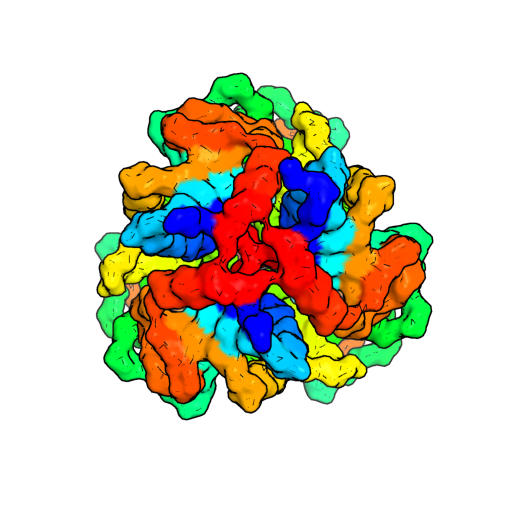33.152 11.896 55.292 1.00 59.59 58 LYS F CA 1
ATOM 6746 C C . LYS F 1 59 ? 32.250 10.807 54.747 1.00 58.68 58 LYS F C 1
ATOM 6747 O O . LYS F 1 59 ? 32.718 9.715 54.432 1.00 58.71 58 LYS F O 1
ATOM 6753 N N . SER F 1 60 ? 30.963 11.117 54.610 1.00 56.56 59 SER F N 1
ATOM 6754 C CA . SER F 1 60 ? 30.013 10.213 53.947 1.00 56.46 59 SER F CA 1
ATOM 6755 C C . SER F 1 60 ? 30.277 10.164 52.444 1.00 56.24 59 SER F C 1
ATOM 6756 O O . SER F 1 60 ? 31.018 10.995 51.918 1.00 55.51 59 SER F O 1
ATOM 6759 N N . LEU F 1 61 ? 29.657 9.204 51.756 1.00 57.10 60 LEU F N 1
ATOM 6760 C CA . LEU F 1 61 ? 29.719 9.131 50.285 1.00 57.31 60 LEU F CA 1
ATOM 6761 C C . LEU F 1 61 ? 29.385 10.475 49.640 1.00 55.61 60 LEU F C 1
ATOM 6762 O O . LEU F 1 61 ? 30.152 11.003 48.845 1.00 53.88 60 LEU F O 1
ATOM 6767 N N . TYR F 1 62 ? 28.233 11.027 50.000 1.00 55.32 61 TYR F N 1
ATOM 6768 C CA . TYR F 1 62 ? 27.776 12.298 49.430 1.00 54.42 61 TYR F CA 1
ATOM 6769 C C . TYR F 1 62 ? 28.655 13.491 49.804 1.00 52.76 61 TYR F C 1
ATOM 6770 O O . TYR F 1 62 ? 28.846 14.379 48.977 1.00 52.15 61 TYR F O 1
ATOM 6779 N N . GLU F 1 63 ? 29.183 13.522 51.026 1.00 52.06 62 GLU F N 1
ATOM 6780 C CA . GLU F 1 63 ? 30.189 14.519 51.400 1.00 50.93 62 GLU F CA 1
ATOM 6781 C C . GLU F 1 63 ? 31.498 14.381 50.601 1.00 51.35 62 GLU F C 1
ATOM 6782 O O . GLU F 1 63 ? 32.049 15.389 50.161 1.00 50.05 62 GLU F O 1
ATOM 6788 N N . GLN F 1 64 ? 31.977 13.146 50.419 1.00 52.68 63 GLN F N 1
ATOM 6789 C CA . GLN F 1 64 ? 33.196 12.887 49.631 1.00 53.70 63 GLN F CA 1
ATOM 6790 C C . GLN F 1 64 ? 33.006 13.325 48.191 1.00 53.72 63 GLN F C 1
ATOM 6791 O O . GLN F 1 64 ? 33.865 13.994 47.611 1.00 53.53 63 GLN F O 1
ATOM 6797 N N . ALA F 1 65 ? 31.867 12.945 47.622 1.00 54.23 64 ALA F N 1
ATOM 6798 C CA . ALA F 1 65 ? 31.527 13.291 46.255 1.00 54.24 64 ALA F CA 1
ATOM 6799 C C . ALA F 1 65 ? 31.420 14.799 46.121 1.00 53.73 64 ALA F C 1
ATOM 6800 O O . ALA F 1 65 ? 31.987 15.381 45.200 1.00 53.60 64 ALA F O 1
ATOM 6802 N N . PHE F 1 66 ? 30.695 15.424 47.049 1.00 53.67 65 PHE F N 1
ATOM 6803 C CA . PHE F 1 66 ? 30.503 16.868 47.027 1.00 53.02 65 PHE F CA 1
ATOM 6804 C C . PHE F 1 66 ? 31.841 17.576 47.053 1.00 53.31 65 PHE F C 1
ATOM 6805 O O . PHE F 1 66 ? 32.084 18.447 46.222 1.00 53.87 65 PHE F O 1
ATOM 6813 N N . SER F 1 67 ? 32.712 17.180 47.979 1.00 54.26 66 SER F N 1
ATOM 6814 C CA . SER F 1 67 ? 34.051 17.778 48.123 1.00 54.91 66 SER F CA 1
ATOM 6815 C C . SER F 1 67 ? 34.957 17.557 46.911 1.00 55.85 66 SER F C 1
ATOM 6816 O O . SER F 1 67 ? 35.726 18.436 46.537 1.00 54.98 66 SER F O 1
ATOM 6819 N N . SER F 1 68 ? 34.866 16.360 46.337 1.00 56.68 67 SER F N 1
ATOM 6820 C CA . SER F 1 68 ? 35.674 15.952 45.200 1.00 58.35 67 SER F CA 1
ATOM 6821 C C . SER F 1 68 ? 35.262 16.664 43.907 1.00 57.81 67 SER F C 1
ATOM 6822 O O . SER F 1 68 ? 36.115 17.065 43.134 1.00 59.22 67 SER F O 1
ATOM 6825 N N . LEU F 1 69 ? 33.961 16.844 43.705 1.00 57.42 68 LEU F N 1
ATOM 6826 C CA . LEU F 1 69 ? 33.413 17.350 42.446 1.00 57.04 68 LEU F CA 1
ATOM 6827 C C . LEU F 1 69 ? 33.361 18.887 42.331 1.00 56.28 68 LEU F C 1
ATOM 6828 O O . LEU F 1 69 ? 33.632 19.417 41.251 1.00 57.20 68 LEU F O 1
ATOM 6833 N N . THR F 1 70 ? 33.055 19.591 43.425 1.00 54.25 69 THR F N 1
ATOM 6834 C CA . THR F 1 70 ? 32.892 21.061 43.415 1.00 52.66 69 THR F CA 1
ATOM 6835 C C . THR F 1 70 ? 34.204 21.829 43.270 1.00 52.19 69 THR F C 1
ATOM 6836 O O . THR F 1 70 ? 35.279 21.248 43.386 1.00 52.97 69 THR F O 1
ATOM 6840 N N . PRO F 1 71 ? 34.129 23.146 42.997 1.00 50.88 70 PRO F N 1
ATOM 6841 C CA . PRO F 1 71 ? 35.353 23.956 42.956 1.00 50.86 70 PRO F CA 1
ATOM 6842 C C . PRO F 1 71 ? 36.234 23.776 44.207 1.00 50.76 70 PRO F C 1
ATOM 6843 O O . PRO F 1 71 ? 35.725 23.851 45.320 1.00 49.60 70 PRO F O 1
ATOM 6847 N N . ARG F 1 72 ? 37.535 23.532 44.007 1.00 51.53 71 ARG F N 1
ATOM 6848 C CA A ARG F 1 72 ? 38.456 23.225 45.109 0.50 52.11 71 ARG F CA 1
ATOM 6849 C CA B ARG F 1 72 ? 38.452 23.234 45.114 0.50 51.94 71 ARG F CA 1
ATOM 6850 C C . ARG F 1 72 ? 39.079 24.498 45.688 1.00 51.50 71 ARG F C 1
ATOM 6851 O O . ARG F 1 72 ? 39.696 24.474 46.757 1.00 51.59 71 ARG F O 1
ATOM 6866 N N . GLU F 1 73 ? 38.930 25.603 44.968 1.00 50.72 72 GLU F N 1
ATOM 6867 C CA . GLU F 1 73 ? 39.402 26.897 45.429 1.00 50.64 72 GLU F CA 1
ATOM 6868 C C . GLU F 1 73 ? 38.651 27.994 44.685 1.00 49.73 72 GLU F C 1
ATOM 6869 O O . GLU F 1 73 ? 37.972 27.739 43.685 1.00 48.32 72 GLU F O 1
ATOM 6875 N N . ALA F 1 74 ? 38.798 29.209 45.194 1.00 49.52 73 ALA F N 1
ATOM 6876 C CA . ALA F 1 74 ? 38.079 30.374 44.701 1.00 49.12 73 ALA F CA 1
ATOM 6877 C C . ALA F 1 74 ? 38.219 30.550 43.189 1.00 49.34 73 ALA F C 1
ATOM 6878 O O . ALA F 1 74 ? 37.232 30.837 42.513 1.00 48.89 73 ALA F O 1
ATOM 6880 N N . GLU F 1 75 ? 39.431 30.356 42.657 1.00 49.38 74 GLU F N 1
ATOM 6881 C CA . GLU F 1 75 ? 39.677 30.633 41.237 1.00 49.82 74 GLU F CA 1
ATOM 6882 C C . GLU F 1 75 ? 38.897 29.682 40.315 1.00 49.66 74 GLU F C 1
ATOM 6883 O O . GLU F 1 75 ? 38.698 29.990 39.127 1.00 49.92 74 GLU F O 1
ATOM 6889 N N . GLU F 1 76 ? 38.422 28.561 40.872 1.00 48.42 75 GLU F N 1
ATOM 6890 C CA . GLU F 1 76 ? 37.645 27.564 40.116 1.00 48.48 75 GLU F CA 1
ATOM 6891 C C . GLU F 1 76 ? 36.119 27.794 40.115 1.00 46.71 75 GLU F C 1
ATOM 6892 O O . GLU F 1 76 ? 35.386 27.022 39.482 1.00 46.75 75 GLU F O 1
ATOM 6898 N N . LEU F 1 77 ? 35.641 28.829 40.803 1.00 45.06 76 LEU F N 1
ATOM 6899 C CA . LEU F 1 77 ? 34.196 29.118 40.852 1.00 43.73 76 LEU F CA 1
ATOM 6900 C C . LEU F 1 77 ? 33.659 29.438 39.427 1.00 43.78 76 LEU F C 1
ATOM 6901 O O . LEU F 1 77 ? 34.338 30.082 38.634 1.00 44.39 76 LEU F O 1
ATOM 6906 N N . PRO F 1 78 ? 32.460 28.949 39.085 1.00 44.42 77 PRO F N 1
ATOM 6907 C CA . PRO F 1 78 ? 31.881 29.232 37.770 1.00 44.99 77 PRO F CA 1
ATOM 6908 C C . PRO F 1 78 ? 31.273 30.634 37.699 1.00 45.15 77 PRO F C 1
ATOM 6909 O O . PRO F 1 78 ? 30.978 31.220 38.737 1.00 41.99 77 PRO F O 1
ATOM 6913 N N . LEU F 1 79 ? 31.093 31.183 36.496 1.00 47.40 78 LEU F N 1
ATOM 6914 C CA . LEU F 1 79 ? 30.309 32.431 36.378 1.00 48.85 78 LEU F CA 1
ATOM 6915 C C . LEU F 1 79 ? 28.863 32.196 36.796 1.00 49.42 78 LEU F C 1
ATOM 6916 O O . LEU F 1 79 ? 28.367 31.083 36.691 1.00 49.84 78 LEU F O 1
ATOM 6921 N N . SER F 1 80 ? 28.204 33.249 37.276 1.00 50.46 79 SER F N 1
ATOM 6922 C CA . SER F 1 80 ? 26.791 33.195 37.618 1.00 52.16 79 SER F CA 1
ATOM 6923 C C . SER F 1 80 ? 25.919 32.997 36.369 1.00 55.52 79 SER F C 1
ATOM 6924 O O . SER F 1 80 ? 24.819 32.472 36.472 1.00 56.42 79 SER F O 1
ATOM 6927 N N . LYS F 1 81 ? 26.431 33.420 35.209 1.00 59.14 80 LYS F N 1
ATOM 6928 C CA . LYS F 1 81 ? 25.774 33.262 33.906 1.00 62.76 80 LYS F CA 1
ATOM 6929 C C . LYS F 1 81 ? 26.807 33.395 32.775 1.00 65.59 80 LYS F C 1
ATOM 6930 O O . LYS F 1 81 ? 27.897 33.952 32.977 1.00 66.24 80 LYS F O 1
ATOM 6942 N N . ASN F 1 83 ? 28.823 31.404 31.991 1.00 70.97 82 ASN F N 1
ATOM 6943 C CA . ASN F 1 83 ? 29.973 30.529 32.317 1.00 70.72 82 ASN F CA 1
ATOM 6944 C C . ASN F 1 83 ? 30.348 29.658 31.147 1.00 72.49 82 ASN F C 1
ATOM 6945 O O . ASN F 1 83 ? 31.525 29.500 30.861 1.00 72.82 82 ASN F O 1
ATOM 6950 N N . LEU F 1 84 ? 29.317 29.083 30.509 1.00 73.84 83 LEU F N 1
ATOM 6951 C CA . LEU F 1 84 ? 29.400 28.340 29.235 1.00 75.48 83 LEU F CA 1
ATOM 6952 C C . LEU F 1 84 ? 30.245 27.071 29.327 1.00 76.13 83 LEU F C 1
ATOM 6953 O O . LEU F 1 84 ? 30.822 26.616 28.330 1.00 77.52 83 LEU F O 1
ATOM 6955 N N . GLY F 1 85 ? 30.282 26.493 30.526 1.00 75.26 84 GLY F N 1
ATOM 6956 C CA . GLY F 1 85 ? 31.141 25.341 30.811 1.00 75.58 84 GLY F CA 1
ATOM 6957 C C . GLY F 1 85 ? 32.596 25.751 30.946 1.00 75.24 84 GLY F C 1
ATOM 6958 O O . GLY F 1 85 ? 33.496 24.901 31.019 1.00 75.89 84 GLY F O 1
ATOM 6959 N N . GLY F 1 86 ? 32.816 27.064 31.018 1.00 73.82 85 GLY F N 1
ATOM 6960 C CA . GLY F 1 86 ? 34.146 27.635 30.982 1.00 73.31 85 GLY F CA 1
ATOM 6961 C C . GLY F 1 86 ? 34.240 28.782 30.005 1.00 72.97 85 GLY F C 1
ATOM 6962 O O . GLY F 1 86 ? 35.042 29.673 30.219 1.00 73.28 85 GLY F O 1
ATOM 6963 N N . ILE F 1 87 ? 33.410 28.783 28.955 1.00 72.71 86 ILE F N 1
ATOM 6964 C CA . ILE F 1 87 ? 33.565 29.741 27.840 1.00 72.31 86 ILE F CA 1
ATOM 6965 C C . ILE F 1 87 ? 33.343 31.196 28.250 1.00 70.00 86 ILE F C 1
ATOM 6966 O O . ILE F 1 87 ? 34.236 32.019 28.078 1.00 70.14 86 ILE F O 1
ATOM 6968 N N . GLY F 1 88 ? 32.160 31.504 28.779 1.00 67.29 87 GLY F N 1
ATOM 6969 C CA . GLY F 1 88 ? 31.858 32.841 29.283 1.00 65.00 87 GLY F CA 1
ATOM 6970 C C . GLY F 1 88 ? 32.776 33.265 30.423 1.00 62.95 87 GLY F C 1
ATOM 6971 O O . GLY F 1 88 ? 33.145 34.442 30.527 1.00 62.02 87 GLY F O 1
ATOM 6972 N N . LYS F 1 89 ? 33.149 32.314 31.277 1.00 60.92 88 LYS F N 1
ATOM 6973 C CA . LYS F 1 89 ? 34.172 32.587 32.290 1.00 59.28 88 LYS F CA 1
ATOM 6974 C C . LYS F 1 89 ? 35.505 32.911 31.643 1.00 59.44 88 LYS F C 1
ATOM 6975 O O . LYS F 1 89 ? 36.222 33.798 32.090 1.00 58.62 88 LYS F O 1
ATOM 6981 N N . LYS F 1 90 ? 35.842 32.164 30.600 1.00 60.12 89 LYS F N 1
ATOM 6982 C CA . LYS F 1 90 ? 37.114 32.338 29.925 1.00 60.94 89 LYS F CA 1
ATOM 6983 C C . LYS F 1 90 ? 37.182 33.734 29.314 1.00 60.40 89 LYS F C 1
ATOM 6984 O O . LYS F 1 90 ? 38.179 34.418 29.441 1.00 60.88 89 LYS F O 1
ATOM 6996 N N . LEU F 1 92 ? 35.519 36.516 30.326 1.00 56.65 91 LEU F N 1
ATOM 6997 C CA . LEU F 1 92 ? 35.680 37.492 31.411 1.00 55.17 91 LEU F CA 1
ATOM 6998 C C . LEU F 1 92 ? 37.106 37.530 31.941 1.00 54.89 91 LEU F C 1
ATOM 6999 O O . LEU F 1 92 ? 37.619 38.611 32.241 1.00 54.73 91 LEU F O 1
ATOM 7004 N N . LEU F 1 93 ? 37.739 36.369 32.074 1.00 54.34 92 LEU F N 1
ATOM 7005 C CA . LEU F 1 93 ? 39.109 36.321 32.600 1.00 54.82 92 LEU F CA 1
ATOM 7006 C C . LEU F 1 93 ? 40.069 37.014 31.652 1.00 55.48 92 LEU F C 1
ATOM 7007 O O . LEU F 1 93 ? 40.943 37.749 32.083 1.00 55.41 92 LEU F O 1
ATOM 7012 N N . GLU F 1 94 ? 39.886 36.773 30.358 1.00 56.17 93 GLU F N 1
ATOM 7013 C CA . GLU F 1 94 ? 40.662 37.460 29.330 1.00 57.33 93 GLU F CA 1
ATOM 7014 C C . GLU F 1 94 ? 40.441 38.971 29.328 1.00 56.17 93 GLU F C 1
ATOM 7015 O O . GLU F 1 94 ? 41.401 39.739 29.256 1.00 56.55 93 GLU F O 1
ATOM 7037 N N . LYS F 1 97 ? 42.231 40.225 32.237 1.00 56.34 96 LYS F N 1
ATOM 7038 C CA . LYS F 1 97 ? 43.676 40.158 31.973 1.00 58.54 96 LYS F CA 1
ATOM 7039 C C . LYS F 1 97 ? 44.085 41.331 31.095 1.00 60.24 96 LYS F C 1
ATOM 7040 O O . LYS F 1 97 ? 45.011 42.071 31.446 1.00 61.92 96 LYS F O 1
ATOM 7042 N N . GLU F 1 98 ? 43.378 41.523 29.977 1.00 60.68 97 GLU F N 1
ATOM 7043 C CA . GLU F 1 98 ? 43.620 42.680 29.083 1.00 61.93 97 GLU F CA 1
ATOM 7044 C C . GLU F 1 98 ? 43.701 43.985 29.852 1.00 62.03 97 GLU F C 1
ATOM 7045 O O . GLU F 1 98 ? 44.502 44.856 29.530 1.00 63.18 97 GLU F O 1
ATOM 7051 N N . GLU F 1 99 ? 42.830 44.109 30.849 1.00 60.97 98 GLU F N 1
ATOM 7052 C CA . GLU F 1 99 ? 42.626 45.342 31.590 1.00 61.37 98 GLU F CA 1
ATOM 7053 C C . GLU F 1 99 ? 43.526 45.429 32.824 1.00 61.81 98 GLU F C 1
ATOM 7054 O O . GLU F 1 99 ? 43.539 46.456 33.508 1.00 61.78 98 GLU F O 1
ATOM 7060 N N . LYS F 1 100 ? 44.284 44.358 33.087 1.00 62.24 99 LYS F N 1
ATOM 7061 C CA . LYS F 1 100 ? 45.078 44.212 34.315 1.00 62.84 99 LYS F CA 1
ATOM 7062 C C . LYS F 1 100 ? 44.222 44.274 35.591 1.00 61.80 99 LYS F C 1
ATOM 7063 O O . LYS F 1 100 ? 44.691 44.700 36.644 1.00 62.56 99 LYS F O 1
ATOM 7065 N N . ALA F 1 101 ? 42.970 43.827 35.502 1.00 60.71 100 ALA F N 1
ATOM 7066 C CA . ALA F 1 101 ? 42.111 43.742 36.677 1.00 59.60 100 ALA F CA 1
ATOM 7067 C C . ALA F 1 101 ? 42.537 42.493 37.453 1.00 59.28 100 ALA F C 1
ATOM 7068 O O . ALA F 1 101 ? 42.705 41.440 36.857 1.00 59.56 100 ALA F O 1
ATOM 7070 N N . PRO F 1 102 ? 42.750 42.614 38.774 1.00 59.03 101 PRO F N 1
ATOM 7071 C CA . PRO F 1 102 ? 43.207 41.437 39.513 1.00 58.73 101 PRO F CA 1
ATOM 7072 C C . PRO F 1 102 ? 42.181 40.315 39.577 1.00 57.28 101 PRO F C 1
ATOM 7073 O O . PRO F 1 102 ? 40.975 40.570 39.696 1.00 56.28 101 PRO F O 1
ATOM 7077 N N . LYS F 1 103 ? 42.676 39.081 39.501 1.00 56.86 102 LYS F N 1
ATOM 7078 C CA . LYS F 1 103 ? 41.849 37.883 39.604 1.00 55.43 102 LYS F CA 1
ATOM 7079 C C . LYS F 1 103 ? 41.233 37.730 40.989 1.00 53.71 102 LYS F C 1
ATOM 7080 O O . LYS F 1 103 ? 41.701 38.323 41.959 1.00 53.14 102 LYS F O 1
ATOM 7085 N N . LEU F 1 104 ? 40.195 36.898 41.073 1.00 51.51 103 LEU F N 1
ATOM 7086 C CA . LEU F 1 104 ? 39.540 36.604 42.346 1.00 50.02 103 LEU F CA 1
ATOM 7087 C C . LEU F 1 104 ? 40.539 36.144 43.397 1.00 50.49 103 LEU F C 1
ATOM 7088 O O . LEU F 1 104 ? 40.499 36.616 44.529 1.00 49.48 103 LEU F O 1
ATOM 7093 N N . SER F 1 105 ? 41.435 35.228 43.040 1.00 51.93 104 SER F N 1
ATOM 7094 C CA . SER F 1 105 ? 42.415 34.734 44.038 1.00 53.55 104 SER F CA 1
ATOM 7095 C C . SER F 1 105 ? 43.353 35.832 44.542 1.00 54.62 104 SER F C 1
ATOM 7096 O O . SER F 1 105 ? 43.740 35.804 45.712 1.00 55.21 104 SER F O 1
ATOM 7099 N N . ASP F 1 106 ? 43.682 36.806 43.686 1.00 55.25 105 ASP F N 1
ATOM 7100 C CA . ASP F 1 106 ? 44.451 37.988 44.114 1.00 56.44 105 ASP F CA 1
ATOM 7101 C C . ASP F 1 106 ? 43.669 38.842 45.100 1.00 55.23 105 ASP F C 1
ATOM 7102 O O . ASP F 1 106 ? 44.220 39.306 46.102 1.00 55.06 105 ASP F O 1
ATOM 7107 N N . LEU F 1 107 ? 42.390 39.068 44.795 1.00 53.42 106 LEU F N 1
ATOM 7108 C CA . LEU F 1 107 ? 41.529 39.854 45.669 1.00 52.24 106 LEU F CA 1
ATOM 7109 C C . LEU F 1 107 ? 41.315 39.168 47.009 1.00 52.04 106 LEU F C 1
ATOM 7110 O O . LEU F 1 107 ? 41.191 39.839 48.032 1.00 51.76 106 LEU F O 1
ATOM 7115 N N . LEU F 1 108 ? 41.259 37.834 46.999 1.00 51.67 107 LEU F N 1
ATOM 7116 C CA . LEU F 1 108 ? 41.096 37.067 48.225 1.00 51.77 107 LEU F CA 1
ATOM 7117 C C . LEU F 1 108 ? 42.347 37.169 49.103 1.00 53.14 107 LEU F C 1
ATOM 7118 O O . LEU F 1 108 ? 42.252 37.348 50.314 1.00 53.35 107 LEU F O 1
ATOM 7123 N N . SER F 1 109 ? 43.521 37.064 48.492 1.00 54.34 108 SER F N 1
ATOM 7124 C CA . SER F 1 109 ? 44.762 37.281 49.227 1.00 56.25 108 SER F CA 1
ATOM 7125 C C . SER F 1 109 ? 44.836 38.693 49.787 1.00 56.21 108 SER F C 1
ATOM 7126 O O . SER F 1 109 ? 45.171 38.869 50.948 1.00 56.82 108 SER F O 1
ATOM 7129 N N . GLY F 1 110 ? 44.492 39.680 48.969 1.00 55.74 109 GLY F N 1
ATOM 7130 C CA . GLY F 1 110 ? 44.362 41.063 49.425 1.00 56.29 109 GLY F CA 1
ATOM 7131 C C . GLY F 1 110 ? 43.459 41.232 50.642 1.00 55.97 109 GLY F C 1
ATOM 7132 O O . GLY F 1 110 ? 43.858 41.851 51.631 1.00 56.82 109 GLY F O 1
ATOM 7133 N N . ALA F 1 111 ? 42.241 40.690 50.559 1.00 54.27 110 ALA F N 1
ATOM 7134 C CA . ALA F 1 111 ? 41.269 40.749 51.658 1.00 53.79 110 ALA F CA 1
ATOM 7135 C C . ALA F 1 111 ? 41.820 40.123 52.941 1.00 54.86 110 ALA F C 1
ATOM 7136 O O . ALA F 1 111 ? 41.679 40.690 54.028 1.00 55.02 110 ALA F O 1
ATOM 7138 N N . ARG F 1 112 ? 42.440 38.953 52.813 1.00 55.76 111 ARG F N 1
ATOM 7139 C CA . ARG F 1 112 ? 43.085 38.296 53.958 1.00 57.26 111 ARG F CA 1
ATOM 7140 C C . ARG F 1 112 ? 44.207 39.153 54.562 1.00 59.42 111 ARG F C 1
ATOM 7141 O O . ARG F 1 112 ? 44.278 39.315 55.783 1.00 60.38 111 ARG F O 1
ATOM 7149 N N . LYS F 1 113 ? 45.070 39.696 53.706 1.00 60.36 112 LYS F N 1
ATOM 7150 C CA . LYS F 1 113 ? 46.148 40.586 54.157 1.00 63.00 112 LYS F CA 1
ATOM 7151 C C . LYS F 1 113 ? 45.620 41.818 54.885 1.00 62.98 112 LYS F C 1
ATOM 7152 O O . LYS F 1 113 ? 46.217 42.248 55.865 1.00 64.73 112 LYS F O 1
ATOM 7157 N N . LYS F 1 114 ? 44.494 42.361 54.416 1.00 61.50 113 LYS F N 1
ATOM 7158 C CA . LYS F 1 114 ? 43.880 43.552 55.013 1.00 61.31 113 LYS F CA 1
ATOM 7159 C C . LYS F 1 114 ? 42.994 43.215 56.212 1.00 60.73 113 LYS F C 1
ATOM 7160 O O . LYS F 1 114 ? 42.380 44.111 56.810 1.00 60.09 113 LYS F O 1
ATOM 7166 N N . GLU F 1 115 ? 42.923 41.925 56.550 1.00 60.07 114 GLU F N 1
ATOM 7167 C CA . GLU F 1 115 ? 42.180 41.437 57.718 1.00 60.04 114 GLU F CA 1
ATOM 7168 C C . GLU F 1 115 ? 40.661 41.636 57.652 1.00 58.04 114 GLU F C 1
ATOM 7169 O O . GLU F 1 115 ? 40.004 41.892 58.666 1.00 58.60 114 GLU F O 1
ATOM 7175 N N . VAL F 1 116 ? 40.098 41.497 56.456 1.00 55.85 115 VAL F N 1
ATOM 7176 C CA . VAL F 1 116 ? 38.678 41.211 56.337 1.00 53.68 115 VAL F CA 1
ATOM 7177 C C . VAL F 1 116 ? 38.428 39.978 57.215 1.00 53.48 115 VAL F C 1
ATOM 7178 O O . VAL F 1 116 ? 39.211 39.038 57.185 1.00 53.71 115 VAL F O 1
ATOM 7182 N N . LYS F 1 117 ? 37.374 39.989 58.022 1.00 53.29 116 LYS F N 1
ATOM 7183 C CA . LYS F 1 117 ? 37.054 38.827 58.867 1.00 53.40 116 LYS F CA 1
ATOM 7184 C C . LYS F 1 117 ? 36.141 37.825 58.140 1.00 52.02 116 LYS F C 1
ATOM 7185 O O . LYS F 1 117 ? 34.984 38.136 57.839 1.00 50.66 116 LYS F O 1
ATOM 7189 N N . PHE F 1 118 ? 36.665 36.629 57.887 1.00 51.57 117 PHE F N 1
ATOM 7190 C CA . PHE F 1 118 ? 35.942 35.565 57.185 1.00 50.75 117 PHE F CA 1
ATOM 7191 C C . PHE F 1 118 ? 35.349 34.553 58.159 1.00 50.66 117 PHE F C 1
ATOM 7192 O O . PHE F 1 118 ? 36.049 34.007 59.029 1.00 51.09 117 PHE F O 1
ATOM 7200 N N . TYR F 1 119 ? 34.053 34.316 58.002 1.00 49.54 118 TYR F N 1
ATOM 7201 C CA . TYR F 1 119 ? 33.322 33.380 58.820 1.00 49.67 118 TYR F CA 1
ATOM 7202 C C . TYR F 1 119 ? 32.615 32.371 57.923 1.00 48.90 118 TYR F C 1
ATOM 7203 O O . TYR F 1 119 ? 32.191 32.706 56.804 1.00 47.75 118 TYR F O 1
ATOM 7212 N N . ALA F 1 120 ? 32.533 31.134 58.408 1.00 48.91 119 ALA F N 1
ATOM 7213 C CA . ALA F 1 120 ? 31.875 30.050 57.714 1.00 48.82 119 ALA F CA 1
ATOM 7214 C C . ALA F 1 120 ? 30.660 29.648 58.530 1.00 49.46 119 ALA F C 1
ATOM 7215 O O . ALA F 1 120 ? 30.773 29.332 59.722 1.00 50.71 119 ALA F O 1
ATOM 7226 N N . GLN F 1 122 ? 28.048 27.651 60.331 1.00 50.35 121 GLN F N 1
ATOM 7227 C CA . GLN F 1 122 ? 28.244 26.343 60.964 1.00 50.99 121 GLN F CA 1
ATOM 7228 C C . GLN F 1 122 ? 27.362 25.262 60.349 1.00 50.52 121 GLN F C 1
ATOM 7229 O O . GLN F 1 122 ? 27.824 24.150 60.102 1.00 50.63 121 GLN F O 1
ATOM 7235 N N . LEU F 1 123 ? 26.099 25.585 60.096 1.00 49.53 122 LEU F N 1
ATOM 7236 C CA . LEU F 1 123 ? 25.172 24.604 59.550 1.00 49.57 122 LEU F CA 1
ATOM 7237 C C . LEU F 1 123 ? 25.597 24.159 58.138 1.00 48.40 122 LEU F C 1
ATOM 7238 O O . LEU F 1 123 ? 25.606 22.969 57.847 1.00 47.75 122 LEU F O 1
ATOM 7243 N N . SER F 1 124 ? 25.946 25.122 57.283 1.00 47.92 123 SER F N 1
ATOM 7244 C CA . SER F 1 124 ? 26.464 24.838 55.937 1.00 47.64 123 SER F CA 1
ATOM 7245 C C . SER F 1 124 ? 27.680 23.937 55.989 1.00 47.80 123 SER F C 1
ATOM 7246 O O . SER F 1 124 ? 27.771 22.973 55.251 1.00 47.46 123 SER F O 1
ATOM 7249 N N . VAL F 1 125 ? 28.634 24.278 56.846 1.00 47.99 124 VAL F N 1
ATOM 7250 C CA . VAL F 1 125 ? 29.836 23.474 57.001 1.00 48.87 124 VAL F CA 1
ATOM 7251 C C . VAL F 1 125 ? 29.457 22.041 57.387 1.00 49.45 124 VAL F C 1
ATOM 7252 O O . VAL F 1 125 ? 30.025 21.084 56.861 1.00 50.08 124 VAL F O 1
ATOM 7256 N N . GLU F 1 126 ? 28.503 21.899 58.302 1.00 49.13 125 GLU F N 1
ATOM 7257 C CA . GLU F 1 126 ? 28.057 20.573 58.721 1.00 50.11 125 GLU F CA 1
ATOM 7258 C C . GLU F 1 126 ? 27.368 19.830 57.575 1.00 49.23 125 GLU F C 1
ATOM 7259 O O . GLU F 1 126 ? 27.652 18.656 57.332 1.00 49.25 125 GLU F O 1
ATOM 7265 N N . ILE F 1 127 ? 26.456 20.503 56.878 1.00 48.13 126 ILE F N 1
ATOM 7266 C CA . ILE F 1 127 ? 25.729 19.856 55.778 1.00 47.91 126 ILE F CA 1
ATOM 7267 C C . ILE F 1 127 ? 26.690 19.400 54.686 1.00 48.14 126 ILE F C 1
ATOM 7268 O O . ILE F 1 127 ? 26.649 18.244 54.258 1.00 47.97 126 ILE F O 1
ATOM 7281 N N . GLY F 1 129 ? 29.949 18.965 54.789 1.00 53.85 128 GLY F N 1
ATOM 7282 C CA . GLY F 1 129 ? 30.954 18.018 55.242 1.00 55.11 128 GLY F CA 1
ATOM 7283 C C . GLY F 1 129 ? 32.375 18.546 55.309 1.00 56.11 128 GLY F C 1
ATOM 7284 O O . GLY F 1 129 ? 33.290 17.775 55.566 1.00 56.58 128 GLY F O 1
ATOM 7285 N N . PHE F 1 130 ? 32.569 19.849 55.101 1.00 56.24 129 PHE F N 1
ATOM 7286 C CA . PHE F 1 130 ? 33.904 20.440 55.150 1.00 57.46 129 PHE F CA 1
ATOM 7287 C C . PHE F 1 130 ? 34.437 20.511 56.581 1.00 59.01 129 PHE F C 1
ATOM 7288 O O . PHE F 1 130 ? 33.706 20.856 57.508 1.00 59.57 129 PHE F O 1
ATOM 7296 N N . LYS F 1 131 ? 35.710 20.171 56.758 1.00 60.76 130 LYS F N 1
ATOM 7297 C CA . LYS F 1 131 ? 36.372 20.326 58.047 1.00 62.14 130 LYS F CA 1
ATOM 7298 C C . LYS F 1 131 ? 36.995 21.711 58.138 1.00 61.86 130 LYS F C 1
ATOM 7299 O O . LYS F 1 131 ? 37.170 22.394 57.123 1.00 60.20 130 LYS F O 1
ATOM 7305 N N . LYS F 1 132 ? 37.329 22.116 59.362 1.00 62.56 131 LYS F N 1
ATOM 7306 C CA . LYS F 1 132 ? 38.000 23.395 59.615 1.00 62.82 131 LYS F CA 1
ATOM 7307 C C . LYS F 1 132 ? 39.318 23.483 58.845 1.00 62.91 131 LYS F C 1
ATOM 7308 O O . LYS F 1 132 ? 39.648 24.522 58.259 1.00 61.90 131 LYS F O 1
ATOM 7314 N N . GLU F 1 133 ? 40.059 22.379 58.844 1.00 63.83 132 GLU F N 1
ATOM 7315 C CA . GLU F 1 133 ? 41.371 22.336 58.211 1.00 64.77 132 GLU F CA 1
ATOM 7316 C C . GLU F 1 133 ? 41.319 22.395 56.682 1.00 63.40 132 GLU F C 1
ATOM 7317 O O . GLU F 1 133 ? 42.343 22.649 56.042 1.00 63.94 132 GLU F O 1
ATOM 7323 N N . GLU F 1 134 ? 40.135 22.196 56.094 1.00 61.45 133 GLU F N 1
ATOM 7324 C CA . GLU F 1 134 ? 39.965 22.329 54.640 1.00 59.92 133 GLU F CA 1
ATOM 7325 C C . GLU F 1 134 ? 39.812 23.778 54.183 1.00 58.27 133 GLU F C 1
ATOM 7326 O O . GLU F 1 134 ? 39.853 24.050 52.982 1.00 57.82 133 GLU F O 1
ATOM 7332 N N . LEU F 1 135 ? 39.605 24.695 55.128 1.00 57.27 134 LEU F N 1
ATOM 7333 C CA . LEU F 1 135 ? 39.393 26.116 54.823 1.00 56.10 134 LEU F CA 1
ATOM 7334 C C . LEU F 1 135 ? 40.631 26.896 55.269 1.00 56.79 134 LEU F C 1
ATOM 7335 O O . LEU F 1 135 ? 41.440 26.363 56.008 1.00 57.67 134 LEU F O 1
ATOM 7340 N N A PHE F 1 136 ? 40.758 28.152 54.836 0.50 56.30 135 PHE F N 1
ATOM 7341 N N B PHE F 1 136 ? 40.778 28.139 54.821 0.50 56.12 135 PHE F N 1
ATOM 7342 C CA A PHE F 1 136 ? 41.865 29.010 55.267 0.50 57.28 135 PHE F CA 1
ATOM 7343 C CA B PHE F 1 136 ? 41.924 28.956 55.218 0.50 57.00 135 PHE F CA 1
ATOM 7344 C C A PHE F 1 136 ? 41.976 28.973 56.775 0.50 57.95 135 PHE F C 1
ATOM 7345 C C B PHE F 1 136 ? 41.990 29.072 56.733 0.50 57.72 135 PHE F C 1
ATOM 7346 O O A PHE F 1 136 ? 40.954 28.894 57.456 0.50 56.98 135 PHE F O 1
ATOM 7347 O O B PHE F 1 136 ? 40.948 29.183 57.377 0.50 56.67 135 PHE F O 1
ATOM 7362 N N . PRO F 1 137 ? 43.214 29.038 57.308 1.00 59.29 136 PRO F N 1
ATOM 7363 C CA . PRO F 1 137 ? 43.396 28.984 58.768 1.00 60.32 136 PRO F CA 1
ATOM 7364 C C . PRO F 1 137 ? 42.633 30.031 59.580 1.00 59.94 136 PRO F C 1
ATOM 7365 O O . PRO F 1 137 ? 42.130 29.712 60.643 1.00 60.24 136 PRO F O 1
ATOM 7369 N N . GLU F 1 138 ? 42.560 31.266 59.100 1.00 59.73 137 GLU F N 1
ATOM 7370 C CA . GLU F 1 138 ? 41.977 32.352 59.906 1.00 60.30 137 GLU F CA 1
ATOM 7371 C C . GLU F 1 138 ? 40.444 32.407 59.825 1.00 58.66 137 GLU F C 1
ATOM 7372 O O . GLU F 1 138 ? 39.810 33.218 60.493 1.00 58.64 137 GLU F O 1
ATOM 7378 N N . VAL F 1 139 ? 39.852 31.558 58.988 1.00 57.26 138 VAL F N 1
ATOM 7379 C CA . VAL F 1 139 ? 38.403 31.404 58.970 1.00 56.14 138 VAL F 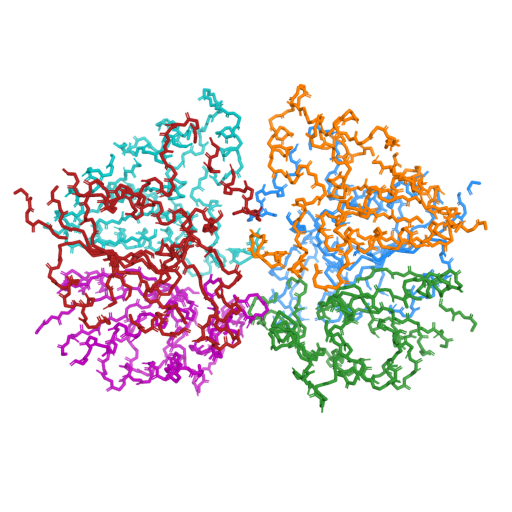CA 1
ATOM 7380 C C . VAL F 1 139 ? 37.938 30.946 60.359 1.00 57.08 138 VAL F C 1
ATOM 7381 O O . VAL F 1 139 ? 38.563 30.069 60.966 1.00 58.32 138 VAL F O 1
ATOM 7385 N N . GLN F 1 140 ? 36.866 31.563 60.857 1.00 57.07 139 GLN F N 1
ATOM 7386 C CA . GLN F 1 140 ? 36.196 31.129 62.077 1.00 58.25 139 GLN F CA 1
ATOM 7387 C C . GLN F 1 140 ? 34.795 30.623 61.775 1.00 57.19 139 GLN F C 1
ATOM 7388 O O . GLN F 1 140 ? 34.084 31.205 60.962 1.00 56.19 139 GLN F O 1
ATOM 7394 N N . ILE F 1 141 ? 34.383 29.558 62.452 1.00 57.76 140 ILE F N 1
ATOM 7395 C CA . ILE F 1 141 ? 33.026 29.042 62.298 1.00 57.27 140 ILE F CA 1
ATOM 7396 C C . ILE F 1 141 ? 32.056 29.840 63.182 1.00 57.48 140 ILE F C 1
ATOM 7397 O O . ILE F 1 141 ? 32.325 30.047 64.365 1.00 58.61 140 ILE F O 1
ATOM 7415 N N . ASP F 1 143 ? 27.668 30.636 63.880 1.00 55.24 142 ASP F N 1
ATOM 7416 C CA . ASP F 1 143 ? 26.306 30.196 63.605 1.00 54.50 142 ASP F CA 1
ATOM 7417 C C . ASP F 1 143 ? 25.459 31.412 63.246 1.00 53.07 142 ASP F C 1
ATOM 7418 O O . ASP F 1 143 ? 25.915 32.542 63.337 1.00 52.92 142 ASP F O 1
ATOM 7423 N N . VAL F 1 144 ? 24.231 31.163 62.818 1.00 51.98 143 VAL F N 1
ATOM 7424 C CA . VAL F 1 144 ? 23.368 32.215 62.280 1.00 50.86 143 VAL F CA 1
ATOM 7425 C C . VAL F 1 144 ? 22.993 33.304 63.306 1.00 50.91 143 VAL F C 1
ATOM 7426 O O . VAL F 1 144 ? 22.775 34.451 62.941 1.00 50.16 143 VAL F O 1
ATOM 7430 N N . LYS F 1 145 ? 22.938 32.954 64.584 1.00 51.67 144 LYS F N 1
ATOM 7431 C CA . LYS F 1 145 ? 22.675 33.956 65.642 1.00 52.83 144 LYS F CA 1
ATOM 7432 C C . LYS F 1 145 ? 23.840 34.944 65.780 1.00 52.92 144 LYS F C 1
ATOM 7433 O O . LYS F 1 145 ? 23.635 36.134 66.031 1.00 52.69 144 LYS F O 1
ATOM 7439 N N . GLU F 1 146 ? 25.055 34.447 65.575 1.00 52.97 145 GLU F N 1
ATOM 7440 C CA A GLU F 1 146 ? 26.231 35.308 65.563 0.50 53.29 145 GLU F CA 1
ATOM 7441 C CA B GLU F 1 146 ? 26.249 35.291 65.538 0.50 53.25 145 GLU F CA 1
ATOM 7442 C C . GLU F 1 146 ? 26.242 36.201 64.324 1.00 52.17 145 GLU F C 1
ATOM 7443 O O . GLU F 1 146 ? 26.616 37.376 64.414 1.00 52.39 145 GLU F O 1
ATOM 7454 N N . TYR F 1 147 ? 25.817 35.657 63.179 1.00 50.62 146 TYR F N 1
ATOM 7455 C CA . TYR F 1 147 ? 25.640 36.472 61.983 1.00 49.52 146 TYR F CA 1
ATOM 7456 C C . TYR F 1 147 ? 24.682 37.625 62.313 1.00 49.66 146 TYR F C 1
ATOM 7457 O O . TYR F 1 147 ? 24.995 38.785 62.073 1.00 49.86 146 TYR F O 1
ATOM 7466 N N . LEU F 1 148 ? 23.515 37.289 62.861 1.00 50.19 147 LEU F N 1
ATOM 7467 C CA . LEU F 1 148 ? 22.467 38.281 63.132 1.00 50.63 147 LEU F CA 1
ATOM 7468 C C . LEU F 1 148 ? 22.923 39.392 64.067 1.00 52.34 147 LEU F C 1
ATOM 7469 O O . LEU F 1 148 ? 22.680 40.571 63.802 1.00 52.23 147 LEU F O 1
ATOM 7474 N N . LYS F 1 149 ? 23.581 39.009 65.155 1.00 53.68 148 LYS F N 1
ATOM 7475 C CA . LYS F 1 149 ? 24.201 39.975 66.074 1.00 55.66 148 LYS F CA 1
ATOM 7476 C C . LYS F 1 149 ? 25.151 40.931 65.354 1.00 55.04 148 LYS F C 1
ATOM 7477 O O . LYS F 1 149 ? 25.043 42.151 65.506 1.00 56.36 148 LYS F O 1
ATOM 7480 N N . ASN F 1 150 ? 26.076 40.367 64.577 1.00 53.89 149 ASN F N 1
ATOM 7481 C CA . ASN F 1 150 ? 27.047 41.148 63.816 1.00 53.22 149 ASN F CA 1
ATOM 7482 C C . ASN F 1 150 ? 26.362 42.062 62.791 1.00 52.46 149 ASN F C 1
ATOM 7483 O O . ASN F 1 150 ? 26.682 43.248 62.706 1.00 52.45 149 ASN F O 1
ATOM 7488 N N . ALA F 1 151 ? 25.423 41.507 62.013 1.00 51.37 150 ALA F N 1
ATOM 7489 C CA . ALA F 1 151 ? 24.678 42.291 61.022 1.00 50.97 150 ALA F CA 1
ATOM 7490 C C . ALA F 1 151 ? 23.928 43.463 61.660 1.00 52.24 150 ALA F C 1
ATOM 7491 O O . ALA F 1 151 ? 23.950 44.584 61.132 1.00 52.11 150 ALA F O 1
ATOM 7493 N N . LEU F 1 152 ? 23.268 43.213 62.784 1.00 53.57 151 LEU F N 1
ATOM 7494 C CA . LEU F 1 152 ? 22.542 44.287 63.490 1.00 55.89 151 LEU F CA 1
ATOM 7495 C C . LEU F 1 152 ? 23.437 45.401 64.048 1.00 57.65 151 LEU F C 1
ATOM 7496 O O . LEU F 1 152 ? 22.988 46.541 64.184 1.00 59.13 151 LEU F O 1
ATOM 7501 N N . GLU F 1 153 ? 24.697 45.087 64.349 1.00 58.73 152 GLU F N 1
ATOM 7502 C CA . GLU F 1 153 ? 25.664 46.103 64.798 1.00 60.23 152 GLU F CA 1
ATOM 7503 C C . GLU F 1 153 ? 26.330 46.862 63.634 1.00 59.46 152 GLU F C 1
ATOM 7504 O O . GLU F 1 153 ? 27.014 47.863 63.864 1.00 59.51 152 GLU F O 1
ATOM 7510 N N . SER F 1 154 ? 26.142 46.395 62.396 1.00 57.22 153 SER F N 1
ATOM 7511 C CA . SER F 1 154 ? 26.838 46.986 61.247 1.00 57.03 153 SER F CA 1
ATOM 7512 C C . SER F 1 154 ? 26.092 48.182 60.681 1.00 56.41 153 SER F C 1
ATOM 7513 O O . SER F 1 154 ? 24.909 48.345 60.921 1.00 57.04 153 SER F O 1
ATOM 7516 N N . ASP F 1 155 ? 26.787 48.966 59.866 1.00 55.96 154 ASP F N 1
ATOM 7517 C CA . ASP F 1 155 ? 26.197 50.123 59.181 1.00 55.61 154 ASP F CA 1
ATOM 7518 C C . ASP F 1 155 ? 25.768 49.833 57.740 1.00 54.08 154 ASP F C 1
ATOM 7519 O O . ASP F 1 155 ? 24.956 50.562 57.180 1.00 54.51 154 ASP F O 1
ATOM 7524 N N . LEU F 1 156 ? 26.326 48.782 57.142 1.00 52.46 155 LEU F N 1
ATOM 7525 C CA . LEU F 1 156 ? 25.953 48.357 55.792 1.00 50.39 155 LEU F CA 1
ATOM 7526 C C . LEU F 1 156 ? 25.856 46.837 55.783 1.00 48.90 155 LEU F C 1
ATOM 7527 O O . LEU F 1 156 ? 26.797 46.172 56.169 1.00 48.65 155 LEU F O 1
ATOM 7532 N N . GLN F 1 157 ? 24.710 46.308 55.346 1.00 47.67 156 GLN F N 1
ATOM 7533 C CA . GLN F 1 157 ? 24.416 44.884 55.395 1.00 46.49 156 GLN F CA 1
ATOM 7534 C C . GLN F 1 157 ? 23.925 44.471 54.013 1.00 44.74 156 GLN F C 1
ATOM 7535 O O . GLN F 1 157 ? 22.952 45.031 53.520 1.00 44.48 156 GLN F O 1
ATOM 7541 N N . LEU F 1 158 ? 24.606 43.528 53.376 1.00 42.69 157 LEU F N 1
ATOM 7542 C CA . LEU F 1 158 ? 24.177 43.026 52.078 1.00 41.87 157 LEU F CA 1
ATOM 7543 C C . LEU F 1 158 ? 24.158 41.492 52.062 1.00 40.77 157 LEU F C 1
ATOM 7544 O O . LEU F 1 158 ? 24.860 40.844 52.839 1.00 40.96 157 LEU F O 1
ATOM 7549 N N . PHE F 1 159 ? 23.337 40.932 51.170 1.00 40.33 158 PHE F N 1
ATOM 7550 C CA . PHE F 1 159 ? 23.233 39.501 50.925 1.00 39.96 158 PHE F CA 1
ATOM 7551 C C . PHE F 1 159 ? 23.606 39.309 49.450 1.00 40.23 158 PHE F C 1
ATOM 7552 O O . PHE F 1 159 ? 22.922 39.835 48.562 1.00 39.76 158 PHE F O 1
ATOM 7560 N N . ILE F 1 160 ? 24.671 38.555 49.207 1.00 40.29 159 ILE F N 1
ATOM 7561 C CA . ILE F 1 160 ? 25.214 38.369 47.865 1.00 40.95 159 ILE F CA 1
ATOM 7562 C C . ILE F 1 160 ? 25.087 36.904 47.436 1.00 41.44 159 ILE F C 1
ATOM 7563 O O . ILE F 1 160 ? 25.509 35.969 48.118 1.00 42.03 159 ILE F O 1
#